Protein AF-A0A4U6TKL3-F1 (afdb_monomer_lite)

Organism: Setaria viridis (NCBI:txid4556)

Foldseek 3Di:
DPPVVVVVVVVVVVVVVVPPLLFAAAEAAQDAQCQLVDDDQFQLVVVLVCLCVCLLLPHAEYEDFQQADAPDQRNQAHAQNPANCPHSRHRLVSLLVSQVSNVVSNHAYAYEDNLFFYFAPDADPVRARFQGHNNDPPCQRGDGLQQFALVAPRHPNNHHHWQADDDNVGTTGRLVDPSSLVSVLVSLLCCCPPSNHQHYEYPPPRRHALVSVLSSCVSRVHQAYEYEPDDDADADPVGAGDLQRPVVQVVQVVSCVSNDDRAAYEFVVCQRLVLRLAVQLQQLSQADPVRAGRINCRVQLSRYAYENDENQCDDDPNVFNHRDPLCSLVSLLVQLQGAHHYYYYNCQCPPPVCVVVSSQSNVLCRLLSPHSPWDKGWQDGGSFKTWIDTNVFKIKMAGDDDDPPVRDDPQWDWQDDDHRITMTGRVVSDPPPRVPPPVPPVVVVVVVCCVPVVVVVVVVVVVVVVVVVVVVVVVVDDDDDDDDDDDDDDDDDDDDDDDDDDPDDDPPPFADEDEPVQVCVQQVNVDPVQWPDADPQGTWGWGDGPPDPFIKIKGWGDAPPDPLSVLLLVQQRVPQRPDDDPQAWHWNYWYDDNVTTITITGDAPQAFQCCQLPVPPHPDDPVLLVQQLVSVVVVLCCQQPVDPWRKQQQEQARNQWGAHPSGHTHGDRSSVIDTDHDPDFFDADPDRDYQPQLADPCCVVRNGGDSVRVVSSSVSRSVCSVDSDDDDDDSSGPDDDDDDDDPDDDDDDDDDDDDDDPPDDDDDDDDDDDDDDDDDDDDDDDDDDDDDDDDDDDD

Sequence (795 aa):
MRKSQVCLFLFLVILGSLSQSALSQILLQAFNWESCSQGGSGWYDLLSSQVNAIAGAGITHVWLPPPSHSVDARGYLPGRLYDLNVSRYGNETQLRALVAAFHRRGIKCVADVVLNHRTAERKDGRGVYCIFEGGTPDGRLDWGPHMLCRNDSYSDGTGNADTGLDYQPAPDLDHLNARVRSELADWLNWLKADVGFDGWRLDFANGYSPAVAGMYINATSPDLAAAEIWTDLAYEADGKPRANQDAHRQILAAWVDAVGGPAAAFDYTTKGVLQAALNFSELWRMQDAQGRAPGLVGLRPAQSVTFVDNHDTGSKTQHSWPFPPEKVLQGYAYILSHPGIPCIFYDHFFDPTMKDEIATMIKIRTRNKIGPTSSLRILLAQHDTYVAAIDGKVVAKVGARYDVSKIVPPEFVVTTSGNDFAIWENSSNVPPNTAAASTGRLRRWVVLVVATVAPLAVLLACSAAVVLLLRWRQSRKRPHQRNAGAIDDDSDGSDEQCSGEAADFEKGVGPRRYSYRAVAAATRNFAEENKLGRGGFGSVYRGRLAGQDRDVAVKVLAPESSAQGRRQFEAEVRIISQLRHRNLVQLVGWCDSRKGLLLVYELVPEGSLDKHLYGGRRVLTWPERHRVVLGLGAALVYLHGEWEQCVVHGDIKPSNILLDASLGARLGDFGLARLVDHGAGPRTTRVVMGTMGYMDPDLVNTRRPSTASDVYSFGVALLEVRWPAAGWPRTSSPAGRRCRWRSGCGSSTTAAPSWRPPTGGWTASSTRGRWSACSSSGSGARTRCRRSARPSCTR

Structure (mmCIF, N/CA/C/O backbone):
data_AF-A0A4U6TKL3-F1
#
_entry.id   AF-A0A4U6TKL3-F1
#
loop_
_atom_site.group_PDB
_atom_site.id
_atom_site.type_symbol
_atom_site.label_atom_id
_atom_site.label_alt_id
_atom_site.label_comp_id
_atom_site.label_asym_id
_atom_site.label_entity_id
_atom_site.label_seq_id
_atom_site.pdbx_PDB_ins_code
_atom_site.Cartn_x
_atom_site.Cartn_y
_atom_site.Cartn_z
_atom_site.occupancy
_atom_site.B_iso_or_equiv
_atom_site.auth_seq_id
_atom_site.auth_comp_id
_atom_site.auth_asym_id
_atom_site.auth_atom_id
_atom_site.pdbx_PDB_model_num
ATOM 1 N N . MET A 1 1 ? -6.570 -58.688 6.672 1.00 47.19 1 MET A N 1
ATOM 2 C CA . MET A 1 1 ? -6.154 -57.450 7.380 1.00 47.19 1 MET A CA 1
ATOM 3 C C . MET A 1 1 ? -5.271 -56.504 6.531 1.00 47.19 1 MET A C 1
ATOM 5 O O . MET A 1 1 ? -4.318 -55.957 7.060 1.00 47.19 1 MET A O 1
ATOM 9 N N . ARG A 1 2 ? -5.550 -56.248 5.233 1.00 48.66 2 ARG A N 1
ATOM 10 C CA . ARG A 1 2 ? -4.694 -55.347 4.404 1.00 48.66 2 ARG A CA 1
ATOM 11 C C . ARG A 1 2 ? -5.408 -54.404 3.414 1.00 48.66 2 ARG A C 1
ATOM 13 O O . ARG A 1 2 ? -4.737 -53.723 2.657 1.00 48.66 2 ARG A O 1
ATOM 20 N N . LYS A 1 3 ? -6.743 -54.298 3.436 1.00 40.25 3 LYS A N 1
ATOM 21 C CA . LYS A 1 3 ? -7.482 -53.308 2.613 1.00 40.25 3 LYS A CA 1
ATOM 22 C C . LYS A 1 3 ? -8.065 -52.149 3.436 1.00 40.25 3 LYS A C 1
ATOM 24 O O . LYS A 1 3 ? -8.022 -51.009 2.997 1.00 40.25 3 LYS A O 1
ATOM 29 N N . SER A 1 4 ? -8.480 -52.408 4.680 1.00 39.44 4 SER A N 1
ATOM 30 C CA . SER A 1 4 ? -9.061 -51.377 5.557 1.00 39.44 4 SER A CA 1
ATOM 31 C C . SER A 1 4 ? -8.052 -50.340 6.069 1.00 39.44 4 SER A C 1
ATOM 33 O O . SER A 1 4 ? -8.433 -49.198 6.288 1.00 39.44 4 SER A O 1
ATOM 35 N N . GLN A 1 5 ? -6.773 -50.699 6.242 1.00 43.41 5 GLN A N 1
ATOM 36 C CA . GLN A 1 5 ? -5.749 -49.745 6.700 1.00 43.41 5 GLN A CA 1
ATOM 37 C C . GLN A 1 5 ? -5.256 -48.819 5.583 1.00 43.41 5 GLN A C 1
ATOM 39 O O . GLN A 1 5 ? -4.937 -47.670 5.858 1.00 43.41 5 GLN A O 1
ATOM 44 N N . VAL A 1 6 ? -5.270 -49.273 4.324 1.00 48.19 6 VAL A N 1
ATOM 45 C CA . VAL A 1 6 ? -4.884 -48.446 3.168 1.00 48.19 6 VAL A CA 1
ATOM 46 C C . VAL A 1 6 ? -5.953 -47.387 2.881 1.00 48.19 6 VAL A C 1
ATOM 48 O O . VAL A 1 6 ? -5.611 -46.230 2.664 1.00 48.19 6 VAL A O 1
ATOM 51 N N . CYS A 1 7 ? -7.242 -47.735 2.991 1.00 43.59 7 CYS A N 1
ATOM 52 C CA . CYS A 1 7 ? -8.322 -46.748 2.909 1.00 43.59 7 CYS A CA 1
ATOM 53 C C . CYS A 1 7 ? -8.298 -45.752 4.074 1.00 43.59 7 CYS A C 1
ATOM 55 O O . CYS A 1 7 ? -8.530 -44.576 3.836 1.00 43.59 7 CYS A O 1
ATOM 57 N N . LEU A 1 8 ? -7.969 -46.176 5.301 1.00 44.84 8 LEU A N 1
ATOM 58 C CA . LEU A 1 8 ? -7.869 -45.264 6.448 1.00 44.84 8 LEU A CA 1
ATOM 59 C C . LEU A 1 8 ? -6.682 -44.293 6.312 1.00 44.84 8 LEU A C 1
ATOM 61 O O . LEU A 1 8 ? -6.807 -43.125 6.667 1.00 44.84 8 LEU A O 1
ATOM 65 N N . PHE A 1 9 ? -5.560 -44.746 5.739 1.00 45.31 9 PHE A N 1
ATOM 66 C CA . PHE A 1 9 ? -4.398 -43.896 5.458 1.00 45.31 9 PHE A CA 1
ATOM 67 C C . PHE A 1 9 ? -4.671 -42.902 4.320 1.00 45.31 9 PHE A C 1
ATOM 69 O O . PHE A 1 9 ? -4.339 -41.730 4.449 1.00 45.31 9 PHE A O 1
ATOM 76 N N . LEU A 1 10 ? -5.347 -43.326 3.246 1.00 45.31 10 LEU A N 1
ATOM 77 C CA . LEU A 1 10 ? -5.797 -42.422 2.178 1.00 45.31 10 LEU A CA 1
ATOM 78 C C . LEU A 1 10 ? -6.858 -41.428 2.671 1.00 45.31 10 LEU A C 1
ATOM 80 O O . LEU A 1 10 ? -6.814 -40.267 2.285 1.00 45.31 10 LEU A O 1
ATOM 84 N N . PHE A 1 11 ? -7.753 -41.832 3.576 1.00 41.59 11 PHE A N 1
ATOM 85 C CA . PHE A 1 11 ? -8.742 -40.932 4.178 1.00 41.59 11 PHE A CA 1
ATOM 86 C C . PHE A 1 11 ? -8.092 -39.909 5.126 1.00 41.59 11 PHE A C 1
ATOM 88 O O . PHE A 1 11 ? -8.486 -38.747 5.133 1.00 41.59 11 PHE A O 1
ATOM 95 N N . LEU A 1 12 ? -7.046 -40.301 5.867 1.00 40.78 12 LEU A N 1
ATOM 96 C CA . LEU A 1 12 ? -6.250 -39.400 6.713 1.00 40.78 12 LEU A CA 1
ATOM 97 C C . LEU A 1 12 ? -5.346 -38.458 5.902 1.00 40.78 12 LEU A C 1
ATOM 99 O O . LEU A 1 12 ? -5.161 -37.314 6.305 1.00 40.78 12 LEU A O 1
ATOM 103 N N . VAL A 1 13 ? -4.832 -38.885 4.745 1.00 44.38 13 VAL A N 1
ATOM 104 C CA . VAL A 1 13 ? -4.066 -38.019 3.827 1.00 44.38 13 VAL A CA 1
ATOM 105 C C . VAL A 1 13 ? -4.988 -37.054 3.073 1.00 44.38 13 VAL A C 1
ATOM 107 O O . VAL A 1 13 ? -4.616 -35.902 2.869 1.00 44.38 13 VAL A O 1
ATOM 110 N N . ILE A 1 14 ? -6.216 -37.461 2.734 1.00 36.97 14 ILE A N 1
ATOM 111 C CA . ILE A 1 14 ? -7.230 -36.578 2.129 1.00 36.97 14 ILE A CA 1
ATOM 112 C C . ILE A 1 14 ? -7.781 -35.577 3.163 1.00 36.97 14 ILE A C 1
ATOM 114 O O . ILE A 1 14 ? -7.956 -34.407 2.841 1.00 36.97 14 ILE A O 1
ATOM 118 N N . LEU A 1 15 ? -7.943 -35.966 4.434 1.00 32.81 15 LEU A N 1
ATOM 119 C CA . LEU A 1 15 ? -8.245 -35.021 5.525 1.00 32.81 15 LEU A CA 1
ATOM 120 C C . LEU A 1 15 ? -7.050 -34.122 5.888 1.00 32.81 15 LEU A C 1
ATOM 122 O O . LEU A 1 15 ? -7.259 -32.973 6.262 1.00 32.81 15 LEU A O 1
ATOM 126 N N . GLY A 1 16 ? -5.814 -34.607 5.733 1.00 29.84 16 GLY A N 1
ATOM 127 C CA . GLY A 1 16 ? -4.588 -33.827 5.938 1.00 29.84 16 GLY A CA 1
ATOM 128 C C . GLY A 1 16 ? -4.258 -32.855 4.799 1.00 29.84 16 GLY A C 1
ATOM 129 O O . GLY A 1 16 ? -3.551 -31.877 5.023 1.00 29.84 16 GLY A O 1
ATOM 130 N N . SER A 1 17 ? -4.799 -33.079 3.597 1.00 31.12 17 SER A N 1
ATOM 131 C CA . SER A 1 17 ? -4.661 -32.182 2.436 1.00 31.12 17 SER A CA 1
ATOM 132 C C . SER A 1 17 ? -5.875 -31.268 2.221 1.00 31.12 17 SER A C 1
ATOM 134 O O . SER A 1 17 ? -5.756 -30.257 1.536 1.00 31.12 17 SER A O 1
ATOM 136 N N . LEU A 1 18 ? -7.006 -31.536 2.884 1.00 32.47 18 LEU A N 1
ATOM 137 C CA . LEU A 1 18 ? -8.169 -30.638 2.946 1.00 32.47 18 LEU A CA 1
ATOM 138 C C . LEU A 1 18 ? -8.198 -29.730 4.194 1.00 32.47 18 LEU A C 1
ATOM 140 O O . LEU A 1 18 ? -9.196 -29.049 4.419 1.00 32.47 18 LEU A O 1
ATOM 144 N N . SER A 1 19 ? -7.126 -29.666 4.997 1.00 37.59 19 SER A N 1
ATOM 145 C CA . SER A 1 19 ? -7.113 -28.872 6.242 1.00 37.59 19 SER A CA 1
ATOM 146 C C . SER A 1 19 ? -6.014 -27.809 6.367 1.00 37.59 19 SER A C 1
ATOM 148 O O . SER A 1 19 ? -5.880 -27.221 7.440 1.00 37.59 19 SER A O 1
ATOM 150 N N . GLN A 1 20 ? -5.235 -27.515 5.320 1.00 35.56 20 GLN A N 1
ATOM 151 C CA . GLN A 1 20 ? -4.259 -26.406 5.359 1.00 35.56 20 GLN A CA 1
ATOM 152 C C . GLN A 1 20 ? -4.814 -25.064 4.857 1.00 35.56 20 GLN A C 1
ATOM 154 O O . GLN A 1 20 ? -4.270 -24.020 5.210 1.00 35.56 20 GLN A O 1
ATOM 159 N N . SER A 1 21 ? -5.935 -25.056 4.129 1.00 37.62 21 SER A N 1
ATOM 160 C CA . SER A 1 21 ? -6.602 -23.826 3.665 1.00 37.62 21 SER A CA 1
ATOM 161 C C . SER A 1 21 ? -7.416 -23.103 4.752 1.00 37.62 21 SER A C 1
ATOM 163 O O . SER A 1 21 ? -7.921 -22.010 4.519 1.00 37.62 21 SER A O 1
ATOM 165 N N . ALA A 1 22 ? -7.531 -23.694 5.948 1.00 40.03 22 ALA A N 1
ATOM 166 C CA . ALA A 1 22 ? -8.357 -23.213 7.061 1.00 40.03 22 ALA A CA 1
ATOM 167 C C . ALA A 1 22 ? -7.553 -22.580 8.220 1.00 40.03 22 ALA A C 1
ATOM 169 O O . ALA A 1 22 ? -8.057 -22.469 9.340 1.00 40.03 22 ALA A O 1
ATOM 170 N N . LEU A 1 23 ? -6.293 -22.195 7.989 1.00 57.22 23 LEU A N 1
ATOM 171 C CA . LEU A 1 23 ? -5.497 -21.438 8.962 1.00 57.22 23 LEU A CA 1
ATOM 172 C C . LEU A 1 23 ? -5.771 -19.935 8.823 1.00 57.22 23 LEU A C 1
ATOM 174 O O . LEU A 1 23 ? -6.011 -19.437 7.724 1.00 57.22 23 LEU A O 1
ATOM 178 N N . SER A 1 24 ? -5.733 -19.202 9.942 1.00 70.62 24 SER A N 1
ATOM 179 C CA . SER A 1 24 ? -5.861 -17.742 9.957 1.00 70.62 24 SER A CA 1
ATOM 180 C C . SER A 1 24 ? -4.675 -17.124 9.216 1.00 70.62 24 SER A C 1
ATOM 182 O O . SER A 1 24 ? -3.635 -16.861 9.818 1.00 70.62 24 SER A O 1
ATOM 184 N N . GLN A 1 25 ? -4.800 -16.937 7.904 1.00 91.56 25 GLN A N 1
ATOM 185 C CA . GLN A 1 25 ? -3.793 -16.241 7.117 1.00 91.56 25 GLN A CA 1
ATOM 186 C C . GLN A 1 25 ? -3.677 -14.803 7.629 1.00 91.56 25 GLN A C 1
ATOM 188 O O . GLN A 1 25 ? -4.673 -14.091 7.772 1.00 91.56 25 GLN A O 1
ATOM 193 N N . ILE A 1 26 ? -2.450 -14.414 7.949 1.00 97.81 26 ILE A N 1
ATOM 194 C CA . ILE A 1 26 ? -2.056 -13.085 8.413 1.00 97.81 26 ILE A CA 1
ATOM 195 C C . ILE A 1 26 ? -0.761 -12.738 7.693 1.00 97.81 26 ILE A C 1
ATOM 197 O O . ILE A 1 26 ? 0.242 -13.455 7.827 1.00 97.81 26 ILE A O 1
ATOM 201 N N . LEU A 1 27 ? -0.824 -11.665 6.917 1.00 98.56 27 LEU A N 1
ATOM 202 C CA . LEU A 1 27 ? 0.264 -11.147 6.109 1.00 98.56 27 LEU A CA 1
ATOM 203 C C . LEU A 1 27 ? 0.946 -10.001 6.870 1.00 98.56 27 LEU A C 1
ATOM 205 O O . LEU A 1 27 ? 0.293 -9.214 7.555 1.00 98.56 27 LEU A O 1
ATOM 209 N N . LEU A 1 28 ? 2.263 -9.900 6.754 1.00 98.75 28 LEU A N 1
ATOM 210 C CA . LEU A 1 28 ? 3.036 -8.737 7.179 1.00 98.75 28 LEU A CA 1
ATOM 211 C C . LEU A 1 28 ? 3.738 -8.175 5.948 1.00 98.75 28 LEU A C 1
ATOM 213 O O . LEU A 1 28 ? 4.559 -8.867 5.350 1.00 98.75 28 LEU A O 1
ATOM 217 N N . GLN A 1 29 ? 3.469 -6.923 5.593 1.00 98.75 29 GLN A N 1
ATOM 218 C CA . GLN A 1 29 ? 4.370 -6.188 4.715 1.00 98.75 29 GLN A CA 1
ATOM 219 C C . GLN A 1 29 ? 5.647 -5.913 5.506 1.00 98.75 29 GLN A C 1
ATOM 221 O O . GLN A 1 29 ? 5.634 -5.101 6.427 1.00 98.75 29 GLN A O 1
ATOM 226 N N . ALA A 1 30 ? 6.736 -6.607 5.179 1.00 98.06 30 ALA A N 1
ATOM 227 C CA . ALA A 1 30 ? 7.960 -6.636 5.976 1.00 98.06 30 ALA A CA 1
ATOM 228 C C . ALA A 1 30 ? 9.007 -5.611 5.499 1.00 98.06 30 ALA A C 1
ATOM 230 O O . ALA A 1 30 ? 10.211 -5.864 5.537 1.00 98.06 30 ALA A O 1
ATOM 231 N N . PHE A 1 31 ? 8.535 -4.460 5.017 1.00 98.19 31 PHE A N 1
ATOM 232 C CA . PHE A 1 31 ? 9.334 -3.311 4.601 1.00 98.19 31 PHE A CA 1
ATOM 233 C C . PHE A 1 31 ? 8.482 -2.040 4.566 1.00 98.19 31 PHE A C 1
ATOM 235 O O . PHE A 1 31 ? 7.250 -2.094 4.533 1.00 98.19 31 PHE A O 1
ATOM 242 N N . ASN A 1 32 ? 9.156 -0.897 4.547 1.00 96.25 32 ASN A N 1
ATOM 243 C CA . ASN A 1 32 ? 8.578 0.420 4.316 1.00 96.25 32 ASN A CA 1
ATOM 244 C C . ASN A 1 32 ? 9.324 1.111 3.157 1.00 96.25 32 ASN A C 1
ATOM 246 O O . ASN A 1 32 ? 10.253 0.546 2.572 1.00 96.25 32 ASN A O 1
ATOM 250 N N . TRP A 1 33 ? 8.930 2.336 2.814 1.00 93.12 33 TRP A N 1
ATOM 251 C CA . TRP A 1 33 ? 9.537 3.081 1.706 1.00 93.12 33 TRP A CA 1
ATOM 252 C C . TRP A 1 33 ? 11.017 3.423 1.943 1.00 93.12 33 TRP A C 1
ATOM 254 O O . TRP A 1 33 ? 11.806 3.545 1.007 1.00 93.12 33 TRP A O 1
ATOM 264 N N . GLU A 1 34 ? 11.419 3.566 3.207 1.00 93.19 34 GLU A N 1
ATOM 265 C CA . GLU A 1 34 ? 12.776 3.922 3.617 1.00 93.19 34 GLU A CA 1
ATOM 266 C C . GLU A 1 34 ? 13.705 2.709 3.800 1.00 93.19 34 GLU A C 1
ATOM 268 O O . GLU A 1 34 ? 14.913 2.893 3.976 1.00 93.19 34 GLU A O 1
ATOM 273 N N . SER A 1 35 ? 13.185 1.478 3.737 1.00 93.50 35 SER A N 1
ATOM 274 C CA . SER A 1 35 ? 13.934 0.234 3.964 1.00 93.50 35 SER A CA 1
ATOM 275 C C . SER A 1 35 ? 15.161 0.099 3.056 1.00 93.50 35 SER A C 1
ATOM 277 O O . SER A 1 35 ? 16.190 -0.408 3.498 1.00 93.50 35 SER A O 1
ATOM 279 N N . CYS A 1 36 ? 15.109 0.631 1.830 1.00 89.06 36 CYS A N 1
ATOM 280 C CA . CYS A 1 36 ? 16.237 0.637 0.891 1.00 89.06 36 CYS A CA 1
ATOM 281 C C . CYS A 1 36 ? 17.400 1.561 1.299 1.00 89.06 36 CYS A C 1
ATOM 283 O O . CYS A 1 36 ? 18.466 1.536 0.688 1.00 89.06 36 CYS A O 1
ATOM 285 N N . SER A 1 37 ? 17.178 2.447 2.274 1.00 86.25 37 SER A N 1
ATOM 286 C CA . SER A 1 37 ? 18.150 3.443 2.745 1.00 86.25 37 SER A CA 1
ATOM 287 C C . SER A 1 37 ? 18.787 3.059 4.082 1.00 86.25 37 SER A C 1
ATOM 289 O O . SER A 1 37 ? 19.510 3.864 4.673 1.00 86.25 37 SER A O 1
ATOM 291 N N . GLN A 1 38 ? 18.505 1.857 4.589 1.00 76.56 38 GLN A N 1
ATOM 292 C CA . GLN A 1 38 ? 19.112 1.347 5.814 1.00 76.56 38 GLN A CA 1
ATOM 293 C C . GLN A 1 38 ? 20.622 1.165 5.624 1.00 76.56 38 GLN A C 1
ATOM 295 O O . GLN A 1 38 ? 21.074 0.412 4.767 1.00 76.56 38 GLN A O 1
ATOM 300 N N . GLY A 1 39 ? 21.409 1.902 6.414 1.00 59.56 39 GLY A N 1
ATOM 301 C CA . GLY A 1 39 ? 22.864 1.762 6.451 1.00 59.56 39 GLY A CA 1
ATOM 302 C C . GLY A 1 39 ? 23.303 0.525 7.243 1.00 59.56 39 GLY A C 1
ATOM 303 O O . GLY A 1 39 ? 22.548 0.004 8.058 1.00 59.56 39 GLY A O 1
ATOM 304 N N . GLY A 1 40 ? 24.544 0.075 7.040 1.00 65.31 40 GLY A N 1
ATOM 305 C CA . GLY A 1 40 ? 25.098 -1.106 7.715 1.00 65.31 40 GLY A CA 1
ATOM 306 C C . GLY A 1 40 ? 25.025 -2.365 6.848 1.00 65.31 40 GLY A C 1
ATOM 307 O O . GLY A 1 40 ? 25.416 -2.321 5.686 1.00 65.31 40 GLY A O 1
ATOM 308 N N . SER A 1 41 ? 24.562 -3.482 7.421 1.00 67.19 41 SER A N 1
ATOM 309 C CA . SER A 1 41 ? 24.566 -4.821 6.803 1.00 67.19 41 SER A CA 1
ATOM 310 C C . SER A 1 41 ? 23.452 -5.068 5.766 1.00 67.19 41 SER A C 1
ATOM 312 O O . SER A 1 41 ? 23.476 -6.080 5.075 1.00 67.19 41 SER A O 1
ATOM 314 N N . GLY A 1 42 ? 22.503 -4.137 5.611 1.00 86.75 42 GLY A N 1
ATOM 315 C CA . GLY A 1 42 ? 21.376 -4.235 4.672 1.00 86.75 42 GLY A CA 1
ATOM 316 C C . GLY A 1 42 ? 20.041 -4.591 5.341 1.00 86.75 42 GLY A C 1
ATOM 317 O O . GLY A 1 42 ? 19.989 -5.010 6.499 1.00 86.75 42 GLY A O 1
ATOM 318 N N . TRP A 1 43 ? 18.939 -4.404 4.608 1.00 96.38 43 TRP A N 1
ATOM 319 C CA . TRP A 1 43 ? 17.574 -4.655 5.091 1.00 96.38 43 TRP A CA 1
ATOM 320 C C . TRP A 1 43 ? 17.322 -6.131 5.408 1.00 96.38 43 TRP A C 1
ATOM 322 O O . TRP A 1 43 ? 16.720 -6.441 6.436 1.00 96.38 43 TRP A O 1
ATOM 332 N N . TYR A 1 44 ? 17.800 -7.048 4.562 1.00 97.06 44 TYR A N 1
ATOM 333 C CA . TYR A 1 44 ? 17.574 -8.483 4.758 1.00 97.06 44 TYR A CA 1
ATOM 334 C C . TYR A 1 44 ? 18.212 -9.019 6.045 1.00 97.06 44 TYR A C 1
ATOM 336 O O . TYR A 1 44 ? 17.615 -9.855 6.724 1.00 97.06 44 TYR A O 1
ATOM 344 N N . ASP A 1 45 ? 19.372 -8.496 6.441 1.00 94.56 45 ASP A N 1
ATOM 345 C CA . ASP A 1 45 ? 20.030 -8.878 7.695 1.00 94.56 45 ASP A CA 1
ATOM 346 C C . ASP A 1 45 ? 19.291 -8.317 8.915 1.00 94.56 45 ASP A C 1
ATOM 348 O O . ASP A 1 45 ? 19.087 -9.025 9.908 1.00 94.56 45 ASP A O 1
ATOM 352 N N . LEU A 1 46 ? 18.817 -7.067 8.832 1.00 95.19 46 LEU A N 1
ATOM 353 C CA . LEU A 1 46 ? 17.958 -6.491 9.866 1.00 95.19 46 LEU A CA 1
ATOM 354 C C . LEU A 1 46 ? 16.697 -7.344 10.048 1.00 95.19 46 LEU A C 1
ATOM 356 O O . LEU A 1 46 ? 16.368 -7.721 11.174 1.00 95.19 46 LEU A O 1
ATOM 360 N N . LEU A 1 47 ? 16.021 -7.694 8.953 1.00 96.44 47 LEU A N 1
ATOM 361 C CA . LEU A 1 47 ? 14.808 -8.500 9.010 1.00 96.44 47 LEU A CA 1
ATOM 362 C C . LEU A 1 47 ? 15.094 -9.928 9.506 1.00 96.44 47 LEU A C 1
ATOM 364 O O . LEU A 1 47 ? 14.312 -10.471 10.287 1.00 96.44 47 LEU A O 1
ATOM 368 N N . SER A 1 48 ? 16.255 -10.497 9.161 1.00 96.75 48 SER A N 1
ATOM 369 C CA . SER A 1 48 ? 16.714 -11.797 9.674 1.00 96.75 48 SER A CA 1
ATOM 370 C C . SER A 1 48 ? 16.795 -11.811 11.203 1.00 96.75 48 SER A C 1
ATOM 372 O O . SER A 1 48 ? 16.385 -12.786 11.837 1.00 96.75 48 SER A O 1
ATOM 374 N N . SER A 1 49 ? 17.238 -10.709 11.821 1.00 95.62 49 SER A N 1
ATOM 375 C CA . SER A 1 49 ? 17.265 -10.574 13.287 1.00 95.62 49 SER A CA 1
ATOM 376 C C . SER A 1 49 ? 15.867 -10.534 13.930 1.00 95.62 49 SER A C 1
ATOM 378 O O . SER A 1 49 ? 15.714 -10.829 15.116 1.00 95.62 49 SER A O 1
ATOM 380 N N . GLN A 1 50 ? 14.831 -10.220 13.147 1.00 96.69 50 GLN A N 1
ATOM 381 C CA . GLN A 1 50 ? 13.452 -10.042 13.607 1.00 96.69 50 GLN A CA 1
ATOM 382 C C . GLN A 1 50 ? 12.547 -11.253 13.338 1.00 96.69 50 GLN A C 1
ATOM 384 O O . GLN A 1 50 ? 11.432 -11.299 13.863 1.00 96.69 50 GLN A O 1
ATOM 389 N N . VAL A 1 51 ? 13.014 -12.263 12.592 1.00 98.19 51 VAL A N 1
ATOM 390 C CA . VAL A 1 51 ? 12.244 -13.470 12.220 1.00 98.19 51 VAL A CA 1
ATOM 391 C C . VAL A 1 51 ? 11.548 -14.114 13.426 1.00 98.19 51 VAL A C 1
ATOM 393 O O . VAL A 1 51 ? 10.379 -14.486 13.350 1.00 98.19 51 VAL A O 1
ATOM 396 N N . ASN A 1 52 ? 12.233 -14.202 14.570 1.00 96.94 52 ASN A N 1
ATOM 397 C CA . ASN A 1 52 ? 11.662 -14.791 15.785 1.00 96.94 52 ASN A CA 1
ATOM 398 C C . ASN A 1 52 ? 10.511 -13.960 16.367 1.00 96.94 52 ASN A C 1
ATOM 400 O O . ASN A 1 52 ? 9.540 -14.533 16.855 1.00 96.94 52 ASN A O 1
ATOM 404 N N . ALA A 1 53 ? 10.610 -12.629 16.320 1.00 95.75 53 ALA A N 1
ATOM 405 C CA . ALA A 1 53 ? 9.557 -11.738 16.801 1.00 95.75 53 ALA A CA 1
ATOM 406 C C . ALA A 1 53 ? 8.327 -11.795 15.883 1.00 95.75 53 ALA A C 1
ATOM 408 O O . ALA A 1 53 ? 7.202 -11.903 16.369 1.00 95.75 53 ALA A O 1
ATOM 409 N N . ILE A 1 54 ? 8.551 -11.809 14.565 1.00 97.69 54 ILE A N 1
ATOM 410 C CA . ILE A 1 54 ? 7.502 -11.941 13.544 1.00 97.69 54 ILE A CA 1
ATOM 411 C C . ILE A 1 54 ? 6.765 -13.281 13.706 1.00 97.69 54 ILE A C 1
ATOM 413 O O . ILE A 1 54 ? 5.538 -13.307 13.805 1.00 97.69 54 ILE A O 1
ATOM 417 N N . ALA A 1 55 ? 7.504 -14.387 13.832 1.00 96.06 55 ALA A N 1
ATOM 418 C CA . ALA A 1 55 ? 6.926 -15.711 14.071 1.00 96.06 55 ALA A CA 1
ATOM 419 C C . ALA A 1 55 ? 6.194 -15.802 15.413 1.00 96.06 55 ALA A C 1
ATOM 421 O O . ALA A 1 55 ? 5.076 -16.308 15.479 1.00 96.06 55 ALA A O 1
ATOM 422 N N . GLY A 1 56 ? 6.787 -15.266 16.484 1.00 94.69 56 GLY A N 1
ATOM 423 C CA . GLY A 1 56 ? 6.189 -15.267 17.820 1.00 94.69 56 GLY A CA 1
ATOM 424 C C . GLY A 1 56 ? 4.884 -14.469 17.917 1.00 94.69 56 GLY A C 1
ATOM 425 O O . GLY A 1 56 ? 4.074 -14.731 18.810 1.00 94.69 56 GLY A O 1
ATOM 426 N N . ALA A 1 57 ? 4.656 -13.521 17.004 1.00 94.81 57 ALA A N 1
ATOM 427 C CA . ALA A 1 57 ? 3.394 -12.800 16.918 1.00 94.81 57 ALA A CA 1
ATOM 428 C C . ALA A 1 57 ? 2.272 -13.620 16.269 1.00 94.81 57 ALA A C 1
ATOM 430 O O . ALA A 1 57 ? 1.119 -13.336 16.564 1.00 94.81 57 ALA A O 1
ATOM 431 N N . GLY A 1 58 ? 2.582 -14.640 15.458 1.00 95.12 58 GLY A N 1
ATOM 432 C CA . GLY A 1 58 ? 1.596 -15.441 14.719 1.00 95.12 58 GLY A CA 1
ATOM 433 C C . GLY A 1 58 ? 1.410 -15.025 13.255 1.00 95.12 58 GLY A C 1
ATOM 434 O O . GLY A 1 58 ? 0.396 -15.362 12.649 1.00 95.12 58 GLY A O 1
ATOM 435 N N . ILE A 1 59 ? 2.364 -14.283 12.683 1.00 97.75 59 ILE A N 1
ATOM 436 C CA . ILE A 1 59 ? 2.389 -13.982 11.245 1.00 97.75 59 ILE A CA 1
ATOM 437 C C . ILE A 1 59 ? 2.597 -15.276 10.454 1.00 97.75 59 ILE A C 1
ATOM 439 O O . ILE A 1 59 ? 3.399 -16.121 10.842 1.00 97.75 59 ILE A O 1
ATOM 443 N N . THR A 1 60 ? 1.883 -15.417 9.337 1.00 97.44 60 THR A N 1
ATOM 444 C CA . THR A 1 60 ? 1.929 -16.626 8.488 1.00 97.44 60 THR A CA 1
ATOM 445 C C . THR A 1 60 ? 2.615 -16.391 7.149 1.00 97.44 60 THR A C 1
ATOM 447 O O . THR A 1 60 ? 3.183 -17.318 6.581 1.00 97.44 60 THR A O 1
ATOM 450 N N . HIS A 1 61 ? 2.553 -15.157 6.647 1.00 98.44 61 HIS A N 1
ATOM 451 C CA . HIS A 1 61 ? 3.137 -14.758 5.377 1.00 98.44 61 HIS A CA 1
ATOM 452 C C . HIS A 1 61 ? 3.866 -13.427 5.557 1.00 98.44 61 HIS A C 1
ATOM 454 O O . HIS A 1 61 ? 3.371 -12.539 6.257 1.00 98.44 61 HIS A O 1
ATOM 460 N N . VAL A 1 62 ? 5.007 -13.264 4.898 1.00 98.75 62 VAL A N 1
ATOM 461 C CA . VAL A 1 62 ? 5.731 -11.990 4.823 1.00 98.75 62 VAL A CA 1
ATOM 462 C C . VAL A 1 62 ? 5.832 -11.545 3.375 1.00 98.75 62 VAL A C 1
ATOM 464 O O . VAL A 1 62 ? 6.307 -12.290 2.527 1.00 98.75 62 VAL A O 1
ATOM 467 N N . TRP A 1 63 ? 5.383 -10.330 3.091 1.00 98.75 63 TRP A N 1
ATOM 468 C CA . TRP A 1 63 ? 5.596 -9.671 1.810 1.00 98.75 63 TRP A CA 1
ATOM 469 C C . TRP A 1 63 ? 6.935 -8.928 1.858 1.00 98.75 63 TRP A C 1
ATOM 471 O O . TRP A 1 63 ? 7.118 -8.006 2.660 1.00 98.75 63 TRP A O 1
ATOM 481 N N . LEU A 1 64 ? 7.876 -9.387 1.032 1.00 98.75 64 LEU A N 1
ATOM 482 C CA . LEU A 1 64 ? 9.223 -8.841 0.868 1.00 98.75 64 LEU A CA 1
ATOM 483 C C . LEU A 1 64 ? 9.277 -7.901 -0.351 1.00 98.75 64 LEU A C 1
ATOM 485 O O . LEU A 1 64 ? 8.524 -8.118 -1.301 1.00 98.75 64 LEU A O 1
ATOM 489 N N . PRO A 1 65 ? 10.145 -6.870 -0.333 1.00 98.38 65 PRO A N 1
ATOM 490 C CA . PRO A 1 65 ? 10.221 -5.877 -1.407 1.00 98.38 65 PRO A CA 1
ATOM 491 C C . PRO A 1 65 ? 10.744 -6.476 -2.726 1.00 98.38 65 PRO A C 1
ATOM 493 O O . PRO A 1 65 ? 11.261 -7.600 -2.710 1.00 98.38 65 PRO A O 1
ATOM 496 N N . PRO A 1 66 ? 10.675 -5.737 -3.855 1.00 98.56 66 PRO A N 1
ATOM 497 C CA . PRO A 1 66 ? 11.187 -6.225 -5.132 1.00 98.56 66 PRO A CA 1
ATOM 498 C C . PRO A 1 66 ? 12.678 -6.605 -5.023 1.00 98.56 66 PRO A C 1
ATOM 500 O O . PRO A 1 66 ? 13.502 -5.768 -4.631 1.00 98.56 66 PRO A O 1
ATOM 503 N N . PRO A 1 67 ? 13.056 -7.862 -5.330 1.00 97.69 67 PRO A N 1
ATOM 504 C CA . PRO A 1 67 ? 14.383 -8.371 -4.987 1.00 97.69 67 PRO A CA 1
ATOM 505 C C . PRO A 1 67 ? 15.458 -8.046 -6.031 1.00 97.69 67 PRO A C 1
ATOM 507 O O . PRO A 1 67 ? 16.643 -8.153 -5.727 1.00 97.69 67 PRO A O 1
ATOM 510 N N . SER A 1 68 ? 15.066 -7.681 -7.250 1.00 98.19 68 SER A N 1
ATOM 511 C CA . SER A 1 68 ? 15.962 -7.528 -8.399 1.00 98.19 68 SER A CA 1
ATOM 512 C C . SER A 1 68 ? 16.687 -6.182 -8.447 1.00 98.19 68 SER A C 1
ATOM 514 O O . SER A 1 68 ? 16.352 -5.230 -7.739 1.00 98.19 68 SER A O 1
ATOM 516 N N . HIS A 1 69 ? 17.660 -6.080 -9.356 1.00 97.81 69 HIS A N 1
ATOM 517 C CA . HIS A 1 69 ? 18.191 -4.804 -9.814 1.00 97.81 69 HIS A CA 1
ATOM 518 C C . HIS A 1 69 ? 17.071 -3.849 -10.228 1.00 97.81 69 HIS A C 1
ATOM 520 O O . HIS A 1 69 ? 16.226 -4.188 -11.060 1.00 97.81 69 HIS A O 1
ATOM 526 N N . SER A 1 70 ? 17.160 -2.614 -9.743 1.00 96.88 70 SER A N 1
ATOM 527 C CA . SER A 1 70 ? 16.312 -1.508 -10.159 1.00 96.88 70 SER A CA 1
ATOM 528 C C . SER A 1 70 ? 17.135 -0.234 -10.328 1.00 96.88 70 SER A C 1
ATOM 530 O O . SER A 1 70 ? 18.087 0.015 -9.581 1.00 96.88 70 SER A O 1
ATOM 532 N N . VAL A 1 71 ? 16.738 0.598 -11.296 1.00 93.75 71 VAL A N 1
ATOM 533 C CA . VAL A 1 71 ? 17.266 1.966 -11.465 1.00 93.75 71 VAL A CA 1
ATOM 534 C C . VAL A 1 71 ? 16.998 2.805 -10.217 1.00 93.75 71 VAL A C 1
ATOM 536 O O . VAL A 1 71 ? 17.767 3.694 -9.846 1.00 93.75 71 VAL A O 1
ATOM 539 N N . ASP A 1 72 ? 15.883 2.524 -9.560 1.00 92.50 72 ASP A N 1
ATOM 540 C CA . ASP A 1 72 ? 15.437 3.202 -8.370 1.00 92.50 72 ASP A CA 1
ATOM 541 C C . ASP A 1 72 ? 15.759 2.337 -7.129 1.00 92.50 72 ASP A C 1
ATOM 543 O O . ASP A 1 72 ? 15.659 1.117 -7.143 1.00 92.50 72 ASP A O 1
ATOM 547 N N . ALA A 1 73 ? 16.116 2.964 -6.008 1.00 92.12 73 ALA A N 1
ATOM 548 C CA . ALA A 1 73 ? 16.502 2.235 -4.804 1.00 92.12 73 ALA A CA 1
ATOM 549 C C . ALA A 1 73 ? 15.386 1.373 -4.175 1.00 92.12 73 ALA A C 1
ATOM 551 O O . ALA A 1 73 ? 15.711 0.461 -3.425 1.00 92.12 73 ALA A O 1
ATOM 552 N N . ARG A 1 74 ? 14.107 1.655 -4.452 1.00 93.88 74 ARG A N 1
ATOM 553 C CA . ARG A 1 74 ? 12.949 0.968 -3.854 1.00 93.88 74 ARG A CA 1
ATOM 554 C C . ARG A 1 74 ? 12.543 -0.290 -4.629 1.00 93.88 74 ARG A C 1
ATOM 556 O O . ARG A 1 74 ? 11.747 -1.067 -4.128 1.00 93.88 74 ARG A O 1
ATOM 563 N N . GLY A 1 75 ? 13.104 -0.517 -5.818 1.00 95.88 75 GLY A N 1
ATOM 564 C CA . GLY A 1 75 ? 12.884 -1.752 -6.576 1.00 95.88 75 GLY A CA 1
ATOM 565 C C . GLY A 1 75 ? 11.773 -1.696 -7.634 1.00 95.88 75 GLY A C 1
ATOM 566 O O . GLY A 1 75 ? 11.654 -2.634 -8.414 1.00 95.88 75 GLY A O 1
ATOM 567 N N . TYR A 1 76 ? 11.012 -0.602 -7.709 1.00 97.00 76 TYR A N 1
ATOM 568 C CA . TYR A 1 76 ? 9.854 -0.427 -8.598 1.00 97.00 76 TYR A CA 1
ATOM 569 C C . TYR A 1 76 ? 10.190 0.099 -10.009 1.00 97.00 76 TYR A C 1
ATOM 571 O O . TYR A 1 76 ? 9.295 0.419 -10.773 1.00 97.00 76 TYR A O 1
ATOM 579 N N . LEU A 1 77 ? 11.468 0.206 -10.388 1.00 97.25 77 LEU A N 1
ATOM 580 C CA . LEU A 1 77 ? 11.939 0.412 -11.767 1.00 97.25 77 LEU A CA 1
ATOM 581 C C . LEU A 1 77 ? 12.920 -0.707 -12.166 1.00 97.25 77 LEU A C 1
ATOM 583 O O . LEU A 1 77 ? 14.100 -0.433 -12.439 1.00 97.25 77 LEU A O 1
ATOM 587 N N . PRO A 1 78 ? 12.471 -1.977 -12.170 1.00 98.19 78 PRO A N 1
ATOM 588 C CA . PRO A 1 78 ? 13.356 -3.124 -12.318 1.00 98.19 78 PRO A CA 1
ATOM 589 C C . PRO A 1 78 ? 14.033 -3.148 -13.693 1.00 98.19 78 PRO A C 1
ATOM 591 O O . PRO A 1 78 ? 13.463 -2.703 -14.687 1.00 98.19 78 PRO A O 1
ATOM 594 N N . GLY A 1 79 ? 15.257 -3.673 -13.762 1.00 97.81 79 GLY A N 1
ATOM 595 C CA . GLY A 1 79 ? 16.008 -3.863 -15.011 1.00 97.81 79 GLY A CA 1
ATOM 596 C C . GLY A 1 79 ? 16.418 -5.322 -15.189 1.00 97.81 79 GLY A C 1
ATOM 597 O O . GLY A 1 79 ? 15.639 -6.146 -15.667 1.00 97.81 79 GLY A O 1
ATOM 598 N N . ARG A 1 80 ? 17.638 -5.666 -14.773 1.00 98.38 80 ARG A N 1
ATOM 599 C CA . ARG A 1 80 ? 18.167 -7.037 -14.759 1.00 98.38 80 ARG A CA 1
ATOM 600 C C . ARG A 1 80 ? 17.467 -7.901 -13.702 1.00 98.38 80 ARG A C 1
ATOM 602 O O . ARG A 1 80 ? 17.847 -7.893 -12.535 1.00 98.38 80 ARG A O 1
ATOM 609 N N . LEU A 1 81 ? 16.420 -8.627 -14.099 1.00 98.62 81 LEU A N 1
ATOM 610 C CA . LEU A 1 81 ? 15.541 -9.334 -13.158 1.00 98.62 81 LEU A CA 1
ATOM 611 C C . LEU A 1 81 ? 16.238 -10.470 -12.386 1.00 98.62 81 LEU A C 1
ATOM 613 O O . LEU A 1 81 ? 15.895 -10.706 -11.226 1.00 98.62 81 LEU A O 1
ATOM 617 N N . TYR A 1 82 ? 17.225 -11.145 -12.983 1.00 98.56 82 TYR A N 1
ATOM 618 C CA . TYR A 1 82 ? 18.003 -12.197 -12.311 1.00 98.56 82 TYR A CA 1
ATOM 619 C C . TYR A 1 82 ? 19.151 -11.649 -11.446 1.00 98.56 82 TYR A C 1
ATOM 621 O O . TYR A 1 82 ? 19.716 -12.385 -10.641 1.00 98.56 82 TYR A O 1
ATOM 629 N N . ASP A 1 83 ? 19.500 -10.366 -11.573 1.00 98.00 83 ASP A N 1
ATOM 630 C CA . ASP A 1 83 ? 20.585 -9.752 -10.804 1.00 98.00 83 ASP A CA 1
ATOM 631 C C . ASP A 1 83 ? 20.080 -9.288 -9.429 1.00 98.00 83 ASP A C 1
ATOM 633 O O . ASP A 1 83 ? 19.685 -8.136 -9.238 1.00 98.00 83 ASP A O 1
ATOM 637 N N . LEU A 1 84 ? 20.068 -10.209 -8.462 1.00 97.88 84 LEU A N 1
ATOM 638 C CA . LEU A 1 84 ? 19.637 -9.935 -7.084 1.00 97.88 84 LEU A CA 1
ATOM 639 C C . LEU A 1 84 ? 20.759 -9.338 -6.214 1.00 97.88 84 LEU A C 1
ATOM 641 O O . LEU A 1 84 ? 20.506 -8.842 -5.118 1.00 97.88 84 LEU A O 1
ATOM 645 N N . ASN A 1 85 ? 22.014 -9.372 -6.677 1.00 96.25 85 ASN A N 1
ATOM 646 C CA . ASN A 1 85 ? 23.177 -8.970 -5.876 1.00 96.25 85 ASN A CA 1
ATOM 647 C C . ASN A 1 85 ? 23.324 -7.454 -5.721 1.00 96.25 85 ASN A C 1
ATOM 649 O O . ASN A 1 85 ? 23.988 -6.986 -4.797 1.00 96.25 85 ASN A O 1
ATOM 653 N N . VAL A 1 86 ? 22.699 -6.691 -6.614 1.00 93.56 86 VAL A N 1
ATOM 654 C CA . VAL A 1 86 ? 22.767 -5.224 -6.652 1.00 93.56 86 VAL A CA 1
ATOM 655 C C . VAL A 1 86 ? 21.560 -4.541 -6.002 1.00 93.56 86 VAL A C 1
ATOM 657 O O . VAL A 1 86 ? 21.485 -3.309 -5.990 1.00 93.56 86 VAL A O 1
ATOM 660 N N . SER A 1 87 ? 20.612 -5.316 -5.466 1.00 94.50 87 SER A N 1
ATOM 661 C CA . SER A 1 87 ? 19.451 -4.771 -4.766 1.00 94.50 87 SER A CA 1
ATOM 662 C C . SER A 1 87 ? 19.871 -3.957 -3.543 1.00 94.50 87 SER A C 1
ATOM 664 O O . SER A 1 87 ? 20.811 -4.289 -2.819 1.00 94.50 87 SER A O 1
ATOM 666 N N . ARG A 1 88 ? 19.155 -2.858 -3.284 1.00 94.06 88 ARG A N 1
ATOM 667 C CA . ARG A 1 88 ? 19.430 -1.982 -2.132 1.00 94.06 88 ARG A CA 1
ATOM 668 C C . ARG A 1 88 ? 18.996 -2.583 -0.801 1.00 94.06 88 ARG A C 1
ATOM 670 O O . ARG A 1 88 ? 19.409 -2.090 0.244 1.00 94.06 88 ARG A O 1
ATOM 677 N N . TYR A 1 89 ? 18.191 -3.638 -0.831 1.00 96.12 89 TYR A N 1
ATOM 678 C CA . TYR A 1 89 ? 17.750 -4.344 0.368 1.00 96.12 89 TYR A CA 1
ATOM 679 C C . TYR A 1 89 ? 18.795 -5.349 0.882 1.00 96.12 89 TYR A C 1
ATOM 681 O O . TYR A 1 89 ? 18.812 -5.661 2.073 1.00 96.12 89 TYR A O 1
ATOM 689 N N . GLY A 1 90 ? 19.694 -5.809 0.014 1.00 95.38 90 GLY A N 1
ATOM 690 C CA . GLY A 1 90 ? 20.727 -6.802 0.300 1.00 95.38 90 GLY A CA 1
ATOM 691 C C . GLY A 1 90 ? 20.985 -7.672 -0.929 1.00 95.38 90 GLY A C 1
ATOM 692 O O . GLY A 1 90 ? 20.289 -7.548 -1.934 1.00 95.38 90 GLY A O 1
ATOM 693 N N . ASN A 1 91 ? 21.987 -8.543 -0.854 1.00 95.94 91 ASN A N 1
ATOM 694 C CA . ASN A 1 91 ? 22.373 -9.409 -1.968 1.00 95.94 91 ASN A CA 1
ATOM 695 C C . ASN A 1 91 ? 21.588 -10.734 -1.999 1.00 95.94 91 ASN A C 1
ATOM 697 O O . ASN A 1 91 ? 20.789 -11.040 -1.108 1.00 95.94 91 ASN A O 1
ATOM 701 N N . GLU A 1 92 ? 21.856 -11.547 -3.021 1.00 97.38 92 GLU A N 1
ATOM 702 C CA . GLU A 1 92 ? 21.179 -12.824 -3.241 1.00 97.38 92 GLU A CA 1
ATOM 703 C C . GLU A 1 92 ? 21.353 -13.804 -2.070 1.00 97.38 92 GLU A C 1
ATOM 705 O O . GLU A 1 92 ? 20.390 -14.428 -1.622 1.00 97.38 92 GLU A O 1
ATOM 710 N N . THR A 1 93 ? 22.572 -13.920 -1.539 1.00 97.31 93 THR A N 1
ATOM 711 C CA . THR A 1 93 ? 22.884 -14.807 -0.410 1.00 97.31 93 THR A CA 1
ATOM 712 C C . THR A 1 93 ? 22.096 -14.417 0.839 1.00 97.31 93 THR A C 1
ATOM 714 O O . THR A 1 93 ? 21.531 -15.283 1.507 1.00 97.31 93 THR A O 1
ATOM 717 N N . GLN A 1 94 ? 22.021 -13.118 1.140 1.00 97.38 94 GLN A N 1
ATOM 718 C CA . GLN A 1 94 ? 21.256 -12.594 2.274 1.00 97.38 94 GLN A CA 1
ATOM 719 C C . GLN A 1 94 ? 19.756 -12.852 2.101 1.00 97.38 94 GLN A C 1
ATOM 721 O O . GLN A 1 94 ? 19.102 -13.308 3.040 1.00 97.38 94 GLN A O 1
ATOM 726 N N . LEU A 1 95 ? 19.214 -12.630 0.899 1.00 98.44 95 LEU A N 1
ATOM 727 C CA . LEU A 1 95 ? 17.806 -12.897 0.604 1.00 98.44 95 LEU A CA 1
ATOM 728 C C . LEU A 1 95 ? 17.460 -14.381 0.784 1.00 98.44 95 LEU A C 1
ATOM 730 O O . LEU A 1 95 ? 16.505 -14.709 1.486 1.00 98.44 95 LEU A O 1
ATOM 734 N N . ARG A 1 96 ? 18.263 -15.285 0.211 1.00 98.56 96 ARG A N 1
ATOM 735 C CA . ARG A 1 96 ? 18.078 -16.741 0.349 1.00 98.56 96 ARG A CA 1
ATOM 736 C C . ARG A 1 96 ? 18.144 -17.178 1.813 1.00 98.56 96 ARG A C 1
ATOM 738 O O . ARG A 1 96 ? 17.324 -17.977 2.265 1.00 98.56 96 ARG A O 1
ATOM 745 N N . ALA A 1 97 ? 19.092 -16.634 2.578 1.00 98.25 97 ALA A N 1
ATOM 746 C CA . ALA A 1 97 ? 19.223 -16.925 4.003 1.00 98.25 97 ALA A CA 1
ATOM 747 C C . ALA A 1 97 ? 18.002 -16.450 4.812 1.00 98.25 97 ALA A C 1
ATOM 749 O O . ALA A 1 97 ? 17.532 -17.183 5.690 1.00 98.25 97 ALA A O 1
ATOM 750 N N . LEU A 1 98 ? 17.477 -15.262 4.496 1.00 98.69 98 LEU A N 1
ATOM 751 C CA . LEU A 1 98 ? 16.274 -14.692 5.102 1.00 98.69 98 LEU A CA 1
ATOM 752 C C . LEU A 1 98 ? 15.029 -15.537 4.795 1.00 98.69 98 LEU A C 1
ATOM 754 O O . LEU A 1 98 ? 14.304 -15.905 5.721 1.00 98.69 98 LEU A O 1
ATOM 758 N N . VAL A 1 99 ? 14.803 -15.883 3.524 1.00 98.75 99 VAL A N 1
ATOM 759 C CA . VAL A 1 99 ? 13.680 -16.737 3.096 1.00 98.75 99 VAL A CA 1
ATOM 760 C C . VAL A 1 99 ? 13.736 -18.085 3.818 1.00 98.75 99 VAL A C 1
ATOM 762 O O . VAL A 1 99 ? 12.775 -18.481 4.479 1.00 98.75 99 VAL A O 1
ATOM 765 N N . ALA A 1 100 ? 14.907 -18.730 3.835 1.00 98.62 100 ALA A N 1
ATOM 766 C CA . ALA A 1 100 ? 15.102 -19.977 4.568 1.00 98.62 100 ALA A CA 1
ATOM 767 C C . ALA A 1 100 ? 14.874 -19.822 6.087 1.00 98.62 100 ALA A C 1
ATOM 769 O O . ALA A 1 100 ? 14.418 -20.757 6.749 1.00 98.62 100 ALA A O 1
ATOM 770 N N . ALA A 1 101 ? 15.192 -18.662 6.674 1.00 98.62 101 ALA A N 1
ATOM 771 C CA . ALA A 1 101 ? 14.928 -18.388 8.086 1.00 98.62 101 ALA A CA 1
ATOM 772 C C . ALA A 1 101 ? 13.429 -18.288 8.393 1.00 98.62 101 ALA A C 1
ATOM 774 O O . ALA A 1 101 ? 12.990 -18.840 9.406 1.00 98.62 101 ALA A O 1
ATOM 775 N N . PHE A 1 102 ? 12.648 -17.653 7.518 1.00 98.69 102 PHE A N 1
ATOM 776 C CA . PHE A 1 102 ? 11.189 -17.626 7.625 1.00 98.69 102 PHE A CA 1
ATOM 777 C C . PHE A 1 102 ? 10.575 -19.018 7.453 1.00 98.69 102 PHE A C 1
ATOM 779 O O . PHE A 1 102 ? 9.781 -19.437 8.301 1.00 98.69 102 PHE A O 1
ATOM 786 N N . HIS A 1 103 ? 11.023 -19.792 6.461 1.00 98.62 103 HIS A N 1
ATOM 787 C CA . HIS A 1 103 ? 10.562 -21.169 6.252 1.00 98.62 103 HIS A CA 1
ATOM 788 C C . HIS A 1 103 ? 10.824 -22.078 7.456 1.00 98.62 103 HIS A C 1
ATOM 790 O O . HIS A 1 103 ? 9.942 -22.835 7.855 1.00 98.62 103 HIS A O 1
ATOM 796 N N . ARG A 1 104 ? 11.984 -21.954 8.124 1.00 98.38 104 ARG A N 1
ATOM 797 C CA . ARG A 1 104 ? 12.272 -22.684 9.382 1.00 98.38 104 ARG A CA 1
ATOM 798 C C . ARG A 1 104 ? 11.298 -22.354 10.518 1.00 98.38 104 ARG A C 1
ATOM 800 O O . ARG A 1 104 ? 11.204 -23.115 11.480 1.00 98.38 104 ARG A O 1
ATOM 807 N N . ARG A 1 105 ? 10.595 -21.222 10.438 1.00 97.69 105 ARG A N 1
ATOM 808 C CA . ARG A 1 105 ? 9.528 -20.822 11.366 1.00 97.69 105 ARG A CA 1
ATOM 809 C C . ARG A 1 105 ? 8.119 -21.095 10.826 1.00 97.69 105 ARG A C 1
ATOM 811 O O . ARG A 1 105 ? 7.158 -20.723 11.489 1.00 97.69 105 ARG A O 1
ATOM 818 N N . GLY A 1 106 ? 7.990 -21.751 9.671 1.00 96.62 106 GLY A N 1
ATOM 819 C CA . GLY A 1 106 ? 6.707 -22.036 9.024 1.00 96.62 106 GLY A CA 1
ATOM 820 C C . GLY A 1 106 ? 6.036 -20.809 8.400 1.00 96.62 106 GLY A C 1
ATOM 821 O O . GLY A 1 106 ? 4.827 -20.831 8.187 1.00 96.62 106 GLY A O 1
ATOM 822 N N . ILE A 1 107 ? 6.795 -19.739 8.143 1.00 98.12 107 ILE A N 1
ATOM 823 C CA . ILE A 1 107 ? 6.304 -18.511 7.509 1.00 98.12 107 ILE A CA 1
ATOM 824 C C . ILE A 1 107 ? 6.599 -18.576 6.016 1.00 98.12 107 ILE A C 1
ATOM 826 O O . ILE A 1 107 ? 7.744 -18.809 5.636 1.00 98.12 107 ILE A O 1
ATOM 830 N N . LYS A 1 108 ? 5.583 -18.312 5.193 1.00 98.38 108 LYS A N 1
ATOM 831 C CA . LYS A 1 108 ? 5.705 -18.224 3.735 1.00 98.38 108 LYS A CA 1
ATOM 832 C C . LYS A 1 108 ? 6.180 -16.836 3.293 1.00 98.38 108 LYS A C 1
ATOM 834 O O . LYS A 1 108 ? 5.799 -15.826 3.888 1.00 98.38 108 LYS A O 1
ATOM 839 N N . CYS A 1 109 ? 6.984 -16.767 2.242 1.00 98.69 109 CYS A N 1
ATOM 840 C CA . CYS A 1 109 ? 7.547 -15.537 1.694 1.00 98.69 109 CYS A CA 1
ATOM 841 C C . CYS A 1 109 ? 6.851 -15.160 0.381 1.00 98.69 109 CYS A C 1
ATOM 843 O O . CYS A 1 109 ? 6.851 -15.925 -0.576 1.00 98.69 109 CYS A O 1
ATOM 845 N N . VAL A 1 110 ? 6.292 -13.956 0.315 1.00 98.69 110 VAL A N 1
ATOM 846 C CA . VAL A 1 110 ? 5.631 -13.394 -0.867 1.00 98.69 110 VAL A CA 1
ATOM 847 C C . VAL A 1 110 ? 6.558 -12.350 -1.491 1.00 98.69 110 VAL A C 1
ATOM 849 O O . VAL A 1 110 ? 6.929 -11.391 -0.812 1.00 98.69 110 VAL A O 1
ATOM 852 N N . ALA A 1 111 ? 6.946 -12.524 -2.756 1.00 98.75 111 ALA A N 1
ATOM 853 C CA . ALA A 1 111 ? 7.763 -11.538 -3.468 1.00 98.75 111 ALA A CA 1
ATOM 854 C C . ALA A 1 111 ? 6.888 -10.435 -4.060 1.00 98.75 111 ALA A C 1
ATOM 856 O O . ALA A 1 111 ? 5.876 -10.732 -4.696 1.00 98.75 111 ALA A O 1
ATOM 857 N N . ASP A 1 112 ? 7.304 -9.181 -3.913 1.00 98.75 112 ASP A N 1
ATOM 858 C CA . ASP A 1 112 ? 6.800 -8.097 -4.754 1.00 98.75 112 ASP A CA 1
ATOM 859 C C . ASP A 1 112 ? 7.339 -8.258 -6.180 1.00 98.75 112 ASP A C 1
ATOM 861 O O . ASP A 1 112 ? 8.555 -8.233 -6.396 1.00 98.75 112 ASP A O 1
ATOM 865 N N . VAL A 1 113 ? 6.447 -8.472 -7.146 1.00 98.44 113 VAL A N 1
ATOM 866 C CA . VAL A 1 113 ? 6.812 -8.686 -8.549 1.00 98.44 113 VAL A CA 1
ATOM 867 C C . VAL A 1 113 ? 6.255 -7.560 -9.411 1.00 98.44 113 VAL A C 1
ATOM 869 O O . VAL A 1 113 ? 5.045 -7.367 -9.532 1.00 98.44 113 VAL A O 1
ATOM 872 N N . VAL A 1 114 ? 7.174 -6.828 -10.034 1.00 98.19 114 VAL A N 1
ATOM 873 C CA . VAL A 1 114 ? 6.890 -5.694 -10.916 1.00 98.19 114 VAL A CA 1
ATOM 874 C C . VAL A 1 114 ? 6.925 -6.192 -12.352 1.00 98.19 114 VAL A C 1
ATOM 876 O O . VAL A 1 114 ? 7.988 -6.325 -12.956 1.00 98.19 114 VAL A O 1
ATOM 879 N N . LEU A 1 115 ? 5.748 -6.567 -12.858 1.00 97.12 115 LEU A N 1
ATOM 880 C CA . LEU A 1 115 ? 5.599 -7.210 -14.167 1.00 97.12 115 LEU A CA 1
ATOM 881 C C . LEU A 1 115 ? 5.178 -6.241 -15.272 1.00 97.12 115 LEU A C 1
ATOM 883 O O . LEU A 1 115 ? 5.465 -6.521 -16.426 1.00 97.12 115 LEU A O 1
ATOM 887 N N . ASN A 1 116 ? 4.525 -5.129 -14.929 1.00 97.69 116 ASN A N 1
ATOM 888 C CA . ASN A 1 116 ? 3.941 -4.210 -15.904 1.00 97.69 116 ASN A CA 1
ATOM 889 C C . ASN A 1 116 ? 4.985 -3.540 -16.807 1.00 97.69 116 ASN A C 1
ATOM 891 O O . ASN A 1 116 ? 4.884 -3.533 -18.029 1.00 97.69 116 ASN A O 1
ATOM 895 N N . HIS A 1 117 ? 5.986 -2.939 -16.173 1.00 97.94 117 HIS A N 1
ATOM 896 C CA . HIS A 1 117 ? 6.977 -2.099 -16.823 1.00 97.94 117 HIS A CA 1
ATOM 897 C C . HIS A 1 117 ? 8.383 -2.520 -16.405 1.00 97.94 117 HIS A C 1
ATOM 899 O O . HIS A 1 117 ? 8.595 -3.123 -15.349 1.00 97.94 117 HIS A O 1
ATOM 905 N N . ARG A 1 118 ? 9.370 -2.189 -17.238 1.00 98.31 118 ARG A N 1
ATOM 906 C CA . ARG A 1 118 ? 10.768 -2.563 -17.010 1.00 98.31 118 ARG A CA 1
ATOM 907 C C . ARG A 1 118 ? 11.709 -1.547 -17.633 1.00 98.31 118 ARG A C 1
ATOM 909 O O . ARG A 1 118 ? 11.458 -1.018 -18.707 1.00 98.31 118 ARG A O 1
ATOM 916 N N . THR A 1 119 ? 12.837 -1.301 -16.983 1.00 97.94 119 THR A N 1
ATOM 917 C CA . THR A 1 119 ? 13.906 -0.446 -17.504 1.00 97.94 119 THR A CA 1
ATOM 918 C C . THR A 1 119 ? 14.877 -1.242 -18.373 1.00 97.94 119 THR A C 1
ATOM 920 O O . THR A 1 119 ? 15.227 -2.384 -18.076 1.00 97.94 119 THR A O 1
ATOM 923 N N . ALA A 1 120 ? 15.309 -0.629 -19.471 1.00 97.44 120 ALA A N 1
ATOM 924 C CA . ALA A 1 120 ? 16.305 -1.192 -20.371 1.00 97.44 120 ALA A CA 1
ATOM 925 C C . ALA A 1 120 ? 17.719 -0.741 -19.984 1.00 97.44 120 ALA A C 1
ATOM 927 O O . ALA A 1 120 ? 17.919 0.399 -19.564 1.00 97.44 120 ALA A O 1
ATOM 928 N N . GLU A 1 121 ? 18.706 -1.613 -20.189 1.00 97.56 121 GLU A N 1
ATOM 929 C CA . GLU A 1 121 ? 20.106 -1.341 -19.846 1.00 97.56 121 GLU A CA 1
ATOM 930 C C . GLU A 1 121 ? 20.773 -0.431 -20.885 1.00 97.56 121 GLU A C 1
ATOM 932 O O . GLU A 1 121 ? 21.582 0.437 -20.556 1.00 97.56 121 GLU A O 1
ATOM 937 N N . ARG A 1 122 ? 20.422 -0.606 -22.167 1.00 97.62 122 ARG A N 1
ATOM 938 C CA . ARG A 1 122 ? 21.100 0.071 -23.278 1.00 97.62 122 ARG A CA 1
ATOM 939 C C . ARG A 1 122 ? 20.128 0.791 -24.204 1.00 97.62 122 ARG A C 1
ATOM 941 O O . ARG A 1 122 ? 18.945 0.458 -24.320 1.00 97.62 122 ARG A O 1
ATOM 948 N N . LYS A 1 123 ? 20.669 1.802 -24.884 1.00 97.75 123 LYS A N 1
ATOM 949 C CA . LYS A 1 123 ? 19.980 2.537 -25.944 1.00 97.75 123 LYS A CA 1
ATOM 950 C C . LYS A 1 123 ? 20.116 1.815 -27.279 1.00 97.75 123 LYS A C 1
ATOM 952 O O . LYS A 1 123 ? 21.165 1.241 -27.560 1.00 97.75 123 LYS A O 1
ATOM 957 N N . ASP A 1 124 ? 19.084 1.897 -28.106 1.00 96.56 124 ASP A N 1
ATOM 958 C CA . ASP A 1 124 ? 19.153 1.493 -29.510 1.00 96.56 124 ASP A CA 1
ATOM 959 C C . ASP A 1 124 ? 19.703 2.622 -30.409 1.00 96.56 124 ASP A C 1
ATOM 961 O O . ASP A 1 124 ? 20.115 3.687 -29.937 1.00 96.56 124 ASP A O 1
ATOM 965 N N . GLY A 1 125 ? 19.672 2.415 -31.731 1.00 96.19 125 GLY A N 1
ATOM 966 C CA . GLY A 1 125 ? 20.105 3.412 -32.717 1.00 96.19 125 GLY A CA 1
ATOM 967 C C . GLY A 1 125 ? 19.290 4.716 -32.726 1.00 96.19 125 GLY A C 1
ATOM 968 O O . GLY A 1 125 ? 19.754 5.710 -33.280 1.00 96.19 125 GLY A O 1
ATOM 969 N N . ARG A 1 126 ? 18.108 4.752 -32.092 1.00 96.56 126 ARG A N 1
ATOM 970 C CA . ARG A 1 126 ? 17.284 5.964 -31.922 1.00 96.56 126 ARG A CA 1
ATOM 971 C C . ARG A 1 126 ? 17.698 6.771 -30.685 1.00 96.56 126 ARG A C 1
ATOM 973 O O . ARG A 1 126 ? 17.204 7.879 -30.481 1.00 96.56 126 ARG A O 1
ATOM 980 N N . GLY A 1 127 ? 18.587 6.234 -29.845 1.00 95.69 127 GLY A N 1
ATOM 981 C CA . GLY A 1 127 ? 18.967 6.829 -28.565 1.00 95.69 127 GLY A CA 1
ATOM 982 C C . GLY A 1 127 ? 17.951 6.579 -27.443 1.00 95.69 127 GLY A C 1
ATOM 983 O O . GLY A 1 127 ? 18.013 7.259 -26.412 1.00 95.69 127 GLY A O 1
ATOM 984 N N . VAL A 1 128 ? 17.039 5.620 -27.628 1.00 96.00 128 VAL A N 1
ATOM 985 C CA . VAL A 1 128 ? 15.973 5.258 -26.683 1.00 96.00 128 VAL A CA 1
ATOM 986 C C . VAL A 1 128 ? 16.402 4.033 -25.881 1.00 96.00 128 VAL A C 1
ATOM 988 O O . VAL A 1 128 ? 16.834 3.042 -26.466 1.00 96.00 128 VAL A O 1
ATOM 991 N N . TYR A 1 129 ? 16.285 4.081 -24.550 1.00 96.56 129 TYR A N 1
ATOM 992 C CA . TYR A 1 129 ? 16.533 2.922 -23.682 1.00 96.56 129 TYR A CA 1
ATOM 993 C C . TYR A 1 129 ? 15.439 1.867 -23.892 1.00 96.56 129 TYR A C 1
ATOM 995 O O . TYR A 1 129 ? 14.373 1.956 -23.293 1.00 96.56 129 TYR A O 1
ATOM 1003 N N . CYS A 1 130 ? 15.706 0.890 -24.761 1.00 96.88 130 CYS A N 1
ATOM 1004 C CA . CYS A 1 130 ? 14.782 -0.198 -25.108 1.00 96.88 130 CYS A CA 1
ATOM 1005 C C . CYS A 1 130 ? 15.500 -1.523 -25.441 1.00 96.88 130 CYS A C 1
ATOM 1007 O O . CYS A 1 130 ? 14.886 -2.442 -25.979 1.00 96.88 130 CYS A O 1
ATOM 1009 N N . ILE A 1 131 ? 16.800 -1.623 -25.138 1.00 98.19 131 ILE A N 1
ATOM 1010 C CA . ILE A 1 131 ? 17.571 -2.865 -25.224 1.00 98.19 131 ILE A CA 1
ATOM 1011 C C . ILE A 1 131 ? 17.797 -3.377 -23.799 1.00 98.19 131 ILE A C 1
ATOM 1013 O O . ILE A 1 131 ? 18.543 -2.778 -23.018 1.00 98.19 131 ILE A O 1
ATOM 1017 N N . PHE A 1 132 ? 17.095 -4.450 -23.453 1.00 98.62 132 PHE A N 1
ATOM 1018 C CA . PHE A 1 132 ? 17.023 -5.006 -22.106 1.00 98.62 132 PHE A CA 1
ATOM 1019 C C . PHE A 1 132 ? 18.139 -6.018 -21.860 1.00 98.62 132 PHE A C 1
ATOM 1021 O O . PHE A 1 132 ? 18.649 -6.629 -22.796 1.00 98.62 132 PHE A O 1
ATOM 1028 N N . GLU A 1 133 ? 18.472 -6.211 -20.586 1.00 98.44 133 GLU A N 1
ATOM 1029 C CA . GLU A 1 133 ? 19.354 -7.281 -20.122 1.00 98.44 133 GLU A CA 1
ATOM 1030 C C . GLU A 1 133 ? 18.689 -8.026 -18.966 1.00 98.44 133 GLU A C 1
ATOM 1032 O O . GLU A 1 133 ? 18.133 -7.396 -18.062 1.00 98.44 133 GLU A O 1
ATOM 1037 N N . GLY A 1 134 ? 18.745 -9.356 -18.957 1.00 97.69 134 GLY A N 1
ATOM 1038 C CA . GLY A 1 134 ? 18.234 -10.182 -17.861 1.00 97.69 134 GLY A CA 1
ATOM 1039 C C . GLY A 1 134 ? 19.125 -10.242 -16.630 1.00 97.69 134 GLY A C 1
ATOM 1040 O O . GLY A 1 134 ? 18.621 -10.513 -15.541 1.00 97.69 134 GLY A O 1
ATOM 1041 N N . GLY A 1 135 ? 20.423 -9.968 -16.786 1.00 96.69 135 GLY A N 1
ATOM 1042 C CA . GLY A 1 135 ? 21.433 -10.173 -15.741 1.00 96.69 135 GLY A CA 1
ATOM 1043 C C . GLY A 1 135 ? 22.047 -11.574 -15.739 1.00 96.69 135 GLY A C 1
ATOM 1044 O O . GLY A 1 135 ? 22.590 -11.997 -14.724 1.00 96.69 135 GLY A O 1
ATOM 1045 N N . THR A 1 136 ? 21.961 -12.298 -16.858 1.00 96.12 136 THR A N 1
ATOM 1046 C CA . THR A 1 136 ? 22.575 -13.623 -17.031 1.00 96.12 136 THR A CA 1
ATOM 1047 C C . THR A 1 136 ? 23.375 -13.686 -18.340 1.00 96.12 136 THR A C 1
ATOM 1049 O O . THR A 1 136 ? 23.061 -12.945 -19.270 1.00 96.12 136 THR A O 1
ATOM 1052 N N . PRO A 1 137 ? 24.401 -14.553 -18.454 1.00 95.25 137 PRO A N 1
ATOM 1053 C CA . PRO A 1 137 ? 25.215 -14.640 -19.673 1.00 95.25 137 PRO A CA 1
ATOM 1054 C C . PRO A 1 137 ? 24.511 -15.244 -20.899 1.00 95.25 137 PRO A C 1
ATOM 1056 O O . PRO A 1 137 ? 25.056 -15.172 -21.996 1.00 95.25 137 PRO A O 1
ATOM 1059 N N . ASP A 1 138 ? 23.353 -15.890 -20.728 1.00 94.06 138 ASP A N 1
ATOM 1060 C CA . ASP A 1 138 ? 22.691 -16.694 -21.769 1.00 94.06 138 ASP A CA 1
ATOM 1061 C C . ASP A 1 138 ? 21.616 -15.942 -22.574 1.00 94.06 138 ASP A C 1
ATOM 1063 O O . ASP A 1 138 ? 20.992 -16.518 -23.465 1.00 94.06 138 ASP A O 1
ATOM 1067 N N . GLY A 1 139 ? 21.419 -14.652 -22.295 1.00 92.69 139 GLY A N 1
ATOM 1068 C CA . GLY A 1 139 ? 20.499 -13.791 -23.035 1.00 92.69 139 GLY A CA 1
ATOM 1069 C C . GLY A 1 139 ? 19.019 -13.962 -22.676 1.00 92.69 139 GLY A C 1
ATOM 1070 O O . GLY A 1 139 ? 18.151 -13.420 -23.372 1.00 92.69 139 GLY A O 1
ATOM 1071 N N . ARG A 1 140 ? 18.682 -14.699 -21.607 1.00 96.44 140 ARG A N 1
ATOM 1072 C CA . ARG A 1 140 ? 17.307 -14.708 -21.080 1.00 96.44 140 ARG A CA 1
ATOM 1073 C C . ARG A 1 140 ? 16.911 -13.309 -20.641 1.00 96.44 140 ARG A C 1
ATOM 1075 O O . ARG A 1 140 ? 17.674 -12.644 -19.948 1.00 96.44 140 ARG A O 1
ATOM 1082 N N . LEU A 1 141 ? 15.699 -12.887 -20.999 1.00 98.00 141 LEU A N 1
ATOM 1083 C CA . LEU A 1 141 ? 15.173 -11.545 -20.752 1.00 98.00 141 LEU A CA 1
ATOM 1084 C C . LEU A 1 141 ? 15.939 -10.409 -21.458 1.00 98.00 141 LEU A C 1
ATOM 1086 O O . LEU A 1 141 ? 15.669 -9.236 -21.166 1.00 98.00 141 LEU A O 1
ATOM 1090 N N . ASP A 1 142 ? 16.844 -10.735 -22.389 1.00 98.19 142 ASP A N 1
ATOM 1091 C CA . ASP A 1 142 ? 17.498 -9.772 -23.274 1.00 98.19 142 ASP A CA 1
ATOM 1092 C C . ASP A 1 142 ? 16.574 -9.494 -24.461 1.00 98.19 142 ASP A C 1
ATOM 1094 O O . ASP A 1 142 ? 16.516 -10.223 -25.463 1.00 98.19 142 ASP A O 1
ATOM 1098 N N . TRP A 1 143 ? 15.782 -8.443 -24.299 1.00 98.38 143 TRP A N 1
ATOM 1099 C CA . TRP A 1 143 ? 14.747 -8.034 -25.237 1.00 98.38 143 TRP A CA 1
ATOM 1100 C C . TRP A 1 143 ? 15.129 -6.776 -26.009 1.00 98.38 143 TRP A C 1
ATOM 1102 O O . TRP A 1 143 ? 15.984 -5.993 -25.597 1.00 98.38 143 TRP A O 1
ATOM 1112 N N . GLY A 1 144 ? 14.445 -6.578 -27.133 1.00 97.38 144 GLY A N 1
ATOM 1113 C CA . GLY A 1 144 ? 14.449 -5.328 -27.884 1.00 97.38 144 GLY A CA 1
ATOM 1114 C C . GLY A 1 144 ? 13.086 -4.627 -27.825 1.00 97.38 144 GLY A C 1
ATOM 1115 O O . GLY A 1 144 ? 12.164 -5.119 -27.171 1.00 97.38 144 GLY A O 1
ATOM 1116 N N . PRO A 1 145 ? 12.919 -3.515 -28.560 1.00 97.00 145 PRO A N 1
ATOM 1117 C CA . PRO A 1 145 ? 11.696 -2.709 -28.537 1.00 97.00 145 PRO A CA 1
ATOM 1118 C C . PRO A 1 145 ? 10.429 -3.437 -29.020 1.00 97.00 145 PRO A C 1
ATOM 1120 O O . PRO A 1 145 ? 9.334 -3.032 -28.646 1.00 97.00 145 PRO A O 1
ATOM 1123 N N . HIS A 1 146 ? 10.557 -4.536 -29.774 1.00 97.38 146 HIS A N 1
ATOM 1124 C CA . HIS A 1 146 ? 9.428 -5.383 -30.191 1.00 97.38 146 HIS A CA 1
ATOM 1125 C C . HIS A 1 146 ? 8.664 -6.027 -29.014 1.00 97.38 146 HIS A C 1
ATOM 1127 O O . HIS A 1 146 ? 7.514 -6.432 -29.160 1.00 97.38 146 HIS A O 1
ATOM 1133 N N . MET A 1 147 ? 9.292 -6.134 -27.839 1.00 98.12 147 MET A N 1
ATOM 1134 C CA . MET A 1 147 ? 8.673 -6.671 -26.622 1.00 98.12 147 MET A CA 1
ATOM 1135 C C . MET A 1 147 ? 7.900 -5.608 -25.829 1.00 98.12 147 MET A C 1
ATOM 1137 O O . MET A 1 147 ? 7.436 -5.898 -24.729 1.00 98.12 147 MET A O 1
ATOM 1141 N N . LEU A 1 148 ? 7.778 -4.389 -26.360 1.00 97.81 148 LEU A N 1
ATOM 1142 C CA . LEU A 1 148 ? 7.090 -3.268 -25.724 1.00 97.81 148 LEU A CA 1
ATOM 1143 C C . LEU A 1 148 ? 5.733 -3.013 -26.364 1.00 97.81 148 LEU A C 1
ATOM 1145 O O . LEU A 1 148 ? 5.572 -3.158 -27.580 1.00 97.81 148 LEU A O 1
ATOM 1149 N N . CYS A 1 149 ? 4.785 -2.545 -25.556 1.00 97.38 149 CYS A N 1
ATOM 1150 C CA . CYS A 1 149 ? 3.466 -2.135 -26.022 1.00 97.38 149 CYS A CA 1
ATOM 1151 C C . CYS A 1 149 ? 3.586 -1.098 -27.153 1.00 97.38 149 CYS A C 1
ATOM 1153 O O . CYS A 1 149 ? 4.256 -0.080 -27.015 1.00 97.38 149 CYS A O 1
ATOM 1155 N N . ARG A 1 150 ? 2.909 -1.302 -28.289 1.00 94.81 150 ARG A N 1
ATOM 1156 C CA . ARG A 1 150 ? 3.052 -0.446 -29.491 1.00 94.81 150 ARG A CA 1
ATOM 1157 C C . ARG A 1 150 ? 2.702 1.027 -29.277 1.00 94.81 150 ARG A C 1
ATOM 1159 O O . ARG A 1 150 ? 3.104 1.870 -30.072 1.00 94.81 150 ARG A O 1
ATOM 1166 N N . ASN A 1 151 ? 1.871 1.309 -28.273 1.00 87.19 151 ASN A N 1
ATOM 1167 C CA . ASN A 1 151 ? 1.411 2.657 -27.950 1.00 87.19 151 ASN A CA 1
ATOM 1168 C C . ASN A 1 151 ? 2.384 3.386 -27.006 1.00 87.19 151 ASN A C 1
ATOM 1170 O O . ASN A 1 151 ? 2.198 4.577 -26.763 1.00 87.19 151 ASN A O 1
ATOM 1174 N N . ASP A 1 152 ? 3.400 2.689 -26.496 1.00 91.06 152 ASP A N 1
ATOM 1175 C CA . ASP A 1 152 ? 4.427 3.254 -25.637 1.00 91.06 152 ASP A CA 1
ATOM 1176 C C . ASP A 1 152 ? 5.464 4.027 -26.474 1.00 91.06 152 ASP A C 1
ATOM 1178 O O . ASP A 1 152 ? 5.953 3.570 -27.510 1.00 91.06 152 ASP A O 1
ATOM 1182 N N . SER A 1 153 ? 5.842 5.205 -25.983 1.00 90.69 153 SER A N 1
ATOM 1183 C CA . SER A 1 153 ? 6.923 6.038 -26.508 1.00 90.69 153 SER A CA 1
ATOM 1184 C C . SER A 1 153 ? 8.299 5.356 -26.618 1.00 90.69 153 SER A C 1
ATOM 1186 O O . SER A 1 153 ? 9.126 5.809 -27.415 1.00 90.69 153 SER A O 1
ATOM 1188 N N . TYR A 1 154 ? 8.563 4.293 -25.849 1.00 93.44 154 TYR A N 1
ATOM 1189 C CA . TYR A 1 154 ? 9.806 3.513 -25.907 1.00 93.44 154 TYR A CA 1
ATOM 1190 C C . TYR A 1 154 ? 9.802 2.455 -27.029 1.00 93.44 154 TYR A C 1
ATOM 1192 O O . TYR A 1 154 ? 10.869 2.019 -27.485 1.00 93.44 154 TYR A O 1
ATOM 1200 N N . SER A 1 155 ? 8.615 2.065 -27.502 1.00 93.81 155 SER A N 1
ATOM 1201 C CA . SER A 1 155 ? 8.410 1.018 -28.506 1.00 93.81 155 SER A CA 1
ATOM 1202 C C . SER A 1 155 ? 8.901 1.428 -29.898 1.00 93.81 155 SER A C 1
ATOM 1204 O O . SER A 1 155 ? 9.097 2.605 -30.207 1.00 93.81 155 SER A O 1
ATOM 1206 N N . ASP A 1 156 ? 9.120 0.445 -30.767 1.00 95.38 156 ASP A N 1
ATOM 1207 C CA . ASP A 1 156 ? 9.300 0.628 -32.214 1.00 95.38 156 ASP A CA 1
ATOM 1208 C C . ASP A 1 156 ? 7.969 0.554 -32.991 1.00 95.38 156 ASP A C 1
ATOM 1210 O O . ASP A 1 156 ? 7.958 0.655 -34.217 1.00 95.38 156 ASP A O 1
ATOM 1214 N N . GLY A 1 157 ? 6.848 0.404 -32.275 1.00 95.50 157 GLY A N 1
ATOM 1215 C CA . GLY A 1 157 ? 5.498 0.332 -32.827 1.00 95.50 157 GLY A CA 1
ATOM 1216 C C . GLY A 1 157 ? 5.095 -1.056 -33.332 1.00 95.50 157 GLY A C 1
ATOM 1217 O O . GLY A 1 157 ? 4.015 -1.187 -33.909 1.00 95.50 157 GLY A O 1
ATOM 1218 N N . THR A 1 158 ? 5.930 -2.083 -33.136 1.00 96.38 158 THR A N 1
ATOM 1219 C CA . THR A 1 158 ? 5.690 -3.433 -33.681 1.00 96.38 158 THR A CA 1
ATOM 1220 C C . THR A 1 158 ? 5.057 -4.420 -32.698 1.00 96.38 158 THR A C 1
ATOM 1222 O O . THR A 1 158 ? 4.580 -5.468 -33.134 1.00 96.38 158 THR A O 1
ATOM 1225 N N . GLY A 1 159 ? 5.047 -4.111 -31.397 1.00 95.94 159 GLY A N 1
ATOM 1226 C CA . GLY A 1 159 ? 4.394 -4.935 -30.376 1.00 95.94 159 GLY A CA 1
ATOM 1227 C C . GLY A 1 159 ? 2.861 -4.902 -30.454 1.00 95.94 159 GLY A C 1
ATOM 1228 O O . GLY A 1 159 ? 2.254 -4.289 -31.339 1.00 95.94 159 GLY A O 1
ATOM 1229 N N . ASN A 1 160 ? 2.196 -5.553 -29.505 1.00 96.94 160 ASN A N 1
ATOM 1230 C CA . ASN A 1 160 ? 0.743 -5.454 -29.365 1.00 96.94 160 ASN A CA 1
ATOM 1231 C C . ASN A 1 160 ? 0.331 -4.175 -28.624 1.00 96.94 160 ASN A C 1
ATOM 1233 O O . ASN A 1 160 ? 1.153 -3.455 -28.061 1.00 96.94 160 ASN A O 1
ATOM 1237 N N . ALA A 1 161 ? -0.963 -3.854 -28.660 1.00 93.69 161 ALA A N 1
ATOM 1238 C CA . ALA A 1 161 ? -1.501 -2.816 -27.788 1.00 93.69 161 ALA A CA 1
ATOM 1239 C C . ALA A 1 161 ? -1.434 -3.266 -26.328 1.00 93.69 161 ALA A C 1
ATOM 1241 O O . ALA A 1 161 ? -1.601 -4.453 -26.045 1.00 93.69 161 ALA A O 1
ATOM 1242 N N . ASP A 1 162 ? -1.260 -2.298 -25.435 1.00 93.06 162 ASP A N 1
ATOM 1243 C CA . ASP A 1 162 ? -1.324 -2.551 -24.006 1.00 93.06 162 ASP A CA 1
ATOM 1244 C C . ASP A 1 162 ? -2.677 -3.160 -23.609 1.00 93.06 162 ASP A C 1
ATOM 1246 O O . ASP A 1 162 ? -3.725 -2.822 -24.174 1.00 93.06 162 ASP A O 1
ATOM 1250 N N . THR A 1 163 ? -2.640 -4.082 -22.651 1.00 93.62 163 THR A N 1
ATOM 1251 C CA . THR A 1 163 ? -3.829 -4.740 -22.103 1.00 93.62 163 THR A CA 1
ATOM 1252 C C . THR A 1 163 ? -4.366 -4.046 -20.851 1.00 93.62 163 THR A C 1
ATOM 1254 O O . THR A 1 163 ? -5.469 -4.391 -20.418 1.00 93.62 163 THR A O 1
ATOM 1257 N N . GLY A 1 164 ? -3.625 -3.086 -20.286 1.00 92.81 164 GLY A N 1
ATOM 1258 C CA . GLY A 1 164 ? -4.039 -2.290 -19.134 1.00 92.81 164 GLY A CA 1
ATOM 1259 C C . GLY A 1 164 ? -3.579 -0.831 -19.217 1.00 92.81 164 GLY A C 1
ATOM 1260 O O . GLY A 1 164 ? -3.637 -0.205 -20.279 1.00 92.81 164 GLY A O 1
ATOM 1261 N N . LEU A 1 165 ? -3.258 -0.255 -18.057 1.00 88.88 165 LEU A N 1
ATOM 1262 C CA . LEU A 1 165 ? -2.796 1.126 -17.918 1.00 88.88 165 LEU A CA 1
ATOM 1263 C C . LEU A 1 165 ? -1.285 1.251 -18.130 1.00 88.88 165 LEU A C 1
ATOM 1265 O O . LEU A 1 165 ? -0.507 0.535 -17.522 1.00 88.88 165 LEU A O 1
ATOM 1269 N N . ASP A 1 166 ? -0.893 2.269 -18.882 1.00 88.44 166 ASP A N 1
ATOM 1270 C CA . ASP A 1 166 ? 0.508 2.621 -19.099 1.00 88.44 166 ASP A CA 1
ATOM 1271 C C . ASP A 1 166 ? 1.171 3.225 -17.842 1.00 88.44 166 ASP A C 1
ATOM 1273 O O . ASP A 1 166 ? 0.544 3.975 -17.073 1.00 88.44 166 ASP A O 1
ATOM 1277 N N . TYR A 1 167 ? 2.466 2.945 -17.678 1.00 88.38 167 TYR A N 1
ATOM 1278 C CA . TYR A 1 167 ? 3.340 3.535 -16.674 1.00 88.38 167 TYR A CA 1
ATOM 1279 C C . TYR A 1 167 ? 4.473 4.355 -17.316 1.00 88.38 167 TYR A C 1
ATOM 1281 O O . TYR A 1 167 ? 5.643 3.986 -17.326 1.00 88.38 167 TYR A O 1
ATOM 1289 N N . GLN A 1 168 ? 4.131 5.578 -17.727 1.00 84.44 168 GLN A N 1
ATOM 1290 C CA . GLN A 1 168 ? 5.023 6.570 -18.350 1.00 84.44 168 GLN A CA 1
ATOM 1291 C C . GLN A 1 168 ? 6.498 6.643 -17.874 1.00 84.44 168 GLN A C 1
ATOM 1293 O O . GLN A 1 168 ? 7.353 6.976 -18.699 1.00 84.44 168 GLN A O 1
ATOM 1298 N N . PRO A 1 169 ? 6.865 6.461 -16.583 1.00 87.62 169 PRO A N 1
ATOM 1299 C CA . PRO A 1 169 ? 8.269 6.518 -16.170 1.00 87.62 169 PRO A CA 1
ATOM 1300 C C . PRO A 1 169 ? 9.181 5.399 -16.708 1.00 87.62 169 PRO A C 1
ATOM 1302 O O . PRO A 1 169 ? 10.401 5.568 -16.615 1.00 87.62 169 PRO A O 1
ATOM 1305 N N . ALA A 1 170 ? 8.646 4.290 -17.227 1.00 93.94 170 ALA A N 1
ATOM 1306 C CA . ALA A 1 170 ? 9.426 3.176 -17.771 1.00 93.94 170 ALA A CA 1
ATOM 1307 C C . ALA A 1 170 ? 8.692 2.470 -18.929 1.00 93.94 170 ALA A C 1
ATOM 1309 O O . ALA A 1 170 ? 7.480 2.575 -19.005 1.00 93.94 170 ALA A O 1
ATOM 1310 N N . PRO A 1 171 ? 9.409 1.741 -19.803 1.00 96.69 171 PRO A N 1
ATOM 1311 C CA . PRO A 1 171 ? 8.786 0.941 -20.857 1.00 96.69 171 PRO A CA 1
ATOM 1312 C C . PRO A 1 171 ? 7.767 -0.093 -20.343 1.00 96.69 171 PRO A C 1
ATOM 1314 O O . PRO A 1 171 ? 8.132 -0.948 -19.528 1.00 96.69 171 PRO A O 1
ATOM 1317 N N . ASP A 1 172 ? 6.544 -0.065 -20.868 1.00 97.12 172 ASP A N 1
ATOM 1318 C CA . ASP A 1 172 ? 5.476 -1.043 -20.638 1.00 97.12 172 ASP A CA 1
ATOM 1319 C C . ASP A 1 172 ? 5.672 -2.297 -21.509 1.00 97.12 172 ASP A C 1
ATOM 1321 O O . ASP A 1 172 ? 5.954 -2.234 -22.716 1.00 97.12 172 ASP A O 1
ATOM 1325 N N . LEU A 1 173 ? 5.552 -3.468 -20.880 1.00 97.81 173 LEU A N 1
ATOM 1326 C CA . LEU A 1 173 ? 5.842 -4.755 -21.504 1.00 97.81 173 LEU A CA 1
ATOM 1327 C C . LEU A 1 173 ? 4.635 -5.313 -22.265 1.00 97.81 173 LEU A C 1
ATOM 1329 O O . LEU A 1 173 ? 3.527 -5.428 -21.746 1.00 97.81 173 LEU A O 1
ATOM 1333 N N . ASP A 1 174 ? 4.879 -5.791 -23.485 1.00 98.06 174 ASP A N 1
ATOM 1334 C CA . ASP A 1 174 ? 3.879 -6.513 -24.264 1.00 98.06 174 ASP A CA 1
ATOM 1335 C C . ASP A 1 174 ? 3.705 -7.945 -23.732 1.00 98.06 174 ASP A C 1
ATOM 1337 O O . ASP A 1 174 ? 4.342 -8.901 -24.187 1.00 98.06 174 ASP A O 1
ATOM 1341 N N . HIS A 1 175 ? 2.777 -8.117 -22.795 1.00 97.88 175 HIS A N 1
ATOM 1342 C CA . HIS A 1 175 ? 2.413 -9.428 -22.258 1.00 97.88 175 HIS A CA 1
ATOM 1343 C C . HIS A 1 175 ? 1.678 -10.344 -23.262 1.00 97.88 175 HIS A C 1
ATOM 1345 O O . HIS A 1 175 ? 1.496 -11.539 -23.002 1.00 97.88 175 HIS A O 1
ATOM 1351 N N . LEU A 1 176 ? 1.268 -9.847 -24.435 1.00 96.94 176 LEU A N 1
ATOM 1352 C CA . LEU A 1 176 ? 0.750 -10.683 -25.524 1.00 96.94 176 LEU A CA 1
ATOM 1353 C C . LEU A 1 176 ? 1.878 -11.272 -26.387 1.00 96.94 176 LEU A C 1
ATOM 1355 O O . LEU A 1 176 ? 1.647 -12.250 -27.111 1.00 96.94 176 LEU A O 1
ATOM 1359 N N . ASN A 1 177 ? 3.117 -10.807 -26.224 1.00 98.19 177 ASN A N 1
ATOM 1360 C CA . ASN A 1 177 ? 4.291 -11.441 -26.806 1.00 98.19 177 ASN A CA 1
ATOM 1361 C C . ASN A 1 177 ? 4.595 -12.791 -26.120 1.00 98.19 177 ASN A C 1
ATOM 1363 O O . ASN A 1 177 ? 4.729 -12.891 -24.899 1.00 98.19 177 ASN A O 1
ATOM 1367 N N . ALA A 1 178 ? 4.724 -13.862 -26.912 1.00 97.44 178 ALA A N 1
ATOM 1368 C CA . ALA A 1 178 ? 4.946 -15.212 -26.387 1.00 97.44 178 ALA A CA 1
ATOM 1369 C C . ALA A 1 178 ? 6.284 -15.365 -25.643 1.00 97.44 178 ALA A C 1
ATOM 1371 O O . ALA A 1 178 ? 6.341 -16.071 -24.635 1.00 97.44 178 ALA A O 1
ATOM 1372 N N . ARG A 1 179 ? 7.340 -14.679 -26.104 1.00 97.94 179 ARG A N 1
ATOM 1373 C CA . ARG A 1 179 ? 8.661 -14.714 -25.465 1.00 97.94 179 ARG A CA 1
ATOM 1374 C C . ARG A 1 179 ? 8.638 -13.995 -24.117 1.00 97.94 179 ARG A C 1
ATOM 1376 O O . ARG A 1 179 ? 9.141 -14.548 -23.147 1.00 97.94 179 ARG A O 1
ATOM 1383 N N . VAL A 1 180 ? 7.979 -12.832 -24.037 1.00 98.44 180 VAL A N 1
ATOM 1384 C CA . VAL A 1 180 ? 7.785 -12.093 -22.772 1.00 98.44 180 VAL A CA 1
ATOM 1385 C C . VAL A 1 180 ? 7.064 -12.962 -21.744 1.00 98.44 180 VAL A C 1
ATOM 1387 O O . VAL A 1 180 ? 7.517 -13.074 -20.607 1.00 98.44 180 VAL A O 1
ATOM 1390 N N . ARG A 1 181 ? 5.972 -13.636 -22.135 1.00 97.38 181 ARG A N 1
ATOM 1391 C CA . ARG A 1 181 ? 5.252 -14.539 -21.222 1.00 97.38 181 ARG A CA 1
ATOM 1392 C C . ARG A 1 181 ? 6.105 -15.701 -20.737 1.00 97.38 181 ARG A C 1
ATOM 1394 O O . ARG A 1 181 ? 6.131 -15.946 -19.536 1.00 97.38 181 ARG A O 1
ATOM 1401 N N . SER A 1 182 ? 6.767 -16.406 -21.655 1.00 98.19 182 SER A N 1
ATOM 1402 C CA . SER A 1 182 ? 7.564 -17.585 -21.306 1.00 98.19 182 SER A CA 1
ATOM 1403 C C . SER A 1 182 ? 8.709 -17.216 -20.371 1.00 98.19 182 SER A C 1
ATOM 1405 O O . SER A 1 182 ? 8.818 -17.780 -19.290 1.00 98.19 182 SER A O 1
ATOM 1407 N N . GLU A 1 183 ? 9.518 -16.219 -20.735 1.00 98.69 183 GLU A N 1
ATOM 1408 C CA . GLU A 1 183 ? 10.723 -15.901 -19.966 1.00 98.69 183 GLU A CA 1
ATOM 1409 C C . GLU A 1 183 ? 10.401 -15.243 -18.611 1.00 98.69 183 GLU A C 1
ATOM 1411 O O . GLU A 1 183 ? 11.110 -15.485 -17.636 1.00 98.69 183 GLU A O 1
ATOM 1416 N N . LEU A 1 184 ? 9.316 -14.461 -18.495 1.00 98.75 184 LEU A N 1
ATOM 1417 C CA . LEU A 1 184 ? 8.862 -13.969 -17.185 1.00 98.75 184 LEU A CA 1
ATOM 1418 C C . LEU A 1 184 ? 8.313 -15.097 -16.306 1.00 98.75 184 LEU A C 1
ATOM 1420 O O . LEU A 1 184 ? 8.572 -15.102 -15.105 1.00 98.75 184 LEU A O 1
ATOM 1424 N N . ALA A 1 185 ? 7.587 -16.063 -16.878 1.00 98.56 185 ALA A N 1
ATOM 1425 C CA . ALA A 1 185 ? 7.148 -17.240 -16.131 1.00 98.56 185 ALA A CA 1
ATOM 1426 C C . ALA A 1 185 ? 8.344 -18.085 -15.657 1.00 98.56 185 ALA A C 1
ATOM 1428 O O . ALA A 1 185 ? 8.338 -18.557 -14.520 1.00 98.56 185 ALA A O 1
ATOM 1429 N N . ASP A 1 186 ? 9.389 -18.218 -16.477 1.00 98.69 186 ASP A N 1
ATOM 1430 C CA . ASP A 1 186 ? 10.636 -18.893 -16.101 1.00 98.69 186 ASP A CA 1
ATOM 1431 C C . ASP A 1 186 ? 11.369 -18.149 -14.976 1.00 98.69 186 ASP A C 1
ATOM 1433 O O . ASP A 1 186 ? 11.858 -18.774 -14.036 1.00 98.69 186 ASP A O 1
ATOM 1437 N N . TRP A 1 187 ? 11.410 -16.814 -15.019 1.00 98.81 187 TRP A N 1
ATOM 1438 C CA . TRP A 1 187 ? 11.979 -15.999 -13.941 1.00 98.81 187 TRP A CA 1
ATOM 1439 C C . TRP A 1 187 ? 11.195 -16.125 -12.628 1.00 98.81 187 TRP A C 1
ATOM 1441 O O . TRP A 1 187 ? 11.798 -16.326 -11.574 1.00 98.81 187 TRP A O 1
ATOM 1451 N N . LEU A 1 188 ? 9.862 -16.085 -12.674 1.00 98.81 188 LEU A N 1
ATOM 1452 C CA . LEU A 1 188 ? 9.021 -16.312 -11.494 1.00 98.81 188 LEU A CA 1
ATOM 1453 C C . LEU A 1 188 ? 9.203 -17.733 -10.934 1.00 98.81 188 LEU A C 1
ATOM 1455 O O . LEU A 1 188 ? 9.311 -17.922 -9.723 1.00 98.81 188 LEU A O 1
ATOM 1459 N N . ASN A 1 189 ? 9.285 -18.745 -11.802 1.00 98.81 189 ASN A N 1
ATOM 1460 C CA . ASN A 1 189 ? 9.561 -20.117 -11.377 1.00 98.81 189 ASN A CA 1
ATOM 1461 C C . ASN A 1 189 ? 10.966 -20.269 -10.783 1.00 98.81 189 ASN A C 1
ATOM 1463 O O . ASN A 1 189 ? 11.113 -21.017 -9.822 1.00 98.81 189 ASN A O 1
ATOM 1467 N N . TRP A 1 190 ? 11.963 -19.528 -11.272 1.00 98.75 190 TRP A N 1
ATOM 1468 C CA . TRP A 1 190 ? 13.291 -19.451 -10.659 1.00 98.75 190 TRP A CA 1
ATOM 1469 C C . TRP A 1 190 ? 13.259 -18.764 -9.283 1.00 98.75 190 TRP A C 1
ATOM 1471 O O . TRP A 1 190 ? 13.826 -19.281 -8.324 1.00 98.75 190 TRP A O 1
ATOM 1481 N N . LEU A 1 191 ? 12.524 -17.656 -9.118 1.00 98.75 191 LEU A N 1
ATOM 1482 C CA . LEU A 1 191 ? 12.317 -17.047 -7.795 1.00 98.75 191 LEU A CA 1
ATOM 1483 C C . LEU A 1 191 ? 11.683 -18.034 -6.800 1.00 98.75 191 LEU A C 1
ATOM 1485 O O . LEU A 1 191 ? 12.047 -18.059 -5.624 1.00 98.75 191 LEU A O 1
ATOM 1489 N N . LYS A 1 192 ? 10.755 -18.873 -7.264 1.00 98.25 192 LYS A N 1
ATOM 1490 C CA . LYS A 1 192 ? 10.121 -19.900 -6.432 1.00 98.25 192 LYS A CA 1
ATOM 1491 C C . LYS A 1 192 ? 11.064 -21.066 -6.125 1.00 98.25 192 LYS A C 1
ATOM 1493 O O . LYS A 1 192 ? 11.267 -21.400 -4.963 1.00 98.25 192 LYS A O 1
ATOM 1498 N N . ALA A 1 193 ? 11.628 -21.693 -7.155 1.00 97.81 193 ALA A N 1
ATOM 1499 C CA . ALA A 1 193 ? 12.404 -22.925 -7.032 1.00 97.81 193 ALA A CA 1
ATOM 1500 C C . ALA A 1 193 ? 13.793 -22.689 -6.435 1.00 97.81 193 ALA A C 1
ATOM 1502 O O . ALA A 1 193 ? 14.236 -23.456 -5.582 1.00 97.81 193 ALA A O 1
ATOM 1503 N N . ASP A 1 194 ? 14.466 -21.627 -6.869 1.00 97.25 194 ASP A N 1
ATOM 1504 C CA . ASP A 1 194 ? 15.827 -21.345 -6.455 1.00 97.25 194 ASP A CA 1
ATOM 1505 C C . ASP A 1 194 ? 15.831 -20.453 -5.219 1.00 97.25 194 ASP A C 1
ATOM 1507 O O . ASP A 1 194 ? 16.449 -20.825 -4.226 1.00 97.25 194 ASP A O 1
ATOM 1511 N N . VAL A 1 195 ? 15.184 -19.281 -5.243 1.00 98.31 195 VAL A N 1
ATOM 1512 C CA . VAL A 1 195 ? 15.246 -18.335 -4.107 1.00 98.31 195 VAL A CA 1
ATOM 1513 C C . VAL A 1 195 ? 14.371 -18.788 -2.931 1.00 98.31 195 VAL A C 1
ATOM 1515 O O . VAL A 1 195 ? 14.746 -18.562 -1.779 1.00 98.31 195 VAL A O 1
ATOM 1518 N N . GLY A 1 196 ? 13.256 -19.471 -3.209 1.00 98.31 196 GLY A N 1
ATOM 1519 C CA . GLY A 1 196 ? 12.347 -20.033 -2.205 1.00 98.31 196 GLY A CA 1
ATOM 1520 C C . GLY A 1 196 ? 11.106 -19.183 -1.921 1.00 98.31 196 GLY A C 1
ATOM 1521 O O . GLY A 1 196 ? 10.509 -19.321 -0.860 1.00 98.31 196 GLY A O 1
ATOM 1522 N N . PHE A 1 197 ? 10.717 -18.266 -2.807 1.00 98.75 197 PHE A N 1
ATOM 1523 C CA . PHE A 1 197 ? 9.448 -17.551 -2.634 1.00 98.75 197 PHE A CA 1
ATOM 1524 C C . PHE A 1 197 ? 8.247 -18.490 -2.794 1.00 98.75 197 PHE A C 1
ATOM 1526 O O . PHE A 1 197 ? 8.280 -19.395 -3.614 1.00 98.75 197 PHE A O 1
ATOM 1533 N N . ASP A 1 198 ? 7.170 -18.254 -2.051 1.00 98.62 198 ASP A N 1
ATOM 1534 C CA . ASP A 1 198 ? 5.967 -19.099 -2.032 1.00 98.62 198 ASP A CA 1
ATOM 1535 C C . ASP A 1 198 ? 4.789 -18.467 -2.792 1.00 98.62 198 ASP A C 1
ATOM 1537 O O . ASP A 1 198 ? 3.857 -19.153 -3.212 1.00 98.62 198 ASP A O 1
ATOM 1541 N N . GLY A 1 199 ? 4.806 -17.145 -2.973 1.00 98.12 199 GLY A N 1
ATOM 1542 C CA . GLY A 1 199 ? 3.727 -16.421 -3.633 1.00 98.12 199 GLY A CA 1
ATOM 1543 C C . GLY A 1 199 ? 4.122 -15.035 -4.116 1.00 98.12 199 GLY A C 1
ATOM 1544 O O . GLY A 1 199 ? 5.251 -14.585 -3.919 1.00 98.12 199 GLY A O 1
ATOM 1545 N N . TRP A 1 200 ? 3.163 -14.348 -4.731 1.00 98.69 200 TRP A N 1
ATOM 1546 C CA . TRP A 1 200 ? 3.382 -13.094 -5.443 1.00 98.69 200 TRP A CA 1
ATOM 1547 C C . TRP A 1 200 ? 2.510 -11.971 -4.886 1.00 98.69 200 TRP A C 1
ATOM 1549 O O . TRP A 1 200 ? 1.308 -12.142 -4.677 1.00 98.69 200 TRP A O 1
ATOM 1559 N N . ARG A 1 201 ? 3.101 -10.797 -4.689 1.00 98.75 201 ARG A N 1
ATOM 1560 C CA . ARG A 1 201 ? 2.379 -9.530 -4.645 1.00 98.75 201 ARG A CA 1
ATOM 1561 C C . ARG A 1 201 ? 2.549 -8.894 -6.016 1.00 98.75 201 ARG A C 1
ATOM 1563 O O . ARG A 1 201 ? 3.668 -8.579 -6.400 1.00 98.75 201 ARG A O 1
ATOM 1570 N N . LEU A 1 202 ? 1.457 -8.774 -6.764 1.00 98.56 202 LEU A N 1
ATOM 1571 C CA . LEU A 1 202 ? 1.486 -8.246 -8.124 1.00 98.56 202 LEU A CA 1
ATOM 1572 C C . LEU A 1 202 ? 1.413 -6.720 -8.069 1.00 98.56 202 LEU A C 1
ATOM 1574 O O . LEU A 1 202 ? 0.357 -6.168 -7.744 1.00 98.56 202 LEU A O 1
ATOM 1578 N N . ASP A 1 203 ? 2.536 -6.068 -8.358 1.00 97.62 203 ASP A N 1
ATOM 1579 C CA . ASP A 1 203 ? 2.630 -4.613 -8.445 1.00 97.62 203 ASP A CA 1
ATOM 1580 C C . ASP A 1 203 ? 1.840 -4.078 -9.637 1.00 97.62 203 ASP A C 1
ATOM 1582 O O . ASP A 1 203 ? 1.809 -4.713 -10.701 1.00 97.62 203 ASP A O 1
ATOM 1586 N N . PHE A 1 204 ? 1.201 -2.920 -9.432 1.00 94.94 204 PHE A N 1
ATOM 1587 C CA . PHE A 1 204 ? 0.479 -2.174 -10.460 1.00 94.94 204 PHE A CA 1
ATOM 1588 C C . PHE A 1 204 ? -0.365 -3.076 -11.383 1.00 94.94 204 PHE A C 1
ATOM 1590 O O . PHE A 1 204 ? -0.302 -2.995 -12.607 1.00 94.94 204 PHE A O 1
ATOM 1597 N N . ALA A 1 205 ? -1.185 -3.957 -10.802 1.00 95.94 205 ALA A N 1
ATOM 1598 C CA . ALA A 1 205 ? -1.943 -4.974 -11.539 1.00 95.94 205 ALA A CA 1
ATOM 1599 C C . ALA A 1 205 ? -3.089 -4.402 -12.403 1.00 95.94 205 ALA A C 1
ATOM 1601 O O . ALA A 1 205 ? -3.758 -5.151 -13.111 1.00 95.94 205 ALA A O 1
ATOM 1602 N N . ASN A 1 206 ? -3.310 -3.082 -12.363 1.00 92.00 206 ASN A N 1
ATOM 1603 C CA . ASN A 1 206 ? -4.117 -2.347 -13.346 1.00 92.00 206 ASN A CA 1
ATOM 1604 C C . ASN A 1 206 ? -3.409 -2.183 -14.699 1.00 92.00 206 ASN A C 1
ATOM 1606 O O . ASN A 1 206 ? -4.053 -1.848 -15.695 1.00 92.00 206 ASN A O 1
ATOM 1610 N N . GLY A 1 207 ? -2.092 -2.361 -14.720 1.00 93.06 207 GLY A N 1
ATOM 1611 C CA . GLY A 1 207 ? -1.257 -2.153 -15.888 1.00 93.06 207 GLY A CA 1
ATOM 1612 C C . GLY A 1 207 ? -1.361 -3.258 -16.941 1.00 93.06 207 GLY A C 1
ATOM 1613 O O . GLY A 1 207 ? -1.126 -3.041 -18.118 1.00 93.06 207 GLY A O 1
ATOM 1614 N N . TYR A 1 208 ? -1.875 -4.428 -16.562 1.00 94.81 208 TYR A N 1
ATOM 1615 C CA . TYR A 1 208 ? -2.137 -5.537 -17.475 1.00 94.81 208 TYR A CA 1
ATOM 1616 C C . TYR A 1 208 ? -3.455 -6.231 -17.139 1.00 94.81 208 TYR A C 1
ATOM 1618 O O . TYR A 1 208 ? -3.968 -6.169 -16.023 1.00 94.81 208 TYR A O 1
ATOM 1626 N N . SER A 1 209 ? -4.039 -6.905 -18.129 1.00 96.25 209 SER A N 1
ATOM 1627 C CA . SER A 1 209 ? -5.357 -7.523 -17.961 1.00 96.25 209 SER A CA 1
ATOM 1628 C C . SER A 1 209 ? -5.366 -8.670 -16.928 1.00 96.25 209 SER A C 1
ATOM 1630 O O . SER A 1 209 ? -4.361 -9.372 -16.764 1.00 96.25 209 SER A O 1
ATOM 1632 N N . PRO A 1 210 ? -6.526 -8.972 -16.309 1.00 96.88 210 PRO A N 1
ATOM 1633 C CA . PRO A 1 210 ? -6.685 -10.153 -15.455 1.00 96.88 210 PRO A CA 1
ATOM 1634 C C . PRO A 1 210 ? -6.295 -11.459 -16.169 1.00 96.88 210 PRO A C 1
ATOM 1636 O O . PRO A 1 210 ? -5.704 -12.351 -15.571 1.00 96.88 210 PRO A O 1
ATOM 1639 N N . ALA A 1 211 ? -6.558 -11.568 -17.476 1.00 97.00 211 ALA A N 1
ATOM 1640 C CA . ALA A 1 211 ? -6.169 -12.739 -18.260 1.00 97.00 211 ALA A CA 1
ATOM 1641 C C . ALA A 1 211 ? -4.643 -12.938 -18.280 1.00 97.00 211 ALA A C 1
ATOM 1643 O O . ALA A 1 211 ? -4.172 -14.063 -18.128 1.00 97.00 211 ALA A O 1
ATOM 1644 N N . VAL A 1 212 ? -3.872 -11.852 -18.411 1.00 97.19 212 VAL A N 1
ATOM 1645 C CA . VAL A 1 212 ? -2.403 -11.880 -18.336 1.00 97.19 212 VAL A CA 1
ATOM 1646 C C . VAL A 1 212 ? -1.938 -12.308 -16.943 1.00 97.19 212 VAL A C 1
ATOM 1648 O O . VAL A 1 212 ? -1.104 -13.206 -16.832 1.00 97.19 212 VAL A O 1
ATOM 1651 N N . ALA A 1 213 ? -2.514 -11.738 -15.880 1.00 98.00 213 ALA A N 1
ATOM 1652 C CA . ALA A 1 213 ? -2.201 -12.151 -14.511 1.00 98.00 213 ALA A CA 1
ATOM 1653 C C . ALA A 1 213 ? -2.470 -13.653 -14.296 1.00 98.00 213 ALA A C 1
ATOM 1655 O O . ALA A 1 213 ? -1.624 -14.371 -13.760 1.00 98.00 213 ALA A O 1
ATOM 1656 N N . GLY A 1 214 ? -3.609 -14.149 -14.795 1.00 97.62 214 GLY A N 1
ATOM 1657 C CA . GLY A 1 214 ? -3.977 -15.564 -14.761 1.00 97.62 214 GLY A CA 1
ATOM 1658 C C . GLY A 1 214 ? -2.993 -16.471 -15.496 1.00 97.62 214 GLY A C 1
ATOM 1659 O O . GLY A 1 214 ? -2.717 -17.569 -15.020 1.00 97.62 214 GLY A O 1
ATOM 1660 N N . MET A 1 215 ? -2.393 -16.021 -16.604 1.00 97.19 215 MET A N 1
ATOM 1661 C CA . MET A 1 215 ? -1.346 -16.788 -17.293 1.00 97.19 215 MET A CA 1
ATOM 1662 C C . MET A 1 215 ? -0.120 -17.000 -16.398 1.00 97.19 215 MET A C 1
ATOM 1664 O O . MET A 1 215 ? 0.345 -18.132 -16.273 1.00 97.19 215 MET A O 1
ATOM 1668 N N . TYR A 1 216 ? 0.374 -15.945 -15.742 1.00 98.31 216 TYR A N 1
ATOM 1669 C CA . TYR A 1 216 ? 1.531 -16.049 -14.846 1.00 98.31 216 TYR A CA 1
ATOM 1670 C C . TYR A 1 216 ? 1.220 -16.860 -13.589 1.00 98.31 216 TYR A C 1
ATOM 1672 O O . TYR A 1 216 ? 2.017 -17.710 -13.192 1.00 98.31 216 TYR A O 1
ATOM 1680 N N . ILE A 1 217 ? 0.047 -16.653 -12.986 1.00 98.19 217 ILE A N 1
ATOM 1681 C CA . ILE A 1 217 ? -0.392 -17.408 -11.807 1.00 98.19 217 ILE A CA 1
ATOM 1682 C C . ILE A 1 217 ? -0.536 -18.895 -12.144 1.00 98.19 217 ILE A C 1
ATOM 1684 O O . ILE A 1 217 ? -0.016 -19.728 -11.409 1.00 98.19 217 ILE A O 1
ATOM 1688 N N . ASN A 1 218 ? -1.149 -19.252 -13.275 1.00 97.69 218 ASN A N 1
ATOM 1689 C CA . ASN A 1 218 ? -1.286 -20.653 -13.677 1.00 97.69 218 ASN A CA 1
ATOM 1690 C C . ASN A 1 218 ? 0.072 -21.293 -13.999 1.00 97.69 218 ASN A C 1
ATOM 1692 O O . ASN A 1 218 ? 0.337 -22.415 -13.569 1.00 97.69 218 ASN A O 1
ATOM 1696 N N . ALA A 1 219 ? 0.957 -20.574 -14.697 1.00 97.62 219 ALA A N 1
ATOM 1697 C CA . ALA A 1 219 ? 2.287 -21.070 -15.057 1.00 97.62 219 ALA A CA 1
ATOM 1698 C C . ALA A 1 219 ? 3.226 -21.250 -13.850 1.00 97.62 219 ALA A C 1
ATOM 1700 O O . ALA A 1 219 ? 4.204 -21.993 -13.937 1.00 97.62 219 ALA A O 1
ATOM 1701 N N . THR A 1 220 ? 2.946 -20.572 -12.733 1.00 97.75 220 THR A N 1
ATOM 1702 C CA . THR A 1 220 ? 3.825 -20.559 -11.554 1.00 97.75 220 THR A CA 1
ATOM 1703 C C . THR A 1 220 ? 3.186 -21.155 -10.306 1.00 97.75 220 THR A C 1
ATOM 1705 O O . THR A 1 220 ? 3.910 -21.439 -9.362 1.00 97.75 220 THR A O 1
ATOM 1708 N N . SER A 1 221 ? 1.874 -21.405 -10.283 1.00 97.38 221 SER A N 1
ATOM 1709 C CA . SER A 1 221 ? 1.138 -22.036 -9.172 1.00 97.38 221 SER A CA 1
ATOM 1710 C C . SER A 1 221 ? 1.562 -21.536 -7.771 1.00 97.38 221 SER A C 1
ATOM 1712 O O . SER A 1 221 ? 2.051 -22.340 -6.973 1.00 97.38 221 SER A O 1
ATOM 1714 N N . PRO A 1 222 ? 1.458 -20.223 -7.478 1.00 97.31 222 PRO A N 1
ATOM 1715 C CA . PRO A 1 222 ? 1.812 -19.667 -6.172 1.00 97.31 222 PRO A CA 1
ATOM 1716 C C . PRO A 1 222 ? 0.802 -20.065 -5.088 1.00 97.31 222 PRO A C 1
ATOM 1718 O O . PRO A 1 222 ? -0.369 -20.308 -5.378 1.00 97.31 222 PRO A O 1
ATOM 1721 N N . ASP A 1 223 ? 1.221 -20.031 -3.824 1.00 94.19 223 ASP A N 1
ATOM 1722 C CA . ASP A 1 223 ? 0.328 -20.225 -2.674 1.00 94.19 223 ASP A CA 1
ATOM 1723 C C . ASP A 1 223 ? -0.663 -19.066 -2.481 1.00 94.19 223 ASP A C 1
ATOM 1725 O O . ASP A 1 223 ? -1.784 -19.259 -2.007 1.00 94.19 223 ASP A O 1
ATOM 1729 N N . LEU A 1 224 ? -0.233 -17.852 -2.825 1.00 95.75 224 LEU A N 1
ATOM 1730 C CA . LEU A 1 224 ? -1.013 -16.620 -2.767 1.00 95.75 224 LEU A CA 1
ATOM 1731 C C . LEU A 1 224 ? -0.545 -15.692 -3.888 1.00 95.75 224 LEU A C 1
ATOM 1733 O O . LEU A 1 224 ? 0.658 -15.498 -4.057 1.00 95.75 224 LEU A O 1
ATOM 1737 N N . ALA A 1 225 ? -1.484 -15.082 -4.610 1.00 98.06 225 ALA A N 1
ATOM 1738 C CA . ALA A 1 225 ? -1.200 -14.011 -5.560 1.00 98.06 225 ALA A CA 1
ATOM 1739 C C . ALA A 1 225 ? -2.045 -12.775 -5.219 1.00 98.06 225 ALA A C 1
ATOM 1741 O O . ALA A 1 225 ? -3.201 -12.685 -5.623 1.00 98.06 225 ALA A O 1
ATOM 1742 N N . ALA A 1 226 ? -1.491 -11.843 -4.442 1.00 98.00 226 ALA A N 1
ATOM 1743 C CA . ALA A 1 226 ? -2.186 -10.641 -3.986 1.00 98.00 226 ALA A CA 1
ATOM 1744 C C . ALA A 1 226 ? -1.925 -9.463 -4.934 1.00 98.00 226 ALA A C 1
ATOM 1746 O O . ALA A 1 226 ? -0.814 -8.942 -4.994 1.00 98.00 226 ALA A O 1
ATOM 1747 N N . ALA A 1 227 ? -2.945 -9.031 -5.667 1.00 98.44 227 ALA A N 1
ATOM 1748 C CA . ALA A 1 227 ? -2.829 -7.971 -6.655 1.00 98.44 227 ALA A CA 1
ATOM 1749 C C . ALA A 1 227 ? -3.112 -6.580 -6.093 1.00 98.44 227 ALA A C 1
ATOM 1751 O O . ALA A 1 227 ? -4.093 -6.355 -5.373 1.00 98.44 227 ALA A O 1
ATOM 1752 N N . GLU A 1 228 ? -2.264 -5.630 -6.475 1.00 97.88 228 GLU A N 1
ATOM 1753 C CA . GLU A 1 228 ? -2.515 -4.213 -6.281 1.00 97.88 228 GLU A CA 1
ATOM 1754 C C . GLU A 1 228 ? -3.339 -3.646 -7.441 1.00 97.88 228 GLU A C 1
ATOM 1756 O O . GLU A 1 228 ? -2.822 -3.294 -8.499 1.00 97.88 228 GLU A O 1
ATOM 1761 N N . ILE A 1 229 ? -4.642 -3.522 -7.212 1.00 95.94 229 ILE A N 1
ATOM 1762 C CA . ILE A 1 229 ? -5.591 -2.917 -8.148 1.00 95.94 229 ILE A CA 1
ATOM 1763 C C . ILE A 1 229 ? -6.075 -1.631 -7.496 1.00 95.94 229 ILE A C 1
ATOM 1765 O O . ILE A 1 229 ? -7.106 -1.592 -6.823 1.00 95.94 229 ILE A O 1
ATOM 1769 N N . TRP A 1 230 ? -5.272 -0.580 -7.617 1.00 91.81 230 TRP A N 1
ATOM 1770 C CA . TRP A 1 230 ? -5.576 0.693 -6.982 1.00 91.81 230 TRP A CA 1
ATOM 1771 C C . TRP A 1 230 ? -6.262 1.637 -7.968 1.00 91.81 230 TRP A C 1
ATOM 1773 O O . TRP A 1 230 ? -5.640 2.185 -8.874 1.00 91.81 230 TRP A O 1
ATOM 1783 N N . THR A 1 231 ? -7.570 1.800 -7.794 1.00 89.19 231 THR A N 1
ATOM 1784 C CA . THR A 1 231 ? -8.390 2.776 -8.522 1.00 89.19 231 THR A CA 1
ATOM 1785 C C . THR A 1 231 ? -8.929 3.844 -7.575 1.00 89.19 231 THR A C 1
ATOM 1787 O O . THR A 1 231 ? -8.987 3.635 -6.363 1.00 89.19 231 THR A O 1
ATOM 1790 N N . ASP A 1 232 ? -9.343 4.989 -8.115 1.00 88.06 232 ASP A N 1
ATOM 1791 C CA . ASP A 1 232 ? -9.958 6.042 -7.307 1.00 88.06 232 ASP A CA 1
ATOM 1792 C C . ASP A 1 232 ? -11.314 5.590 -6.743 1.00 88.06 232 ASP A C 1
ATOM 1794 O O . ASP A 1 232 ? -12.152 5.022 -7.451 1.00 88.06 232 ASP A O 1
ATOM 1798 N N . LEU A 1 233 ? -11.563 5.895 -5.465 1.00 93.44 233 LEU A N 1
ATOM 1799 C CA . LEU A 1 233 ? -12.902 5.775 -4.891 1.00 93.44 233 LEU A CA 1
ATOM 1800 C C . LEU A 1 233 ? -13.864 6.773 -5.545 1.00 93.44 233 LEU A C 1
ATOM 1802 O O . LEU A 1 233 ? -13.470 7.816 -6.065 1.00 93.44 233 LEU A O 1
ATOM 1806 N N . ALA A 1 234 ? -15.164 6.499 -5.451 1.00 92.50 234 ALA A N 1
ATOM 1807 C CA . ALA A 1 234 ? -16.162 7.511 -5.768 1.00 92.50 234 ALA A CA 1
ATOM 1808 C C . ALA A 1 234 ? -16.215 8.549 -4.638 1.00 92.50 234 ALA A C 1
ATOM 1810 O O . ALA A 1 234 ? -16.357 8.180 -3.471 1.00 92.50 234 ALA A O 1
ATOM 1811 N N . TYR A 1 235 ? -16.181 9.840 -4.969 1.00 90.56 235 TYR A N 1
ATOM 1812 C CA . TYR A 1 235 ? -16.264 10.930 -3.991 1.00 90.56 235 TYR A CA 1
ATOM 1813 C C . TYR A 1 235 ? -17.537 11.766 -4.166 1.00 90.56 235 TYR A C 1
ATOM 1815 O O . TYR A 1 235 ? -18.097 11.889 -5.261 1.00 90.56 235 TYR A O 1
ATOM 1823 N N . GLU A 1 236 ? -18.002 12.332 -3.060 1.00 87.25 236 GLU A N 1
ATOM 1824 C CA . GLU A 1 236 ? -19.003 13.393 -3.034 1.00 87.25 236 GLU A CA 1
ATOM 1825 C C . GLU A 1 236 ? -18.359 14.756 -3.330 1.00 87.25 236 GLU A C 1
ATOM 1827 O O . GLU A 1 236 ? -17.136 14.920 -3.305 1.00 87.25 236 GLU A O 1
ATOM 1832 N N . ALA A 1 237 ? -19.192 15.763 -3.603 1.00 80.44 237 ALA A N 1
ATOM 1833 C CA . ALA A 1 237 ? -18.730 17.122 -3.897 1.00 80.44 237 ALA A CA 1
ATOM 1834 C C . ALA A 1 237 ? -17.969 17.779 -2.726 1.00 80.44 237 ALA A C 1
ATOM 1836 O O . ALA A 1 237 ? -17.165 18.683 -2.947 1.00 80.44 237 ALA A O 1
ATOM 1837 N N . ASP A 1 238 ? -18.201 17.318 -1.494 1.00 80.38 238 ASP A N 1
ATOM 1838 C CA . ASP A 1 238 ? -17.509 17.774 -0.284 1.00 80.38 238 ASP A CA 1
ATOM 1839 C C . ASP A 1 238 ? -16.125 17.120 -0.082 1.00 80.38 238 ASP A C 1
ATOM 1841 O O . ASP A 1 238 ? -15.417 17.446 0.871 1.00 80.38 238 ASP A O 1
ATOM 1845 N N . GLY A 1 239 ? -15.722 16.214 -0.981 1.00 82.44 239 GLY A N 1
ATOM 1846 C CA . GLY A 1 239 ? -14.446 15.505 -0.928 1.00 82.44 239 GLY A CA 1
ATOM 1847 C C . GLY A 1 239 ? -14.440 14.257 -0.041 1.00 82.44 239 GLY A C 1
ATOM 1848 O O . GLY A 1 239 ? -13.387 13.632 0.094 1.00 82.44 239 GLY A O 1
ATOM 1849 N N . LYS A 1 240 ? -15.573 13.852 0.548 1.00 84.94 240 LYS A N 1
ATOM 1850 C CA . LYS A 1 240 ? -15.685 12.569 1.260 1.00 84.94 240 LYS A CA 1
ATOM 1851 C C . LYS A 1 240 ? -15.931 11.422 0.276 1.00 84.94 240 LYS A C 1
ATOM 1853 O O . LYS A 1 240 ? -16.634 11.621 -0.715 1.00 84.94 240 LYS A O 1
ATOM 1858 N N . PRO A 1 241 ? -15.432 10.200 0.537 1.00 90.75 241 PRO A N 1
ATOM 1859 C CA . PRO A 1 241 ? -15.872 9.036 -0.219 1.00 90.75 241 PRO A CA 1
ATOM 1860 C C . PRO A 1 241 ? -17.394 8.885 -0.128 1.00 90.75 241 PRO A C 1
ATOM 1862 O O . PRO A 1 241 ? -17.976 9.028 0.955 1.00 90.75 241 PRO A O 1
ATOM 1865 N N . ARG A 1 242 ? -18.048 8.565 -1.246 1.00 91.94 242 ARG A N 1
ATOM 1866 C CA . ARG A 1 242 ? -19.472 8.208 -1.254 1.00 91.94 242 ARG A CA 1
ATOM 1867 C C . ARG A 1 242 ? -19.720 7.032 -0.319 1.00 91.94 242 ARG A C 1
ATOM 1869 O O . ARG A 1 242 ? -18.858 6.167 -0.163 1.00 91.94 242 ARG A O 1
ATOM 1876 N N . ALA A 1 243 ? -20.898 6.997 0.299 1.00 88.44 243 ALA A N 1
ATOM 1877 C CA . ALA A 1 243 ? -21.291 5.881 1.159 1.00 88.44 243 ALA A CA 1
ATOM 1878 C C . ALA A 1 243 ? -21.334 4.553 0.386 1.00 88.44 243 ALA A C 1
ATOM 1880 O O . ALA A 1 243 ? -20.878 3.529 0.884 1.00 88.44 243 ALA A O 1
ATOM 1881 N N . ASN A 1 244 ? -21.842 4.589 -0.848 1.00 93.44 244 ASN A N 1
ATOM 1882 C CA . ASN A 1 244 ? -21.838 3.442 -1.741 1.00 93.44 244 ASN A CA 1
ATOM 1883 C C . ASN A 1 244 ? -20.536 3.417 -2.567 1.00 93.44 244 ASN A C 1
ATOM 1885 O O . ASN A 1 244 ? -20.292 4.322 -3.366 1.00 93.44 244 ASN A O 1
ATOM 1889 N N . GLN A 1 245 ? -19.736 2.362 -2.384 1.00 97.25 245 GLN A N 1
ATOM 1890 C CA . GLN A 1 245 ? -18.523 2.061 -3.159 1.00 97.25 245 GLN A CA 1
ATOM 1891 C C . GLN A 1 245 ? -18.644 0.745 -3.953 1.00 97.25 245 GLN A C 1
ATOM 1893 O O . GLN A 1 245 ? -17.636 0.115 -4.269 1.00 97.25 245 GLN A O 1
ATOM 1898 N N . ASP A 1 246 ? -19.865 0.318 -4.291 1.00 96.75 246 ASP A N 1
ATOM 1899 C CA . ASP A 1 246 ? -20.156 -0.935 -4.999 1.00 96.75 246 ASP A CA 1
ATOM 1900 C C . ASP A 1 246 ? -19.380 -1.050 -6.304 1.00 96.75 246 ASP A C 1
ATOM 1902 O O . ASP A 1 246 ? -18.770 -2.083 -6.555 1.00 96.75 246 ASP A O 1
ATOM 1906 N N . ALA A 1 247 ? -19.332 0.028 -7.091 1.00 96.44 247 ALA A N 1
ATOM 1907 C CA . ALA A 1 247 ? -18.563 0.058 -8.331 1.00 96.44 247 ALA A CA 1
ATOM 1908 C C . ALA A 1 247 ? -17.074 -0.244 -8.086 1.00 96.44 247 ALA A C 1
ATOM 1910 O O . ALA A 1 247 ? -16.484 -1.038 -8.812 1.00 96.44 247 ALA A O 1
ATOM 1911 N N . HIS A 1 248 ? -16.487 0.326 -7.029 1.00 98.00 248 HIS A N 1
ATOM 1912 C CA . HIS A 1 248 ? -15.080 0.123 -6.698 1.00 98.00 248 HIS A CA 1
ATOM 1913 C C . HIS A 1 248 ? -14.802 -1.319 -6.241 1.00 98.00 248 HIS A C 1
ATOM 1915 O O . HIS A 1 248 ? -13.937 -1.988 -6.804 1.00 98.00 248 HIS A O 1
ATOM 1921 N N . ARG A 1 249 ? -15.572 -1.862 -5.282 1.00 97.94 249 ARG A N 1
ATOM 1922 C CA . ARG A 1 249 ? -15.393 -3.269 -4.858 1.00 97.94 249 ARG A CA 1
ATOM 1923 C C . ARG A 1 249 ? -15.715 -4.274 -5.963 1.00 97.94 249 ARG A C 1
ATOM 1925 O O . ARG A 1 249 ? -15.137 -5.358 -5.966 1.00 97.94 249 ARG A O 1
ATOM 1932 N N . GLN A 1 250 ? -16.600 -3.929 -6.901 1.00 98.06 250 GLN A N 1
ATOM 1933 C CA . GLN A 1 250 ? -16.934 -4.783 -8.038 1.00 98.06 250 GLN A CA 1
ATOM 1934 C C . GLN A 1 250 ? -15.787 -4.870 -9.051 1.00 98.06 250 GLN A C 1
ATOM 1936 O O . GLN A 1 250 ? -15.611 -5.937 -9.630 1.00 98.06 250 GLN A O 1
ATOM 1941 N N . ILE A 1 251 ? -14.985 -3.812 -9.232 1.00 97.12 251 ILE A N 1
ATOM 1942 C CA . ILE A 1 251 ? -13.753 -3.867 -10.042 1.00 97.12 251 ILE A CA 1
ATOM 1943 C C . ILE A 1 251 ? -12.791 -4.905 -9.453 1.00 97.12 251 ILE A C 1
ATOM 1945 O O . ILE A 1 251 ? -12.341 -5.802 -10.164 1.00 97.12 251 ILE A O 1
ATOM 1949 N N . LEU A 1 252 ? -12.545 -4.834 -8.140 1.00 98.31 252 LEU A N 1
ATOM 1950 C CA . LEU A 1 252 ? -11.666 -5.780 -7.447 1.00 98.31 252 LEU A CA 1
ATOM 1951 C C . LEU A 1 252 ? -12.204 -7.219 -7.525 1.00 98.31 252 LEU A C 1
ATOM 1953 O O . LEU A 1 252 ? -11.464 -8.143 -7.854 1.00 98.31 252 LEU A O 1
ATOM 1957 N N . ALA A 1 253 ? -13.502 -7.407 -7.259 1.00 98.12 253 ALA A N 1
ATOM 1958 C CA . ALA A 1 253 ? -14.144 -8.719 -7.311 1.00 98.12 253 ALA A CA 1
ATOM 1959 C C . ALA A 1 253 ? -14.117 -9.315 -8.725 1.00 98.12 253 ALA A C 1
ATOM 1961 O O . ALA A 1 253 ? -13.799 -10.489 -8.880 1.00 98.12 253 ALA A O 1
ATOM 1962 N N . ALA A 1 254 ? -14.398 -8.509 -9.753 1.00 97.75 254 ALA A N 1
ATOM 1963 C CA . ALA A 1 254 ? -14.366 -8.952 -11.143 1.00 97.75 254 ALA A CA 1
ATOM 1964 C C . ALA A 1 254 ? -12.957 -9.365 -11.581 1.00 97.75 254 ALA A C 1
ATOM 1966 O O . ALA A 1 254 ? -12.817 -10.351 -12.298 1.00 97.75 254 ALA A O 1
ATOM 1967 N N . TRP A 1 255 ? -11.918 -8.650 -11.136 1.00 98.06 255 TRP A N 1
ATOM 1968 C CA . TRP A 1 255 ? -10.537 -9.039 -11.419 1.00 98.06 255 TRP A CA 1
ATOM 1969 C C . TRP A 1 255 ? -10.206 -10.393 -10.787 1.00 98.06 255 TRP A C 1
ATOM 1971 O O . TRP A 1 255 ? -9.746 -11.293 -11.482 1.00 98.06 255 TRP A O 1
ATOM 1981 N N . VAL A 1 256 ? -10.510 -10.574 -9.497 1.00 97.50 256 VAL A N 1
ATOM 1982 C CA . VAL A 1 256 ? -10.267 -11.842 -8.788 1.00 97.50 256 VAL A CA 1
ATOM 1983 C C . VAL A 1 256 ? -11.031 -12.997 -9.440 1.00 97.50 256 VAL A C 1
ATOM 1985 O O . VAL A 1 256 ? -10.451 -14.057 -9.672 1.00 97.50 256 VAL A O 1
ATOM 1988 N N . ASP A 1 257 ? -12.307 -12.789 -9.771 1.00 97.12 257 ASP A N 1
ATOM 1989 C CA . ASP A 1 257 ? -13.149 -13.797 -10.421 1.00 97.12 257 ASP A CA 1
ATOM 1990 C C . ASP A 1 257 ? -12.624 -14.159 -11.823 1.00 97.12 257 ASP A C 1
ATOM 1992 O O . ASP A 1 257 ? -12.685 -15.321 -12.221 1.00 97.12 257 ASP A O 1
ATOM 1996 N N . ALA A 1 258 ? -12.087 -13.185 -12.567 1.00 97.44 258 ALA A N 1
ATOM 1997 C CA . ALA A 1 258 ? -11.527 -13.403 -13.900 1.00 97.44 258 ALA A CA 1
ATOM 1998 C C . ALA A 1 258 ? -10.190 -14.162 -13.880 1.00 97.44 258 ALA A C 1
ATOM 2000 O O . ALA A 1 258 ? -9.906 -14.910 -14.814 1.00 97.44 258 ALA A O 1
ATOM 2001 N N . VAL A 1 259 ? -9.370 -13.974 -12.841 1.00 97.50 259 VAL A N 1
ATOM 2002 C CA . VAL A 1 259 ? -8.090 -14.683 -12.676 1.00 97.50 259 VAL A CA 1
ATOM 2003 C C . VAL A 1 259 ? -8.303 -16.097 -12.131 1.00 97.50 259 VAL A C 1
ATOM 2005 O O . VAL A 1 259 ? -7.744 -17.058 -12.659 1.00 97.50 259 VAL A O 1
ATOM 2008 N N . GLY A 1 260 ? -9.118 -16.229 -11.081 1.00 93.50 260 GLY A N 1
ATOM 2009 C CA . GLY A 1 260 ? -9.351 -17.488 -10.376 1.00 93.50 260 GLY A CA 1
ATOM 2010 C C . GLY A 1 260 ? -8.150 -17.989 -9.558 1.00 93.50 260 GLY A C 1
ATOM 2011 O O . GLY A 1 260 ? -7.163 -17.290 -9.332 1.00 93.50 260 GLY A O 1
ATOM 2012 N N . GLY A 1 261 ? -8.242 -19.233 -9.078 1.00 91.25 261 GLY A N 1
ATOM 2013 C CA . GLY A 1 261 ? -7.155 -19.895 -8.349 1.00 91.25 261 GLY A CA 1
ATOM 2014 C C . GLY A 1 261 ? -6.755 -19.180 -7.041 1.00 91.25 261 GLY A C 1
ATOM 2015 O O . GLY A 1 261 ? -7.640 -18.790 -6.278 1.00 91.25 261 GLY A O 1
ATOM 2016 N N . PRO A 1 262 ? -5.446 -19.023 -6.749 1.00 93.81 262 PRO A N 1
ATOM 2017 C CA . PRO A 1 262 ? -4.935 -18.398 -5.520 1.00 93.81 262 PRO A CA 1
ATOM 2018 C C . PRO A 1 262 ? -4.967 -16.856 -5.553 1.00 93.81 262 PRO A C 1
ATOM 2020 O O . PRO A 1 262 ? -4.324 -16.202 -4.726 1.00 93.81 262 PRO A O 1
ATOM 2023 N N . ALA A 1 263 ? -5.654 -16.264 -6.534 1.00 96.38 263 ALA A N 1
ATOM 2024 C CA . ALA A 1 263 ? -5.714 -14.824 -6.709 1.00 96.38 263 ALA A CA 1
ATOM 2025 C C . ALA A 1 263 ? -6.508 -14.141 -5.590 1.00 96.38 263 ALA A C 1
ATOM 2027 O O . ALA A 1 263 ? -7.611 -14.548 -5.222 1.00 96.38 263 ALA A O 1
ATOM 2028 N N . ALA A 1 264 ? -5.940 -13.055 -5.088 1.00 98.12 264 ALA A N 1
ATOM 2029 C CA . ALA A 1 264 ? -6.533 -12.150 -4.125 1.00 98.12 264 ALA A CA 1
ATOM 2030 C C . ALA A 1 264 ? -6.255 -10.704 -4.550 1.00 98.12 264 ALA A C 1
ATOM 2032 O O . ALA A 1 264 ? -5.366 -10.447 -5.359 1.00 98.12 264 ALA A O 1
ATOM 2033 N N . ALA A 1 265 ? -6.991 -9.749 -3.993 1.00 98.56 265 ALA A N 1
ATOM 2034 C CA . ALA A 1 265 ? -6.763 -8.329 -4.236 1.00 98.56 265 ALA A CA 1
ATOM 2035 C C . ALA A 1 265 ? -6.656 -7.567 -2.916 1.00 98.56 265 ALA A C 1
ATOM 2037 O O . ALA A 1 265 ? -7.342 -7.888 -1.937 1.00 98.56 265 ALA A O 1
ATOM 2038 N N . PHE A 1 266 ? -5.810 -6.537 -2.892 1.00 98.75 266 PHE A N 1
ATOM 2039 C CA . PHE A 1 266 ? -5.801 -5.583 -1.787 1.00 98.75 266 PHE A CA 1
ATOM 2040 C C . PHE A 1 266 ? -7.136 -4.839 -1.727 1.00 98.75 266 PHE A C 1
ATOM 2042 O O . PHE A 1 266 ? -7.588 -4.249 -2.709 1.00 98.75 266 PHE A O 1
ATOM 2049 N N . ASP A 1 267 ? -7.776 -4.855 -0.559 1.00 98.69 267 ASP A N 1
ATOM 2050 C CA . ASP A 1 267 ? -9.096 -4.262 -0.359 1.00 98.69 267 ASP A CA 1
ATOM 2051 C C . ASP A 1 267 ? -8.997 -2.749 -0.130 1.00 98.69 267 ASP A C 1
ATOM 2053 O O . ASP A 1 267 ? -9.256 -2.227 0.961 1.00 98.69 267 ASP A O 1
ATOM 2057 N N . TYR A 1 268 ? -8.629 -2.038 -1.197 1.00 98.25 268 TYR A N 1
ATOM 2058 C CA . TYR A 1 268 ? -8.602 -0.576 -1.244 1.00 98.25 268 TYR A CA 1
ATOM 2059 C C . TYR A 1 268 ? -9.975 0.041 -0.924 1.00 98.25 268 TYR A C 1
ATOM 2061 O O . TYR A 1 268 ? -10.049 1.146 -0.382 1.00 98.25 268 TYR A O 1
ATOM 2069 N N . THR A 1 269 ? -11.067 -0.699 -1.170 1.00 98.56 269 THR A N 1
ATOM 2070 C CA . THR A 1 269 ? -12.420 -0.271 -0.791 1.00 98.56 269 THR A CA 1
ATOM 2071 C C . THR A 1 269 ? -12.564 -0.199 0.727 1.00 98.56 269 THR A C 1
ATOM 2073 O O . THR A 1 269 ? -12.924 0.851 1.258 1.00 98.56 269 THR A O 1
ATOM 2076 N N . THR A 1 270 ? -12.241 -1.283 1.443 1.00 98.56 270 THR A N 1
ATOM 2077 C CA . THR A 1 270 ? -12.270 -1.296 2.915 1.00 98.56 270 THR A CA 1
ATOM 2078 C C . THR A 1 270 ? -11.305 -0.267 3.486 1.00 98.56 270 THR A C 1
ATOM 2080 O O . THR A 1 270 ? -11.708 0.478 4.375 1.00 98.56 270 THR A O 1
ATOM 2083 N N . LYS A 1 271 ? -10.075 -0.164 2.959 1.00 98.19 271 LYS A N 1
ATOM 2084 C CA . LYS A 1 271 ? -9.081 0.837 3.391 1.00 98.19 271 LYS A CA 1
ATOM 2085 C C . LYS A 1 271 ? -9.674 2.246 3.406 1.00 98.19 271 LYS A C 1
ATOM 2087 O O . LYS A 1 271 ? -9.655 2.901 4.449 1.00 98.19 271 LYS A O 1
ATOM 2092 N N . GLY A 1 272 ? -10.236 2.704 2.289 1.00 97.00 272 GLY A N 1
ATOM 2093 C CA . GLY A 1 272 ? -10.754 4.068 2.207 1.00 97.00 272 GLY A CA 1
ATOM 2094 C C . GLY A 1 272 ? -12.079 4.292 2.930 1.00 97.00 272 GLY A C 1
ATOM 2095 O O . GLY A 1 272 ? -12.252 5.336 3.561 1.00 97.00 272 GLY A O 1
ATOM 2096 N N . VAL A 1 273 ? -12.998 3.319 2.906 1.00 97.69 273 VAL A N 1
ATOM 2097 C CA . VAL A 1 273 ? -14.271 3.432 3.639 1.00 97.69 273 VAL A CA 1
ATOM 2098 C C . VAL A 1 273 ? -14.026 3.453 5.147 1.00 97.69 273 VAL A C 1
ATOM 2100 O O . VAL A 1 273 ? -14.578 4.313 5.830 1.00 97.69 273 VAL A O 1
ATOM 2103 N N . LEU A 1 274 ? -13.158 2.579 5.663 1.00 98.06 274 LEU A N 1
ATOM 2104 C CA . LEU A 1 274 ? -12.804 2.527 7.083 1.00 98.06 274 LEU A CA 1
ATOM 2105 C C . LEU A 1 274 ? -12.076 3.795 7.534 1.00 98.06 274 LEU A C 1
ATOM 2107 O O . LEU A 1 274 ? -12.403 4.353 8.583 1.00 98.06 274 LEU A O 1
ATOM 2111 N N . GLN A 1 275 ? -11.133 4.285 6.725 1.00 95.44 275 GLN A N 1
ATOM 2112 C CA . GLN A 1 275 ? -10.444 5.547 6.984 1.00 95.44 275 GLN A CA 1
ATOM 2113 C C . GLN A 1 275 ? -11.445 6.707 7.099 1.00 95.44 275 GLN A C 1
ATOM 2115 O O . GLN A 1 275 ? -11.411 7.451 8.079 1.00 95.44 275 GLN A O 1
ATOM 2120 N N . ALA A 1 276 ? -12.369 6.843 6.141 1.00 94.56 276 ALA A N 1
ATOM 2121 C CA . ALA A 1 276 ? -13.391 7.888 6.165 1.00 94.56 276 ALA A CA 1
ATOM 2122 C C . ALA A 1 276 ? -14.367 7.723 7.341 1.00 94.56 276 ALA A C 1
ATOM 2124 O O . ALA A 1 276 ? -14.673 8.699 8.025 1.00 94.56 276 ALA A O 1
ATOM 2125 N N . ALA A 1 277 ? -14.817 6.496 7.612 1.00 96.56 277 ALA A N 1
ATOM 2126 C CA . ALA A 1 277 ? -15.720 6.189 8.715 1.00 96.56 277 ALA A CA 1
ATOM 2127 C C . ALA A 1 277 ? -15.145 6.630 10.068 1.00 96.56 277 ALA A C 1
ATOM 2129 O O . ALA A 1 277 ? -15.855 7.220 10.880 1.00 96.56 277 ALA A O 1
ATOM 2130 N N . LEU A 1 278 ? -13.849 6.405 10.292 1.00 94.75 278 LEU A N 1
ATOM 2131 C CA . LEU A 1 278 ? -13.168 6.812 11.521 1.00 94.75 278 LEU A CA 1
ATOM 2132 C C . LEU A 1 278 ? -12.867 8.308 11.563 1.00 94.75 278 LEU A C 1
ATOM 2134 O O . LEU A 1 278 ? -13.101 8.946 12.587 1.00 94.75 278 LEU A O 1
ATOM 2138 N N . ASN A 1 279 ? -12.380 8.873 10.457 1.00 91.81 279 ASN A N 1
ATOM 2139 C CA . ASN A 1 279 ? -11.988 10.279 10.389 1.00 91.81 279 ASN A CA 1
ATOM 2140 C C . ASN A 1 279 ? -13.189 11.225 10.555 1.00 91.81 279 ASN A C 1
ATOM 2142 O O . ASN A 1 279 ? -13.073 12.281 11.171 1.00 91.81 279 ASN A O 1
ATOM 2146 N N . PHE A 1 280 ? -14.358 10.838 10.036 1.00 90.31 280 PHE A N 1
ATOM 2147 C CA . PHE A 1 280 ? -15.574 11.650 10.104 1.00 90.31 280 PHE A CA 1
ATOM 2148 C C . PHE A 1 280 ? -16.544 11.233 11.213 1.00 90.31 280 PHE A C 1
ATOM 2150 O O . PHE A 1 280 ? -17.588 11.863 11.348 1.00 90.31 280 PHE A O 1
ATOM 2157 N N . SER A 1 281 ? -16.218 10.213 12.021 1.00 91.06 281 SER A N 1
ATOM 2158 C CA . SER A 1 281 ? -17.169 9.620 12.981 1.00 91.06 281 SER A CA 1
ATOM 2159 C C . SER A 1 281 ? -18.494 9.247 12.298 1.00 91.06 281 SER A C 1
ATOM 2161 O O . SER A 1 281 ? -19.592 9.643 12.691 1.00 91.06 281 SER A O 1
ATOM 2163 N N . GLU A 1 282 ? -18.362 8.508 11.200 1.00 95.31 282 GLU A N 1
ATOM 2164 C CA . GLU A 1 282 ? -19.438 8.041 10.332 1.00 95.31 282 GLU A CA 1
ATOM 2165 C C . GLU A 1 282 ? -19.359 6.510 10.220 1.00 95.31 282 GLU A C 1
ATOM 2167 O O . GLU A 1 282 ? -19.326 5.943 9.130 1.00 95.31 282 GLU A O 1
ATOM 2172 N N . LEU A 1 283 ? -19.303 5.818 11.363 1.00 97.81 283 LEU A N 1
ATOM 2173 C CA . LEU A 1 283 ? -19.149 4.357 11.426 1.00 97.81 283 LEU A CA 1
ATOM 2174 C C . LEU A 1 283 ? -20.350 3.572 10.869 1.00 97.81 283 LEU A C 1
ATOM 2176 O O . LEU A 1 283 ? -20.222 2.385 10.577 1.00 97.81 283 LEU A O 1
ATOM 2180 N N . TRP A 1 284 ? -21.472 4.244 10.601 1.00 97.50 284 TRP A N 1
ATOM 2181 C CA . TRP A 1 284 ? -22.584 3.714 9.808 1.00 97.50 284 TRP A CA 1
ATOM 2182 C C . TRP A 1 284 ? -22.152 3.318 8.387 1.00 97.50 284 TRP A C 1
ATOM 2184 O O . TRP A 1 284 ? -22.760 2.435 7.794 1.00 97.50 284 TRP A O 1
ATOM 2194 N N . ARG A 1 285 ? -21.060 3.897 7.859 1.00 97.62 285 ARG A N 1
ATOM 2195 C CA . ARG A 1 285 ? -20.467 3.519 6.563 1.00 97.62 285 ARG A CA 1
ATOM 2196 C C . ARG A 1 285 ? -19.950 2.085 6.530 1.00 97.62 285 ARG A C 1
ATOM 2198 O O . ARG A 1 285 ? -19.788 1.534 5.449 1.00 97.62 285 ARG A O 1
ATOM 2205 N N . MET A 1 286 ? -19.684 1.485 7.692 1.00 98.12 286 MET A N 1
ATOM 2206 C CA . MET A 1 286 ? -19.143 0.128 7.809 1.00 98.12 286 MET A CA 1
ATOM 2207 C C . MET A 1 286 ? -20.196 -0.972 7.613 1.00 98.12 286 MET A C 1
ATOM 2209 O O . MET A 1 286 ? -19.914 -2.139 7.882 1.00 98.12 286 MET A O 1
ATOM 2213 N N . GLN A 1 287 ? -21.381 -0.618 7.116 1.00 97.75 287 GLN A N 1
ATOM 2214 C CA . GLN A 1 287 ? -22.439 -1.538 6.728 1.00 97.75 287 GLN A CA 1
ATOM 2215 C C . GLN A 1 287 ? -23.045 -1.094 5.389 1.00 97.75 287 GLN A C 1
ATOM 2217 O O . GLN A 1 287 ? -23.427 0.064 5.230 1.00 97.75 287 GLN A O 1
ATOM 2222 N N . ASP A 1 288 ? -23.133 -2.011 4.424 1.00 96.44 288 ASP A N 1
ATOM 2223 C CA . ASP A 1 288 ? -23.831 -1.766 3.161 1.00 96.44 288 ASP A CA 1
ATOM 2224 C C . ASP A 1 288 ? -25.355 -1.926 3.303 1.00 96.44 288 ASP A C 1
ATOM 2226 O O . ASP A 1 288 ? -25.873 -2.372 4.329 1.00 96.44 288 ASP A O 1
ATOM 2230 N N . ALA A 1 289 ? -26.094 -1.585 2.246 1.00 94.69 289 ALA A N 1
ATOM 2231 C CA . ALA A 1 289 ? -27.556 -1.661 2.238 1.00 94.69 289 ALA A CA 1
ATOM 2232 C C . ALA A 1 289 ? -28.114 -3.090 2.412 1.00 94.69 289 ALA A C 1
ATOM 2234 O O . ALA A 1 289 ? -29.299 -3.250 2.693 1.00 94.69 289 ALA A O 1
ATOM 2235 N N . GLN A 1 290 ? -27.286 -4.128 2.251 1.00 95.69 290 GLN A N 1
ATOM 2236 C CA . GLN A 1 290 ? -27.645 -5.533 2.461 1.00 95.69 290 GLN A CA 1
ATOM 2237 C C . GLN A 1 290 ? -27.152 -6.066 3.817 1.00 95.69 290 GLN A C 1
ATOM 2239 O O . GLN A 1 290 ? -27.254 -7.264 4.082 1.00 95.69 290 GLN A O 1
ATOM 2244 N N . GLY A 1 291 ? -26.616 -5.202 4.683 1.00 95.75 291 GLY A N 1
ATOM 2245 C CA . GLY A 1 291 ? -26.120 -5.578 6.003 1.00 95.75 291 GLY A CA 1
ATOM 2246 C C . GLY A 1 291 ? -24.732 -6.227 6.003 1.00 95.75 291 GLY A C 1
ATOM 2247 O O . GLY A 1 291 ? -24.329 -6.770 7.033 1.00 95.75 291 GLY A O 1
ATOM 2248 N N . ARG A 1 292 ? -24.000 -6.184 4.883 1.00 97.12 292 ARG A N 1
ATOM 2249 C CA . ARG A 1 292 ? -22.645 -6.743 4.735 1.00 97.12 292 ARG A CA 1
ATOM 2250 C C . ARG A 1 292 ? -21.585 -5.668 4.970 1.00 97.12 292 ARG A C 1
ATOM 2252 O O . ARG A 1 292 ? -21.882 -4.477 5.007 1.00 97.12 292 ARG A O 1
ATOM 2259 N N . ALA A 1 293 ? -20.325 -6.082 5.077 1.00 98.25 293 ALA A N 1
ATOM 2260 C CA . ALA A 1 293 ? -19.210 -5.140 5.043 1.00 98.25 293 ALA A CA 1
ATOM 2261 C C . ALA A 1 293 ? -19.146 -4.409 3.679 1.00 98.25 293 ALA A C 1
ATOM 2263 O O . ALA A 1 293 ? -19.395 -5.028 2.641 1.00 98.25 293 ALA A O 1
ATOM 2264 N N . PRO A 1 294 ? -18.796 -3.111 3.650 1.00 97.81 294 PRO A N 1
ATOM 2265 C CA . PRO A 1 294 ? -18.905 -2.270 2.454 1.00 97.81 294 PRO A CA 1
ATOM 2266 C C . PRO A 1 294 ? -17.764 -2.453 1.442 1.00 97.81 294 PRO A C 1
ATOM 2268 O O . PRO A 1 294 ? -17.869 -1.938 0.335 1.00 97.81 294 PRO A O 1
ATOM 2271 N N . GLY A 1 295 ? -16.672 -3.140 1.796 1.00 98.19 295 GLY A N 1
ATOM 2272 C CA . GLY A 1 295 ? -15.530 -3.364 0.902 1.00 98.19 295 GLY A CA 1
ATOM 2273 C C . GLY A 1 295 ? -15.559 -4.700 0.158 1.00 98.19 295 GLY A C 1
ATOM 2274 O O . GLY A 1 295 ? -16.593 -5.377 0.119 1.00 98.19 295 GLY A O 1
ATOM 2275 N N . LEU A 1 296 ? -14.417 -5.093 -0.423 1.00 98.50 296 LEU A N 1
ATOM 2276 C CA . LEU A 1 296 ? -14.262 -6.387 -1.104 1.00 98.50 296 LEU A CA 1
ATOM 2277 C C . LEU A 1 296 ? -14.518 -7.553 -0.146 1.00 98.50 296 LEU A C 1
ATOM 2279 O O . LEU A 1 296 ? -15.141 -8.539 -0.541 1.00 98.50 296 LEU A O 1
ATOM 2283 N N . VAL A 1 297 ? -14.137 -7.405 1.125 1.00 98.06 297 VAL A N 1
ATOM 2284 C CA . VAL A 1 297 ? -14.408 -8.391 2.180 1.00 98.06 297 VAL A CA 1
ATOM 2285 C C . VAL A 1 297 ? -15.899 -8.747 2.309 1.00 98.06 297 VAL A C 1
ATOM 2287 O O . VAL A 1 297 ? -16.234 -9.855 2.709 1.00 98.06 297 VAL A O 1
ATOM 2290 N N . GLY A 1 298 ? -16.823 -7.861 1.916 1.00 97.88 298 GLY A N 1
ATOM 2291 C CA . GLY A 1 298 ? -18.260 -8.160 1.898 1.00 97.88 298 GLY A CA 1
ATOM 2292 C C . GLY A 1 298 ? -18.737 -9.012 0.714 1.00 97.88 298 GLY A C 1
ATOM 2293 O O . GLY A 1 298 ? -19.844 -9.547 0.765 1.00 97.88 298 GLY A O 1
ATOM 2294 N N . LEU A 1 299 ? -17.935 -9.134 -0.351 1.00 97.69 299 LEU A N 1
ATOM 2295 C CA . LEU A 1 299 ? -18.274 -9.861 -1.586 1.00 97.69 299 LEU A CA 1
ATOM 2296 C C . LEU A 1 299 ? -17.429 -11.124 -1.790 1.00 97.69 299 LEU A C 1
ATOM 2298 O O . LEU A 1 299 ? -17.943 -12.150 -2.243 1.00 97.69 299 LEU A O 1
ATOM 2302 N N . ARG A 1 300 ? -16.129 -11.030 -1.500 1.00 97.75 300 ARG A N 1
ATOM 2303 C CA . ARG A 1 300 ? -15.107 -12.064 -1.711 1.00 97.75 300 ARG A CA 1
ATOM 2304 C C . ARG A 1 300 ? -14.147 -12.102 -0.514 1.00 97.75 300 ARG A C 1
ATOM 2306 O O . ARG A 1 300 ? -12.969 -11.784 -0.657 1.00 97.75 300 ARG A O 1
ATOM 2313 N N . PRO A 1 301 ? -14.630 -12.462 0.692 1.00 96.94 301 PRO A N 1
ATOM 2314 C CA . PRO A 1 301 ? -13.818 -12.409 1.907 1.00 96.94 301 PRO A CA 1
ATOM 2315 C C . PRO A 1 301 ? -12.575 -13.308 1.823 1.00 96.94 301 PRO A C 1
ATOM 2317 O O . PRO A 1 301 ? -11.508 -12.899 2.262 1.00 96.94 301 PRO A O 1
ATOM 2320 N N . ALA A 1 302 ? -12.651 -14.472 1.167 1.00 95.62 302 ALA A N 1
ATOM 2321 C CA . ALA A 1 302 ? -11.497 -15.361 1.004 1.00 95.62 302 ALA A CA 1
ATOM 2322 C C . ALA A 1 302 ? -10.349 -14.753 0.176 1.00 95.62 302 ALA A C 1
ATOM 2324 O O . ALA A 1 302 ? -9.197 -15.122 0.370 1.00 95.62 302 ALA A O 1
ATOM 2325 N N . GLN A 1 303 ? -10.663 -13.821 -0.726 1.00 97.75 303 GLN A N 1
ATOM 2326 C CA . GLN A 1 303 ? -9.728 -13.202 -1.667 1.00 97.75 303 GLN A CA 1
ATOM 2327 C C . GLN A 1 303 ? -9.458 -11.724 -1.347 1.00 97.75 303 GLN A C 1
ATOM 2329 O O . GLN A 1 303 ? -8.918 -10.986 -2.171 1.00 97.75 303 GLN A O 1
ATOM 2334 N N . SER A 1 304 ? -9.853 -11.273 -0.156 1.00 98.25 304 SER A N 1
ATOM 2335 C CA . SER A 1 304 ? -9.756 -9.878 0.261 1.00 98.25 304 SER A CA 1
ATOM 2336 C C . SER A 1 304 ? -8.567 -9.672 1.192 1.00 98.25 304 SER A C 1
ATOM 2338 O O . SER A 1 304 ? -8.638 -10.020 2.372 1.00 98.25 304 SER A O 1
ATOM 2340 N N . VAL A 1 305 ? -7.490 -9.060 0.694 1.00 98.75 305 VAL A N 1
ATOM 2341 C CA . VAL A 1 305 ? -6.335 -8.674 1.517 1.00 98.75 305 VAL A CA 1
ATOM 2342 C C . VAL A 1 305 ? -6.589 -7.292 2.123 1.00 98.75 305 VAL A C 1
ATOM 2344 O O . VAL A 1 305 ? -6.372 -6.260 1.492 1.00 98.75 305 VAL A O 1
ATOM 2347 N N . THR A 1 306 ? -7.104 -7.253 3.350 1.00 98.81 306 THR A N 1
ATOM 2348 C CA . THR A 1 306 ? -7.416 -6.002 4.064 1.00 98.81 306 THR A CA 1
ATOM 2349 C C . THR A 1 306 ? -6.172 -5.420 4.726 1.00 98.81 306 THR A C 1
ATOM 2351 O O . THR A 1 306 ? -5.382 -6.174 5.281 1.00 98.81 306 THR A O 1
ATOM 2354 N N . PHE A 1 307 ? -6.012 -4.099 4.755 1.00 98.81 307 PHE A N 1
ATOM 2355 C CA . PHE A 1 307 ? -4.830 -3.451 5.331 1.00 98.81 307 PHE A CA 1
ATOM 2356 C C . PHE A 1 307 ? -5.170 -2.072 5.915 1.00 98.81 307 PHE A C 1
ATOM 2358 O O . PHE A 1 307 ? -6.185 -1.472 5.554 1.00 98.81 307 PHE A O 1
ATOM 2365 N N . VAL A 1 308 ? -4.331 -1.578 6.834 1.00 98.50 308 VAL A N 1
ATOM 2366 C CA . VAL A 1 308 ? -4.466 -0.223 7.411 1.00 98.50 308 VAL A CA 1
ATOM 2367 C C . VAL A 1 308 ? -3.672 0.796 6.604 1.00 98.50 308 VAL A C 1
ATOM 2369 O O . VAL A 1 308 ? -4.218 1.832 6.250 1.00 98.50 308 VAL A O 1
ATOM 2372 N N . ASP A 1 309 ? -2.413 0.501 6.296 1.00 98.38 309 ASP A N 1
ATOM 2373 C CA . ASP A 1 309 ? -1.547 1.258 5.389 1.00 98.38 309 ASP A CA 1
ATOM 2374 C C . ASP A 1 309 ? -0.559 0.297 4.718 1.00 98.38 309 ASP A C 1
ATOM 2376 O O . ASP A 1 309 ? -0.386 -0.831 5.182 1.00 98.38 309 ASP A O 1
ATOM 2380 N N . ASN A 1 310 ? 0.060 0.738 3.628 1.00 97.62 310 ASN A N 1
ATOM 2381 C CA . ASN A 1 310 ? 1.199 0.081 2.992 1.00 97.62 310 ASN A CA 1
ATOM 2382 C C . ASN A 1 310 ? 2.351 1.094 2.806 1.00 97.62 310 ASN A C 1
ATOM 2384 O O . ASN A 1 310 ? 2.326 2.185 3.388 1.00 97.62 310 ASN A O 1
ATOM 2388 N N . HIS A 1 311 ? 3.376 0.748 2.018 1.00 95.31 311 HIS A N 1
ATOM 2389 C CA . HIS A 1 311 ? 4.508 1.656 1.788 1.00 95.31 311 HIS A CA 1
ATOM 2390 C C . HIS A 1 311 ? 4.135 2.896 0.959 1.00 95.31 311 HIS A C 1
ATOM 2392 O O . HIS A 1 311 ? 4.820 3.908 1.084 1.00 95.31 311 HIS A O 1
ATOM 2398 N N . ASP A 1 312 ? 3.062 2.839 0.163 1.00 90.62 312 ASP A N 1
ATOM 2399 C CA . ASP A 1 312 ? 2.568 3.972 -0.616 1.00 90.62 312 ASP A CA 1
ATOM 2400 C C . ASP A 1 312 ? 1.641 4.871 0.189 1.00 90.62 312 ASP A C 1
ATOM 2402 O O . ASP A 1 312 ? 1.838 6.089 0.262 1.00 90.62 312 ASP A O 1
ATOM 2406 N N . THR A 1 313 ? 0.599 4.290 0.786 1.00 92.50 313 THR A N 1
ATOM 2407 C CA . THR A 1 313 ? -0.433 5.041 1.507 1.00 92.50 313 THR A CA 1
ATOM 2408 C C . THR A 1 313 ? 0.120 5.620 2.804 1.00 92.50 313 THR A C 1
ATOM 2410 O O . THR A 1 313 ? -0.215 6.751 3.154 1.00 92.50 313 THR A O 1
ATOM 2413 N N . GLY A 1 314 ? 0.994 4.869 3.480 1.00 89.81 314 GLY A N 1
ATOM 2414 C CA . GLY A 1 314 ? 1.679 5.247 4.710 1.00 89.81 314 GLY A CA 1
ATOM 2415 C C . GLY A 1 314 ? 3.162 5.544 4.482 1.00 89.81 314 GLY A C 1
ATOM 2416 O O . GLY A 1 314 ? 3.526 6.324 3.608 1.00 89.81 314 GLY A O 1
ATOM 2417 N N . SER A 1 315 ? 4.030 4.945 5.302 1.00 82.06 315 SER A N 1
ATOM 2418 C CA . SER A 1 315 ? 5.459 5.288 5.409 1.00 82.06 315 SER A CA 1
ATOM 2419 C C . SER A 1 315 ? 5.712 6.753 5.797 1.00 82.06 315 SER A C 1
ATOM 2421 O O . SER A 1 315 ? 4.807 7.591 5.856 1.00 82.06 315 SER A O 1
ATOM 2423 N N . LYS A 1 316 ? 6.968 7.083 6.109 1.00 73.50 316 LYS A N 1
ATOM 2424 C CA . LYS A 1 316 ? 7.334 8.428 6.583 1.00 73.50 316 LYS A CA 1
ATOM 2425 C C . LYS A 1 316 ? 7.439 9.447 5.454 1.00 73.50 316 LYS A C 1
ATOM 2427 O O . LYS A 1 316 ? 7.159 10.621 5.680 1.00 73.50 316 LYS A O 1
ATOM 2432 N N . THR A 1 317 ? 7.897 9.023 4.279 1.00 65.44 317 THR A N 1
ATOM 2433 C CA . THR A 1 317 ? 8.229 9.937 3.176 1.00 65.44 317 THR A CA 1
ATOM 2434 C C . THR A 1 317 ? 7.258 9.893 2.000 1.00 65.44 317 THR A C 1
ATOM 2436 O O . THR A 1 317 ? 7.124 10.918 1.337 1.00 65.44 317 THR A O 1
ATOM 2439 N N . GLN A 1 318 ? 6.570 8.773 1.753 1.00 75.12 318 GLN A N 1
ATOM 2440 C CA . GLN A 1 318 ? 5.615 8.644 0.645 1.00 75.12 318 GLN A CA 1
ATOM 2441 C C . GLN A 1 318 ? 4.228 9.185 1.034 1.00 75.12 318 GLN A C 1
ATOM 2443 O O . GLN A 1 318 ? 3.772 10.167 0.451 1.00 75.12 318 GLN A O 1
ATOM 2448 N N . HIS A 1 319 ? 3.609 8.614 2.074 1.00 80.31 319 HIS A N 1
ATOM 2449 C CA . HIS A 1 319 ? 2.462 9.152 2.820 1.00 80.31 319 HIS A CA 1
ATOM 2450 C C . HIS A 1 319 ? 1.307 9.654 1.937 1.00 80.31 319 HIS A C 1
ATOM 2452 O O . HIS A 1 319 ? 0.736 10.722 2.175 1.00 80.31 319 HIS A O 1
ATOM 2458 N N . SER A 1 320 ? 0.991 8.905 0.877 1.00 80.12 320 SER A N 1
ATOM 2459 C CA . SER A 1 320 ? 0.076 9.360 -0.178 1.00 80.12 320 SER A CA 1
ATOM 2460 C C . SER A 1 320 ? -1.401 9.319 0.219 1.00 80.12 320 SER A C 1
ATOM 2462 O O . SER A 1 320 ? -2.190 10.122 -0.280 1.00 80.12 320 SER A O 1
ATOM 2464 N N . TRP A 1 321 ? -1.783 8.412 1.125 1.00 90.31 321 TRP A N 1
ATOM 2465 C CA . TRP A 1 321 ? -3.161 8.255 1.598 1.00 90.31 321 TRP A CA 1
ATOM 2466 C C . TRP A 1 321 ? -3.226 7.660 3.023 1.00 90.31 321 TRP A C 1
ATOM 2468 O O . TRP A 1 321 ? -3.786 6.579 3.252 1.00 90.31 321 TRP A O 1
ATOM 2478 N N . PRO A 1 322 ? -2.642 8.361 4.007 1.00 91.81 322 PRO A N 1
ATOM 2479 C CA . PRO A 1 322 ? -2.333 7.815 5.326 1.00 91.81 322 PRO A CA 1
ATOM 2480 C C . PRO A 1 322 ? -3.580 7.558 6.164 1.00 91.81 322 PRO A C 1
ATOM 2482 O O . PRO A 1 322 ? -4.561 8.305 6.109 1.00 91.81 322 PRO A O 1
ATOM 2485 N N . PHE A 1 323 ? -3.570 6.510 6.982 1.00 93.12 323 PHE A N 1
ATOM 2486 C CA . PHE A 1 323 ? -4.604 6.331 7.998 1.00 93.12 323 PHE A CA 1
ATOM 2487 C C . PHE A 1 323 ? -4.455 7.376 9.129 1.00 93.12 323 PHE A C 1
ATOM 2489 O O . PHE A 1 323 ? -3.324 7.742 9.455 1.00 93.12 323 PHE A O 1
ATOM 2496 N N . PRO A 1 324 ? -5.550 7.873 9.748 1.00 90.12 324 PRO A N 1
ATOM 2497 C CA . PRO A 1 324 ? -5.449 8.810 10.867 1.00 90.12 324 PRO A CA 1
ATOM 2498 C C . PRO A 1 324 ? -4.606 8.211 12.009 1.00 90.12 324 PRO A C 1
ATOM 2500 O O . PRO A 1 324 ? -4.987 7.154 12.529 1.00 90.12 324 PRO A O 1
ATOM 2503 N N . PRO A 1 325 ? -3.478 8.837 12.405 1.00 89.06 325 PRO A N 1
ATOM 2504 C CA . PRO A 1 325 ? -2.514 8.239 13.334 1.00 89.06 325 PRO A CA 1
ATOM 2505 C C . PRO A 1 325 ? -3.128 7.797 14.668 1.00 89.06 325 PRO A C 1
ATOM 2507 O O . PRO A 1 325 ? -2.852 6.708 15.166 1.00 89.06 325 PRO A O 1
ATOM 2510 N N . GLU A 1 326 ? -4.034 8.599 15.224 1.00 91.50 326 GLU A N 1
ATOM 2511 C CA . GLU A 1 326 ? -4.730 8.331 16.486 1.00 91.50 326 GLU A CA 1
ATOM 2512 C C . GLU A 1 326 ? -5.811 7.240 16.386 1.00 91.50 326 GLU A C 1
ATOM 2514 O O . GLU A 1 326 ? -6.348 6.797 17.406 1.00 91.50 326 GLU A O 1
ATOM 2519 N N . LYS A 1 327 ? -6.134 6.802 15.163 1.00 95.62 327 LYS A N 1
ATOM 2520 C CA . LYS A 1 327 ? -7.151 5.786 14.862 1.00 95.62 327 LYS A CA 1
ATOM 2521 C C . LYS A 1 327 ? -6.551 4.490 14.300 1.00 95.62 327 LYS A C 1
ATOM 2523 O O . LYS A 1 327 ? -7.299 3.548 14.055 1.00 95.62 327 LYS A O 1
ATOM 2528 N N . VAL A 1 328 ? -5.228 4.378 14.149 1.00 97.31 328 VAL A N 1
ATOM 2529 C CA . VAL A 1 328 ? -4.556 3.181 13.591 1.00 97.31 328 VAL A CA 1
ATOM 2530 C C . VAL A 1 328 ? -4.957 1.890 14.317 1.00 97.31 328 VAL A C 1
ATOM 2532 O O . VAL A 1 328 ? -5.321 0.905 13.672 1.00 97.31 328 VAL A O 1
ATOM 2535 N N . LEU A 1 329 ? -4.988 1.896 15.655 1.00 98.06 329 LEU A N 1
ATOM 2536 C CA . LEU A 1 329 ? -5.404 0.728 16.444 1.00 98.06 329 LEU A CA 1
ATOM 2537 C C . LEU A 1 329 ? -6.876 0.340 16.241 1.00 98.06 329 LEU A C 1
ATOM 2539 O O . LEU A 1 329 ? -7.205 -0.838 16.327 1.00 98.06 329 LEU A O 1
ATOM 2543 N N . GLN A 1 330 ? -7.755 1.292 15.916 1.00 98.50 330 GLN A N 1
ATOM 2544 C CA . GLN A 1 330 ? -9.136 0.988 15.522 1.00 98.50 330 GLN A CA 1
ATOM 2545 C C . GLN A 1 330 ? -9.188 0.301 14.155 1.00 98.50 330 GLN A C 1
ATOM 2547 O O . GLN A 1 330 ? -9.953 -0.647 13.976 1.00 98.50 330 GLN A O 1
ATOM 2552 N N . GLY A 1 331 ? -8.332 0.727 13.220 1.00 98.56 331 GLY A N 1
ATOM 2553 C CA . GLY A 1 331 ? -8.134 0.045 11.943 1.00 98.56 331 GLY A CA 1
ATOM 2554 C C . GLY A 1 331 ? -7.707 -1.413 12.131 1.00 98.56 331 GLY A C 1
ATOM 2555 O O . GLY A 1 331 ? -8.316 -2.316 11.559 1.00 98.56 331 GLY A O 1
ATOM 2556 N N . TYR A 1 332 ? -6.724 -1.659 13.003 1.00 98.75 332 TYR A N 1
ATOM 2557 C CA . TYR A 1 332 ? -6.274 -3.016 13.327 1.00 98.75 332 TYR A CA 1
ATOM 2558 C C . TYR A 1 332 ? -7.314 -3.840 14.085 1.00 98.75 332 TYR A C 1
ATOM 2560 O O . TYR A 1 332 ? -7.502 -5.011 13.753 1.00 98.75 332 TYR A O 1
ATOM 2568 N N . ALA A 1 333 ? -8.041 -3.241 15.032 1.00 98.69 333 ALA A N 1
ATOM 2569 C CA . ALA A 1 333 ? -9.141 -3.912 15.720 1.00 98.69 333 ALA A CA 1
ATOM 2570 C C . ALA A 1 333 ? -10.209 -4.396 14.729 1.00 98.69 333 ALA A C 1
ATOM 2572 O O . ALA A 1 333 ? -10.761 -5.480 14.916 1.00 98.69 333 ALA A O 1
ATOM 2573 N N . TYR A 1 334 ? -10.458 -3.640 13.652 1.00 98.81 334 TYR A N 1
ATOM 2574 C CA . TYR A 1 334 ? -11.315 -4.066 12.549 1.00 98.81 334 TYR A CA 1
ATOM 2575 C C . TYR A 1 334 ? -10.675 -5.219 11.756 1.00 98.81 334 TYR A C 1
ATOM 2577 O O . TYR A 1 334 ? -11.153 -6.350 11.836 1.00 98.81 334 TYR A O 1
ATOM 2585 N N . ILE A 1 335 ? -9.564 -4.988 11.047 1.00 98.69 335 ILE A N 1
ATOM 2586 C CA . ILE A 1 335 ? -9.054 -5.974 10.074 1.00 98.69 335 ILE A CA 1
ATOM 2587 C C . ILE A 1 335 ? -8.573 -7.286 10.719 1.00 98.69 335 ILE A C 1
ATOM 2589 O O . ILE A 1 335 ? -8.689 -8.346 10.110 1.00 98.69 335 ILE A O 1
ATOM 2593 N N . LEU A 1 336 ? -8.074 -7.262 11.962 1.00 98.62 336 LEU A N 1
ATOM 2594 C CA . LEU A 1 336 ? -7.595 -8.476 12.638 1.00 98.62 336 LEU A CA 1
ATOM 2595 C C . LEU A 1 336 ? -8.733 -9.317 13.225 1.00 98.62 336 LEU A C 1
ATOM 2597 O O . LEU A 1 336 ? -8.561 -10.525 13.394 1.00 98.62 336 LEU A O 1
ATOM 2601 N N . SER A 1 337 ? -9.900 -8.728 13.497 1.00 98.12 337 SER A N 1
ATOM 2602 C CA . SER A 1 337 ? -11.067 -9.468 13.998 1.00 98.12 337 SER A CA 1
ATOM 2603 C C . SER A 1 337 ? -12.008 -9.956 12.896 1.00 98.12 337 SER A C 1
ATOM 2605 O O . SER A 1 337 ? -12.762 -10.893 13.136 1.00 98.12 337 SER A O 1
ATOM 2607 N N . HIS A 1 338 ? -11.970 -9.348 11.708 1.00 98.56 338 HIS A N 1
ATOM 2608 C CA . HIS A 1 338 ? -12.923 -9.587 10.618 1.00 98.56 338 HIS A CA 1
ATOM 2609 C C . HIS A 1 338 ? -12.477 -10.698 9.646 1.00 98.56 338 HIS A C 1
ATOM 2611 O O . HIS A 1 338 ? -11.326 -11.141 9.696 1.00 98.56 338 HIS A O 1
ATOM 2617 N N . PRO A 1 339 ? -13.365 -11.173 8.751 1.00 98.38 339 PRO A N 1
ATOM 2618 C CA . PRO A 1 339 ? -12.973 -12.006 7.610 1.00 98.38 339 PRO A CA 1
ATOM 2619 C C . PRO A 1 339 ? -11.981 -11.277 6.691 1.00 98.38 339 PRO A C 1
ATOM 2621 O O . PRO A 1 339 ? -11.711 -10.091 6.874 1.00 98.38 339 PRO A O 1
ATOM 2624 N N . GLY A 1 340 ? -11.442 -11.971 5.690 1.00 97.81 340 GLY A N 1
ATOM 2625 C CA . GLY A 1 340 ? -10.317 -11.458 4.902 1.00 97.81 340 GLY A CA 1
ATOM 2626 C C . GLY A 1 340 ? -8.948 -11.909 5.401 1.00 97.81 340 GLY A C 1
ATOM 2627 O O . GLY A 1 340 ? -8.808 -12.581 6.427 1.00 97.81 340 GLY A O 1
ATOM 2628 N N . ILE A 1 341 ? -7.926 -11.537 4.639 1.00 98.38 341 ILE A N 1
ATOM 2629 C CA . ILE A 1 341 ? -6.513 -11.771 4.931 1.00 98.38 341 ILE A CA 1
ATOM 2630 C C . ILE A 1 341 ? -5.929 -10.436 5.420 1.00 98.38 341 ILE A C 1
ATOM 2632 O O . ILE A 1 341 ? -5.617 -9.574 4.596 1.00 98.38 341 ILE A O 1
ATOM 2636 N N . PRO A 1 342 ? -5.809 -10.193 6.737 1.00 98.69 342 PRO A N 1
ATOM 2637 C CA . PRO A 1 342 ? -5.226 -8.952 7.230 1.00 98.69 342 PRO A CA 1
ATOM 2638 C C . PRO A 1 342 ? -3.737 -8.866 6.888 1.00 98.69 342 PRO A C 1
ATOM 2640 O O . PRO A 1 342 ? -2.963 -9.763 7.225 1.00 98.69 342 PRO A O 1
ATOM 2643 N N . CYS A 1 343 ? -3.349 -7.758 6.263 1.00 98.81 343 CYS A N 1
ATOM 2644 C CA . CYS A 1 343 ? -1.976 -7.344 6.038 1.00 98.81 343 CYS A CA 1
ATOM 2645 C C . CYS A 1 343 ? -1.602 -6.245 7.036 1.00 98.81 343 CYS A C 1
ATOM 2647 O O . CYS A 1 343 ? -2.210 -5.171 7.075 1.00 98.81 343 CYS A O 1
ATOM 2649 N N . ILE A 1 344 ? -0.613 -6.543 7.871 1.00 98.75 344 ILE A N 1
ATOM 2650 C CA . ILE A 1 344 ? -0.057 -5.623 8.857 1.00 98.75 344 ILE A CA 1
ATOM 2651 C C . ILE A 1 344 ? 1.110 -4.871 8.221 1.00 98.75 344 ILE A C 1
ATOM 2653 O O . ILE A 1 344 ? 1.914 -5.458 7.500 1.00 98.75 344 ILE A O 1
ATOM 2657 N N . PHE A 1 345 ? 1.219 -3.576 8.508 1.00 98.69 345 PHE A N 1
ATOM 2658 C CA . PHE A 1 345 ? 2.304 -2.739 8.005 1.00 98.69 345 PHE A CA 1
ATOM 2659 C C . PHE A 1 345 ? 3.514 -2.753 8.948 1.00 98.69 345 PHE A C 1
ATOM 2661 O O . PHE A 1 345 ? 3.337 -2.613 10.162 1.00 98.69 345 PHE A O 1
ATOM 2668 N N . TYR A 1 346 ? 4.731 -2.879 8.397 1.00 98.00 346 TYR A N 1
ATOM 2669 C CA . TYR A 1 346 ? 5.990 -2.954 9.154 1.00 98.00 346 TYR A CA 1
ATOM 2670 C C . TYR A 1 346 ? 6.110 -1.863 10.224 1.00 98.00 346 TYR A C 1
ATOM 2672 O O . TYR A 1 346 ? 6.362 -2.173 11.390 1.00 98.00 346 TYR A O 1
ATOM 2680 N N . ASP A 1 347 ? 5.891 -0.598 9.845 1.00 96.75 347 ASP A N 1
ATOM 2681 C CA . ASP A 1 347 ? 6.085 0.538 10.753 1.00 96.75 347 ASP A CA 1
ATOM 2682 C C . ASP A 1 347 ? 5.174 0.446 11.970 1.00 96.75 347 ASP A C 1
ATOM 2684 O O . ASP A 1 347 ? 5.620 0.690 13.083 1.00 96.75 347 ASP A O 1
ATOM 2688 N N . HIS A 1 348 ? 3.923 0.032 11.772 1.00 97.69 348 HIS A N 1
ATOM 2689 C CA . HIS A 1 348 ? 2.958 -0.118 12.856 1.00 97.69 348 HIS A CA 1
ATOM 2690 C C . HIS A 1 348 ? 3.273 -1.340 13.727 1.00 97.69 348 HIS A C 1
ATOM 2692 O O . HIS A 1 348 ? 3.158 -1.280 14.946 1.00 97.69 348 HIS A O 1
ATOM 2698 N N . PHE A 1 349 ? 3.688 -2.457 13.122 1.00 97.44 349 PHE A N 1
ATOM 2699 C CA . PHE A 1 349 ? 3.998 -3.684 13.860 1.00 97.44 349 PHE A CA 1
ATOM 2700 C C . PHE A 1 349 ? 5.194 -3.521 14.805 1.00 97.44 349 PHE A C 1
ATOM 2702 O O . PHE A 1 349 ? 5.194 -4.076 15.903 1.00 97.44 349 PHE A O 1
ATOM 2709 N N . PHE A 1 350 ? 6.206 -2.758 14.387 1.00 95.56 350 PHE A N 1
ATOM 2710 C CA . PHE A 1 350 ? 7.404 -2.501 15.187 1.00 95.56 350 PHE A CA 1
ATOM 2711 C C . PHE A 1 350 ? 7.351 -1.192 15.986 1.00 95.56 350 PHE A C 1
ATOM 2713 O O . PHE A 1 350 ? 8.298 -0.902 16.722 1.00 95.56 350 PHE A O 1
ATOM 2720 N N . ASP A 1 351 ? 6.261 -0.426 15.903 1.00 94.06 351 ASP A N 1
ATOM 2721 C CA . ASP A 1 351 ? 6.064 0.768 16.722 1.00 94.06 351 ASP A CA 1
ATOM 2722 C C . ASP A 1 351 ? 5.840 0.373 18.199 1.00 94.06 351 ASP A C 1
ATOM 2724 O O . ASP A 1 351 ? 4.864 -0.313 18.526 1.00 94.06 351 ASP A O 1
ATOM 2728 N N . PRO A 1 352 ? 6.708 0.814 19.133 1.00 92.38 352 PRO A N 1
ATOM 2729 C CA . PRO A 1 352 ? 6.589 0.491 20.553 1.00 92.38 352 PRO A CA 1
ATOM 2730 C C . PRO A 1 352 ? 5.260 0.891 21.200 1.00 92.38 352 PRO A C 1
ATOM 2732 O O . PRO A 1 352 ? 4.924 0.333 22.241 1.00 92.38 352 PRO A O 1
ATOM 2735 N N . THR A 1 353 ? 4.539 1.855 20.624 1.00 92.50 353 THR A N 1
ATOM 2736 C CA . THR A 1 353 ? 3.276 2.384 21.157 1.00 92.50 353 THR A CA 1
ATOM 2737 C C . THR A 1 353 ? 2.051 1.541 20.810 1.00 92.50 353 THR A C 1
ATOM 2739 O O . THR A 1 353 ? 1.000 1.761 21.403 1.00 92.50 353 THR A O 1
ATOM 2742 N N . MET A 1 354 ? 2.168 0.607 19.858 1.00 94.75 354 MET A N 1
ATOM 2743 C CA . MET A 1 354 ? 1.035 -0.204 19.382 1.00 94.75 354 MET A CA 1
ATOM 2744 C C . MET A 1 354 ? 1.363 -1.682 19.115 1.00 94.75 354 MET A C 1
ATOM 2746 O O . MET A 1 354 ? 0.456 -2.485 18.870 1.00 94.75 354 MET A O 1
ATOM 2750 N N . LYS A 1 355 ? 2.646 -2.073 19.145 1.00 92.94 355 LYS A N 1
ATOM 2751 C CA . LYS A 1 355 ? 3.085 -3.448 18.849 1.00 92.94 355 LYS A CA 1
ATOM 2752 C C . LYS A 1 355 ? 2.402 -4.505 19.723 1.00 92.94 355 LYS A C 1
ATOM 2754 O O . LYS A 1 355 ? 2.064 -5.584 19.235 1.00 92.94 355 LYS A O 1
ATOM 2759 N N . ASP A 1 356 ? 2.185 -4.210 21.006 1.00 93.94 356 ASP A N 1
ATOM 2760 C CA . ASP A 1 356 ? 1.676 -5.182 21.976 1.00 93.94 356 ASP A CA 1
ATOM 2761 C C . ASP A 1 356 ? 0.163 -5.381 21.789 1.00 93.94 356 ASP A C 1
ATOM 2763 O O . ASP A 1 356 ? -0.340 -6.509 21.874 1.00 93.94 356 ASP A O 1
ATOM 2767 N N . GLU A 1 357 ? -0.564 -4.312 21.454 1.00 96.19 357 GLU A N 1
ATOM 2768 C CA . GLU A 1 357 ? -1.975 -4.356 21.080 1.00 96.19 357 GLU A CA 1
ATOM 2769 C C . GLU A 1 357 ? -2.181 -5.145 19.783 1.00 96.19 357 GLU A C 1
ATOM 2771 O O . GLU A 1 357 ? -3.011 -6.059 19.755 1.00 96.19 357 GLU A O 1
ATOM 2776 N N . ILE A 1 358 ? -1.391 -4.866 18.737 1.00 97.75 358 ILE A N 1
ATOM 2777 C CA . ILE A 1 358 ? -1.458 -5.594 17.458 1.00 97.75 358 ILE A CA 1
ATOM 2778 C C . ILE A 1 358 ? -1.166 -7.084 17.682 1.00 97.75 358 ILE A C 1
ATOM 2780 O O . ILE A 1 358 ? -1.949 -7.939 17.263 1.00 97.75 358 ILE A O 1
ATOM 2784 N N . ALA A 1 359 ? -0.098 -7.420 18.415 1.00 96.56 359 ALA A N 1
ATOM 2785 C CA . ALA A 1 359 ? 0.234 -8.808 18.744 1.00 96.56 359 ALA A CA 1
ATOM 2786 C C . ALA A 1 359 ? -0.878 -9.505 19.551 1.00 96.56 359 ALA A C 1
ATOM 2788 O O . ALA A 1 359 ? -1.144 -10.695 19.363 1.00 96.56 359 ALA A O 1
ATOM 2789 N N . THR A 1 360 ? -1.561 -8.779 20.439 1.00 96.69 360 THR A N 1
ATOM 2790 C CA . THR A 1 360 ? -2.707 -9.306 21.193 1.00 96.69 360 THR A CA 1
ATOM 2791 C C . THR A 1 360 ? -3.889 -9.618 20.274 1.00 96.69 360 THR A C 1
ATOM 2793 O O . THR A 1 360 ? -4.474 -10.699 20.382 1.00 96.69 360 THR A O 1
ATOM 2796 N N . MET A 1 361 ? -4.211 -8.724 19.335 1.00 98.12 361 MET A N 1
ATOM 2797 C CA . MET A 1 361 ? -5.276 -8.932 18.346 1.00 98.12 361 MET A CA 1
ATOM 2798 C C . MET A 1 361 ? -4.979 -10.119 17.420 1.00 98.12 361 MET A C 1
ATOM 2800 O O . MET A 1 361 ? -5.868 -10.934 17.173 1.00 98.12 361 MET A O 1
ATOM 2804 N N . ILE A 1 362 ? -3.725 -10.288 16.983 1.00 97.69 362 ILE A N 1
ATOM 2805 C CA . ILE A 1 362 ? -3.298 -11.464 16.207 1.00 97.69 362 ILE A CA 1
ATOM 2806 C C . ILE A 1 362 ? -3.529 -12.759 16.997 1.00 97.69 362 ILE A C 1
ATOM 2808 O O . ILE A 1 362 ? -4.069 -13.734 16.466 1.00 97.69 362 ILE A O 1
ATOM 2812 N N . LYS A 1 363 ? -3.164 -12.781 18.285 1.00 95.50 363 LYS A N 1
ATOM 2813 C CA . LYS A 1 363 ? -3.370 -13.956 19.145 1.00 95.50 363 LYS A CA 1
ATOM 2814 C C . LYS A 1 363 ? -4.850 -14.283 19.326 1.00 95.50 363 LYS A C 1
ATOM 2816 O O . LYS A 1 363 ? -5.192 -15.464 19.330 1.00 95.50 363 LYS A O 1
ATOM 2821 N N . ILE A 1 364 ? -5.715 -13.271 19.458 1.00 96.06 364 ILE A N 1
ATOM 2822 C CA . ILE A 1 364 ? -7.178 -13.449 19.507 1.00 96.06 364 ILE A CA 1
ATOM 2823 C C . ILE A 1 364 ? -7.677 -14.071 18.200 1.00 96.06 364 ILE A C 1
ATOM 2825 O O . ILE A 1 364 ? -8.372 -15.089 18.239 1.00 96.06 364 ILE A O 1
ATOM 2829 N N . ARG A 1 365 ? -7.279 -13.512 17.049 1.00 97.19 365 ARG A N 1
ATOM 2830 C CA . ARG A 1 365 ? -7.632 -14.033 15.720 1.00 97.19 365 ARG A CA 1
ATOM 2831 C C . ARG A 1 365 ? -7.256 -15.508 15.579 1.00 97.19 365 ARG A C 1
ATOM 2833 O O . ARG A 1 365 ? -8.099 -16.341 15.251 1.00 97.19 365 ARG A O 1
ATOM 2840 N N . THR A 1 366 ? -6.002 -15.818 15.898 1.00 94.44 366 THR A N 1
ATOM 2841 C CA . THR A 1 366 ? -5.409 -17.151 15.740 1.00 94.44 366 THR A CA 1
ATOM 2842 C C . THR A 1 366 ? -6.107 -18.184 16.623 1.00 94.44 366 THR A C 1
ATOM 2844 O O . THR A 1 366 ? -6.533 -19.230 16.135 1.00 94.44 366 THR A O 1
ATOM 2847 N N . ARG A 1 367 ? -6.292 -17.899 17.921 1.00 92.75 367 ARG A N 1
ATOM 2848 C CA . ARG A 1 367 ? -6.871 -18.886 18.852 1.00 92.75 367 ARG A CA 1
ATOM 2849 C C . ARG A 1 367 ? -8.360 -19.147 18.625 1.00 92.75 367 ARG A C 1
ATOM 2851 O O . ARG A 1 367 ? -8.809 -20.267 18.843 1.00 92.75 367 ARG A O 1
ATOM 2858 N N . ASN A 1 368 ? -9.103 -18.157 18.124 1.00 94.44 368 ASN A N 1
ATOM 2859 C CA . ASN A 1 368 ? -10.505 -18.341 17.727 1.00 94.44 368 ASN A CA 1
ATOM 2860 C C . ASN A 1 368 ? -10.656 -18.929 16.317 1.00 94.44 368 ASN A C 1
ATOM 2862 O O . ASN A 1 368 ? -11.781 -19.211 15.887 1.00 94.44 368 ASN A O 1
ATOM 2866 N N . LYS A 1 369 ? -9.535 -19.153 15.615 1.00 94.38 369 LYS A N 1
ATOM 2867 C CA . LYS A 1 369 ? -9.489 -19.641 14.234 1.00 94.38 369 LYS A CA 1
ATOM 2868 C C . LYS A 1 369 ? -10.312 -18.752 13.298 1.00 94.38 369 LYS A C 1
ATOM 2870 O O . LYS A 1 369 ? -11.034 -19.261 12.446 1.00 94.38 369 LYS A O 1
ATOM 2875 N N . ILE A 1 370 ? -10.239 -17.434 13.501 1.00 96.62 370 ILE A N 1
ATOM 2876 C CA . ILE A 1 370 ? -10.859 -16.478 12.584 1.00 96.62 370 ILE A CA 1
ATOM 2877 C C . ILE A 1 370 ? -10.012 -16.444 11.315 1.00 96.62 370 ILE A C 1
ATOM 2879 O O . ILE A 1 370 ? -8.814 -16.153 11.365 1.00 96.62 370 ILE A O 1
ATOM 2883 N N . GLY A 1 371 ? -10.631 -16.774 10.190 1.00 95.31 371 GLY A N 1
ATOM 2884 C CA . GLY A 1 371 ? -9.962 -16.921 8.905 1.00 95.31 371 GLY A CA 1
ATOM 2885 C C . GLY A 1 371 ? -10.598 -16.074 7.807 1.00 95.31 371 GLY A C 1
ATOM 2886 O O . GLY A 1 371 ? -11.567 -15.349 8.050 1.00 95.31 371 GLY A O 1
ATOM 2887 N N . PRO A 1 372 ? -10.073 -16.180 6.576 1.00 94.50 372 PRO A N 1
ATOM 2888 C CA . PRO A 1 372 ? -10.561 -15.400 5.447 1.00 94.50 372 PRO A CA 1
ATOM 2889 C C . PRO A 1 372 ? -12.049 -15.597 5.160 1.00 94.50 372 PRO A C 1
ATOM 2891 O O . PRO A 1 372 ? -12.700 -14.643 4.772 1.00 94.50 372 PRO A O 1
ATOM 2894 N N . THR A 1 373 ? -12.610 -16.784 5.408 1.00 94.69 373 THR A N 1
ATOM 2895 C CA . THR A 1 373 ? -14.025 -17.125 5.158 1.00 94.69 373 THR A CA 1
ATOM 2896 C C . THR A 1 373 ? -14.910 -17.093 6.403 1.00 94.69 373 THR A C 1
ATOM 2898 O O . THR A 1 373 ? -16.024 -17.617 6.361 1.00 94.69 373 THR A O 1
ATOM 2901 N N . SER A 1 374 ? -14.430 -16.550 7.526 1.00 97.00 374 SER A N 1
ATOM 2902 C CA . SER A 1 374 ? -15.249 -16.448 8.735 1.00 97.00 374 SER A CA 1
ATOM 2903 C C . SER A 1 374 ? -16.556 -15.698 8.455 1.00 97.00 374 SER A C 1
ATOM 2905 O O . SER A 1 374 ? -16.636 -14.805 7.611 1.00 97.00 374 SER A O 1
ATOM 2907 N N . SER A 1 375 ? -17.604 -16.073 9.171 1.00 97.31 375 SER A N 1
ATOM 2908 C CA . SER A 1 375 ? -18.897 -15.402 9.122 1.00 97.31 375 SER A CA 1
ATOM 2909 C C . SER A 1 375 ? -18.831 -14.068 9.865 1.00 97.31 375 SER A C 1
ATOM 2911 O O . SER A 1 375 ? -18.273 -13.978 10.960 1.00 97.31 375 SER A O 1
ATOM 2913 N N . LEU A 1 376 ? -19.422 -13.029 9.276 1.00 98.38 376 LEU A N 1
ATOM 2914 C CA . LEU A 1 376 ? -19.520 -11.693 9.859 1.00 98.38 376 LEU A CA 1
ATOM 2915 C C . LEU A 1 376 ? -20.989 -11.311 10.025 1.00 98.38 376 LEU A C 1
ATOM 2917 O O . LEU A 1 376 ? -21.749 -11.322 9.058 1.00 98.38 376 LEU A O 1
ATOM 2921 N N . ARG A 1 377 ? -21.371 -10.915 11.240 1.00 98.19 377 ARG A N 1
ATOM 2922 C CA . ARG A 1 377 ? -22.689 -10.353 11.543 1.00 98.19 377 ARG A CA 1
ATOM 2923 C C . ARG A 1 377 ? -22.531 -8.990 12.201 1.00 98.19 377 ARG A C 1
ATOM 2925 O O . ARG A 1 377 ? -22.122 -8.897 13.357 1.00 98.19 377 ARG A O 1
ATOM 2932 N N . ILE A 1 378 ? -22.885 -7.937 11.475 1.00 98.50 378 ILE A N 1
ATOM 2933 C CA . ILE A 1 378 ? -22.879 -6.566 11.993 1.00 98.50 378 ILE A CA 1
ATOM 2934 C C . ILE A 1 378 ? -24.064 -6.409 12.953 1.00 98.50 378 ILE A C 1
ATOM 2936 O O . ILE A 1 378 ? -25.208 -6.653 12.577 1.00 98.50 378 ILE A O 1
ATOM 2940 N N . LEU A 1 379 ? -23.780 -6.044 14.203 1.00 97.81 379 LEU A N 1
ATOM 2941 C CA . LEU A 1 379 ? -24.778 -5.863 15.263 1.00 97.81 379 LEU A CA 1
ATOM 2942 C C . LEU A 1 379 ? -25.224 -4.404 15.378 1.00 97.81 379 LEU A C 1
ATOM 2944 O O . LEU A 1 379 ? -26.368 -4.132 15.733 1.00 97.81 379 LEU A O 1
ATOM 2948 N N . LEU A 1 380 ? -24.310 -3.469 15.107 1.00 97.81 380 LEU A N 1
ATOM 2949 C CA . LEU A 1 380 ? -24.558 -2.036 15.185 1.00 97.81 380 LEU A CA 1
ATOM 2950 C C . LEU A 1 380 ? -23.626 -1.290 14.227 1.00 97.81 380 LEU A C 1
ATOM 2952 O O . LEU A 1 380 ? -22.424 -1.540 14.231 1.00 97.81 380 LEU A O 1
ATOM 2956 N N . ALA A 1 381 ? -24.163 -0.339 13.468 1.00 97.62 381 ALA A N 1
ATOM 2957 C CA . ALA A 1 381 ? -23.389 0.608 12.670 1.00 97.62 381 ALA A CA 1
ATOM 2958 C C . ALA A 1 381 ? -24.066 1.987 12.745 1.00 97.62 381 ALA A C 1
ATOM 2960 O O . ALA A 1 381 ? -25.114 2.220 12.150 1.00 97.62 381 ALA A O 1
ATOM 2961 N N . GLN A 1 382 ? -23.507 2.890 13.548 1.00 95.88 382 GLN A N 1
ATOM 2962 C CA . GLN A 1 382 ? -24.015 4.245 13.799 1.00 95.88 382 GLN A CA 1
ATOM 2963 C C . GLN A 1 382 ? -22.868 5.256 13.681 1.00 95.88 382 GLN A C 1
ATOM 2965 O O . GLN A 1 382 ? -21.738 4.868 13.423 1.00 95.88 382 GLN A O 1
ATOM 2970 N N . HIS A 1 383 ? -23.125 6.555 13.850 1.00 92.44 383 HIS A N 1
ATOM 2971 C CA . HIS A 1 383 ? -22.092 7.596 13.725 1.00 92.44 383 HIS A CA 1
ATOM 2972 C C . HIS A 1 383 ? -20.843 7.319 14.578 1.00 92.44 383 HIS A C 1
ATOM 2974 O O . HIS A 1 383 ? -19.733 7.190 14.069 1.00 92.44 383 HIS A O 1
ATOM 2980 N N . ASP A 1 384 ? -21.036 7.154 15.878 1.00 92.62 384 ASP A N 1
ATOM 2981 C CA . ASP A 1 384 ? -19.980 7.053 16.881 1.00 92.62 384 ASP A CA 1
ATOM 2982 C C . ASP A 1 384 ? -19.554 5.615 17.190 1.00 92.62 384 ASP A C 1
ATOM 2984 O O . ASP A 1 384 ? -18.664 5.431 18.021 1.00 92.62 384 ASP A O 1
ATOM 2988 N N . THR A 1 385 ? -20.181 4.582 16.609 1.00 97.31 385 THR A N 1
ATOM 2989 C CA . THR A 1 385 ? -19.872 3.178 16.933 1.00 97.31 385 THR A CA 1
ATOM 2990 C C . THR A 1 385 ? -20.256 2.176 15.859 1.00 97.31 385 THR A C 1
ATOM 2992 O O . THR A 1 385 ? -21.342 2.222 15.285 1.00 97.31 385 THR A O 1
ATOM 2995 N N . TYR A 1 386 ? -19.372 1.198 15.698 1.00 98.62 386 TYR A N 1
ATOM 2996 C CA . TYR A 1 386 ? -19.575 -0.035 14.961 1.00 98.62 386 TYR A CA 1
ATOM 2997 C C . TYR A 1 386 ? -19.329 -1.234 15.886 1.00 98.62 386 TYR A C 1
ATOM 2999 O O . TYR A 1 386 ? -18.343 -1.245 16.626 1.00 98.62 386 TYR A O 1
ATOM 3007 N N . VAL A 1 387 ? -20.209 -2.238 15.844 1.00 98.62 387 VAL A N 1
ATOM 3008 C CA . VAL A 1 387 ? -20.077 -3.507 16.577 1.00 98.62 387 VAL A CA 1
ATOM 3009 C C . VAL A 1 387 ? -20.417 -4.665 15.647 1.00 98.62 387 VAL A C 1
ATOM 3011 O O . VAL A 1 387 ? -21.472 -4.657 15.009 1.00 98.62 387 VAL A O 1
ATOM 3014 N N . ALA A 1 388 ? -19.573 -5.694 15.616 1.00 98.56 388 ALA A N 1
ATOM 3015 C CA . ALA A 1 388 ? -19.824 -6.908 14.846 1.00 98.56 388 ALA A CA 1
ATOM 3016 C C . ALA A 1 388 ? -19.418 -8.175 15.603 1.00 98.56 388 ALA A C 1
ATOM 3018 O O . ALA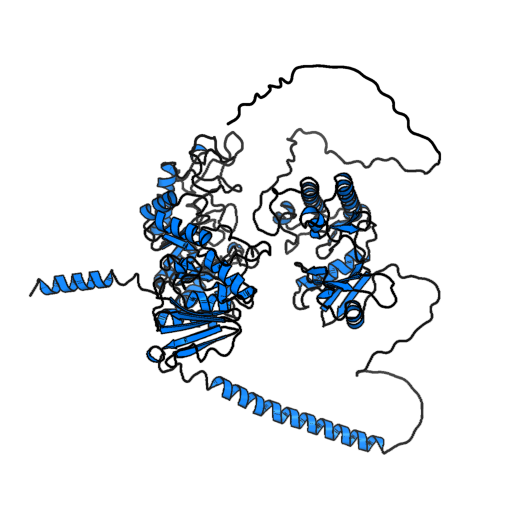 A 1 388 ? -18.456 -8.171 16.370 1.00 98.56 388 ALA A O 1
ATOM 3019 N N . ALA A 1 389 ? -20.153 -9.259 15.358 1.00 98.19 389 ALA A N 1
ATOM 3020 C CA . ALA A 1 389 ? -19.844 -10.606 15.815 1.00 98.19 389 ALA A CA 1
ATOM 3021 C C . ALA A 1 389 ? -19.237 -11.426 14.670 1.00 98.19 389 ALA A C 1
ATOM 3023 O O . ALA A 1 389 ? -19.759 -11.417 13.553 1.00 98.19 389 ALA A O 1
ATOM 3024 N N . ILE A 1 390 ? -18.165 -12.160 14.964 1.00 98.25 390 ILE A N 1
ATOM 3025 C CA . ILE A 1 390 ? -17.416 -12.975 14.010 1.00 98.25 390 ILE A CA 1
ATOM 3026 C C . ILE A 1 390 ? -17.403 -14.423 14.499 1.00 98.25 390 ILE A C 1
ATOM 3028 O O . ILE A 1 390 ? -16.983 -14.707 15.626 1.00 98.25 390 ILE A O 1
ATOM 3032 N N . ASP A 1 391 ? -17.935 -15.329 13.674 1.00 96.25 391 ASP A N 1
ATOM 3033 C CA . ASP A 1 391 ? -18.121 -16.764 13.964 1.00 96.25 391 ASP A CA 1
ATOM 3034 C C . ASP A 1 391 ? -18.873 -17.097 15.264 1.00 96.25 391 ASP A C 1
ATOM 3036 O O . ASP A 1 391 ? -18.818 -18.227 15.741 1.00 96.25 391 ASP A O 1
ATOM 3040 N N . GLY A 1 392 ? -19.548 -16.122 15.882 1.00 94.19 392 GLY A N 1
ATOM 3041 C CA . GLY A 1 392 ? -20.101 -16.281 17.233 1.00 94.19 392 GLY A CA 1
ATOM 3042 C C . GLY A 1 392 ? -19.031 -16.515 18.314 1.00 94.19 392 GLY A C 1
ATOM 3043 O O . GLY A 1 392 ? -19.357 -16.950 19.416 1.00 94.19 392 GLY A O 1
ATOM 3044 N N . LYS A 1 393 ? -17.757 -16.236 18.009 1.00 95.81 393 LYS A N 1
ATOM 3045 C CA . LYS A 1 393 ? -16.604 -16.454 18.900 1.00 95.81 393 LYS A CA 1
ATOM 3046 C C . LYS A 1 393 ? -15.972 -15.155 19.369 1.00 95.81 393 LYS A C 1
ATOM 3048 O O . LYS A 1 393 ? -15.497 -15.088 20.498 1.00 95.81 393 LYS A O 1
ATOM 3053 N N . VAL A 1 394 ? -15.976 -14.139 18.506 1.00 97.94 394 VAL A N 1
ATOM 3054 C CA . VAL A 1 394 ? -15.387 -12.823 18.765 1.00 97.94 394 VAL A CA 1
ATOM 3055 C C . VAL A 1 394 ? -16.441 -11.748 18.531 1.00 97.94 394 VAL A C 1
ATOM 3057 O O . VAL A 1 394 ? -17.197 -11.823 17.565 1.00 97.94 394 VAL A O 1
ATOM 3060 N N . VAL A 1 395 ? -16.480 -10.735 19.393 1.00 98.44 395 VAL A N 1
ATOM 3061 C CA . VAL A 1 395 ? -17.188 -9.477 19.129 1.00 98.44 395 VAL A CA 1
ATOM 3062 C C . VAL A 1 395 ? -16.155 -8.363 19.092 1.00 98.44 395 VAL A C 1
ATOM 3064 O O . VAL A 1 395 ? -15.307 -8.282 19.975 1.00 98.44 395 VAL A O 1
ATOM 3067 N N . ALA A 1 396 ? -16.213 -7.510 18.076 1.00 98.25 396 ALA A N 1
ATOM 3068 C CA . ALA A 1 396 ? -15.327 -6.362 17.935 1.00 98.25 396 ALA A CA 1
ATOM 3069 C C . ALA A 1 396 ? -16.143 -5.072 17.888 1.00 98.25 396 ALA A C 1
ATOM 3071 O O . ALA A 1 396 ? -17.144 -4.987 17.174 1.00 98.25 396 ALA A O 1
ATOM 3072 N N . LYS A 1 397 ? -15.691 -4.069 18.640 1.00 98.38 397 LYS A N 1
ATOM 3073 C CA . LYS A 1 397 ? -16.242 -2.717 18.671 1.00 98.38 397 LYS A CA 1
ATOM 3074 C C . LYS A 1 397 ? -15.175 -1.712 18.284 1.00 98.38 397 LYS A C 1
ATOM 3076 O O . LYS A 1 397 ? -14.048 -1.772 18.777 1.00 98.38 397 LYS A O 1
ATOM 3081 N N . VAL A 1 398 ? -15.583 -0.739 17.482 1.00 97.88 398 VAL A N 1
ATOM 3082 C CA . VAL A 1 398 ? -14.788 0.421 17.077 1.00 97.88 398 VAL A CA 1
ATOM 3083 C C . VAL A 1 398 ? -15.646 1.685 17.219 1.00 97.88 398 VAL A C 1
ATOM 3085 O O . VAL A 1 398 ? -16.855 1.623 17.001 1.00 97.88 398 VAL A O 1
ATOM 3088 N N . GLY A 1 399 ? -15.047 2.814 17.605 1.00 95.31 399 GLY A N 1
ATOM 3089 C CA . GLY A 1 399 ? -15.707 4.115 17.758 1.00 95.31 399 GLY A CA 1
ATOM 3090 C C . GLY A 1 399 ? -15.743 4.642 19.194 1.00 95.31 399 GLY A C 1
ATOM 3091 O O . GLY A 1 399 ? -15.371 3.948 20.136 1.00 95.31 399 GLY A O 1
ATOM 3092 N N . ALA A 1 400 ? -16.195 5.881 19.376 1.00 92.81 400 ALA A N 1
ATOM 3093 C CA . ALA A 1 400 ? -16.099 6.614 20.641 1.00 92.81 400 ALA A CA 1
ATOM 3094 C C . ALA A 1 400 ? -17.128 6.204 21.714 1.00 92.81 400 ALA A C 1
ATOM 3096 O O . ALA A 1 400 ? -16.901 6.450 22.899 1.00 92.81 400 ALA A O 1
ATOM 3097 N N . ARG A 1 401 ? -18.258 5.569 21.356 1.00 94.44 401 ARG A N 1
ATOM 3098 C CA . ARG A 1 401 ? -19.287 5.213 22.356 1.00 94.44 401 ARG A CA 1
ATOM 3099 C C . ARG A 1 401 ? -18.733 4.247 23.387 1.00 94.44 401 ARG A C 1
ATOM 3101 O O . ARG A 1 401 ? -18.236 3.181 23.035 1.00 94.44 401 ARG A O 1
ATOM 3108 N N . TYR A 1 402 ? -18.861 4.580 24.662 1.00 90.62 402 TYR A N 1
ATOM 3109 C CA . TYR A 1 402 ? -18.375 3.710 25.727 1.00 90.62 402 TYR A CA 1
ATOM 3110 C C . TYR A 1 402 ? -19.317 2.523 25.986 1.00 90.62 402 TYR A C 1
ATOM 3112 O O . TYR A 1 402 ? -18.886 1.373 25.954 1.00 90.62 402 TYR A O 1
ATOM 3120 N N . ASP A 1 403 ? -20.610 2.789 26.203 1.00 92.75 403 ASP A N 1
ATOM 3121 C CA . ASP A 1 403 ? -21.579 1.747 26.549 1.00 92.75 403 ASP A CA 1
ATOM 3122 C C . ASP A 1 403 ? -22.156 1.051 25.307 1.00 92.75 403 ASP A C 1
ATOM 3124 O O . ASP A 1 403 ? -22.914 1.631 24.525 1.00 92.75 403 ASP A O 1
ATOM 3128 N N . VAL A 1 404 ? -21.800 -0.224 25.156 1.00 93.56 404 VAL A N 1
ATOM 3129 C CA . VAL A 1 404 ? -22.369 -1.165 24.178 1.00 93.56 404 VAL A CA 1
ATOM 3130 C C . VAL A 1 404 ? -22.856 -2.454 24.850 1.00 93.56 404 VAL A C 1
ATOM 3132 O O . VAL A 1 404 ? -23.097 -3.456 24.179 1.00 93.56 404 VAL A O 1
ATOM 3135 N N . SER A 1 405 ? -23.021 -2.443 26.177 1.00 88.94 405 SER A N 1
ATOM 3136 C CA . SER A 1 405 ? -23.333 -3.631 26.988 1.00 88.94 405 SER A CA 1
ATOM 3137 C C . SER A 1 405 ? -24.638 -4.324 26.588 1.00 88.94 405 SER A C 1
ATOM 3139 O O . SER A 1 405 ? -24.738 -5.540 26.666 1.00 88.94 405 SER A O 1
ATOM 3141 N N . LYS A 1 406 ? -25.622 -3.561 26.095 1.00 92.50 406 LYS A N 1
ATOM 3142 C CA . LYS A 1 406 ? -26.905 -4.090 25.599 1.00 92.50 406 LYS A CA 1
ATOM 3143 C C . LYS A 1 406 ? -26.812 -4.759 24.223 1.00 92.50 406 LYS A C 1
ATOM 3145 O O . LYS A 1 406 ? -27.760 -5.417 23.812 1.00 92.50 406 LYS A O 1
ATOM 3150 N N . ILE A 1 407 ? -25.716 -4.535 23.496 1.00 94.44 407 ILE A N 1
ATOM 3151 C CA . ILE A 1 407 ? -25.485 -5.061 22.143 1.00 94.44 407 ILE A CA 1
ATOM 3152 C C . ILE A 1 407 ? -24.621 -6.324 22.196 1.00 94.44 407 ILE A C 1
ATOM 3154 O O . ILE A 1 407 ? -24.833 -7.253 21.417 1.00 94.44 407 ILE A O 1
ATOM 3158 N N . VAL A 1 408 ? -23.635 -6.348 23.097 1.00 92.75 408 VAL A N 1
ATOM 3159 C CA . VAL A 1 408 ? -22.726 -7.484 23.274 1.00 92.75 408 VAL A CA 1
ATOM 3160 C C . VAL A 1 408 ? -23.446 -8.598 24.047 1.00 92.75 408 VAL A C 1
ATOM 3162 O O . VAL A 1 408 ? -23.966 -8.325 25.129 1.00 92.75 408 VAL A O 1
ATOM 3165 N N . PRO A 1 409 ? -23.488 -9.843 23.536 1.00 90.00 409 PRO A N 1
ATOM 3166 C CA . PRO A 1 409 ? -24.133 -10.939 24.253 1.00 90.00 409 PRO A CA 1
ATOM 3167 C C . PRO A 1 409 ? -23.452 -11.224 25.608 1.00 90.00 409 PRO A C 1
ATOM 3169 O O . PRO A 1 409 ? -22.228 -11.102 25.713 1.00 90.00 409 PRO A O 1
ATOM 3172 N N . PRO A 1 410 ? -24.211 -11.598 26.654 1.00 89.12 410 PRO A N 1
ATOM 3173 C CA . PRO A 1 410 ? -23.702 -11.716 28.026 1.00 89.12 410 PRO A CA 1
ATOM 3174 C C . PRO A 1 410 ? -22.625 -12.797 28.212 1.00 89.12 410 PRO A C 1
ATOM 3176 O O . PRO A 1 410 ? -21.855 -12.736 29.168 1.00 89.12 410 PRO A O 1
ATOM 3179 N N . GLU A 1 411 ? -22.541 -13.777 27.313 1.00 92.06 411 GLU A N 1
ATOM 3180 C CA . GLU A 1 411 ? -21.536 -14.843 27.326 1.00 92.06 411 GLU A CA 1
ATOM 3181 C C . GLU A 1 411 ? -20.134 -14.397 26.866 1.00 92.06 411 GLU A C 1
ATOM 3183 O O . GLU A 1 411 ? -19.187 -15.191 26.921 1.00 92.06 411 GLU A O 1
ATOM 3188 N N . PHE A 1 412 ? -19.988 -13.145 26.422 1.00 94.25 412 PHE A N 1
ATOM 3189 C CA . PHE A 1 412 ? -18.739 -12.572 25.928 1.00 94.25 412 PHE A CA 1
ATOM 3190 C C . PHE A 1 412 ? -18.012 -11.749 26.995 1.00 94.25 412 PHE A C 1
ATOM 3192 O O . PHE A 1 412 ? -18.585 -10.880 27.650 1.00 94.25 412 PHE A O 1
ATOM 3199 N N . VAL A 1 413 ? -16.704 -11.968 27.116 1.00 93.88 413 VAL A N 1
ATOM 3200 C CA . VAL A 1 413 ? -15.835 -11.288 28.086 1.00 93.88 413 VAL A CA 1
ATOM 3201 C C . VAL A 1 413 ? -14.845 -10.397 27.348 1.00 93.88 413 VAL A C 1
ATOM 3203 O O . VAL A 1 413 ? -14.276 -10.815 26.343 1.00 93.88 413 VAL A O 1
ATOM 3206 N N . VAL A 1 414 ? -14.633 -9.171 27.841 1.00 94.12 414 VAL A N 1
ATOM 3207 C CA . VAL A 1 414 ? -13.628 -8.252 27.282 1.00 94.12 414 VAL A CA 1
ATOM 3208 C C . VAL A 1 414 ? -12.250 -8.891 27.418 1.00 94.12 414 VAL A C 1
ATOM 3210 O O . VAL A 1 414 ? -11.791 -9.144 28.533 1.00 94.12 414 VAL A O 1
ATOM 3213 N N . THR A 1 415 ? -11.565 -9.088 26.298 1.00 93.38 415 THR A N 1
ATOM 3214 C CA . THR A 1 415 ? -10.201 -9.626 26.285 1.00 93.38 415 THR A CA 1
ATOM 3215 C C . THR A 1 415 ? -9.171 -8.523 26.078 1.00 93.38 415 THR A C 1
ATOM 3217 O O . THR A 1 415 ? -8.097 -8.546 26.679 1.00 93.38 415 THR A O 1
ATOM 3220 N N . THR A 1 416 ? -9.473 -7.544 25.227 1.00 95.88 416 THR A N 1
ATOM 3221 C CA . THR A 1 416 ? -8.600 -6.386 25.015 1.00 95.88 416 THR A CA 1
ATOM 3222 C C . THR A 1 416 ? -9.409 -5.151 24.646 1.00 95.88 416 THR A C 1
ATOM 3224 O O . THR A 1 416 ? -10.497 -5.247 24.079 1.00 95.88 416 THR A O 1
ATOM 3227 N N . SER A 1 417 ? -8.876 -3.983 24.978 1.00 96.06 417 SER A N 1
ATOM 3228 C CA . SER A 1 417 ? -9.467 -2.684 24.678 1.00 96.06 417 SER A CA 1
ATOM 3229 C C . SER A 1 417 ? -8.388 -1.614 24.661 1.00 96.06 417 SER A C 1
ATOM 3231 O O . SER A 1 417 ? -7.392 -1.729 25.374 1.00 96.06 417 SER A O 1
ATOM 3233 N N . GLY A 1 418 ? -8.629 -0.545 23.918 1.00 93.38 418 GLY A N 1
ATOM 3234 C CA . GLY A 1 418 ? -7.772 0.633 23.893 1.00 93.38 418 GLY A CA 1
ATOM 3235 C C . GLY A 1 418 ? -8.565 1.860 23.471 1.00 93.38 418 GLY A C 1
ATOM 3236 O O . GLY A 1 418 ? -9.782 1.910 23.657 1.00 93.38 418 GLY A O 1
ATOM 3237 N N . ASN A 1 419 ? -7.881 2.856 22.911 1.00 91.94 419 ASN A N 1
ATOM 3238 C CA . ASN A 1 419 ? -8.520 4.105 22.508 1.00 91.94 419 ASN A CA 1
ATOM 3239 C C . ASN A 1 419 ? -9.615 3.847 21.456 1.00 91.94 419 ASN A C 1
ATOM 3241 O O . ASN A 1 419 ? -9.310 3.495 20.314 1.00 91.94 419 ASN A O 1
ATOM 3245 N N . ASP A 1 420 ? -10.878 4.008 21.862 1.00 95.44 420 ASP A N 1
ATOM 3246 C CA . ASP A 1 420 ? -12.078 3.823 21.039 1.00 95.44 420 ASP A CA 1
ATOM 3247 C C . ASP A 1 420 ? -12.221 2.429 20.375 1.00 95.44 420 ASP A C 1
ATOM 3249 O O . ASP A 1 420 ? -12.922 2.282 19.373 1.00 95.44 420 ASP A O 1
ATOM 3253 N N . PHE A 1 421 ? -11.615 1.369 20.924 1.00 97.81 421 PHE A N 1
ATOM 3254 C CA . PHE A 1 421 ? -11.877 -0.011 20.482 1.00 97.81 421 PHE A CA 1
ATOM 3255 C C . PHE A 1 421 ? -11.960 -0.993 21.651 1.00 97.81 421 PHE A C 1
ATOM 3257 O O . PHE A 1 421 ? -11.340 -0.798 22.698 1.00 97.81 421 PHE A O 1
ATOM 3264 N N . ALA A 1 422 ? -12.701 -2.082 21.455 1.00 98.12 422 ALA A N 1
ATOM 3265 C CA . ALA A 1 422 ? -12.748 -3.208 22.382 1.00 98.12 422 ALA A CA 1
ATOM 3266 C C . ALA A 1 422 ? -13.047 -4.514 21.635 1.00 98.12 422 ALA A C 1
ATOM 3268 O O . ALA A 1 422 ? -13.764 -4.515 20.634 1.00 98.12 422 ALA A O 1
ATOM 3269 N N . ILE A 1 423 ? -12.481 -5.619 22.115 1.00 98.31 423 ILE A N 1
ATOM 3270 C CA . ILE A 1 423 ? -12.690 -6.962 21.575 1.00 98.31 423 ILE A CA 1
ATOM 3271 C C . ILE A 1 423 ? -13.052 -7.895 22.726 1.00 98.31 423 ILE A C 1
ATOM 3273 O O . ILE A 1 423 ? -12.348 -7.962 23.740 1.00 98.31 423 ILE A O 1
ATOM 3277 N N . TRP A 1 424 ? -14.134 -8.638 22.532 1.00 97.81 424 TRP A N 1
ATOM 3278 C CA . TRP A 1 424 ? -14.598 -9.673 23.435 1.00 97.81 424 TRP A CA 1
ATOM 3279 C C . TRP A 1 424 ? -14.458 -11.043 22.792 1.00 97.81 424 TRP A C 1
ATOM 3281 O O . TRP A 1 424 ? -14.602 -11.194 21.578 1.00 97.81 424 TRP A O 1
ATOM 3291 N N . GLU A 1 425 ? -14.273 -12.051 23.630 1.00 96.44 425 GLU A N 1
ATOM 3292 C CA . GLU A 1 425 ? -14.350 -13.453 23.241 1.00 96.44 425 GLU A CA 1
ATOM 3293 C C . GLU A 1 425 ? -15.460 -14.153 24.002 1.00 96.44 425 GLU A C 1
ATOM 3295 O O . GLU A 1 425 ? -15.754 -13.818 25.152 1.00 96.44 425 GLU A O 1
ATOM 3300 N N . ASN A 1 426 ? -16.053 -15.159 23.368 1.00 92.38 426 ASN A N 1
ATOM 3301 C CA . ASN A 1 426 ? -16.953 -16.067 24.055 1.00 92.38 426 ASN A CA 1
ATOM 3302 C C . ASN A 1 426 ? -16.194 -16.717 25.225 1.00 92.38 426 ASN A C 1
ATOM 3304 O O . ASN A 1 426 ? -15.111 -17.270 25.029 1.00 92.38 426 ASN A O 1
ATOM 3308 N N . SER A 1 427 ? -16.756 -16.643 26.432 1.00 82.81 427 SER A N 1
ATOM 3309 C CA . SER A 1 427 ? -16.148 -17.131 27.680 1.00 82.81 427 SER A CA 1
ATOM 3310 C C . SER A 1 427 ? -15.643 -18.577 27.604 1.00 82.81 427 SER A C 1
ATOM 3312 O O . SER A 1 427 ? -14.631 -18.898 28.222 1.00 82.81 427 SER A O 1
ATOM 3314 N N . SER A 1 428 ? -16.281 -19.425 26.792 1.00 79.94 428 SER A N 1
ATOM 3315 C CA . SER A 1 428 ? -15.850 -20.808 26.530 1.00 79.94 428 SER A CA 1
ATOM 3316 C C . SER A 1 428 ? -14.500 -20.933 25.801 1.00 79.94 428 SER A C 1
ATOM 3318 O O . SER A 1 428 ? -13.833 -21.958 25.925 1.00 79.94 428 SER A O 1
ATOM 3320 N N . ASN A 1 429 ? -14.072 -19.895 25.077 1.00 74.94 429 ASN A N 1
ATOM 3321 C CA . ASN A 1 429 ? -12.836 -19.869 24.287 1.00 74.94 429 ASN A CA 1
ATOM 3322 C C . ASN A 1 429 ? -11.686 -19.120 24.983 1.00 74.94 429 ASN A C 1
ATOM 3324 O O . ASN A 1 429 ? -10.566 -19.091 24.466 1.00 74.94 429 ASN A O 1
ATOM 3328 N N . VAL A 1 430 ? -11.937 -18.503 26.142 1.00 71.88 430 VAL A N 1
ATOM 3329 C CA . VAL A 1 430 ? -10.921 -17.749 26.886 1.00 71.88 430 VAL A CA 1
ATOM 3330 C C . VAL A 1 430 ? -10.075 -18.720 27.723 1.00 71.88 430 VAL A C 1
ATOM 3332 O O . VAL A 1 430 ? -10.628 -19.456 28.540 1.00 71.88 430 VAL A O 1
ATOM 3335 N N . PRO A 1 431 ? -8.733 -18.733 27.589 1.00 70.88 431 PRO A N 1
ATOM 3336 C CA . PRO A 1 431 ? -7.881 -19.565 28.433 1.00 70.88 431 PRO A CA 1
ATOM 3337 C C . PRO A 1 431 ? -8.087 -19.254 29.930 1.00 70.88 431 PRO A C 1
ATOM 3339 O O . PRO A 1 431 ? -8.187 -18.079 30.301 1.00 70.88 431 PRO A O 1
ATOM 3342 N N . PRO A 1 432 ? -8.069 -20.260 30.825 1.00 53.75 432 PRO A N 1
ATOM 3343 C CA . PRO A 1 432 ? -8.429 -20.092 32.240 1.00 53.75 432 PRO A CA 1
ATOM 3344 C C . PRO A 1 432 ? -7.558 -19.085 33.022 1.00 53.75 432 PRO A C 1
ATOM 3346 O O . PRO A 1 432 ? -7.974 -18.610 34.073 1.00 53.75 432 PRO A O 1
ATOM 3349 N N . ASN A 1 433 ? -6.390 -18.686 32.500 1.00 48.38 433 ASN A N 1
ATOM 3350 C CA . ASN A 1 433 ? -5.471 -17.748 33.159 1.00 48.38 433 ASN A CA 1
ATOM 3351 C C . ASN A 1 433 ? -5.602 -16.270 32.736 1.00 48.38 433 ASN A C 1
ATOM 3353 O O . ASN A 1 433 ? -4.935 -15.419 33.326 1.00 48.38 433 ASN A O 1
ATOM 3357 N N . THR A 1 434 ? -6.435 -15.914 31.751 1.00 49.06 434 THR A N 1
ATOM 3358 C CA . THR A 1 434 ? -6.560 -14.509 31.295 1.00 49.06 434 THR A CA 1
ATOM 3359 C C . THR A 1 434 ? -7.574 -13.676 32.085 1.00 49.06 434 THR A C 1
ATOM 3361 O O . THR A 1 434 ? -7.427 -12.458 32.157 1.00 49.06 434 THR A O 1
ATOM 3364 N N . ALA A 1 435 ? -8.540 -14.305 32.762 1.00 38.94 435 ALA A N 1
ATOM 3365 C CA . ALA A 1 435 ? -9.572 -13.600 33.534 1.00 38.94 435 ALA A CA 1
ATOM 3366 C C . ALA A 1 435 ? -9.044 -12.923 34.822 1.00 38.94 435 ALA A C 1
ATOM 3368 O O . ALA A 1 435 ? -9.671 -12.001 35.339 1.00 38.94 435 ALA A O 1
ATOM 3369 N N . ALA A 1 436 ? -7.877 -13.336 35.334 1.00 36.38 436 ALA A N 1
ATOM 3370 C CA . ALA A 1 436 ? -7.334 -12.865 36.615 1.00 36.38 436 ALA A CA 1
ATOM 3371 C C . ALA A 1 436 ? -6.338 -11.688 36.505 1.00 36.38 436 ALA A C 1
ATOM 3373 O O . ALA A 1 436 ? -5.969 -11.092 37.518 1.00 36.38 436 ALA A O 1
ATOM 3374 N N . ALA A 1 437 ? -5.877 -11.331 35.300 1.00 38.72 437 ALA A N 1
ATOM 3375 C CA . ALA A 1 437 ? -4.785 -10.364 35.130 1.00 38.72 437 ALA A CA 1
ATOM 3376 C C . ALA A 1 437 ? -5.240 -8.889 35.080 1.00 38.72 437 ALA A C 1
ATOM 3378 O O . ALA A 1 437 ? -4.454 -7.995 35.409 1.00 38.72 437 ALA A O 1
ATOM 3379 N N . SER A 1 438 ? -6.496 -8.616 34.706 1.00 38.88 438 SER A N 1
ATOM 3380 C CA . SER A 1 438 ? -7.010 -7.247 34.521 1.00 38.88 438 SER A CA 1
ATOM 3381 C C . SER A 1 438 ? -7.359 -6.542 35.838 1.00 38.88 438 SER A C 1
ATOM 3383 O O . SER A 1 438 ? -7.201 -5.328 35.953 1.00 38.88 438 SER A O 1
ATOM 3385 N N . THR A 1 439 ? -7.743 -7.286 36.877 1.00 40.09 439 THR A N 1
ATOM 3386 C CA . THR A 1 439 ? -8.162 -6.725 38.175 1.00 40.09 439 THR A CA 1
ATOM 3387 C C . THR A 1 439 ? -6.994 -6.457 39.135 1.00 40.09 439 THR A C 1
ATOM 3389 O O . THR A 1 439 ? -7.114 -5.638 40.048 1.00 40.09 439 THR A O 1
ATOM 3392 N N . GLY A 1 440 ? -5.831 -7.084 38.915 1.00 39.28 440 GLY A N 1
ATOM 3393 C CA . GLY A 1 440 ? -4.662 -6.965 39.795 1.00 39.28 440 GLY A CA 1
ATOM 3394 C C . GLY A 1 440 ? -3.784 -5.730 39.555 1.00 39.28 440 GLY A C 1
ATOM 3395 O O . GLY A 1 440 ? -3.267 -5.151 40.512 1.00 39.28 440 GLY A O 1
ATOM 3396 N N . ARG A 1 441 ? -3.612 -5.285 38.299 1.00 44.69 441 ARG A N 1
ATOM 3397 C CA . ARG A 1 441 ? -2.719 -4.147 37.979 1.00 44.69 441 ARG A CA 1
ATOM 3398 C C . ARG A 1 441 ? -3.293 -2.803 38.416 1.00 44.69 441 ARG A C 1
ATOM 3400 O O . ARG A 1 441 ? -2.555 -2.007 38.989 1.00 44.69 441 ARG A O 1
ATOM 3407 N N . LEU A 1 442 ? -4.592 -2.574 38.220 1.00 45.84 442 LEU A N 1
ATOM 3408 C CA . LEU A 1 442 ? -5.234 -1.307 38.585 1.00 45.84 442 LEU A CA 1
ATOM 3409 C C . LEU A 1 442 ? -5.195 -1.073 40.106 1.00 45.84 442 LEU A C 1
ATOM 3411 O O . LEU A 1 442 ? -4.869 0.016 40.569 1.00 45.84 442 LEU A O 1
ATOM 3415 N N . ARG A 1 443 ? -5.428 -2.130 40.896 1.00 47.59 443 ARG A N 1
ATOM 3416 C CA . ARG A 1 443 ? -5.407 -2.068 42.364 1.00 47.59 443 ARG 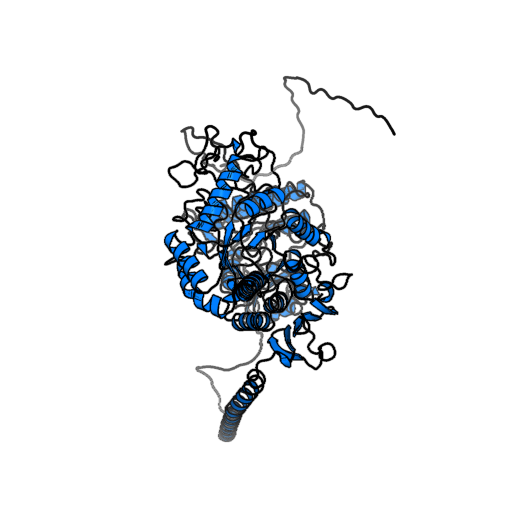A CA 1
ATOM 3417 C C . ARG A 1 443 ? -4.002 -1.810 42.918 1.00 47.59 443 ARG A C 1
ATOM 3419 O O . ARG A 1 443 ? -3.858 -1.061 43.877 1.00 47.59 443 ARG A O 1
ATOM 3426 N N . ARG A 1 444 ? -2.963 -2.377 42.292 1.00 45.69 444 ARG A N 1
ATOM 3427 C CA . ARG A 1 444 ? -1.564 -2.190 42.715 1.00 45.69 444 ARG A CA 1
ATOM 3428 C C . ARG A 1 444 ? -1.064 -0.768 42.451 1.00 45.69 444 ARG A C 1
ATOM 3430 O O . ARG A 1 444 ? -0.428 -0.200 43.330 1.00 45.69 444 ARG A O 1
ATOM 3437 N N . TRP A 1 445 ? -1.396 -0.181 41.297 1.00 50.81 445 TRP A N 1
ATOM 3438 C CA . TRP A 1 445 ? -1.023 1.202 40.967 1.00 50.81 445 TRP A CA 1
ATOM 3439 C C . TRP A 1 445 ? -1.747 2.233 41.838 1.00 50.81 445 TRP A C 1
ATOM 3441 O O . TRP A 1 445 ? -1.106 3.151 42.340 1.00 50.81 445 TRP A O 1
ATOM 3451 N N . VAL A 1 446 ? -3.047 2.050 42.096 1.00 59.19 446 VAL A N 1
ATOM 3452 C CA . VAL A 1 446 ? -3.814 2.957 42.969 1.00 59.19 446 VAL A CA 1
ATOM 3453 C C . VAL A 1 446 ? -3.293 2.914 44.409 1.00 59.19 446 VAL A C 1
ATOM 3455 O O . VAL A 1 446 ? -3.101 3.964 45.015 1.00 59.19 446 VAL A O 1
ATOM 3458 N N . VAL A 1 447 ? -2.982 1.727 44.944 1.00 61.12 447 VAL A N 1
ATOM 3459 C CA . VAL A 1 447 ? -2.422 1.600 46.301 1.00 61.12 447 VAL A CA 1
ATOM 3460 C C . VAL A 1 447 ? -1.018 2.211 46.392 1.00 61.12 447 VAL A C 1
ATOM 3462 O O . VAL A 1 447 ? -0.730 2.895 47.370 1.00 61.12 447 VAL A O 1
ATOM 3465 N N . LEU A 1 448 ? -0.162 2.037 45.376 1.00 56.25 448 LEU A N 1
ATOM 3466 C CA . LEU A 1 448 ? 1.197 2.596 45.390 1.00 56.25 448 LEU A CA 1
ATOM 3467 C C . LEU A 1 448 ? 1.204 4.131 45.290 1.00 56.25 448 LEU A C 1
ATOM 3469 O O . LEU A 1 448 ? 1.982 4.789 45.978 1.00 56.25 448 LEU A O 1
ATOM 3473 N N . VAL A 1 449 ? 0.326 4.708 44.461 1.00 64.81 449 VAL A N 1
ATOM 3474 C CA . VAL A 1 449 ? 0.207 6.166 44.284 1.00 64.81 449 VAL A CA 1
ATOM 3475 C C . VAL A 1 449 ? -0.395 6.818 45.531 1.00 64.81 449 VAL A C 1
ATOM 3477 O O . VAL A 1 449 ? 0.134 7.817 46.012 1.00 64.81 449 VAL A O 1
ATOM 3480 N N . VAL A 1 450 ? -1.440 6.229 46.123 1.00 67.88 450 VAL A N 1
ATOM 3481 C CA . VAL A 1 450 ? -2.055 6.765 47.351 1.00 67.88 450 VAL A CA 1
ATOM 3482 C C . VAL A 1 450 ? -1.102 6.654 48.548 1.00 67.88 450 VAL A C 1
ATOM 3484 O O . VAL A 1 450 ? -1.004 7.595 49.333 1.00 67.88 450 VAL A O 1
ATOM 3487 N N . ALA A 1 451 ? -0.342 5.559 48.663 1.00 65.19 451 ALA A N 1
ATOM 3488 C CA . ALA A 1 451 ? 0.599 5.355 49.767 1.00 65.19 451 ALA A CA 1
ATOM 3489 C C . ALA A 1 451 ? 1.858 6.240 49.694 1.00 65.19 451 ALA A C 1
ATOM 3491 O O . ALA A 1 451 ? 2.500 6.447 50.720 1.00 65.19 451 ALA A O 1
ATOM 3492 N N . THR A 1 452 ? 2.222 6.767 48.519 1.00 65.44 452 THR A N 1
ATOM 3493 C CA . THR A 1 452 ? 3.447 7.574 48.341 1.00 65.44 452 THR A CA 1
ATOM 3494 C C . THR A 1 452 ? 3.174 9.069 48.220 1.00 65.44 452 THR A C 1
ATOM 3496 O O . THR A 1 452 ? 3.924 9.874 48.771 1.00 65.44 452 THR A O 1
ATOM 3499 N N . VAL A 1 453 ? 2.084 9.463 47.557 1.00 71.62 453 VAL A N 1
ATOM 3500 C CA . VAL A 1 453 ? 1.783 10.878 47.290 1.00 71.62 453 VAL A CA 1
ATOM 3501 C C . VAL A 1 453 ? 1.100 11.551 48.484 1.00 71.62 453 VAL A C 1
ATOM 3503 O O . VAL A 1 453 ? 1.396 12.709 48.781 1.00 71.62 453 VAL A O 1
ATOM 3506 N N . ALA A 1 454 ? 0.242 10.835 49.220 1.00 70.19 454 ALA A N 1
ATOM 3507 C CA . ALA A 1 454 ? -0.471 11.413 50.362 1.00 70.19 454 ALA A CA 1
ATOM 3508 C C . ALA A 1 454 ? 0.458 11.813 51.533 1.00 70.19 454 ALA A C 1
ATOM 3510 O O . ALA A 1 454 ? 0.308 12.928 52.037 1.00 70.19 454 ALA A O 1
ATOM 3511 N N . PRO A 1 455 ? 1.462 11.005 51.940 1.00 71.94 455 PRO A N 1
ATOM 3512 C CA . PRO A 1 455 ? 2.389 11.406 53.000 1.00 71.94 455 PRO A CA 1
ATOM 3513 C C . PRO A 1 455 ? 3.276 12.586 52.590 1.00 71.94 455 PRO A C 1
ATOM 3515 O O . PRO A 1 455 ? 3.548 13.464 53.408 1.00 71.94 455 PRO A O 1
ATOM 3518 N N . LEU A 1 456 ? 3.689 12.643 51.316 1.00 76.88 456 LEU A N 1
ATOM 3519 C CA . LEU A 1 456 ? 4.530 13.725 50.799 1.00 76.88 456 LEU A CA 1
ATOM 3520 C C . LEU A 1 456 ? 3.781 15.065 50.770 1.00 76.88 456 LEU A C 1
ATOM 3522 O O . LEU A 1 456 ? 4.339 16.090 51.154 1.00 76.88 456 LEU A O 1
ATOM 3526 N N . ALA A 1 457 ? 2.508 15.053 50.365 1.00 77.31 457 ALA A N 1
ATOM 3527 C CA . ALA A 1 457 ? 1.666 16.248 50.350 1.00 77.31 457 ALA A CA 1
ATOM 3528 C C . ALA A 1 457 ? 1.404 16.787 51.767 1.00 77.31 457 ALA A C 1
ATOM 3530 O O . ALA A 1 457 ? 1.439 17.998 51.984 1.00 77.31 457 ALA A O 1
ATOM 3531 N N . VAL A 1 458 ? 1.208 15.895 52.747 1.00 81.19 458 VAL A N 1
ATOM 3532 C CA . VAL A 1 458 ? 1.032 16.277 54.157 1.00 81.19 458 VAL A CA 1
ATOM 3533 C C . VAL A 1 458 ? 2.328 16.846 54.739 1.00 81.19 458 VAL A C 1
ATOM 3535 O O . VAL A 1 458 ? 2.290 17.881 55.399 1.00 81.19 458 VAL A O 1
ATOM 3538 N N . LEU A 1 459 ? 3.484 16.243 54.444 1.00 81.94 459 LEU A N 1
ATOM 3539 C CA . LEU A 1 459 ? 4.786 16.764 54.878 1.00 81.94 459 LEU A CA 1
ATOM 3540 C C . LEU A 1 459 ? 5.078 18.152 54.293 1.00 81.94 459 LEU A C 1
ATOM 3542 O O . LEU A 1 459 ? 5.518 19.045 55.020 1.00 81.94 459 LEU A O 1
ATOM 3546 N N . LEU A 1 460 ? 4.772 18.363 53.009 1.00 82.56 460 LEU A N 1
ATOM 3547 C CA . LEU A 1 460 ? 4.917 19.668 52.362 1.00 82.56 460 LEU A CA 1
ATOM 3548 C C . LEU A 1 460 ? 3.972 20.709 52.978 1.00 82.56 460 LEU A C 1
ATOM 3550 O O . LEU A 1 460 ? 4.418 21.810 53.301 1.00 82.56 460 LEU A O 1
ATOM 3554 N N . ALA A 1 461 ? 2.714 20.353 53.251 1.00 82.94 461 ALA A N 1
ATOM 3555 C CA . ALA A 1 461 ? 1.766 21.247 53.916 1.00 82.94 461 ALA A CA 1
ATOM 3556 C C . ALA A 1 461 ? 2.196 21.606 55.352 1.00 82.94 461 ALA A C 1
ATOM 3558 O O . ALA A 1 461 ? 2.146 22.776 55.738 1.00 82.94 461 ALA A O 1
ATOM 3559 N N . CYS A 1 462 ? 2.687 20.634 56.129 1.00 79.12 462 CYS A N 1
ATOM 3560 C CA . CYS A 1 462 ? 3.212 20.875 57.474 1.00 79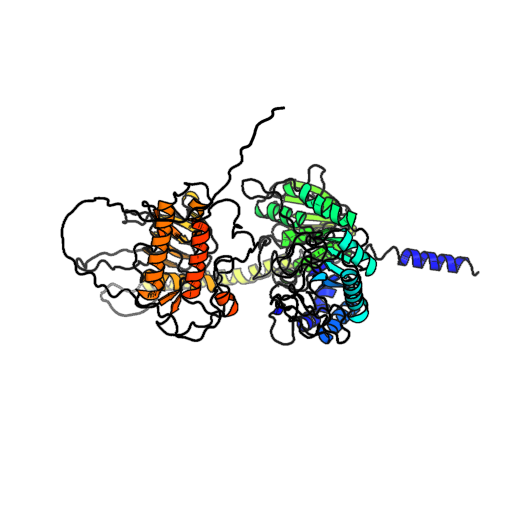.12 462 CYS A CA 1
ATOM 3561 C C . CYS A 1 462 ? 4.460 21.767 57.447 1.00 79.12 462 CYS A C 1
ATOM 3563 O O . CYS A 1 462 ? 4.573 22.685 58.259 1.00 79.12 462 CYS A O 1
ATOM 3565 N N . SER A 1 463 ? 5.369 21.552 56.492 1.00 75.88 463 SER A N 1
ATOM 3566 C CA . SER A 1 463 ? 6.566 22.386 56.339 1.00 75.88 463 SER A CA 1
ATOM 3567 C C . SER A 1 463 ? 6.221 23.835 55.961 1.00 75.88 463 SER A C 1
ATOM 3569 O O . SER A 1 463 ? 6.747 24.768 56.569 1.00 75.88 463 SER A O 1
ATOM 3571 N N . ALA A 1 464 ? 5.255 24.040 55.059 1.00 80.00 464 ALA A N 1
ATOM 3572 C CA . ALA A 1 464 ? 4.763 25.365 54.689 1.00 80.00 464 ALA A CA 1
ATOM 3573 C C . ALA A 1 464 ? 4.076 26.074 55.869 1.00 80.00 464 ALA A C 1
ATOM 3575 O O . ALA A 1 464 ? 4.314 27.259 56.104 1.00 80.00 464 ALA A O 1
ATOM 3576 N N . ALA A 1 465 ? 3.286 25.346 56.666 1.00 80.69 465 ALA A N 1
ATOM 3577 C CA . ALA A 1 465 ? 2.642 25.884 57.863 1.00 80.69 465 ALA A CA 1
ATOM 3578 C C . ALA A 1 465 ? 3.663 26.313 58.933 1.00 80.69 465 ALA A C 1
ATOM 3580 O O . ALA A 1 465 ? 3.509 27.373 59.541 1.00 80.69 465 ALA A O 1
ATOM 3581 N N . VAL A 1 466 ? 4.738 25.540 59.128 1.00 83.69 466 VAL A N 1
ATOM 3582 C CA . VAL A 1 466 ? 5.835 25.900 60.042 1.00 83.69 466 VAL A CA 1
ATOM 3583 C C . VAL A 1 466 ? 6.573 27.144 59.543 1.00 83.69 466 VAL A C 1
ATOM 3585 O O . VAL A 1 466 ? 6.805 28.061 60.328 1.00 83.69 466 VAL A O 1
ATOM 3588 N N . VAL A 1 467 ? 6.877 27.237 58.245 1.00 80.12 467 VAL A N 1
ATOM 3589 C CA . VAL A 1 467 ? 7.527 28.422 57.656 1.00 80.12 467 VAL A CA 1
ATOM 3590 C C . VAL A 1 467 ? 6.651 29.669 57.804 1.00 80.12 467 VAL A C 1
ATOM 3592 O O . VAL A 1 467 ? 7.154 30.730 58.176 1.00 80.12 467 VAL A O 1
ATOM 3595 N N . LEU A 1 468 ? 5.339 29.550 57.591 1.00 77.69 468 LEU A N 1
ATOM 3596 C CA . LEU A 1 468 ? 4.393 30.653 57.774 1.00 77.69 468 LEU A CA 1
ATOM 3597 C C . LEU A 1 468 ? 4.269 31.071 59.247 1.00 77.69 468 LEU A C 1
ATOM 3599 O O . LEU A 1 468 ? 4.244 32.266 59.536 1.00 77.69 468 LEU A O 1
ATOM 3603 N N . LEU A 1 469 ? 4.280 30.123 60.189 1.00 75.38 469 LEU A N 1
ATOM 3604 C CA . LEU A 1 469 ? 4.272 30.409 61.630 1.00 75.38 469 LEU A CA 1
ATOM 3605 C C . LEU A 1 469 ? 5.568 31.078 62.107 1.00 75.38 469 LEU A C 1
ATOM 3607 O O . LEU A 1 469 ? 5.526 31.976 62.953 1.00 75.38 469 LEU A O 1
ATOM 3611 N N . LEU A 1 470 ? 6.717 30.675 61.559 1.00 74.75 470 LEU A N 1
ATOM 3612 C CA . LEU A 1 470 ? 8.012 31.288 61.858 1.00 74.75 470 LEU A CA 1
ATOM 3613 C C . LEU A 1 470 ? 8.110 32.702 61.267 1.00 74.75 470 LEU A C 1
ATOM 3615 O O . LEU A 1 470 ? 8.525 33.620 61.978 1.00 74.75 470 LEU A O 1
ATOM 3619 N N . ARG A 1 471 ? 7.633 32.909 60.030 1.00 68.00 471 ARG A N 1
ATOM 3620 C CA . ARG A 1 471 ? 7.534 34.238 59.395 1.00 68.00 471 ARG A CA 1
ATOM 3621 C C . ARG A 1 471 ? 6.574 35.162 60.149 1.00 68.00 471 ARG A C 1
ATOM 3623 O O . ARG A 1 471 ? 6.912 36.312 60.414 1.00 68.00 471 ARG A O 1
ATOM 3630 N N . TRP A 1 472 ? 5.433 34.643 60.604 1.00 59.97 472 TRP A N 1
ATOM 3631 C CA . TRP A 1 472 ? 4.463 35.401 61.400 1.00 59.97 472 TRP A CA 1
ATOM 3632 C C . TRP A 1 472 ? 5.002 35.793 62.787 1.00 59.97 472 TRP A C 1
ATOM 3634 O O . TRP A 1 472 ? 4.752 36.901 63.267 1.00 59.97 472 TRP A O 1
ATOM 3644 N N . ARG A 1 473 ? 5.810 34.928 63.421 1.00 59.41 473 ARG A N 1
ATOM 3645 C CA . ARG A 1 473 ? 6.505 35.251 64.681 1.00 59.41 473 ARG A CA 1
ATOM 3646 C C . ARG A 1 473 ? 7.630 36.271 64.501 1.00 59.41 473 ARG A C 1
ATOM 3648 O O . ARG A 1 473 ? 7.849 37.073 65.410 1.00 59.41 473 ARG A O 1
ATOM 3655 N N . GLN A 1 474 ? 8.314 36.267 63.358 1.00 57.66 474 GLN A N 1
ATOM 3656 C CA . GLN A 1 474 ? 9.374 37.232 63.051 1.00 57.66 474 GLN A CA 1
ATOM 3657 C C . GLN A 1 474 ? 8.816 38.626 62.707 1.00 57.66 474 GLN A C 1
ATOM 3659 O O . GLN A 1 474 ? 9.355 39.619 63.193 1.00 57.66 474 GLN A O 1
ATOM 3664 N N . SER A 1 475 ? 7.671 38.727 62.015 1.00 49.47 475 SER A N 1
ATOM 3665 C CA . SER A 1 475 ? 7.019 40.015 61.698 1.00 49.47 475 SER A CA 1
ATOM 3666 C C . SER A 1 475 ? 6.463 40.785 62.906 1.00 49.47 475 SER A C 1
ATOM 3668 O O . SER A 1 475 ? 6.117 41.955 62.772 1.00 49.47 475 SER A O 1
ATOM 3670 N N . ARG A 1 476 ? 6.392 40.181 64.102 1.00 47.69 476 ARG A N 1
ATOM 3671 C CA . ARG A 1 476 ? 5.956 40.866 65.338 1.00 47.69 476 ARG A CA 1
ATOM 3672 C C . ARG A 1 476 ? 7.089 41.477 66.166 1.00 47.69 476 ARG A C 1
ATOM 3674 O O . ARG A 1 476 ? 6.814 42.092 67.194 1.00 47.69 476 ARG A O 1
ATOM 3681 N N . LYS A 1 477 ? 8.351 41.347 65.749 1.00 41.59 477 LYS A N 1
ATOM 3682 C CA . LYS A 1 477 ? 9.492 41.926 66.469 1.00 41.59 477 LYS A CA 1
ATOM 3683 C C . LYS A 1 477 ? 10.439 42.669 65.521 1.00 41.59 477 LYS A C 1
ATOM 3685 O O . LYS A 1 477 ? 11.523 42.164 65.261 1.00 41.59 477 LYS A O 1
ATOM 3690 N N . ARG A 1 478 ? 10.062 43.884 65.091 1.00 36.72 478 ARG A N 1
ATOM 3691 C CA . ARG A 1 478 ? 10.861 45.140 65.178 1.00 36.72 478 ARG A CA 1
ATOM 3692 C C . ARG A 1 478 ? 10.417 46.217 64.164 1.00 36.72 478 ARG A C 1
ATOM 3694 O O . ARG A 1 478 ? 9.822 45.871 63.148 1.00 36.72 478 ARG A O 1
ATOM 3701 N N . PRO A 1 479 ? 10.645 47.512 64.476 1.00 37.03 479 PRO A N 1
ATOM 3702 C CA . PRO A 1 479 ? 9.988 48.649 63.846 1.00 37.03 479 PRO A CA 1
ATOM 3703 C C . PRO A 1 479 ? 10.763 49.261 62.666 1.00 37.03 479 PRO A C 1
ATOM 3705 O O . PRO A 1 479 ? 11.940 49.002 62.444 1.00 37.03 479 PRO A O 1
ATOM 3708 N N . HIS A 1 480 ? 10.013 50.089 61.943 1.00 30.45 480 HIS A N 1
ATOM 3709 C CA . HIS A 1 480 ? 10.270 50.861 60.728 1.00 30.45 480 HIS A CA 1
ATOM 3710 C C . HIS A 1 480 ? 11.607 51.640 60.681 1.00 30.45 480 HIS A C 1
ATOM 3712 O O . HIS A 1 480 ? 11.826 52.498 61.532 1.00 30.45 480 HIS A O 1
ATOM 3718 N N . GLN A 1 481 ? 12.424 51.452 59.630 1.00 30.28 481 GLN A N 1
ATOM 3719 C CA . GLN A 1 481 ? 13.228 52.527 59.014 1.00 30.28 481 GLN A CA 1
ATOM 3720 C C . GLN A 1 481 ? 13.811 52.144 57.635 1.00 30.28 481 GLN A C 1
ATOM 3722 O O . GLN A 1 481 ? 13.953 50.972 57.308 1.00 30.28 481 GLN A O 1
ATOM 3727 N N . ARG A 1 482 ? 14.047 53.186 56.822 1.00 28.27 482 ARG A N 1
ATOM 3728 C CA . ARG A 1 482 ? 14.205 53.242 55.353 1.00 28.27 482 ARG A CA 1
ATOM 3729 C C . ARG A 1 482 ? 15.574 52.799 54.802 1.00 28.27 482 ARG A C 1
ATOM 3731 O O . ARG A 1 482 ? 16.579 52.853 55.496 1.00 28.27 482 ARG A O 1
ATOM 3738 N N . ASN A 1 483 ? 15.535 52.606 53.476 1.00 26.09 483 ASN A N 1
ATOM 3739 C CA . ASN A 1 483 ? 16.579 52.665 52.437 1.00 26.09 483 ASN A CA 1
ATOM 3740 C C . ASN A 1 483 ? 17.276 51.363 51.998 1.00 26.09 483 ASN A C 1
ATOM 3742 O O . ASN A 1 483 ? 18.244 50.907 52.588 1.00 26.09 483 ASN A O 1
ATOM 3746 N N . ALA A 1 484 ? 16.743 50.846 50.882 1.00 27.25 484 ALA A N 1
ATOM 3747 C CA . ALA A 1 484 ? 17.376 50.633 49.574 1.00 27.25 484 ALA A CA 1
ATOM 3748 C C . ALA A 1 484 ? 18.805 50.060 49.481 1.00 27.25 484 ALA A C 1
ATOM 3750 O O . ALA A 1 484 ? 19.783 50.759 49.724 1.00 27.25 484 ALA A O 1
ATOM 3751 N N . GLY A 1 485 ? 18.870 48.874 48.860 1.00 25.33 485 GLY A N 1
ATOM 3752 C CA . GLY A 1 485 ? 19.680 48.678 47.653 1.00 25.33 485 GLY A CA 1
ATOM 3753 C C . GLY A 1 485 ? 20.781 47.621 47.727 1.00 25.33 485 GLY A C 1
ATOM 3754 O O . GLY A 1 485 ? 21.917 47.977 48.007 1.00 25.33 485 GLY A O 1
ATOM 3755 N N . ALA A 1 486 ? 20.446 46.363 47.399 1.00 24.41 486 ALA A N 1
ATOM 3756 C CA . ALA A 1 486 ? 21.098 45.522 46.372 1.00 24.41 486 ALA A CA 1
ATOM 3757 C C . ALA A 1 486 ? 20.695 44.030 46.515 1.00 24.41 486 ALA A C 1
ATOM 3759 O O . ALA A 1 486 ? 20.936 43.456 47.570 1.00 24.41 486 ALA A O 1
ATOM 3760 N N . ILE A 1 487 ? 20.108 43.472 45.434 1.00 27.92 487 ILE A N 1
ATOM 3761 C CA . ILE A 1 487 ? 20.441 42.188 44.750 1.00 27.92 487 ILE A CA 1
ATOM 3762 C C . ILE A 1 487 ? 20.383 40.907 45.636 1.00 27.92 487 ILE A C 1
ATOM 3764 O O . ILE A 1 487 ? 21.108 40.815 46.614 1.00 27.92 487 ILE A O 1
ATOM 3768 N N . ASP A 1 488 ? 19.588 39.850 45.408 1.00 25.73 488 ASP A N 1
ATOM 3769 C CA . ASP A 1 488 ? 19.093 39.206 44.180 1.00 25.73 488 ASP A CA 1
ATOM 3770 C C . ASP A 1 488 ? 17.876 38.277 44.463 1.00 25.73 488 ASP A C 1
ATOM 3772 O O . ASP A 1 488 ? 17.727 37.746 45.564 1.00 25.73 488 ASP A O 1
ATOM 3776 N N . ASP A 1 489 ? 17.104 38.068 43.394 1.00 27.30 489 ASP A N 1
ATOM 3777 C CA . ASP A 1 489 ? 16.328 36.897 42.937 1.00 27.30 489 ASP A CA 1
ATOM 3778 C C . ASP A 1 489 ? 15.004 36.371 43.553 1.00 27.30 489 ASP A C 1
ATOM 3780 O O . ASP A 1 489 ? 14.857 36.083 44.740 1.00 27.30 489 ASP A O 1
ATOM 3784 N N . ASP A 1 490 ? 14.090 36.149 42.594 1.00 29.00 490 ASP A N 1
ATOM 3785 C CA . ASP A 1 490 ? 12.931 35.249 42.500 1.00 29.00 490 ASP A CA 1
ATOM 3786 C C . ASP A 1 490 ? 11.757 35.319 43.506 1.00 29.00 490 ASP A C 1
ATOM 3788 O O . ASP A 1 490 ? 11.752 34.685 44.559 1.00 29.00 490 ASP A O 1
ATOM 3792 N N . SER A 1 491 ? 10.641 35.940 43.085 1.00 29.06 491 SER A N 1
ATOM 3793 C CA . SER A 1 491 ? 9.472 35.193 42.565 1.00 29.06 491 SER A CA 1
ATOM 3794 C C . SER A 1 491 ? 8.258 36.093 42.257 1.00 29.06 491 SER A C 1
ATOM 3796 O O . SER A 1 491 ? 7.784 36.808 43.136 1.00 29.06 491 SER A O 1
ATOM 3798 N N . ASP A 1 492 ? 7.706 35.885 41.060 1.00 33.28 492 ASP A N 1
ATOM 3799 C CA . ASP A 1 492 ? 6.284 35.910 40.664 1.00 33.28 492 ASP A CA 1
ATOM 3800 C C . ASP A 1 492 ? 5.465 37.224 40.697 1.00 33.28 492 ASP A C 1
ATOM 3802 O O . ASP A 1 492 ? 5.383 37.920 41.704 1.00 33.28 492 ASP A O 1
ATOM 3806 N N . GLY A 1 493 ? 4.737 37.486 39.599 1.00 27.16 493 GLY A N 1
ATOM 3807 C CA . GLY A 1 493 ? 3.581 38.396 39.599 1.00 27.16 493 GLY A CA 1
ATOM 3808 C C . GLY A 1 493 ? 3.449 39.386 38.433 1.00 27.16 493 GLY A C 1
ATOM 3809 O O . GLY A 1 493 ? 4.162 40.374 38.370 1.00 27.16 493 GLY A O 1
ATOM 3810 N N . SER A 1 494 ? 2.412 39.145 37.620 1.00 28.12 494 SER A N 1
ATOM 3811 C CA . SER A 1 494 ? 1.488 40.113 36.984 1.00 28.12 494 SER A CA 1
ATOM 3812 C C . SER A 1 494 ? 1.975 41.211 36.023 1.00 28.12 494 SER A C 1
ATOM 3814 O O . SER A 1 494 ? 2.993 41.863 36.194 1.00 28.12 494 SER A O 1
ATOM 3816 N N . ASP A 1 495 ? 1.122 41.438 35.018 1.00 42.03 495 ASP A N 1
ATOM 3817 C CA . ASP A 1 495 ? 1.097 42.591 34.119 1.00 42.03 495 ASP A CA 1
ATOM 3818 C C . ASP A 1 495 ? 1.329 43.924 34.865 1.00 42.03 495 ASP A C 1
ATOM 3820 O O . ASP A 1 495 ? 0.548 44.260 35.750 1.00 42.03 495 ASP A O 1
ATOM 3824 N N . GLU A 1 496 ? 2.299 44.736 34.431 1.00 28.47 496 GLU A N 1
ATOM 3825 C CA . GLU A 1 496 ? 2.168 46.192 34.515 1.00 28.47 496 GLU A CA 1
ATOM 3826 C C . GLU A 1 496 ? 2.897 46.901 33.366 1.00 28.47 496 GLU A C 1
ATOM 3828 O O . GLU A 1 496 ? 4.046 46.633 33.010 1.00 28.47 496 GLU A O 1
ATOM 3833 N N . GLN A 1 497 ? 2.134 47.787 32.742 1.00 37.69 497 GLN A N 1
ATOM 3834 C CA . GLN A 1 497 ? 2.512 48.761 31.735 1.00 37.69 497 GLN A CA 1
ATOM 3835 C C . GLN A 1 497 ? 3.206 49.959 32.398 1.00 37.69 497 GLN A C 1
ATOM 3837 O O . GLN A 1 497 ? 2.725 50.435 33.416 1.00 37.69 497 GLN A O 1
ATOM 3842 N N . CYS A 1 498 ? 4.236 50.521 31.760 1.00 25.22 498 CYS A N 1
ATOM 3843 C CA . CYS A 1 498 ? 4.621 51.938 31.894 1.00 25.22 498 CYS A CA 1
ATOM 3844 C C . CYS A 1 498 ? 5.496 52.300 30.675 1.00 25.22 498 CYS A C 1
ATOM 3846 O O . CYS A 1 498 ? 6.569 51.731 30.497 1.00 25.22 498 CYS A O 1
ATOM 3848 N N . SER A 1 499 ? 4.943 52.925 29.625 1.00 27.22 499 SER A N 1
ATOM 3849 C CA . SER A 1 499 ? 4.877 54.389 29.397 1.00 27.22 499 SER A CA 1
ATOM 3850 C C . SER A 1 499 ? 6.267 55.037 29.413 1.00 27.22 499 SER A C 1
ATOM 3852 O O . SER A 1 499 ? 6.943 54.985 30.429 1.00 27.22 499 SER A O 1
ATOM 3854 N N . GLY A 1 500 ? 6.779 55.492 28.261 1.00 28.83 500 GLY A N 1
ATOM 3855 C CA . GLY A 1 500 ? 6.748 56.917 27.877 1.00 28.83 500 GLY A CA 1
ATOM 3856 C C . GLY A 1 500 ? 7.881 57.645 28.616 1.00 28.83 500 GLY A C 1
ATOM 3857 O O . GLY A 1 500 ? 7.853 57.700 29.829 1.00 28.83 500 GLY A O 1
ATOM 3858 N N . GLU A 1 501 ? 8.956 58.130 28.004 1.00 27.86 501 GLU A N 1
ATOM 3859 C CA . GLU A 1 501 ? 9.015 59.053 26.877 1.00 27.86 501 GLU A CA 1
ATOM 3860 C C . GLU A 1 501 ? 10.345 58.874 26.122 1.00 27.86 501 GLU A C 1
ATOM 3862 O O . GLU A 1 501 ? 11.429 59.083 26.654 1.00 27.86 501 GLU A O 1
ATOM 3867 N N . ALA A 1 502 ? 10.241 58.527 24.845 1.00 26.48 502 ALA A N 1
ATOM 3868 C CA . ALA A 1 502 ? 11.110 59.068 23.811 1.00 26.48 502 ALA A CA 1
ATOM 3869 C C . ALA A 1 502 ? 10.157 59.470 22.685 1.00 26.48 502 ALA A C 1
ATOM 3871 O O . ALA A 1 502 ? 9.922 58.733 21.725 1.00 26.48 502 ALA A O 1
ATOM 3872 N N . ALA A 1 503 ? 9.486 60.605 22.885 1.00 35.16 503 ALA A N 1
ATOM 3873 C CA . ALA A 1 503 ? 9.037 61.379 21.748 1.00 35.16 503 ALA A CA 1
ATOM 3874 C C . ALA A 1 503 ? 10.311 61.855 21.048 1.00 35.16 503 ALA A C 1
ATOM 3876 O O . ALA A 1 503 ? 11.009 62.725 21.556 1.00 35.16 503 ALA A O 1
ATOM 3877 N N . ASP A 1 504 ? 10.635 61.140 19.974 1.00 32.94 504 ASP A N 1
ATOM 3878 C CA . ASP A 1 504 ? 11.188 61.625 18.710 1.00 32.94 504 ASP A CA 1
ATOM 3879 C C . ASP A 1 504 ? 12.306 60.718 18.177 1.00 32.94 504 ASP A C 1
ATOM 3881 O O . ASP A 1 504 ? 13.379 60.599 18.756 1.00 32.94 504 ASP A O 1
ATOM 3885 N N . PHE A 1 505 ? 11.996 60.109 17.019 1.00 35.25 505 PHE A N 1
ATOM 3886 C CA . PHE A 1 505 ? 12.832 59.260 16.153 1.00 35.25 505 PHE A CA 1
ATOM 3887 C C . PHE A 1 505 ? 13.285 57.934 16.808 1.00 35.25 505 PHE A C 1
ATOM 3889 O O . PHE A 1 505 ? 14.139 57.904 17.672 1.00 35.25 505 PHE A O 1
ATOM 3896 N N . GLU A 1 506 ? 12.754 56.751 16.485 1.00 34.28 506 GLU A N 1
ATOM 3897 C CA . GLU A 1 506 ? 12.507 56.182 15.161 1.00 34.28 506 GLU A CA 1
ATOM 3898 C C . GLU A 1 506 ? 11.277 55.251 15.184 1.00 34.28 506 GLU A C 1
ATOM 3900 O O . GLU A 1 506 ? 11.136 54.365 16.031 1.00 34.28 506 GLU A O 1
ATOM 3905 N N . LYS A 1 507 ? 10.388 55.379 14.190 1.00 42.69 507 LYS A N 1
ATOM 3906 C CA . LYS A 1 507 ? 9.463 54.300 13.811 1.00 42.69 507 LYS A CA 1
ATOM 3907 C C . LYS A 1 507 ? 10.314 53.097 13.398 1.00 42.69 507 LYS A C 1
ATOM 3909 O O . LYS A 1 507 ? 10.685 53.007 12.235 1.00 42.69 507 LYS A O 1
ATOM 3914 N N . GLY A 1 508 ? 10.619 52.193 14.331 1.00 41.34 508 GLY A N 1
ATOM 3915 C CA . GLY A 1 508 ? 11.381 50.978 14.043 1.00 41.34 508 GLY A CA 1
ATOM 3916 C C . GLY A 1 508 ? 10.774 50.253 12.843 1.00 41.34 508 GLY A C 1
ATOM 3917 O O . GLY A 1 508 ? 9.648 49.755 12.911 1.00 41.34 508 GLY A O 1
ATOM 3918 N N . VAL A 1 509 ? 11.505 50.249 11.729 1.00 55.97 509 VAL A N 1
ATOM 3919 C CA . VAL A 1 509 ? 11.062 49.840 10.384 1.00 55.97 509 VAL A CA 1
ATOM 3920 C C . VAL A 1 509 ? 10.981 48.303 10.272 1.00 55.97 509 VAL A C 1
ATOM 3922 O O . VAL A 1 509 ? 11.126 47.739 9.193 1.00 55.97 509 VAL A O 1
ATOM 3925 N N . GLY A 1 510 ? 10.733 47.586 11.378 1.00 67.81 510 GLY A N 1
ATOM 3926 C CA . GLY A 1 510 ? 10.866 46.130 11.512 1.00 67.81 510 GLY A CA 1
ATOM 3927 C C . GLY A 1 510 ? 9.662 45.433 12.175 1.00 67.81 510 GLY A C 1
ATOM 3928 O O . GLY A 1 510 ? 8.862 46.089 12.848 1.00 67.81 510 GLY A O 1
ATOM 3929 N N . PRO A 1 511 ? 9.504 44.105 12.005 1.00 85.00 511 PRO A N 1
ATOM 3930 C CA . PRO A 1 511 ? 8.440 43.340 12.661 1.00 85.00 511 PRO A CA 1
ATOM 3931 C C . PRO A 1 511 ? 8.588 43.335 14.190 1.00 85.00 511 PRO A C 1
ATOM 3933 O O . PRO A 1 511 ? 9.693 43.195 14.713 1.00 85.00 511 PRO A O 1
ATOM 3936 N N . ARG A 1 512 ? 7.475 43.457 14.924 1.00 88.62 512 ARG A N 1
ATOM 3937 C CA . ARG A 1 512 ? 7.473 43.548 16.399 1.00 88.62 512 ARG A CA 1
ATOM 3938 C C . ARG A 1 512 ? 7.260 42.189 17.068 1.00 88.62 512 ARG A C 1
ATOM 3940 O O . ARG A 1 512 ? 6.503 41.359 16.570 1.00 88.62 512 ARG A O 1
ATOM 3947 N N . ARG A 1 513 ? 7.863 41.971 18.238 1.00 90.31 513 ARG A N 1
ATOM 3948 C CA . ARG A 1 513 ? 7.539 40.812 19.084 1.00 90.31 513 ARG A CA 1
ATOM 3949 C C . ARG A 1 513 ? 6.253 41.091 19.868 1.00 90.31 513 ARG A C 1
ATOM 3951 O O . ARG A 1 513 ? 6.168 42.102 20.559 1.00 90.31 513 ARG A O 1
ATOM 3958 N N . TYR A 1 514 ? 5.270 40.199 19.776 1.00 91.50 514 TYR A N 1
ATOM 3959 C CA . TYR A 1 514 ? 4.004 40.280 20.509 1.00 91.50 514 TYR A CA 1
ATOM 3960 C C . TYR A 1 514 ? 3.947 39.244 21.636 1.00 91.50 514 TYR A C 1
ATOM 3962 O O . TYR A 1 514 ? 4.507 38.150 21.526 1.00 91.50 514 TYR A O 1
ATOM 3970 N N . SER A 1 515 ? 3.224 39.562 22.712 1.00 90.69 515 SER A N 1
ATOM 3971 C CA . SER A 1 515 ? 2.872 38.571 23.731 1.00 90.69 515 SER A CA 1
ATOM 3972 C C . SER A 1 515 ? 1.777 37.635 23.210 1.00 90.69 515 SER A C 1
ATOM 3974 O O . SER A 1 515 ? 0.910 38.045 22.434 1.00 90.69 515 SER A O 1
ATOM 3976 N N . TYR A 1 516 ? 1.775 36.377 23.666 1.00 90.44 516 TYR A N 1
ATOM 3977 C CA . TYR A 1 516 ? 0.755 35.401 23.259 1.00 90.44 516 TYR A CA 1
ATOM 3978 C C . TYR A 1 516 ? -0.655 35.911 23.567 1.00 90.44 516 TYR A C 1
ATOM 3980 O O . TYR A 1 516 ? -1.553 35.788 22.743 1.00 90.44 516 TYR A O 1
ATOM 3988 N N . ARG A 1 517 ? -0.841 36.545 24.733 1.00 89.31 517 ARG A N 1
ATOM 3989 C CA . ARG A 1 517 ? -2.127 37.113 25.156 1.00 89.31 517 ARG A CA 1
ATOM 3990 C C . ARG A 1 517 ? -2.614 38.205 24.204 1.00 89.31 517 ARG A C 1
ATOM 3992 O O . ARG A 1 517 ? -3.796 38.221 23.884 1.00 89.31 517 ARG A O 1
ATOM 3999 N N . ALA A 1 518 ? -1.722 39.072 23.721 1.00 89.50 518 ALA A N 1
ATOM 4000 C CA . ALA A 1 518 ? -2.083 40.111 22.760 1.00 89.50 518 ALA A CA 1
ATOM 4001 C C . ALA A 1 518 ? -2.525 39.516 21.413 1.00 89.50 518 ALA A C 1
ATOM 4003 O O . ALA A 1 518 ? -3.531 39.947 20.854 1.00 89.50 518 ALA A O 1
ATOM 4004 N N . VAL A 1 519 ? -1.817 38.495 20.915 1.00 91.81 519 VAL A N 1
ATOM 4005 C CA . VAL A 1 519 ? -2.178 37.821 19.656 1.00 91.81 519 VAL A CA 1
ATOM 4006 C C . VAL A 1 519 ? -3.462 37.000 19.809 1.00 91.81 519 VAL A C 1
ATOM 4008 O O . VAL A 1 519 ? -4.325 37.061 18.940 1.00 91.81 519 VAL A O 1
ATOM 4011 N N . ALA A 1 520 ? -3.628 36.290 20.926 1.00 89.94 520 ALA A N 1
ATOM 4012 C CA . ALA A 1 520 ? -4.846 35.550 21.238 1.00 89.94 520 ALA A CA 1
ATOM 4013 C C . ALA A 1 520 ? -6.054 36.490 21.341 1.00 89.94 520 ALA A C 1
ATOM 4015 O O . ALA A 1 520 ? -7.084 36.228 20.731 1.00 89.94 520 ALA A O 1
ATOM 4016 N N . ALA A 1 521 ? -5.930 37.627 22.030 1.00 90.19 521 ALA A N 1
ATOM 4017 C CA . ALA A 1 521 ? -6.995 38.627 22.078 1.00 90.19 521 ALA A CA 1
ATOM 4018 C C . ALA A 1 521 ? -7.339 39.157 20.674 1.00 90.19 521 ALA A C 1
ATOM 4020 O O . ALA A 1 521 ? -8.514 39.226 20.314 1.00 90.19 521 ALA A O 1
ATOM 4021 N N . ALA A 1 522 ? -6.322 39.444 19.852 1.00 90.50 522 ALA A N 1
ATOM 4022 C CA . ALA A 1 522 ? -6.502 39.929 18.485 1.00 90.50 522 ALA A CA 1
ATOM 4023 C C . ALA A 1 522 ? -7.256 38.942 17.577 1.00 90.50 522 ALA A C 1
ATOM 4025 O O . ALA A 1 522 ? -7.932 39.379 16.648 1.00 90.50 522 ALA A O 1
ATOM 4026 N N . THR A 1 523 ? -7.165 37.634 17.836 1.00 91.00 523 THR A N 1
ATOM 4027 C CA . THR A 1 523 ? -7.848 36.571 17.074 1.00 91.00 523 THR A CA 1
ATOM 4028 C C . THR A 1 523 ? -9.123 36.052 17.748 1.00 91.00 523 THR A C 1
ATOM 4030 O O . THR A 1 523 ? -9.699 35.068 17.280 1.00 91.00 523 THR A O 1
ATOM 4033 N N . ARG A 1 524 ? -9.581 36.689 18.840 1.00 89.56 524 ARG A N 1
ATOM 4034 C CA . ARG A 1 524 ? -10.677 36.205 19.707 1.00 89.56 524 ARG A CA 1
ATOM 4035 C C . ARG A 1 524 ? -10.430 34.788 20.236 1.00 89.56 524 ARG A C 1
ATOM 4037 O O . ARG A 1 524 ? -11.274 33.909 20.123 1.00 89.56 524 ARG A O 1
ATOM 4044 N N . ASN A 1 525 ? -9.247 34.573 20.799 1.00 90.12 525 ASN A N 1
ATOM 4045 C CA . ASN A 1 525 ? -8.736 33.287 21.272 1.00 90.12 525 ASN A CA 1
ATOM 4046 C C . ASN A 1 525 ? -8.710 32.211 20.177 1.00 90.12 525 ASN A C 1
ATOM 4048 O O . ASN A 1 525 ? -9.048 31.060 20.436 1.00 90.12 525 ASN A O 1
ATOM 4052 N N . PHE A 1 526 ? -8.282 32.586 18.965 1.00 90.31 526 PHE A N 1
ATOM 4053 C CA . PHE A 1 526 ? -8.209 31.687 17.807 1.00 90.31 526 PHE A CA 1
ATOM 4054 C C . PHE A 1 526 ? -9.558 31.027 17.477 1.00 90.31 526 PHE A C 1
ATOM 4056 O O . PHE A 1 526 ? -9.617 29.841 17.159 1.00 90.31 526 PHE A O 1
ATOM 4063 N N . ALA A 1 527 ? -10.647 31.797 17.567 1.00 85.12 527 ALA A N 1
ATOM 4064 C CA . ALA A 1 527 ? -11.986 31.311 17.254 1.00 85.12 527 ALA A CA 1
ATOM 4065 C C . ALA A 1 527 ? -12.065 30.774 15.813 1.00 85.12 527 ALA A C 1
ATOM 4067 O O . ALA A 1 527 ? -11.543 31.391 14.880 1.00 85.12 527 ALA A O 1
ATOM 4068 N N . GLU A 1 528 ? -12.753 29.646 15.620 1.00 84.62 528 GLU A N 1
ATOM 4069 C CA . GLU A 1 528 ? -12.872 28.995 14.305 1.00 84.62 528 GLU A CA 1
ATOM 4070 C C . GLU A 1 528 ? -13.547 29.898 13.256 1.00 84.62 528 GLU A C 1
ATOM 4072 O O . GLU A 1 528 ? -13.188 29.844 12.085 1.00 84.62 528 GLU A O 1
ATOM 4077 N N . GLU A 1 529 ? -14.438 30.805 13.668 1.00 86.38 529 GLU A N 1
ATOM 4078 C CA . GLU A 1 529 ? -15.053 31.824 12.797 1.00 86.38 529 GLU A CA 1
ATOM 4079 C C . GLU A 1 529 ? -14.035 32.766 12.128 1.00 86.38 529 GLU A C 1
ATOM 4081 O O . GLU A 1 529 ? -14.281 33.290 11.043 1.00 86.38 529 GLU A O 1
ATOM 4086 N N . ASN A 1 530 ? -12.870 32.960 12.752 1.00 85.31 530 ASN A N 1
ATOM 4087 C CA . ASN A 1 530 ? -11.793 33.797 12.231 1.00 85.31 530 ASN A CA 1
ATOM 4088 C C . ASN A 1 530 ? -10.773 32.997 11.415 1.00 85.31 530 ASN A C 1
ATOM 4090 O O . ASN A 1 530 ? -9.776 33.557 10.964 1.00 85.31 530 ASN A O 1
ATOM 4094 N N . LYS A 1 531 ? -10.966 31.694 11.217 1.00 88.75 531 LYS A N 1
ATOM 4095 C CA . LYS A 1 531 ? -9.999 30.848 10.519 1.00 88.75 531 LYS A CA 1
ATOM 4096 C C . LYS A 1 531 ? -10.035 31.099 9.014 1.00 88.75 531 LYS A C 1
ATOM 4098 O O . LYS A 1 531 ? -11.044 30.910 8.345 1.00 88.75 531 LYS A O 1
ATOM 4103 N N . LEU A 1 532 ? -8.893 31.501 8.468 1.00 83.00 532 LEU A N 1
ATOM 4104 C CA . LEU A 1 532 ? -8.700 31.791 7.045 1.00 83.00 532 LEU A CA 1
ATOM 4105 C C . LEU A 1 532 ? -8.291 30.544 6.242 1.00 83.00 532 LEU A C 1
ATOM 4107 O O . LEU A 1 532 ? -8.481 30.496 5.022 1.00 83.00 532 LEU A O 1
ATOM 4111 N N . GLY A 1 533 ? -7.721 29.540 6.916 1.00 78.19 533 GLY A N 1
ATOM 4112 C CA . GLY A 1 533 ? -7.336 28.262 6.321 1.00 78.19 533 GLY A CA 1
ATOM 4113 C C . 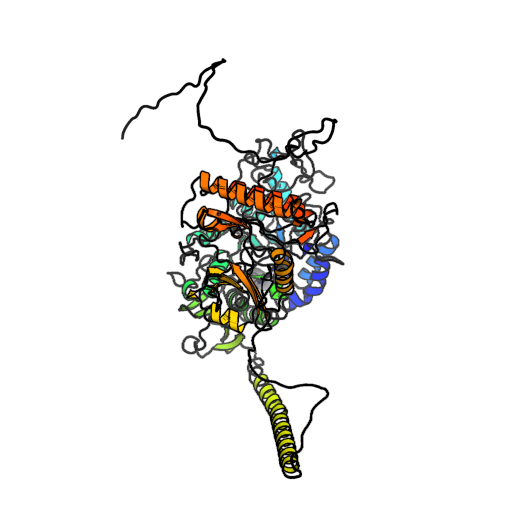GLY A 1 533 ? -6.445 27.413 7.230 1.00 78.19 533 GLY A C 1
ATOM 4114 O O . GLY A 1 533 ? -5.978 27.866 8.276 1.00 78.19 533 GLY A O 1
ATOM 4115 N N . ARG A 1 534 ? -6.197 26.168 6.814 1.00 75.56 534 ARG A N 1
ATOM 4116 C CA . ARG A 1 534 ? -5.258 25.231 7.448 1.00 75.56 534 ARG A CA 1
ATOM 4117 C C . ARG A 1 534 ? -4.439 24.536 6.359 1.00 75.56 534 ARG A C 1
ATOM 4119 O O . ARG A 1 534 ? -5.019 24.047 5.396 1.00 75.56 534 ARG A O 1
ATOM 4126 N N . GLY A 1 535 ? -3.117 24.504 6.514 1.00 63.38 535 GLY A N 1
ATOM 4127 C CA . GLY A 1 535 ? -2.185 23.856 5.583 1.00 63.38 535 GLY A CA 1
ATOM 4128 C C . GLY A 1 535 ? -1.091 23.068 6.308 1.00 63.38 535 GLY A C 1
ATOM 4129 O O . GLY A 1 535 ? -1.120 22.945 7.533 1.00 63.38 535 GLY A O 1
ATOM 4130 N N . GLY A 1 536 ? -0.099 22.564 5.562 1.00 57.06 536 GLY A N 1
ATOM 4131 C CA . GLY A 1 536 ? 1.018 21.766 6.104 1.00 57.06 536 GLY A CA 1
ATOM 4132 C C . GLY A 1 536 ? 1.888 22.487 7.144 1.00 57.06 536 GLY A C 1
ATOM 4133 O O . GLY A 1 536 ? 2.605 21.844 7.901 1.00 57.06 536 GLY A O 1
ATOM 4134 N N . PHE A 1 537 ? 1.774 23.814 7.230 1.00 59.19 537 PHE A N 1
ATOM 4135 C CA . PHE A 1 537 ? 2.505 24.664 8.173 1.00 59.19 537 PHE A CA 1
ATOM 4136 C C . PHE A 1 537 ? 1.637 25.181 9.333 1.00 59.19 537 PHE A C 1
ATOM 4138 O O . PHE A 1 537 ? 2.074 26.051 10.078 1.00 59.19 537 PHE A O 1
ATOM 4145 N N . GLY A 1 538 ? 0.410 24.671 9.496 1.00 74.75 538 GLY A N 1
ATOM 4146 C CA . GLY A 1 538 ? -0.485 25.030 10.599 1.00 74.75 538 GLY A CA 1
ATOM 4147 C C . GLY A 1 538 ? -1.743 25.795 10.175 1.00 74.75 538 GLY A C 1
ATOM 4148 O O . GLY A 1 538 ? -2.178 25.721 9.023 1.00 74.75 538 GLY A O 1
ATOM 4149 N N . SER A 1 539 ? -2.381 26.473 11.133 1.00 85.12 539 SER A N 1
ATOM 4150 C CA . SER A 1 539 ? -3.665 27.172 10.926 1.00 85.12 539 SER A CA 1
ATOM 4151 C C . SER A 1 539 ? -3.465 28.682 10.863 1.00 85.12 539 SER A C 1
ATOM 4153 O O . SER A 1 539 ? -2.676 29.227 11.629 1.00 85.12 539 SER A O 1
ATOM 4155 N N . VAL A 1 540 ? -4.192 29.364 9.979 1.00 89.50 540 VAL A N 1
ATOM 4156 C CA . VAL A 1 540 ? -4.123 30.822 9.820 1.00 89.50 540 VAL A CA 1
ATOM 4157 C C . VAL A 1 540 ? -5.447 31.443 10.246 1.00 89.50 540 VAL A C 1
ATOM 4159 O O . VAL A 1 540 ? -6.502 31.022 9.778 1.00 89.50 540 VAL A O 1
ATOM 4162 N N . TYR A 1 541 ? -5.388 32.462 11.099 1.00 92.62 541 TYR A N 1
ATOM 4163 C CA . TYR A 1 541 ? -6.548 33.178 11.629 1.00 92.62 541 TYR A CA 1
ATOM 4164 C C . TYR A 1 541 ? -6.494 34.655 11.252 1.00 92.62 541 TYR A C 1
ATOM 4166 O O . TYR A 1 541 ? -5.429 35.263 11.231 1.00 92.62 541 TYR A O 1
ATOM 4174 N N . ARG A 1 542 ? -7.646 35.260 10.991 1.00 93.12 542 ARG A N 1
ATOM 4175 C CA . ARG A 1 542 ? -7.808 36.706 10.918 1.00 93.12 542 ARG A CA 1
ATOM 4176 C C . ARG A 1 542 ? -7.738 37.275 12.329 1.00 93.12 542 ARG A C 1
ATOM 4178 O O . ARG A 1 542 ? -8.297 36.705 13.264 1.00 93.12 542 ARG A O 1
ATOM 4185 N N . GLY A 1 543 ? -7.083 38.414 12.478 1.00 92.62 543 GLY A N 1
ATOM 4186 C CA . GLY A 1 543 ? -7.095 39.154 13.730 1.00 92.62 543 GLY A CA 1
ATOM 4187 C C . GLY A 1 543 ? -7.020 40.656 13.519 1.00 92.62 543 GLY A C 1
ATOM 4188 O O . GLY A 1 543 ? -6.781 41.130 12.409 1.00 92.62 543 GLY A O 1
ATOM 4189 N N . ARG A 1 544 ? -7.201 41.401 14.609 1.00 92.25 544 ARG A N 1
ATOM 4190 C CA . ARG A 1 544 ? -7.017 42.855 14.660 1.00 92.25 544 ARG A CA 1
ATOM 4191 C C . ARG A 1 544 ? -6.226 43.216 15.912 1.00 92.25 544 ARG A C 1
ATOM 4193 O O . ARG A 1 544 ? -6.681 42.978 17.027 1.00 92.25 544 ARG A O 1
ATOM 4200 N N . LEU A 1 545 ? -5.014 43.736 15.726 1.00 87.31 545 LEU A N 1
ATOM 4201 C CA . LEU A 1 545 ? -4.126 44.093 16.834 1.00 87.31 545 LEU A CA 1
ATOM 4202 C C . LEU A 1 545 ? -4.599 45.391 17.502 1.00 87.31 545 LEU A C 1
ATOM 4204 O O . LEU A 1 545 ? -4.938 46.355 16.820 1.00 87.31 545 LEU A O 1
ATOM 4208 N N . ALA A 1 546 ? -4.576 45.437 18.836 1.00 79.19 546 ALA A N 1
ATOM 4209 C CA . ALA A 1 546 ? -4.939 46.636 19.589 1.00 79.19 546 ALA A CA 1
ATOM 4210 C C . ALA A 1 546 ? -4.044 47.831 19.200 1.00 79.19 546 ALA A C 1
ATOM 4212 O O . ALA A 1 546 ? -2.821 47.700 19.114 1.00 79.19 546 ALA A O 1
ATOM 4213 N N . GLY A 1 547 ? -4.659 48.991 18.947 1.00 71.38 547 GLY A N 1
ATOM 4214 C CA . GLY A 1 547 ? -3.955 50.213 18.540 1.00 71.38 547 GLY A CA 1
ATOM 4215 C C . GLY A 1 547 ? -3.477 50.245 17.081 1.00 71.38 547 GLY A C 1
ATOM 4216 O O . GLY A 1 547 ? -2.767 51.175 16.706 1.00 71.38 547 GLY A O 1
ATOM 4217 N N . GLN A 1 548 ? -3.840 49.261 16.248 1.00 74.06 548 GLN A N 1
ATOM 4218 C CA . GLN A 1 548 ? -3.591 49.278 14.802 1.00 74.06 548 GLN A CA 1
ATOM 4219 C C . GLN A 1 548 ? -4.917 49.150 14.042 1.00 74.06 548 GLN A C 1
ATOM 4221 O O . GLN A 1 548 ? -5.655 48.191 14.245 1.00 74.06 548 GLN A O 1
ATOM 4226 N N . ASP A 1 549 ? -5.191 50.071 13.116 1.00 74.25 549 ASP A N 1
ATOM 4227 C CA . ASP A 1 549 ? -6.417 50.066 12.296 1.00 74.25 549 ASP A CA 1
ATOM 4228 C C . ASP A 1 549 ? -6.317 49.146 11.061 1.00 74.25 549 ASP A C 1
ATOM 4230 O O . ASP A 1 549 ? -6.850 49.420 9.991 1.00 74.25 549 ASP A O 1
ATOM 4234 N N . ARG A 1 550 ? -5.562 48.047 11.175 1.00 80.88 550 ARG A N 1
ATOM 4235 C CA . ARG A 1 550 ? -5.367 47.090 10.078 1.00 80.88 550 ARG A CA 1
ATOM 4236 C C . ARG A 1 550 ? -5.614 45.665 10.536 1.00 80.88 550 ARG A C 1
ATOM 4238 O O . ARG A 1 550 ? -5.185 45.259 11.619 1.00 80.88 550 ARG A O 1
ATOM 4245 N N . ASP A 1 551 ? -6.267 44.900 9.673 1.00 90.25 551 ASP A N 1
ATOM 4246 C CA . ASP A 1 551 ? -6.436 43.471 9.881 1.00 90.25 551 ASP A CA 1
ATOM 4247 C C . ASP A 1 551 ? -5.126 42.726 9.586 1.00 90.25 551 ASP A C 1
ATOM 4249 O O . ASP A 1 551 ? -4.341 43.097 8.708 1.00 90.25 551 ASP A O 1
ATOM 4253 N N . VAL A 1 552 ? -4.901 41.651 10.335 1.00 93.69 552 VAL A N 1
ATOM 4254 C CA . VAL A 1 552 ? -3.710 40.803 10.243 1.00 93.69 552 VAL A CA 1
ATOM 4255 C C . VAL A 1 552 ? -4.088 39.345 10.009 1.00 93.69 552 VAL A C 1
ATOM 4257 O O . VAL A 1 552 ? -5.186 38.904 10.360 1.00 93.69 552 VAL A O 1
ATOM 4260 N N . ALA A 1 553 ? -3.153 38.590 9.440 1.00 94.06 553 ALA A N 1
ATOM 4261 C CA . ALA A 1 553 ? -3.213 37.140 9.332 1.00 94.06 553 ALA A CA 1
ATOM 4262 C C . ALA A 1 553 ? -2.225 36.512 10.327 1.00 94.06 553 ALA A C 1
ATOM 4264 O O . ALA A 1 553 ? -1.020 36.739 10.255 1.00 94.06 553 ALA A O 1
ATOM 4265 N N . VAL A 1 554 ? -2.732 35.724 11.268 1.00 93.25 554 VAL A N 1
ATOM 4266 C CA . VAL A 1 554 ? -1.961 35.058 12.321 1.00 93.25 554 VAL A CA 1
ATOM 4267 C C . VAL A 1 554 ? -1.799 33.585 11.968 1.00 93.25 554 VAL A C 1
ATOM 4269 O O . VAL A 1 554 ? -2.749 32.811 12.083 1.00 93.25 554 VAL A O 1
ATOM 4272 N N . LYS A 1 555 ? -0.596 33.192 11.544 1.00 90.94 555 LYS A N 1
ATOM 4273 C CA . LYS A 1 555 ? -0.211 31.802 11.266 1.00 90.94 555 LYS A CA 1
ATOM 4274 C C . LYS A 1 555 ? 0.283 31.155 12.561 1.00 90.94 555 LYS A C 1
ATOM 4276 O O . LYS A 1 555 ? 1.296 31.571 13.120 1.00 90.94 555 LYS A O 1
ATOM 4281 N N . VAL A 1 556 ? -0.452 30.155 13.033 1.00 87.88 556 VAL A N 1
ATOM 4282 C CA . VAL A 1 556 ? -0.131 29.320 14.196 1.00 87.88 556 VAL A CA 1
ATOM 4283 C C . VAL A 1 556 ? 0.605 28.086 13.697 1.00 87.88 556 VAL A C 1
ATOM 4285 O O . VAL A 1 556 ? 0.009 27.265 12.994 1.00 87.88 556 VAL A O 1
ATOM 4288 N N . LEU A 1 557 ? 1.881 27.948 14.050 1.00 79.81 557 LEU A N 1
ATOM 4289 C CA . LEU A 1 557 ? 2.665 26.764 13.706 1.00 79.81 557 LEU A CA 1
ATOM 4290 C C . LEU A 1 557 ? 2.306 25.598 14.644 1.00 79.81 557 LEU A C 1
ATOM 4292 O O . LEU A 1 557 ? 1.865 25.808 15.775 1.00 79.81 557 LEU A O 1
ATOM 4296 N N . ALA A 1 558 ? 2.464 24.361 14.165 1.00 63.47 558 ALA A N 1
ATOM 4297 C CA . ALA A 1 558 ? 2.182 23.148 14.940 1.00 63.47 558 ALA A CA 1
ATOM 4298 C C . ALA A 1 558 ? 2.999 23.092 16.259 1.00 63.47 558 ALA A C 1
ATOM 4300 O O . ALA A 1 558 ? 4.035 23.756 16.348 1.00 63.47 558 ALA A O 1
ATOM 4301 N N . PRO A 1 559 ? 2.563 22.316 17.279 1.00 56.28 559 PRO A N 1
ATOM 4302 C CA . PRO A 1 559 ? 3.123 22.366 18.632 1.00 56.28 559 PRO A CA 1
ATOM 4303 C C . PRO A 1 559 ? 4.653 22.255 18.687 1.00 56.28 559 PRO A C 1
ATOM 4305 O O . PRO A 1 559 ? 5.268 21.502 17.926 1.00 56.28 559 PRO A O 1
ATOM 4308 N N . GLU A 1 560 ? 5.241 22.955 19.661 1.00 46.16 560 GLU A N 1
ATOM 4309 C CA . GLU A 1 560 ? 6.683 23.161 19.912 1.00 46.16 560 GLU A CA 1
ATOM 4310 C C . GLU A 1 560 ? 7.569 21.903 19.881 1.00 46.16 560 GLU A C 1
ATOM 4312 O O . GLU A 1 560 ? 8.779 22.004 19.707 1.00 46.16 560 GLU A O 1
ATOM 4317 N N . SER A 1 561 ? 6.982 20.711 19.999 1.00 46.03 561 SER A N 1
ATOM 4318 C CA . SER A 1 561 ? 7.686 19.422 19.999 1.00 46.03 561 SER A CA 1
ATOM 4319 C C . SER A 1 561 ? 8.349 19.020 18.669 1.00 46.03 561 SER A C 1
ATOM 4321 O O . SER A 1 561 ? 9.152 18.088 18.659 1.00 46.03 561 SER A O 1
ATOM 4323 N N . SER A 1 562 ? 8.066 19.697 17.545 1.00 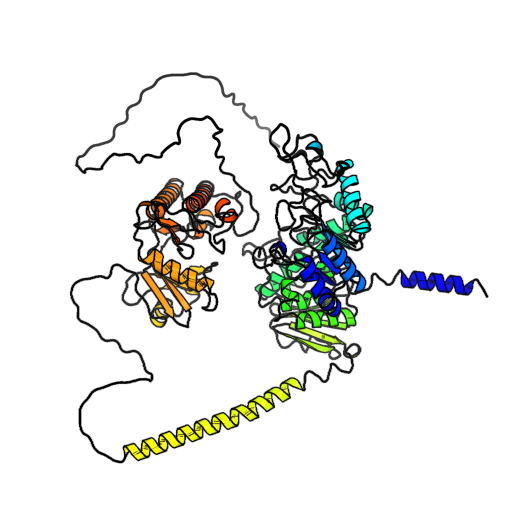62.09 562 SER A N 1
ATOM 4324 C CA . SER A 1 562 ? 8.740 19.396 16.272 1.00 62.09 562 SER A CA 1
ATOM 4325 C C . SER A 1 562 ? 9.970 20.288 16.058 1.00 62.09 562 SER A C 1
ATOM 4327 O O . SER A 1 562 ? 9.873 21.490 15.802 1.00 62.09 562 SER A O 1
ATOM 4329 N N . ALA A 1 563 ? 11.166 19.689 16.083 1.00 67.75 563 ALA A N 1
ATOM 4330 C CA . ALA A 1 563 ? 12.418 20.389 15.764 1.00 67.75 563 ALA A CA 1
ATOM 4331 C C . ALA A 1 563 ? 12.401 21.052 14.367 1.00 67.75 563 ALA A C 1
ATOM 4333 O O . ALA A 1 563 ? 13.163 21.979 14.100 1.00 67.75 563 ALA A O 1
ATOM 4334 N N . GLN A 1 564 ? 11.531 20.584 13.466 1.00 69.81 564 GLN A N 1
ATOM 4335 C CA . GLN A 1 564 ? 11.311 21.165 12.144 1.00 69.81 564 GLN A CA 1
ATOM 4336 C C . GLN A 1 564 ? 10.483 22.457 12.190 1.00 69.81 564 GLN A C 1
ATOM 4338 O O . GLN A 1 564 ? 10.899 23.438 11.577 1.00 69.81 564 GLN A O 1
ATOM 4343 N N . GLY A 1 565 ? 9.366 22.493 12.929 1.00 73.12 565 GLY A N 1
ATOM 4344 C CA . GLY A 1 565 ? 8.512 23.683 13.026 1.00 73.12 565 GLY A CA 1
ATOM 4345 C C . GLY A 1 565 ? 9.239 24.875 13.651 1.00 73.12 565 GLY A C 1
ATOM 4346 O O . GLY A 1 565 ? 9.120 25.999 13.168 1.00 73.12 565 GLY A O 1
ATOM 4347 N N . ARG A 1 566 ? 10.092 24.618 14.653 1.00 81.94 566 ARG A N 1
ATOM 4348 C CA . ARG A 1 566 ? 10.971 25.636 15.250 1.00 81.94 566 ARG A CA 1
ATOM 4349 C C . ARG A 1 566 ? 11.971 26.215 14.245 1.00 81.94 566 ARG A C 1
ATOM 4351 O O . ARG A 1 566 ? 12.117 27.428 14.166 1.00 81.94 566 ARG A O 1
ATOM 4358 N N . ARG A 1 567 ? 12.611 25.369 13.430 1.00 80.50 567 ARG A N 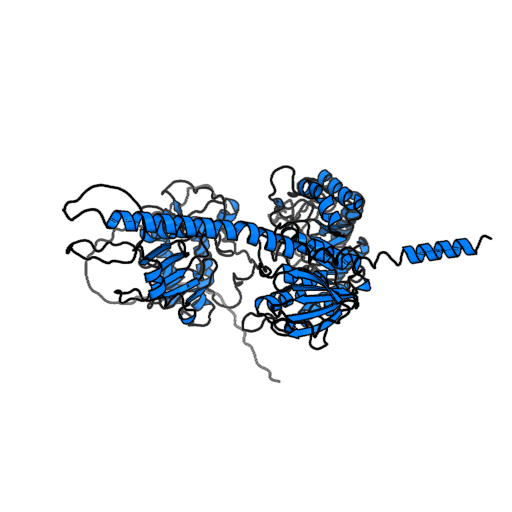1
ATOM 4359 C CA . ARG A 1 567 ? 13.551 25.823 12.388 1.00 80.50 567 ARG A CA 1
ATOM 4360 C C . ARG A 1 567 ? 12.865 26.643 11.300 1.00 80.50 567 ARG A C 1
ATOM 4362 O O . ARG A 1 567 ? 13.448 27.612 10.835 1.00 80.50 567 ARG A O 1
ATOM 4369 N N . GLN A 1 568 ? 11.655 26.254 10.896 1.00 81.75 568 GLN A N 1
ATOM 4370 C CA . GLN A 1 568 ? 10.867 27.001 9.911 1.00 81.75 568 GLN A CA 1
ATOM 4371 C C . GLN A 1 568 ? 10.464 28.371 10.461 1.00 81.75 568 GLN A C 1
ATOM 4373 O O . GLN A 1 568 ? 10.651 29.371 9.779 1.00 81.75 568 GLN A O 1
ATOM 4378 N N . PHE A 1 569 ? 10.010 28.427 11.718 1.00 87.00 569 PHE A N 1
ATOM 4379 C CA . PHE A 1 569 ? 9.730 29.680 12.418 1.00 87.00 569 PHE A CA 1
ATOM 4380 C C . PHE A 1 569 ? 10.947 30.610 12.447 1.00 87.00 569 PHE A C 1
ATOM 4382 O O . PHE A 1 569 ? 10.860 31.765 12.042 1.00 87.00 569 PHE A O 1
ATOM 4389 N N . GLU A 1 570 ? 12.093 30.101 12.903 1.00 85.44 570 GLU A N 1
ATOM 4390 C CA . GLU A 1 570 ? 13.331 30.875 13.014 1.00 85.44 570 GLU A CA 1
ATOM 4391 C C . GLU A 1 570 ? 13.830 31.356 11.646 1.00 85.44 570 GLU A C 1
ATOM 4393 O O . GLU A 1 570 ? 14.235 32.512 11.518 1.00 85.44 570 GLU A O 1
ATOM 4398 N N . ALA A 1 571 ? 13.776 30.501 10.618 1.00 82.88 571 ALA A N 1
ATOM 4399 C CA . ALA A 1 571 ? 14.148 30.865 9.252 1.00 82.88 571 ALA A CA 1
ATOM 4400 C C . ALA A 1 571 ? 13.231 31.959 8.689 1.00 82.88 571 ALA A C 1
ATOM 4402 O O . ALA A 1 571 ? 13.724 32.961 8.170 1.00 82.88 571 ALA A O 1
ATOM 4403 N N . GLU A 1 572 ? 11.917 31.796 8.850 1.00 88.94 572 GLU A N 1
ATOM 4404 C CA . GLU A 1 572 ? 10.907 32.733 8.368 1.00 88.94 572 GLU A CA 1
ATOM 4405 C C . GLU A 1 572 ? 11.078 34.094 9.048 1.00 88.94 572 GLU A C 1
ATOM 4407 O O . GLU A 1 572 ? 11.304 35.077 8.347 1.00 88.94 572 GLU A O 1
ATOM 4412 N N . VAL A 1 573 ? 11.115 34.151 10.390 1.00 88.56 573 VAL A N 1
ATOM 4413 C CA . VAL A 1 573 ? 11.364 35.397 11.144 1.00 88.56 573 VAL A CA 1
ATOM 4414 C C . VAL A 1 573 ? 12.683 36.038 10.722 1.00 88.56 573 VAL A C 1
ATOM 4416 O O . VAL A 1 573 ? 12.712 37.242 10.469 1.00 88.56 573 VAL A O 1
ATOM 4419 N N . ARG A 1 574 ? 13.771 35.267 10.619 1.00 88.62 574 ARG A N 1
ATOM 4420 C CA . ARG A 1 574 ? 15.093 35.807 10.282 1.00 88.62 574 ARG A CA 1
ATOM 4421 C C . ARG A 1 574 ? 15.119 36.430 8.890 1.00 88.62 574 ARG A C 1
ATOM 4423 O O . ARG A 1 574 ? 15.683 37.510 8.742 1.00 88.62 574 ARG A O 1
ATOM 4430 N N . ILE A 1 575 ? 14.557 35.762 7.886 1.00 89.44 575 ILE A N 1
ATOM 4431 C CA . ILE A 1 575 ? 14.666 36.183 6.485 1.00 89.44 575 ILE A CA 1
ATOM 4432 C C . ILE A 1 575 ? 13.658 37.293 6.183 1.00 89.44 575 ILE A C 1
ATOM 4434 O O . ILE A 1 575 ? 14.060 38.393 5.814 1.00 89.44 575 ILE A O 1
ATOM 4438 N N . ILE A 1 576 ? 12.359 37.064 6.406 1.00 90.75 576 ILE A N 1
ATOM 4439 C CA . ILE A 1 576 ? 11.318 38.012 5.971 1.00 90.75 576 ILE A CA 1
ATOM 4440 C C . ILE A 1 576 ? 11.354 39.340 6.739 1.00 90.75 576 ILE A C 1
ATOM 4442 O O . ILE A 1 576 ? 10.893 40.361 6.231 1.00 90.75 576 ILE A O 1
ATOM 4446 N N . SER A 1 577 ? 11.921 39.363 7.953 1.00 87.38 577 SER A N 1
ATOM 4447 C CA . SER A 1 577 ? 12.041 40.604 8.730 1.00 87.38 577 SER A CA 1
ATOM 4448 C C . SER A 1 577 ? 12.918 41.649 8.049 1.00 87.38 577 SER A C 1
ATOM 4450 O O . SER A 1 577 ? 12.647 42.841 8.201 1.00 87.38 577 SER A O 1
ATOM 4452 N N . GLN A 1 578 ? 13.917 41.200 7.286 1.00 85.62 578 GLN A N 1
ATOM 4453 C CA . GLN A 1 578 ? 14.918 42.037 6.622 1.00 85.62 578 GLN A CA 1
ATOM 4454 C C . GLN A 1 578 ? 14.506 42.433 5.198 1.00 85.62 578 GLN A C 1
ATOM 4456 O O . GLN A 1 578 ? 15.049 43.373 4.633 1.00 85.62 578 GLN A O 1
ATOM 4461 N N . LEU A 1 579 ? 13.513 41.748 4.626 1.00 88.88 579 LEU A N 1
ATOM 4462 C CA . LEU A 1 579 ? 13.078 41.961 3.250 1.00 88.88 579 LEU A CA 1
ATOM 4463 C C . LEU A 1 579 ? 11.964 43.010 3.173 1.00 88.88 579 LEU A C 1
ATOM 4465 O O . LEU A 1 579 ? 11.029 43.029 3.982 1.00 88.88 579 LEU A O 1
ATOM 4469 N N . ARG A 1 580 ? 12.047 43.891 2.173 1.00 88.94 580 ARG A N 1
ATOM 4470 C CA . ARG A 1 580 ? 11.048 44.934 1.898 1.00 88.94 580 ARG A CA 1
ATOM 4471 C C . ARG A 1 580 ? 10.844 45.063 0.396 1.00 88.94 580 ARG A C 1
ATOM 4473 O O . ARG A 1 580 ? 11.625 45.707 -0.294 1.00 88.94 580 ARG A O 1
ATOM 4480 N N . HIS A 1 581 ? 9.763 44.475 -0.110 1.00 93.88 581 HIS A N 1
ATOM 4481 C CA . HIS A 1 581 ? 9.410 44.568 -1.522 1.00 93.88 581 HIS A CA 1
ATOM 4482 C C . HIS A 1 581 ? 7.891 44.505 -1.710 1.00 93.88 581 HIS A C 1
ATOM 4484 O O . HIS A 1 581 ? 7.199 43.760 -1.020 1.00 93.88 581 HIS A O 1
ATOM 4490 N N . ARG A 1 582 ? 7.359 45.271 -2.673 1.00 93.19 582 ARG A N 1
ATOM 4491 C CA . ARG A 1 582 ? 5.907 45.390 -2.924 1.00 93.19 582 ARG A CA 1
ATOM 4492 C C . ARG A 1 582 ? 5.225 44.065 -3.295 1.00 93.19 582 ARG A C 1
ATOM 4494 O O . ARG A 1 582 ? 4.015 43.948 -3.149 1.00 93.19 582 ARG A O 1
ATOM 4501 N N . ASN A 1 583 ? 5.996 43.101 -3.808 1.00 96.38 583 ASN A N 1
ATOM 4502 C CA . ASN A 1 583 ? 5.526 41.771 -4.204 1.00 96.38 583 ASN A CA 1
ATOM 4503 C C . ASN A 1 583 ? 5.874 40.679 -3.176 1.00 96.38 583 ASN A C 1
ATOM 4505 O O . ASN A 1 583 ? 5.865 39.504 -3.529 1.00 96.38 583 ASN A O 1
ATOM 4509 N N . LEU A 1 584 ? 6.175 41.042 -1.925 1.00 95.75 584 LEU A N 1
ATOM 4510 C CA . LEU A 1 584 ? 6.323 40.109 -0.804 1.00 95.75 584 LEU A CA 1
ATOM 4511 C C . LEU A 1 584 ? 5.252 40.390 0.254 1.00 95.75 584 LEU A C 1
ATOM 4513 O O . LEU A 1 584 ? 4.860 41.540 0.450 1.00 95.75 584 LEU A O 1
ATOM 4517 N N . VAL A 1 585 ? 4.775 39.348 0.935 1.00 94.06 585 VAL A N 1
ATOM 4518 C CA . VAL A 1 585 ? 3.839 39.504 2.058 1.00 94.06 585 VAL A CA 1
ATOM 4519 C C . VAL A 1 585 ? 4.603 40.019 3.275 1.00 94.06 585 VAL A C 1
ATOM 4521 O O . VAL A 1 585 ? 5.557 39.393 3.741 1.00 94.06 585 VAL A O 1
ATOM 4524 N N . GLN A 1 586 ? 4.180 41.162 3.810 1.00 91.50 586 GLN A N 1
ATOM 4525 C CA . GLN A 1 586 ? 4.891 41.819 4.899 1.00 91.50 586 GLN A CA 1
ATOM 4526 C C . GLN A 1 586 ? 4.624 41.150 6.255 1.00 91.50 586 GLN A C 1
ATOM 4528 O O . GLN A 1 586 ? 3.487 41.115 6.736 1.00 91.50 586 GLN A O 1
ATOM 4533 N N . LEU A 1 587 ? 5.687 40.698 6.930 1.00 92.81 587 LEU A N 1
ATOM 4534 C CA . LEU A 1 587 ? 5.613 40.295 8.336 1.00 92.81 587 LEU A CA 1
ATOM 4535 C C . LEU A 1 587 ? 5.442 41.537 9.219 1.00 92.81 587 LEU A C 1
ATOM 4537 O O . LEU A 1 587 ? 6.242 42.472 9.169 1.00 92.81 587 LEU A O 1
ATOM 4541 N N . VAL A 1 588 ? 4.388 41.542 10.028 1.00 91.88 588 VAL A N 1
ATOM 4542 C CA . VAL A 1 588 ? 4.063 42.593 11.003 1.00 91.88 588 VAL A CA 1
ATOM 4543 C C . VAL A 1 588 ? 4.702 42.293 12.358 1.00 91.88 588 VAL A C 1
ATOM 4545 O O . VAL A 1 588 ? 5.092 43.212 13.084 1.00 91.88 588 VAL A O 1
ATOM 4548 N N . GLY A 1 589 ? 4.828 41.015 12.709 1.00 92.44 589 GLY A N 1
ATOM 4549 C CA . GLY A 1 589 ? 5.490 40.590 13.932 1.00 92.44 589 GLY A CA 1
ATOM 4550 C C . GLY A 1 589 ? 5.387 39.100 14.199 1.00 92.44 589 GLY A C 1
ATOM 4551 O O . GLY A 1 589 ? 4.944 38.332 13.351 1.00 92.44 589 GLY A O 1
ATOM 4552 N N . TRP A 1 590 ? 5.805 38.688 15.387 1.00 93.81 590 TRP A N 1
ATOM 4553 C CA . TRP A 1 590 ? 5.895 37.278 15.762 1.00 93.81 590 TRP A CA 1
ATOM 4554 C C . TRP A 1 590 ? 5.698 37.085 17.266 1.00 93.81 590 TRP A C 1
ATOM 4556 O O . TRP A 1 590 ? 5.853 38.018 18.055 1.00 93.81 590 TRP A O 1
ATOM 4566 N N . CYS A 1 591 ? 5.354 35.866 17.668 1.00 92.31 591 CYS A N 1
ATOM 4567 C CA . CYS A 1 591 ? 5.267 35.444 19.059 1.00 92.31 591 CYS A CA 1
ATOM 4568 C C . CYS A 1 591 ? 6.017 34.123 19.235 1.00 92.31 591 CYS A C 1
ATOM 4570 O O . CYS A 1 591 ? 5.755 33.160 18.517 1.00 92.31 591 CYS A O 1
ATOM 4572 N N . ASP A 1 592 ? 6.923 34.097 20.207 1.00 89.31 592 ASP A N 1
ATOM 4573 C CA . ASP A 1 592 ? 7.569 32.888 20.714 1.00 89.31 592 ASP A CA 1
ATOM 4574 C C . ASP A 1 592 ? 7.219 32.769 22.200 1.00 89.31 592 ASP A C 1
ATOM 4576 O O . ASP A 1 592 ? 7.629 33.612 23.009 1.00 89.31 592 ASP A O 1
ATOM 4580 N N . SER A 1 593 ? 6.394 31.778 22.527 1.00 83.88 593 SER A N 1
ATOM 4581 C CA . SER A 1 593 ? 5.874 31.477 23.861 1.00 83.88 593 SER A CA 1
ATOM 4582 C C . SER A 1 593 ? 5.732 29.965 23.997 1.00 83.88 593 SER A C 1
ATOM 4584 O O . SER A 1 593 ? 5.483 29.327 22.989 1.00 83.88 593 SER A O 1
ATOM 4586 N N . ARG A 1 594 ? 5.759 29.423 25.228 1.00 76.62 594 ARG A N 1
ATOM 4587 C CA . ARG A 1 594 ? 5.500 27.994 25.546 1.00 76.62 594 ARG A CA 1
ATOM 4588 C C . ARG A 1 594 ? 4.097 27.482 25.169 1.00 76.62 594 ARG A C 1
ATOM 4590 O O . ARG A 1 594 ? 3.742 26.338 25.445 1.00 76.62 594 ARG A O 1
ATOM 4597 N N . LYS A 1 595 ? 3.237 28.373 24.674 1.00 76.88 595 LYS A N 1
ATOM 4598 C CA . LYS A 1 595 ? 1.881 28.061 24.206 1.00 76.88 595 LYS A CA 1
ATOM 4599 C C . LYS A 1 595 ? 1.811 27.950 22.678 1.00 76.88 595 LYS A C 1
ATOM 4601 O O . LYS A 1 595 ? 0.736 27.665 22.158 1.00 76.88 595 LYS A O 1
ATOM 4606 N N . GLY A 1 596 ? 2.910 28.198 21.964 1.00 80.75 596 GLY A N 1
ATOM 4607 C CA . GLY A 1 596 ? 2.982 28.106 20.510 1.00 80.75 596 GLY A CA 1
ATOM 4608 C C . GLY A 1 596 ? 3.801 29.211 19.840 1.00 80.75 596 GLY A C 1
ATOM 4609 O O . GLY A 1 596 ? 4.016 30.298 20.384 1.00 80.75 596 GLY A O 1
ATOM 4610 N N . LEU A 1 597 ? 4.202 28.924 18.598 1.00 89.06 597 LEU A N 1
ATOM 4611 C CA . LEU A 1 597 ? 4.933 29.832 17.713 1.00 89.06 597 LEU A CA 1
ATOM 4612 C C . LEU A 1 597 ? 3.970 30.465 16.714 1.00 89.06 597 LEU A C 1
ATOM 4614 O O . LEU A 1 597 ? 3.287 29.759 15.967 1.00 89.06 597 LEU A O 1
ATOM 4618 N N . LEU A 1 598 ? 3.909 31.796 16.712 1.00 92.12 598 LEU A N 1
ATOM 4619 C CA . LEU A 1 598 ? 2.938 32.560 15.931 1.00 92.12 598 LEU A CA 1
ATOM 4620 C C . LEU A 1 598 ? 3.653 33.562 15.029 1.00 92.12 598 LEU A C 1
ATOM 4622 O O . LEU A 1 598 ? 4.509 34.318 15.488 1.00 92.12 598 LEU A O 1
ATOM 4626 N N . LEU A 1 599 ? 3.243 33.630 13.768 1.00 92.56 599 LEU A N 1
ATOM 4627 C CA . LEU A 1 599 ? 3.670 34.658 12.821 1.00 92.56 599 LEU A CA 1
ATOM 4628 C C . LEU A 1 599 ? 2.484 35.557 12.490 1.00 92.56 599 LEU A C 1
ATOM 4630 O O . LEU A 1 599 ? 1.393 35.070 12.202 1.00 92.56 599 LEU A O 1
ATOM 4634 N N . VAL A 1 600 ? 2.694 36.868 12.540 1.00 94.12 600 VAL A N 1
ATOM 4635 C CA . VAL A 1 600 ? 1.664 37.879 12.295 1.00 94.12 600 VAL A CA 1
ATOM 4636 C C . VAL A 1 600 ? 2.013 38.617 11.012 1.00 94.12 600 VAL A C 1
ATOM 4638 O O . VAL A 1 600 ? 2.973 39.385 10.975 1.00 94.12 600 VAL A O 1
ATOM 4641 N N . TYR A 1 601 ? 1.227 38.392 9.969 1.00 93.75 601 TYR A N 1
ATOM 4642 C CA . TYR A 1 601 ? 1.366 38.984 8.642 1.00 93.75 601 TYR A CA 1
ATOM 4643 C C . TYR A 1 601 ? 0.316 40.065 8.388 1.00 93.75 601 TYR A C 1
ATOM 4645 O O . TYR A 1 601 ? -0.731 40.100 9.040 1.00 93.75 601 TYR A O 1
ATOM 4653 N N . GLU A 1 602 ? 0.573 40.933 7.409 1.00 92.12 602 GLU A N 1
ATOM 4654 C CA . GLU A 1 602 ? -0.497 41.738 6.816 1.00 92.12 602 GLU A CA 1
ATOM 4655 C C . GLU A 1 602 ? -1.589 40.829 6.225 1.00 92.12 602 GLU A C 1
ATOM 4657 O O . GLU A 1 602 ? -1.297 39.765 5.669 1.00 92.12 602 GLU A O 1
ATOM 4662 N N . LEU A 1 603 ? -2.859 41.223 6.352 1.00 92.69 603 LEU A N 1
ATOM 4663 C CA . LEU A 1 603 ? -3.944 40.494 5.704 1.00 92.69 603 LEU A CA 1
ATOM 4664 C C . LEU A 1 603 ? -4.040 40.898 4.228 1.00 92.69 603 LEU A C 1
ATOM 4666 O O . LEU A 1 603 ? -4.376 42.036 3.907 1.00 92.69 603 LEU A O 1
ATOM 4670 N N . VAL A 1 604 ? -3.796 39.944 3.332 1.00 93.56 604 VAL A N 1
ATOM 4671 C CA . VAL A 1 604 ? -3.915 40.141 1.883 1.00 93.56 604 VAL A CA 1
ATOM 4672 C C . VAL A 1 604 ? -5.335 39.748 1.424 1.00 93.56 604 VAL A C 1
ATOM 4674 O O . VAL A 1 604 ? -5.720 38.587 1.593 1.00 93.56 604 VAL A O 1
ATOM 4677 N N . PRO A 1 605 ? -6.144 40.687 0.891 1.00 88.50 605 PRO A N 1
ATOM 4678 C CA . PRO A 1 605 ? -7.608 40.566 0.866 1.00 88.50 605 PRO A CA 1
ATOM 4679 C C . PRO A 1 605 ? -8.168 39.526 -0.114 1.00 88.50 605 PRO A C 1
ATOM 4681 O O . PRO A 1 605 ? -9.130 38.838 0.229 1.00 88.50 605 PRO A O 1
ATOM 4684 N N . GLU A 1 606 ? -7.573 39.353 -1.299 1.00 91.00 606 GLU A N 1
ATOM 4685 C CA . GLU A 1 606 ? -8.107 38.415 -2.301 1.00 91.00 606 GLU A CA 1
ATOM 4686 C C . GLU A 1 606 ? -7.700 36.958 -2.003 1.00 91.00 606 GLU A C 1
ATOM 4688 O O . GLU A 1 606 ? -8.270 36.006 -2.536 1.00 91.00 606 GLU A O 1
ATOM 4693 N N . GLY A 1 607 ? -6.800 36.743 -1.039 1.00 89.56 607 GLY A N 1
ATOM 4694 C CA . GLY A 1 607 ? -6.309 35.418 -0.676 1.00 89.56 607 GLY A CA 1
ATOM 4695 C C . GLY A 1 607 ? -5.327 34.861 -1.706 1.00 89.56 607 GLY A C 1
ATOM 4696 O O . GLY A 1 607 ? -4.650 35.610 -2.402 1.00 89.56 607 GLY A O 1
ATOM 4697 N N . SER A 1 608 ? -5.191 33.538 -1.750 1.00 92.00 608 SER A N 1
ATOM 4698 C CA . SER A 1 608 ? -4.171 32.841 -2.533 1.00 92.00 608 SER A CA 1
ATOM 4699 C C . SER A 1 608 ? -4.593 32.582 -3.983 1.00 92.00 608 SER A C 1
ATOM 4701 O O . SER A 1 608 ? -5.770 32.371 -4.285 1.00 92.00 608 SER A O 1
ATOM 4703 N N . LEU A 1 609 ? -3.620 32.590 -4.894 1.00 92.56 609 LEU A N 1
ATOM 4704 C CA . LEU A 1 609 ? -3.810 32.463 -6.338 1.00 92.56 609 LEU A CA 1
ATOM 4705 C C . LEU A 1 609 ? -4.473 31.135 -6.727 1.00 92.56 609 LEU A C 1
ATOM 4707 O O . LEU A 1 609 ? -5.321 31.122 -7.616 1.00 92.56 609 LEU A O 1
ATOM 4711 N N . ASP A 1 610 ? -4.161 30.037 -6.037 1.00 89.69 610 ASP A N 1
ATOM 4712 C CA . ASP A 1 610 ? -4.811 28.730 -6.227 1.00 89.69 610 ASP A CA 1
ATOM 4713 C C . ASP A 1 610 ? -6.345 28.799 -6.097 1.00 89.69 610 ASP A C 1
ATOM 4715 O O . ASP A 1 610 ? -7.066 28.187 -6.886 1.00 89.69 610 ASP A O 1
ATOM 4719 N N . LYS A 1 611 ? -6.877 29.620 -5.182 1.00 88.06 611 LYS A N 1
ATOM 4720 C CA . LYS A 1 611 ? -8.328 29.823 -5.025 1.00 88.06 611 LYS A CA 1
ATOM 4721 C C . LYS A 1 611 ? -8.958 30.537 -6.224 1.00 88.06 611 LYS A C 1
ATOM 4723 O O . LYS A 1 611 ? -10.141 30.336 -6.494 1.00 88.06 611 LYS A O 1
ATOM 4728 N N . HIS A 1 612 ? -8.188 31.343 -6.952 1.00 87.94 612 HIS A N 1
ATOM 4729 C CA . HIS A 1 612 ? -8.630 32.015 -8.179 1.00 87.94 612 HIS A CA 1
ATOM 4730 C C . HIS A 1 612 ? -8.419 31.174 -9.441 1.00 87.94 612 HIS A C 1
ATOM 4732 O O . HIS A 1 612 ? -9.137 31.353 -10.426 1.00 87.94 612 HIS A O 1
ATOM 4738 N N . LEU A 1 613 ? -7.438 30.269 -9.423 1.00 83.69 613 LEU A N 1
ATOM 4739 C CA . LEU A 1 613 ? -7.206 29.319 -10.508 1.00 83.69 613 LEU A CA 1
ATOM 4740 C C . LEU A 1 613 ? -8.205 28.157 -10.459 1.00 83.69 613 LEU A C 1
ATOM 4742 O O . LEU A 1 613 ? -8.721 27.774 -11.504 1.00 83.69 613 LEU A O 1
ATOM 4746 N N . TYR A 1 614 ? -8.510 27.648 -9.260 1.00 81.56 614 TYR A N 1
ATOM 4747 C CA . TYR A 1 614 ? -9.216 26.374 -9.071 1.00 81.56 614 TYR A CA 1
ATOM 4748 C C . TYR A 1 614 ? -10.451 26.455 -8.162 1.00 81.56 614 TYR A C 1
ATOM 4750 O O . TYR A 1 614 ? -11.372 25.658 -8.302 1.00 81.56 614 TYR A O 1
ATOM 4758 N N . GLY A 1 615 ? -10.494 27.404 -7.223 1.00 67.00 615 GLY A N 1
ATOM 4759 C CA . GLY A 1 615 ? -11.492 27.456 -6.144 1.00 67.00 615 GLY A CA 1
ATOM 4760 C C . GLY A 1 615 ? -12.807 28.175 -6.468 1.00 67.00 615 GLY A C 1
ATOM 4761 O O . GLY A 1 615 ? -13.560 28.483 -5.549 1.00 67.00 615 GLY A O 1
ATOM 4762 N N . GLY A 1 616 ? -13.075 28.506 -7.735 1.00 61.44 616 GLY A N 1
ATOM 4763 C CA . GLY A 1 616 ? -14.360 29.069 -8.176 1.00 61.44 616 GLY A CA 1
ATOM 4764 C C . GLY A 1 616 ? -14.708 30.481 -7.674 1.00 61.44 616 GLY A C 1
ATOM 4765 O O . GLY A 1 616 ? -15.800 30.952 -7.969 1.00 61.44 616 GLY A O 1
ATOM 4766 N N . ARG A 1 617 ? -13.812 31.181 -6.954 1.00 67.69 617 ARG A N 1
ATOM 4767 C CA . ARG A 1 617 ? -14.062 32.537 -6.412 1.00 67.69 617 ARG A CA 1
ATOM 4768 C C . ARG A 1 617 ? -14.363 33.567 -7.503 1.00 67.69 617 ARG A C 1
ATOM 4770 O O . ARG A 1 617 ? -15.463 34.096 -7.597 1.00 67.69 617 ARG A O 1
ATOM 4777 N N . ARG A 1 618 ? -13.341 33.884 -8.299 1.00 80.06 618 ARG A N 1
ATOM 4778 C CA . ARG A 1 618 ? -13.403 34.807 -9.435 1.00 80.06 618 ARG A CA 1
ATOM 4779 C C . ARG A 1 618 ? -12.317 34.412 -10.415 1.00 80.06 618 ARG A C 1
ATOM 4781 O O . ARG A 1 618 ? -11.135 34.432 -10.069 1.00 80.06 618 ARG A O 1
ATOM 4788 N N . VAL A 1 619 ? -12.728 34.059 -11.627 1.00 79.62 619 VAL A N 1
ATOM 4789 C CA . VAL A 1 619 ? -11.802 33.676 -12.691 1.00 79.62 619 VAL A CA 1
ATOM 4790 C C . VAL A 1 619 ? -11.032 34.914 -13.137 1.00 79.62 619 VAL A C 1
ATOM 4792 O O . VAL A 1 619 ? -11.622 35.882 -13.611 1.00 79.62 619 VAL A O 1
ATOM 4795 N N . LEU A 1 620 ? -9.708 34.878 -12.990 1.00 87.06 620 LEU A N 1
ATOM 4796 C CA . LEU A 1 620 ? -8.842 35.956 -13.464 1.00 87.06 620 LEU A CA 1
ATOM 4797 C C . LEU A 1 620 ? -8.823 35.994 -14.993 1.00 87.06 620 LEU A C 1
ATOM 4799 O O . LEU A 1 620 ? -8.666 34.959 -15.653 1.00 87.06 620 LEU A O 1
ATOM 4803 N N . THR A 1 621 ? -8.901 37.195 -15.547 1.00 90.06 621 THR A N 1
ATOM 4804 C CA . THR A 1 621 ? -8.640 37.479 -16.958 1.00 90.06 621 THR A CA 1
ATOM 4805 C C . THR A 1 621 ? -7.157 37.294 -17.285 1.00 90.06 621 THR A C 1
ATOM 4807 O O . THR A 1 621 ? -6.288 37.292 -16.410 1.00 90.06 621 THR A O 1
ATOM 4810 N N . TRP A 1 622 ? -6.835 37.149 -18.569 1.00 89.12 622 TRP A N 1
ATOM 4811 C CA . TRP A 1 622 ? -5.443 37.022 -19.003 1.00 89.12 622 TRP A CA 1
ATOM 4812 C C . TRP A 1 622 ? -4.552 38.224 -18.618 1.00 89.12 622 TRP A C 1
ATOM 4814 O O . TRP A 1 622 ? -3.454 37.984 -18.119 1.00 89.12 622 TRP A O 1
ATOM 4824 N N . PRO A 1 623 ? -4.986 39.495 -18.750 1.00 92.19 623 PRO A N 1
ATOM 4825 C CA . PRO A 1 623 ? -4.194 40.635 -18.279 1.00 92.19 623 PRO A CA 1
ATOM 4826 C C . PRO A 1 623 ? -3.902 40.612 -16.772 1.00 92.19 623 PRO A C 1
ATOM 4828 O O . PRO A 1 623 ? -2.790 40.937 -16.359 1.00 92.19 623 PRO A O 1
ATOM 4831 N N . GLU A 1 624 ? -4.868 40.195 -15.945 1.00 92.44 624 GLU A N 1
ATOM 4832 C CA . GLU A 1 624 ? -4.670 40.042 -14.495 1.00 92.44 624 GLU A CA 1
ATOM 4833 C C . GLU A 1 624 ? -3.666 38.918 -14.196 1.00 92.44 624 GLU A C 1
ATOM 4835 O O . GLU A 1 624 ? -2.713 39.122 -13.451 1.00 92.44 624 GLU A O 1
ATOM 4840 N N . ARG A 1 625 ? -3.804 37.759 -14.853 1.00 92.81 625 ARG A N 1
ATOM 4841 C CA . ARG A 1 625 ? -2.849 36.637 -14.762 1.00 92.81 625 ARG A CA 1
ATOM 4842 C C . ARG A 1 625 ? -1.435 37.045 -15.161 1.00 92.81 625 ARG A C 1
ATOM 4844 O O . ARG A 1 625 ? -0.472 36.707 -14.481 1.00 92.81 625 ARG A O 1
ATOM 4851 N N . HIS A 1 626 ? -1.308 37.803 -16.243 1.00 91.50 626 HIS A N 1
ATOM 4852 C CA . HIS A 1 626 ? -0.026 38.318 -16.703 1.00 91.50 626 HIS A CA 1
ATOM 4853 C C . HIS A 1 626 ? 0.606 39.270 -15.675 1.00 91.50 626 HIS A C 1
ATOM 4855 O O . HIS A 1 626 ? 1.804 39.193 -15.413 1.00 91.50 626 HIS A O 1
ATOM 4861 N N . ARG A 1 627 ? -0.193 40.126 -15.025 1.00 93.69 627 ARG A N 1
ATOM 4862 C CA . ARG A 1 627 ? 0.284 40.986 -13.930 1.00 93.69 627 ARG A CA 1
ATOM 4863 C C . ARG A 1 627 ? 0.785 40.172 -12.735 1.00 93.69 627 ARG A C 1
ATOM 4865 O O . ARG A 1 627 ? 1.812 40.529 -12.163 1.00 93.69 627 ARG A O 1
ATOM 4872 N N . VAL A 1 628 ? 0.104 39.079 -12.390 1.00 94.56 628 VAL A N 1
ATOM 4873 C CA . VAL A 1 628 ? 0.541 38.148 -11.335 1.00 94.56 628 VAL A CA 1
ATOM 4874 C C . VAL A 1 628 ? 1.909 37.551 -11.669 1.00 94.56 628 VAL A C 1
ATOM 4876 O O . VAL A 1 628 ? 2.807 37.581 -10.831 1.00 94.56 628 VAL A O 1
ATOM 4879 N N . VAL A 1 629 ? 2.098 37.090 -12.909 1.00 95.38 629 VAL A N 1
ATOM 4880 C CA . VAL A 1 629 ? 3.380 36.561 -13.406 1.00 95.38 629 VAL A CA 1
ATOM 4881 C C . VAL A 1 629 ? 4.505 37.588 -13.287 1.00 95.38 629 VAL A C 1
ATOM 4883 O O . VAL A 1 629 ? 5.570 37.271 -12.759 1.00 95.38 629 VAL A O 1
ATOM 4886 N N . LEU A 1 630 ? 4.266 38.826 -13.729 1.00 95.25 630 LEU A N 1
ATOM 4887 C CA . LEU A 1 630 ? 5.254 39.903 -13.629 1.00 95.25 630 LEU A CA 1
ATOM 4888 C C . LEU A 1 630 ? 5.588 40.247 -12.173 1.00 95.25 630 LEU A C 1
ATOM 4890 O O . LEU A 1 630 ? 6.754 40.452 -11.846 1.00 95.25 630 LEU A O 1
ATOM 4894 N N . GLY A 1 631 ? 4.582 40.293 -11.297 1.00 94.88 631 GLY A N 1
ATOM 4895 C CA . GLY A 1 631 ? 4.782 40.557 -9.872 1.00 94.88 631 GLY A CA 1
ATOM 4896 C C . GLY A 1 631 ? 5.608 39.470 -9.186 1.00 94.88 631 GLY A C 1
ATOM 4897 O O . GLY A 1 631 ? 6.506 39.780 -8.407 1.00 94.88 631 GLY A O 1
ATOM 4898 N N . LEU A 1 632 ? 5.354 38.203 -9.522 1.00 96.31 632 LEU A N 1
ATOM 4899 C CA . LEU A 1 632 ? 6.139 37.080 -9.017 1.00 96.31 632 LEU A CA 1
ATOM 4900 C C . LEU A 1 632 ? 7.577 37.107 -9.553 1.00 96.31 632 LEU A C 1
ATOM 4902 O O . LEU A 1 632 ? 8.511 36.928 -8.779 1.00 96.31 632 LEU A O 1
ATOM 4906 N N . GLY A 1 633 ? 7.770 37.404 -10.841 1.00 95.94 633 GLY A N 1
ATOM 4907 C CA . GLY A 1 633 ? 9.105 37.585 -11.417 1.00 95.94 633 GLY A CA 1
ATOM 4908 C C . GLY A 1 633 ? 9.887 38.703 -10.722 1.00 95.94 633 GLY A C 1
ATOM 4909 O O . GLY A 1 633 ? 11.039 38.502 -10.353 1.00 95.94 633 GLY A O 1
ATOM 4910 N N . ALA A 1 634 ? 9.245 39.845 -10.454 1.00 96.06 634 ALA A N 1
ATOM 4911 C CA . ALA A 1 634 ? 9.860 40.947 -9.715 1.00 96.06 634 ALA A CA 1
ATOM 4912 C C . ALA A 1 634 ? 10.259 40.545 -8.284 1.00 96.06 634 ALA A C 1
ATOM 4914 O O . ALA A 1 634 ? 11.330 40.924 -7.820 1.00 96.06 634 ALA A O 1
ATOM 4915 N N . ALA A 1 635 ? 9.437 39.744 -7.595 1.00 96.38 635 ALA A N 1
ATOM 4916 C CA . ALA A 1 635 ? 9.797 39.208 -6.283 1.00 96.38 635 ALA A CA 1
ATOM 4917 C C . ALA A 1 635 ? 11.058 38.330 -6.343 1.00 96.38 635 ALA A C 1
ATOM 4919 O O . ALA A 1 635 ? 11.925 38.466 -5.487 1.00 96.38 635 ALA A O 1
ATOM 4920 N N . LEU A 1 636 ? 11.191 37.465 -7.352 1.00 96.25 636 LEU A N 1
ATOM 4921 C CA . LEU A 1 636 ? 12.354 36.579 -7.482 1.00 96.25 636 LEU A CA 1
ATOM 4922 C C . LEU A 1 636 ? 13.630 37.326 -7.854 1.00 96.25 636 LEU A C 1
ATOM 4924 O O . LEU A 1 636 ? 14.675 37.044 -7.279 1.00 96.25 636 LEU A O 1
ATOM 4928 N N . VAL A 1 637 ? 13.545 38.311 -8.751 1.00 95.44 637 VAL A N 1
ATOM 4929 C CA . VAL A 1 637 ? 14.681 39.189 -9.075 1.00 95.44 637 VAL A CA 1
ATOM 4930 C C . VAL A 1 637 ? 15.194 39.878 -7.810 1.00 95.44 637 VAL A C 1
ATOM 4932 O O . VAL A 1 637 ? 16.394 39.843 -7.534 1.00 95.44 637 VAL A O 1
ATOM 4935 N N . TYR A 1 638 ? 14.279 40.412 -6.997 1.00 95.25 638 TYR A N 1
ATOM 4936 C CA . TYR A 1 638 ? 14.630 41.033 -5.727 1.00 95.25 638 TYR A CA 1
ATOM 4937 C C . TYR A 1 638 ? 15.325 40.052 -4.769 1.00 95.25 638 TYR A C 1
ATOM 4939 O O . TYR A 1 638 ? 16.401 40.349 -4.255 1.00 95.25 638 TYR A O 1
ATOM 4947 N N . LEU A 1 639 ? 14.747 38.860 -4.571 1.00 94.12 639 LEU A N 1
ATOM 4948 C CA . LEU A 1 639 ? 15.287 37.840 -3.664 1.00 94.12 639 LEU A CA 1
ATOM 4949 C C . LEU A 1 639 ? 16.646 37.288 -4.116 1.00 94.12 639 LEU A C 1
ATOM 4951 O O . LEU A 1 639 ? 17.513 37.039 -3.282 1.00 94.12 639 LEU A O 1
ATOM 4955 N N . HIS A 1 640 ? 16.834 37.062 -5.416 1.00 92.94 640 HIS A N 1
ATOM 4956 C CA . HIS A 1 640 ? 18.030 36.404 -5.947 1.00 92.94 640 HIS A CA 1
ATOM 4957 C C . HIS A 1 640 ? 19.184 37.371 -6.207 1.00 92.94 640 HIS A C 1
ATOM 4959 O O . HIS A 1 640 ? 20.332 36.942 -6.126 1.00 92.94 640 HIS A O 1
ATOM 4965 N N . GLY A 1 641 ? 18.903 38.634 -6.546 1.00 85.75 641 GLY A N 1
ATOM 4966 C CA . GLY A 1 641 ? 19.922 39.539 -7.086 1.00 85.75 641 GLY A CA 1
ATOM 4967 C C . GLY A 1 641 ? 19.947 40.963 -6.534 1.00 85.75 641 GLY A C 1
ATOM 4968 O O . GLY A 1 641 ? 21.018 41.562 -6.542 1.00 85.75 641 GLY A O 1
ATOM 4969 N N . GLU A 1 642 ? 18.827 41.526 -6.070 1.00 87.31 642 GLU A N 1
ATOM 4970 C CA . GLU A 1 642 ? 18.798 42.937 -5.628 1.00 87.31 642 GLU A CA 1
ATOM 4971 C C . GLU A 1 642 ? 18.956 43.109 -4.111 1.00 87.31 642 GLU A C 1
ATOM 4973 O O . GLU A 1 642 ? 19.272 44.205 -3.650 1.00 87.31 642 GLU A O 1
ATOM 4978 N N . TRP A 1 643 ? 18.745 42.050 -3.325 1.00 85.88 643 TRP A N 1
ATOM 4979 C CA . TRP A 1 643 ? 18.997 42.063 -1.885 1.00 85.88 643 TRP A CA 1
ATOM 4980 C C . TRP A 1 643 ? 20.464 41.744 -1.540 1.00 85.88 643 TRP A C 1
ATOM 4982 O O . TRP A 1 643 ? 21.148 41.014 -2.262 1.00 85.88 643 TRP A O 1
ATOM 4992 N N . GLU A 1 644 ? 20.937 42.261 -0.396 1.00 81.38 644 GLU A N 1
ATOM 4993 C CA . GLU A 1 644 ? 22.325 42.131 0.091 1.00 81.38 644 GLU A CA 1
ATOM 4994 C C . GLU A 1 644 ? 22.837 40.682 0.108 1.00 81.38 644 GLU A C 1
ATOM 4996 O O . GLU A 1 644 ? 24.013 40.426 -0.144 1.00 81.38 644 GLU A O 1
ATOM 5001 N N . GLN A 1 645 ? 21.947 39.721 0.365 1.00 82.75 645 GLN A N 1
ATOM 5002 C CA . GLN A 1 645 ? 22.233 38.289 0.312 1.00 82.75 645 GLN A CA 1
ATOM 5003 C C . GLN A 1 645 ? 21.249 37.593 -0.628 1.00 82.75 645 GLN A C 1
ATOM 5005 O O . GLN A 1 645 ? 20.065 37.927 -0.640 1.00 82.75 645 GLN A O 1
ATOM 5010 N N . CYS A 1 646 ? 21.705 36.581 -1.368 1.00 88.31 646 CYS A N 1
ATOM 5011 C CA . CYS A 1 646 ? 20.808 35.786 -2.198 1.00 88.31 646 CYS A CA 1
ATOM 5012 C C . CYS A 1 646 ? 19.868 34.969 -1.302 1.00 88.31 646 CYS A C 1
ATOM 5014 O O . CYS A 1 646 ? 20.305 34.160 -0.480 1.00 88.31 646 CYS A O 1
ATOM 5016 N N . VAL A 1 647 ? 18.562 35.143 -1.483 1.00 91.25 647 VAL A N 1
ATOM 5017 C CA . VAL A 1 647 ? 17.522 34.388 -0.782 1.00 91.25 647 VAL A CA 1
ATOM 5018 C C . VAL A 1 647 ? 16.924 33.361 -1.734 1.00 91.25 647 VAL A C 1
ATOM 5020 O O . VAL A 1 647 ? 16.218 33.716 -2.671 1.00 91.25 647 VAL A O 1
ATOM 5023 N N . VAL A 1 648 ? 17.159 32.078 -1.465 1.00 91.88 648 VAL A N 1
ATOM 5024 C CA . VAL A 1 648 ? 16.435 30.986 -2.134 1.00 91.88 648 VAL A CA 1
ATOM 5025 C C . VAL A 1 648 ? 15.171 30.705 -1.329 1.00 91.88 648 VAL A C 1
ATOM 5027 O O . VAL A 1 648 ? 15.268 30.387 -0.143 1.00 91.88 648 VAL A O 1
ATOM 5030 N N . HIS A 1 649 ? 13.997 30.838 -1.941 1.00 93.81 649 HIS A N 1
ATOM 5031 C CA . HIS A 1 649 ? 12.700 30.694 -1.280 1.00 93.81 649 HIS A CA 1
ATOM 5032 C C . HIS A 1 649 ? 12.347 29.227 -1.000 1.00 93.81 649 HIS A C 1
ATOM 5034 O O . HIS A 1 649 ? 11.914 28.897 0.103 1.00 93.81 649 HIS A O 1
ATOM 5040 N N . GLY A 1 650 ? 12.505 28.342 -1.990 1.00 89.25 650 GLY A N 1
ATOM 5041 C CA . GLY A 1 650 ? 12.343 26.891 -1.849 1.00 89.25 650 GLY A CA 1
ATOM 5042 C C . GLY A 1 650 ? 10.905 26.355 -1.770 1.00 89.25 650 GLY A C 1
ATOM 5043 O O . GLY A 1 650 ? 10.735 25.160 -1.543 1.00 89.25 650 GLY A O 1
ATOM 5044 N N . ASP A 1 651 ? 9.872 27.191 -1.946 1.00 90.75 651 ASP A N 1
ATOM 5045 C CA . ASP A 1 651 ? 8.458 26.748 -1.930 1.00 90.75 651 ASP A CA 1
ATOM 5046 C C . ASP A 1 651 ? 7.531 27.648 -2.770 1.00 90.75 651 ASP A C 1
ATOM 5048 O O . ASP A 1 651 ? 6.486 28.115 -2.312 1.00 90.75 651 ASP A O 1
ATOM 5052 N N . ILE A 1 652 ? 7.926 27.944 -4.009 1.00 94.56 652 ILE A N 1
ATOM 5053 C CA . ILE A 1 652 ? 7.123 28.778 -4.915 1.00 94.56 652 ILE A CA 1
ATOM 5054 C C . ILE A 1 652 ? 6.000 27.932 -5.523 1.00 94.56 652 ILE A C 1
ATOM 5056 O O . ILE A 1 652 ? 6.254 26.993 -6.273 1.00 94.56 652 ILE A O 1
ATOM 5060 N N . LYS A 1 653 ? 4.749 28.289 -5.216 1.00 92.88 653 LYS A N 1
ATOM 5061 C CA . LYS A 1 653 ? 3.530 27.630 -5.715 1.00 92.88 653 LYS A CA 1
ATOM 5062 C C . LYS A 1 653 ? 2.312 28.559 -5.601 1.00 92.88 653 LYS A C 1
ATOM 5064 O O . LYS A 1 653 ? 2.334 29.470 -4.769 1.00 92.88 653 LYS A O 1
ATOM 5069 N N . PRO A 1 654 ? 1.214 28.323 -6.346 1.00 93.19 654 PRO A N 1
ATOM 5070 C CA . PRO A 1 654 ? 0.017 29.169 -6.309 1.00 93.19 654 PRO A CA 1
ATOM 5071 C C . PRO A 1 654 ? -0.608 29.374 -4.923 1.00 93.19 654 PRO A C 1
ATOM 5073 O O . PRO A 1 654 ? -1.129 30.453 -4.656 1.00 93.19 654 PRO A O 1
ATOM 5076 N N . SER A 1 655 ? -0.523 28.403 -4.009 1.00 90.38 655 SER A N 1
ATOM 5077 C CA . SER A 1 655 ? -1.053 28.568 -2.645 1.00 90.38 655 SER A CA 1
ATOM 5078 C C . SER A 1 655 ? -0.246 29.550 -1.782 1.00 90.38 655 SER A C 1
ATOM 5080 O O . SER A 1 655 ? -0.775 30.068 -0.803 1.00 90.38 655 SER A O 1
ATOM 5082 N N . ASN A 1 656 ? 1.017 29.815 -2.139 1.00 93.88 656 ASN A N 1
ATOM 5083 C CA . ASN A 1 656 ? 1.913 30.744 -1.434 1.00 93.88 656 ASN A CA 1
ATOM 5084 C C . ASN A 1 656 ? 1.983 32.124 -2.118 1.00 93.88 656 ASN A C 1
ATOM 5086 O O . ASN A 1 656 ? 2.669 33.028 -1.642 1.00 93.88 656 ASN A O 1
ATOM 5090 N N . ILE A 1 657 ? 1.269 32.303 -3.233 1.00 95.25 657 ILE A N 1
ATOM 5091 C CA . ILE A 1 657 ? 1.162 33.572 -3.954 1.00 95.25 657 ILE A CA 1
ATOM 5092 C C . ILE A 1 657 ? -0.181 34.197 -3.587 1.00 95.25 657 ILE A C 1
ATOM 5094 O O . ILE A 1 657 ? -1.227 33.715 -4.016 1.00 95.25 657 ILE A O 1
ATOM 5098 N N . LEU A 1 658 ? -0.166 35.260 -2.788 1.00 94.50 658 LEU A N 1
ATOM 5099 C CA . LEU A 1 658 ? -1.366 35.997 -2.398 1.00 94.50 658 LEU A CA 1
ATOM 5100 C C . LEU A 1 658 ? -1.641 37.155 -3.363 1.00 94.50 658 LEU A C 1
ATOM 5102 O O . LEU A 1 658 ? -0.720 37.689 -3.981 1.00 94.50 658 LEU A O 1
ATOM 5106 N N . LEU A 1 659 ? -2.906 37.546 -3.490 1.00 94.69 659 LEU A N 1
ATOM 5107 C CA . LEU A 1 659 ? -3.352 38.623 -4.369 1.00 94.69 659 LEU A CA 1
ATOM 5108 C C . LEU A 1 659 ? -3.856 39.815 -3.550 1.00 94.69 659 LEU A C 1
ATOM 5110 O O . LEU A 1 659 ? -4.748 39.686 -2.711 1.00 94.69 659 LEU A O 1
ATOM 5114 N N . ASP A 1 660 ? -3.276 40.992 -3.775 1.00 92.69 660 ASP A N 1
ATOM 5115 C CA . ASP A 1 660 ? -3.772 42.217 -3.146 1.00 92.69 660 ASP A CA 1
ATOM 5116 C C . ASP A 1 660 ? -5.056 42.741 -3.811 1.00 92.69 660 ASP A C 1
ATOM 5118 O O . ASP A 1 660 ? -5.556 42.166 -4.775 1.00 92.69 660 ASP A O 1
ATOM 5122 N N . ALA A 1 661 ? -5.598 43.852 -3.305 1.00 90.06 661 ALA A N 1
ATOM 5123 C CA . ALA A 1 661 ? -6.836 44.445 -3.821 1.00 90.06 661 ALA A CA 1
ATOM 5124 C C . ALA A 1 661 ? -6.756 44.855 -5.309 1.00 90.06 661 ALA A C 1
ATOM 5126 O O . ALA A 1 661 ? -7.779 44.982 -5.975 1.00 90.06 661 ALA A O 1
ATOM 5127 N N . SER A 1 662 ? -5.546 45.053 -5.847 1.00 90.06 662 SER A N 1
ATOM 5128 C CA . SER A 1 662 ? -5.299 45.339 -7.270 1.00 90.06 662 SER A CA 1
ATOM 5129 C C . SER A 1 662 ? -4.975 44.084 -8.094 1.00 90.06 662 SER A C 1
ATOM 5131 O O . SER A 1 662 ? -4.663 44.170 -9.291 1.00 90.06 662 SER A O 1
ATOM 5133 N N . LEU A 1 663 ? -5.054 42.916 -7.445 1.00 89.00 663 LEU A N 1
ATOM 5134 C CA . LEU A 1 663 ? -4.678 41.594 -7.941 1.00 89.00 663 LEU A CA 1
ATOM 5135 C C . LEU A 1 663 ? -3.195 41.517 -8.312 1.00 89.00 663 LEU A C 1
ATOM 5137 O O . LEU A 1 663 ? -2.795 40.780 -9.217 1.00 89.00 663 LEU A O 1
ATOM 5141 N N . GLY A 1 664 ? -2.376 42.312 -7.625 1.00 91.88 664 GLY A N 1
ATOM 5142 C CA . GLY A 1 664 ? -0.928 42.198 -7.648 1.00 91.88 664 GLY A CA 1
ATOM 5143 C C . GLY A 1 664 ? -0.477 40.991 -6.830 1.00 91.88 664 GLY A C 1
ATOM 5144 O O . GLY A 1 664 ? -1.021 40.719 -5.760 1.00 91.88 664 GLY A O 1
ATOM 5145 N N . ALA A 1 665 ? 0.524 40.266 -7.334 1.00 95.62 665 ALA A N 1
ATOM 5146 C CA . ALA A 1 665 ? 1.093 39.115 -6.641 1.00 95.62 665 ALA A CA 1
ATOM 5147 C C . ALA A 1 665 ? 1.945 39.541 -5.439 1.00 95.62 665 ALA A C 1
ATOM 5149 O O . ALA A 1 665 ? 2.792 40.431 -5.559 1.00 95.62 665 ALA A O 1
ATOM 5150 N N . ARG A 1 666 ? 1.767 38.843 -4.317 1.00 96.50 666 ARG A N 1
ATOM 5151 C CA . ARG A 1 666 ? 2.595 38.918 -3.113 1.00 96.50 666 ARG A CA 1
ATOM 5152 C C . ARG A 1 666 ? 3.033 37.518 -2.711 1.00 96.50 666 ARG A C 1
ATOM 5154 O O . ARG A 1 666 ? 2.205 36.699 -2.324 1.00 96.50 666 ARG A O 1
ATOM 5161 N N . LEU A 1 667 ? 4.325 37.240 -2.825 1.00 96.50 667 LEU A N 1
ATOM 5162 C CA . LEU A 1 667 ? 4.908 35.964 -2.430 1.00 96.50 667 LEU A CA 1
ATOM 5163 C C . LEU A 1 667 ? 5.065 35.912 -0.905 1.00 96.50 667 LEU A C 1
ATOM 5165 O O . LEU A 1 667 ? 5.599 36.844 -0.299 1.00 96.50 667 LEU A O 1
ATOM 5169 N N . GLY A 1 668 ? 4.567 34.844 -0.290 1.00 92.06 668 GLY A N 1
ATOM 5170 C CA . GLY A 1 668 ? 4.667 34.596 1.145 1.00 92.06 668 GLY A CA 1
ATOM 5171 C C . GLY A 1 668 ? 5.170 33.187 1.461 1.00 92.06 668 GLY A C 1
ATOM 5172 O O . GLY A 1 668 ? 5.447 32.403 0.562 1.00 92.06 668 GLY A O 1
ATOM 5173 N N . ASP A 1 669 ? 5.212 32.873 2.757 1.00 88.75 669 ASP A N 1
ATOM 5174 C CA . ASP A 1 669 ? 5.695 31.607 3.331 1.00 88.75 669 ASP A CA 1
ATOM 5175 C C . ASP A 1 669 ? 7.201 31.348 3.148 1.00 88.75 669 ASP A C 1
ATOM 5177 O O . ASP A 1 669 ? 7.648 30.549 2.328 1.00 88.75 669 ASP A O 1
ATOM 5181 N N . PHE A 1 670 ? 8.003 32.008 3.986 1.00 90.50 670 PHE A N 1
ATOM 5182 C CA . PHE A 1 670 ? 9.466 31.903 3.967 1.00 90.50 670 PHE A CA 1
ATOM 5183 C C . PHE A 1 670 ? 10.002 30.794 4.890 1.00 90.50 670 PHE A C 1
ATOM 5185 O O . PHE A 1 670 ? 11.193 30.767 5.198 1.00 90.50 670 PHE A O 1
ATOM 5192 N N . GLY A 1 671 ? 9.155 29.854 5.328 1.00 84.25 671 GLY A N 1
ATOM 5193 C CA . GLY A 1 671 ? 9.541 28.786 6.260 1.00 84.25 671 GLY A CA 1
ATOM 5194 C C . GLY A 1 671 ? 10.631 27.843 5.737 1.00 84.25 671 GLY A C 1
ATOM 5195 O O . GLY A 1 671 ? 11.349 27.230 6.528 1.00 84.25 671 GLY A O 1
ATOM 5196 N N . LEU A 1 672 ? 10.788 27.728 4.414 1.00 84.75 672 LEU A N 1
ATOM 5197 C CA . LEU A 1 672 ? 11.842 26.930 3.770 1.00 84.75 672 LEU A CA 1
ATOM 5198 C C . LEU A 1 672 ? 12.992 27.770 3.197 1.00 84.75 672 LEU A C 1
ATOM 5200 O O . LEU A 1 672 ? 13.957 27.196 2.681 1.00 84.75 672 LEU A O 1
ATOM 5204 N N . ALA A 1 673 ? 12.912 29.097 3.317 1.00 88.31 673 ALA A N 1
ATOM 5205 C CA . ALA A 1 673 ? 13.857 30.003 2.690 1.00 88.31 673 ALA A CA 1
ATOM 5206 C C . ALA A 1 673 ? 15.256 29.911 3.318 1.00 88.31 673 ALA A C 1
ATOM 5208 O O . ALA A 1 673 ? 15.430 29.564 4.493 1.00 88.31 673 ALA A O 1
ATOM 5209 N N . ARG A 1 674 ? 16.284 30.216 2.522 1.00 86.56 674 ARG A N 1
ATOM 5210 C CA . ARG A 1 674 ? 17.694 30.151 2.934 1.00 86.56 674 ARG A CA 1
ATOM 5211 C C . ARG A 1 674 ? 18.496 31.307 2.357 1.00 86.56 674 ARG A C 1
ATOM 5213 O O . ARG A 1 674 ? 18.296 31.691 1.210 1.00 86.56 674 ARG A O 1
ATOM 5220 N N . LEU A 1 675 ? 19.449 31.791 3.149 1.00 82.88 675 LEU A N 1
ATOM 5221 C CA . LEU A 1 675 ? 20.470 32.739 2.712 1.00 82.88 675 LEU A CA 1
ATOM 5222 C C . LEU A 1 675 ? 21.623 31.976 2.053 1.00 82.88 675 LEU A C 1
ATOM 5224 O O . LEU A 1 675 ? 22.114 30.986 2.606 1.00 82.88 675 LEU A O 1
ATOM 5228 N N . VAL A 1 676 ? 22.036 32.442 0.882 1.00 75.62 676 VAL A N 1
ATOM 5229 C CA . VAL A 1 676 ? 23.160 31.935 0.095 1.00 75.62 676 VAL A CA 1
ATOM 5230 C C . VAL A 1 676 ? 24.073 33.121 -0.210 1.00 75.62 676 VAL A C 1
ATOM 5232 O O . VAL A 1 676 ? 23.597 34.192 -0.584 1.00 75.62 676 VAL A O 1
ATOM 5235 N N . ASP A 1 677 ? 25.382 32.956 -0.028 1.00 66.06 677 ASP A N 1
ATOM 5236 C CA . ASP A 1 677 ? 26.336 34.017 -0.357 1.00 66.06 677 ASP A CA 1
ATOM 5237 C C . ASP A 1 677 ? 26.446 34.157 -1.882 1.00 66.06 677 ASP A C 1
ATOM 5239 O O . ASP A 1 677 ? 26.539 33.156 -2.602 1.00 66.06 677 ASP A O 1
ATOM 5243 N N . HIS A 1 678 ? 26.451 35.394 -2.383 1.00 60.00 678 HIS A N 1
ATOM 5244 C CA . HIS A 1 678 ? 26.592 35.686 -3.812 1.00 60.00 678 HIS A CA 1
ATOM 5245 C C . HIS A 1 678 ? 27.926 35.121 -4.333 1.00 60.00 678 HIS A C 1
ATOM 5247 O O . HIS A 1 678 ? 28.996 35.631 -4.014 1.00 60.00 678 HIS A O 1
ATOM 5253 N N . GLY A 1 679 ? 27.871 34.028 -5.103 1.00 50.12 679 GLY A N 1
ATOM 5254 C CA . GLY A 1 679 ? 29.047 33.350 -5.670 1.00 50.12 679 GLY A CA 1
ATOM 5255 C C . GLY A 1 679 ? 29.568 32.134 -4.890 1.00 50.12 679 GLY A C 1
ATOM 5256 O O . GLY A 1 679 ? 30.448 31.434 -5.393 1.00 50.12 679 GLY A O 1
ATOM 5257 N N . ALA A 1 680 ? 29.016 31.815 -3.714 1.00 52.38 680 ALA A N 1
ATOM 5258 C CA . ALA A 1 680 ? 29.293 30.542 -3.050 1.00 52.38 680 ALA A CA 1
ATOM 5259 C C . ALA A 1 680 ? 28.419 29.432 -3.656 1.00 52.38 680 ALA A C 1
ATOM 5261 O O . ALA A 1 680 ? 27.202 29.572 -3.779 1.00 52.38 680 ALA A O 1
ATOM 5262 N N . GLY A 1 681 ? 29.032 28.308 -4.039 1.00 51.59 681 GLY A N 1
ATOM 5263 C CA . GLY A 1 681 ? 28.300 27.153 -4.563 1.00 51.59 681 GLY A CA 1
ATOM 5264 C C . GLY A 1 681 ? 27.223 26.652 -3.582 1.00 51.59 681 GLY A C 1
ATOM 5265 O O . GLY A 1 681 ? 27.385 26.777 -2.363 1.00 51.59 681 GLY A O 1
ATOM 5266 N N . PRO A 1 682 ? 26.120 26.065 -4.079 1.00 57.59 682 PRO A N 1
ATOM 5267 C CA . PRO A 1 682 ? 24.993 25.700 -3.232 1.00 57.59 682 PRO A CA 1
ATOM 5268 C C . PRO A 1 682 ? 25.387 24.623 -2.207 1.00 57.59 682 PRO A C 1
ATOM 5270 O O . PRO A 1 682 ? 25.981 23.594 -2.543 1.00 57.59 682 PRO A O 1
ATOM 5273 N N . ARG A 1 683 ? 25.063 24.867 -0.931 1.00 55.91 683 ARG A N 1
ATOM 5274 C CA . ARG A 1 683 ? 25.382 23.963 0.187 1.00 55.91 683 ARG A CA 1
ATOM 5275 C C . ARG A 1 683 ? 24.413 22.781 0.228 1.00 55.91 683 ARG A C 1
ATOM 5277 O O . ARG A 1 683 ? 23.204 22.950 0.089 1.00 55.91 683 ARG A O 1
ATOM 5284 N N . THR A 1 684 ? 24.942 21.582 0.461 1.00 50.81 684 THR A N 1
ATOM 5285 C CA . THR A 1 684 ? 24.145 20.355 0.607 1.00 50.81 684 THR A CA 1
ATOM 5286 C C . THR A 1 684 ? 23.281 20.407 1.865 1.00 50.81 684 THR A C 1
ATOM 5288 O O . THR A 1 684 ? 23.799 20.621 2.964 1.00 50.81 684 THR A O 1
ATOM 5291 N N . THR A 1 685 ? 21.978 20.164 1.735 1.00 54.25 685 THR A N 1
ATOM 5292 C CA . THR A 1 685 ? 21.056 20.036 2.866 1.00 54.25 685 THR A CA 1
ATOM 5293 C C . THR A 1 685 ? 20.886 18.572 3.271 1.00 54.25 685 THR A C 1
ATOM 5295 O O . THR A 1 685 ? 20.872 17.658 2.449 1.00 54.25 685 THR A O 1
ATOM 5298 N N . ARG A 1 686 ? 20.734 18.327 4.580 1.00 47.50 686 ARG A N 1
ATOM 5299 C CA . ARG A 1 686 ? 20.491 16.978 5.130 1.00 47.50 686 ARG A CA 1
ATOM 5300 C C . ARG A 1 686 ? 19.111 16.423 4.744 1.00 47.50 686 ARG A C 1
ATOM 5302 O O . ARG A 1 686 ? 18.931 15.212 4.739 1.00 47.50 686 ARG A O 1
ATOM 5309 N N . VAL A 1 687 ? 18.159 17.305 4.436 1.00 55.94 687 VAL A N 1
ATOM 5310 C CA . VAL A 1 687 ? 16.767 16.982 4.094 1.00 55.94 687 VAL A CA 1
ATOM 5311 C C . VAL A 1 687 ? 16.347 17.841 2.898 1.00 55.94 687 VAL A C 1
ATOM 5313 O O . VAL A 1 687 ? 16.593 19.052 2.900 1.00 55.94 687 VAL A O 1
ATOM 5316 N N . VAL A 1 688 ? 15.740 17.215 1.887 1.00 67.00 688 VAL A N 1
ATOM 5317 C CA . VAL A 1 688 ? 15.079 17.901 0.766 1.00 67.00 688 VAL A CA 1
ATOM 5318 C C . VAL A 1 688 ? 13.693 18.325 1.244 1.00 67.00 688 VAL A C 1
ATOM 5320 O O . VAL A 1 688 ? 12.955 17.508 1.786 1.00 67.00 688 VAL A O 1
ATOM 5323 N N . MET A 1 689 ? 13.367 19.607 1.109 1.00 67.38 689 MET A N 1
ATOM 5324 C CA . MET A 1 689 ? 12.089 20.179 1.537 1.00 67.38 689 MET A CA 1
ATOM 5325 C C . MET A 1 689 ? 11.539 21.047 0.405 1.00 67.38 689 MET A C 1
ATOM 5327 O O . MET A 1 689 ? 12.313 21.759 -0.231 1.00 67.38 689 MET A O 1
ATOM 5331 N N . GLY A 1 690 ? 10.229 20.981 0.177 1.00 75.00 690 GLY A N 1
ATOM 5332 C CA . GLY A 1 690 ? 9.508 21.713 -0.866 1.00 75.00 690 GLY A CA 1
ATOM 5333 C C . GLY A 1 690 ? 8.199 21.000 -1.217 1.00 75.00 690 GLY A C 1
ATOM 5334 O O . GLY A 1 690 ? 7.951 19.881 -0.759 1.00 75.00 690 GLY A O 1
ATOM 5335 N N . THR A 1 691 ? 7.340 21.637 -2.010 1.00 76.81 691 THR A N 1
ATOM 5336 C CA . THR A 1 691 ? 6.057 21.040 -2.416 1.00 76.81 691 THR A CA 1
ATOM 5337 C C . THR A 1 691 ? 6.194 20.176 -3.668 1.00 76.81 691 THR A C 1
ATOM 5339 O O . THR A 1 691 ? 6.688 20.626 -4.705 1.00 76.81 691 THR A O 1
ATOM 5342 N N . MET A 1 692 ? 5.714 18.931 -3.591 1.00 69.06 692 MET A N 1
ATOM 5343 C CA . MET A 1 692 ? 5.689 17.996 -4.722 1.00 69.06 692 MET A CA 1
ATOM 5344 C C . MET A 1 692 ? 4.949 18.593 -5.928 1.00 69.06 692 MET A C 1
ATOM 5346 O O . MET A 1 692 ? 3.905 19.220 -5.777 1.00 69.06 692 MET A O 1
ATOM 5350 N N . GLY A 1 693 ? 5.517 18.408 -7.122 1.00 76.19 693 GLY A N 1
ATOM 5351 C CA . GLY A 1 693 ? 5.045 19.015 -8.374 1.00 76.19 693 GLY A CA 1
ATOM 5352 C C . GLY A 1 693 ? 5.714 20.351 -8.720 1.00 76.19 693 GLY A C 1
ATOM 5353 O O . GLY A 1 693 ? 5.848 20.653 -9.902 1.00 76.19 693 GLY A O 1
ATOM 5354 N N . TYR A 1 694 ? 6.219 21.088 -7.724 1.00 80.88 694 TYR A N 1
ATOM 5355 C CA . TYR A 1 694 ? 6.963 22.343 -7.924 1.00 80.88 694 TYR A CA 1
ATOM 5356 C C . TYR A 1 694 ? 8.469 22.188 -7.690 1.00 80.88 694 TYR A C 1
ATOM 5358 O O . TYR A 1 694 ? 9.243 22.987 -8.200 1.00 80.88 694 TYR A O 1
ATOM 5366 N N . MET A 1 695 ? 8.896 21.153 -6.957 1.00 81.88 695 MET A N 1
ATOM 5367 C CA . MET A 1 695 ? 10.315 20.906 -6.685 1.00 81.88 695 MET A CA 1
ATOM 5368 C C . MET A 1 695 ? 11.122 20.611 -7.952 1.00 81.88 695 MET A C 1
ATOM 5370 O O . MET A 1 695 ? 10.772 19.737 -8.747 1.00 81.88 695 MET A O 1
ATOM 5374 N N . ASP A 1 696 ? 12.255 21.298 -8.066 1.00 82.25 696 ASP A N 1
ATOM 5375 C CA . ASP A 1 696 ? 13.284 21.044 -9.068 1.00 82.25 696 ASP A CA 1
ATOM 5376 C C . ASP A 1 696 ? 13.847 19.611 -8.934 1.00 82.25 696 ASP A C 1
ATOM 5378 O O . ASP A 1 696 ? 14.332 19.238 -7.859 1.00 82.25 696 ASP A O 1
ATOM 5382 N N . PRO A 1 697 ? 13.814 18.788 -9.999 1.00 77.31 697 PRO A N 1
ATOM 5383 C CA . PRO A 1 697 ? 14.430 17.465 -10.002 1.00 77.31 697 PRO A CA 1
ATOM 5384 C C . PRO A 1 697 ? 15.909 17.475 -9.592 1.00 77.31 697 PRO A C 1
ATOM 5386 O O . PRO A 1 697 ? 16.356 16.554 -8.904 1.00 77.31 697 PRO A O 1
ATOM 5389 N N . ASP A 1 698 ? 16.664 18.516 -9.951 1.00 75.00 698 ASP A N 1
ATOM 5390 C CA . ASP A 1 698 ? 18.078 18.618 -9.588 1.00 75.00 698 ASP A CA 1
ATOM 5391 C C . ASP A 1 698 ? 18.256 18.913 -8.096 1.00 75.00 698 ASP A C 1
ATOM 5393 O O . ASP A 1 698 ? 19.161 18.355 -7.471 1.00 75.00 698 ASP A O 1
ATOM 5397 N N . LEU A 1 699 ? 17.355 19.682 -7.473 1.00 74.94 699 LEU A N 1
ATOM 5398 C CA . LEU A 1 699 ? 17.297 19.833 -6.013 1.00 74.94 699 LEU A CA 1
ATOM 5399 C C . LEU A 1 699 ? 17.048 18.484 -5.322 1.00 74.94 699 LEU A C 1
ATOM 5401 O O . LEU A 1 699 ? 17.712 18.172 -4.331 1.00 74.94 699 LEU A O 1
ATOM 5405 N N . VAL A 1 700 ? 16.132 17.667 -5.850 1.00 73.94 700 VAL A N 1
ATOM 5406 C CA . VAL A 1 700 ? 15.828 16.334 -5.300 1.00 73.94 700 VAL A CA 1
ATOM 5407 C C . VAL A 1 700 ? 17.047 15.410 -5.382 1.00 73.94 700 VAL A C 1
ATOM 5409 O O . VAL A 1 700 ? 17.371 14.725 -4.409 1.00 73.94 700 VAL A O 1
ATOM 5412 N N . ASN A 1 701 ? 17.762 15.437 -6.508 1.00 71.19 701 ASN A N 1
ATOM 5413 C CA . ASN A 1 701 ? 18.918 14.574 -6.755 1.00 71.19 701 ASN A CA 1
ATOM 5414 C C . ASN A 1 701 ? 20.168 15.016 -5.982 1.00 71.19 701 ASN A C 1
ATOM 5416 O O . ASN A 1 701 ? 20.855 14.204 -5.365 1.00 71.19 701 ASN A O 1
ATOM 5420 N N . THR A 1 702 ? 20.479 16.310 -6.018 1.00 71.12 702 THR A N 1
ATOM 5421 C CA . THR A 1 702 ? 21.743 16.851 -5.493 1.00 71.12 702 THR A CA 1
ATOM 5422 C C . THR A 1 702 ? 21.649 17.292 -4.036 1.00 71.12 702 THR A C 1
ATOM 5424 O O . THR A 1 702 ? 22.678 17.495 -3.388 1.00 71.12 702 THR A O 1
ATOM 5427 N N . ARG A 1 703 ? 20.424 17.446 -3.510 1.00 74.56 703 ARG A N 1
ATOM 5428 C CA . ARG A 1 703 ? 20.127 18.026 -2.190 1.00 74.56 703 ARG A CA 1
ATOM 5429 C C . ARG A 1 703 ? 20.716 19.429 -2.012 1.00 74.56 703 ARG A C 1
ATOM 5431 O O . ARG A 1 703 ? 21.129 19.796 -0.914 1.00 74.56 703 ARG A O 1
ATOM 5438 N N . ARG A 1 704 ? 20.814 20.204 -3.094 1.00 76.38 704 ARG A N 1
ATOM 5439 C CA . ARG A 1 704 ? 21.424 21.541 -3.116 1.00 76.38 704 ARG A CA 1
ATOM 5440 C C . ARG A 1 704 ? 20.401 22.585 -3.583 1.00 76.38 704 ARG A C 1
ATOM 5442 O O . ARG A 1 704 ? 20.212 22.736 -4.788 1.00 76.38 704 ARG A O 1
ATOM 5449 N N . PRO A 1 705 ? 19.742 23.311 -2.659 1.00 78.88 705 PRO A N 1
ATOM 5450 C CA . PRO A 1 705 ? 18.869 24.430 -3.008 1.00 78.88 705 PRO A CA 1
ATOM 5451 C C . PRO A 1 705 ? 19.659 25.511 -3.736 1.00 78.88 705 PRO A C 1
ATOM 5453 O O . PRO A 1 705 ? 20.772 25.849 -3.331 1.00 78.88 705 PRO A O 1
ATOM 5456 N N . SER A 1 706 ? 19.080 26.054 -4.801 1.00 86.50 706 SER A N 1
ATOM 5457 C CA . SER A 1 706 ? 19.706 27.094 -5.617 1.00 86.50 706 SER A CA 1
ATOM 5458 C C . SER A 1 706 ? 18.664 28.055 -6.186 1.00 86.50 706 SER A C 1
ATOM 5460 O O . SER A 1 706 ? 17.471 27.752 -6.222 1.00 86.50 706 SER A O 1
ATOM 5462 N N . THR A 1 707 ? 19.109 29.201 -6.693 1.00 89.12 707 THR A N 1
ATOM 5463 C CA . THR A 1 707 ? 18.236 30.115 -7.445 1.00 89.12 707 THR A CA 1
ATOM 5464 C C . THR A 1 707 ? 17.600 29.422 -8.653 1.00 89.12 707 THR A C 1
ATOM 5466 O O . THR A 1 707 ? 16.431 29.656 -8.944 1.00 89.12 707 THR A O 1
ATOM 5469 N N . ALA A 1 708 ? 18.308 28.485 -9.297 1.00 87.88 708 ALA A N 1
ATOM 5470 C CA . ALA A 1 708 ? 17.763 27.677 -10.389 1.00 87.88 708 ALA A CA 1
ATOM 5471 C C . ALA A 1 708 ? 16.561 26.823 -9.946 1.00 87.88 708 ALA A C 1
ATOM 5473 O O . ALA A 1 708 ? 15.587 26.715 -10.690 1.00 87.88 708 ALA A O 1
ATOM 5474 N N . SER A 1 709 ? 16.575 26.303 -8.712 1.00 88.44 709 SER A N 1
ATOM 5475 C CA . SER A 1 709 ? 15.445 25.530 -8.181 1.00 88.44 709 SER A CA 1
ATOM 5476 C C . SER A 1 709 ? 14.185 26.378 -7.948 1.00 88.44 709 SER A C 1
ATOM 5478 O O . SER A 1 709 ? 13.063 25.928 -8.202 1.00 88.44 709 SER A O 1
ATOM 5480 N N . ASP A 1 710 ? 14.357 27.647 -7.565 1.00 92.94 710 ASP A N 1
ATOM 5481 C CA . ASP A 1 710 ? 13.259 28.616 -7.495 1.00 92.94 710 ASP A CA 1
ATOM 5482 C C . ASP A 1 710 ? 12.746 28.993 -8.893 1.00 92.94 710 ASP A C 1
ATOM 5484 O O . ASP A 1 710 ? 11.538 29.094 -9.103 1.00 92.94 710 ASP A O 1
ATOM 5488 N N . VAL A 1 711 ? 13.646 29.159 -9.871 1.00 94.88 711 VAL A N 1
ATOM 5489 C CA . VAL A 1 711 ? 13.286 29.449 -11.271 1.00 94.88 711 VAL A CA 1
ATOM 5490 C C . VAL A 1 711 ? 12.508 28.289 -11.900 1.00 94.88 711 VAL A C 1
ATOM 5492 O O . VAL A 1 711 ? 11.550 28.523 -12.639 1.00 94.88 711 VAL A O 1
ATOM 5495 N N . TYR A 1 712 ? 12.855 27.041 -11.576 1.00 92.25 712 TYR A N 1
ATOM 5496 C CA . TYR A 1 712 ? 12.070 25.874 -11.979 1.00 92.25 712 TYR A CA 1
ATOM 5497 C C . TYR A 1 712 ? 10.650 25.935 -11.397 1.00 92.25 712 TYR A C 1
ATOM 5499 O O . TYR A 1 712 ? 9.671 25.856 -12.142 1.00 92.25 712 TYR A O 1
ATOM 5507 N N . SER A 1 713 ? 10.539 26.152 -10.082 1.00 92.94 713 SER A N 1
ATOM 5508 C CA . SER A 1 713 ? 9.255 26.257 -9.370 1.00 92.94 713 SER A CA 1
ATOM 5509 C C . SER A 1 713 ? 8.386 27.393 -9.932 1.00 92.94 713 SER A C 1
ATOM 5511 O O . SER A 1 713 ? 7.184 27.232 -10.157 1.00 92.94 713 SER A O 1
ATOM 5513 N N . PHE A 1 714 ? 9.012 28.532 -10.247 1.00 95.56 714 PHE A N 1
ATOM 5514 C CA . PHE A 1 714 ? 8.396 29.648 -10.960 1.00 95.56 714 PHE A CA 1
ATOM 5515 C C . PHE A 1 714 ? 7.854 29.219 -12.325 1.00 95.56 714 PHE A C 1
ATOM 5517 O O . PHE A 1 714 ? 6.694 29.488 -12.627 1.00 95.56 714 PHE A O 1
ATOM 5524 N N . GLY A 1 715 ? 8.650 28.500 -13.120 1.00 93.25 715 GLY A N 1
ATOM 5525 C CA . GLY A 1 715 ? 8.239 27.965 -14.418 1.00 93.25 715 GLY A CA 1
ATOM 5526 C C . GLY A 1 715 ? 6.998 27.071 -14.335 1.00 93.25 715 GLY A C 1
ATOM 5527 O O . GLY A 1 715 ? 6.102 27.203 -15.168 1.00 93.25 715 GLY A O 1
ATOM 5528 N N . VAL A 1 716 ? 6.897 26.220 -13.309 1.00 90.25 716 VAL A N 1
ATOM 5529 C CA . VAL A 1 716 ? 5.693 25.405 -13.060 1.00 90.25 716 VAL A CA 1
ATOM 5530 C C . VAL A 1 716 ? 4.483 26.294 -12.750 1.00 90.25 716 VAL A C 1
ATOM 5532 O O . VAL A 1 716 ? 3.428 26.136 -13.366 1.00 90.25 716 VAL A O 1
ATOM 5535 N N . ALA A 1 717 ? 4.639 27.293 -11.877 1.00 90.75 717 ALA A N 1
ATOM 5536 C CA . ALA A 1 717 ? 3.563 28.233 -11.560 1.00 90.75 717 ALA A CA 1
ATOM 5537 C C . ALA A 1 717 ? 3.089 29.032 -12.794 1.00 90.75 717 ALA A C 1
ATOM 5539 O O . ALA A 1 717 ? 1.893 29.294 -12.936 1.00 90.75 717 ALA A O 1
ATOM 5540 N N . LEU A 1 718 ? 3.989 29.382 -13.724 1.00 92.25 718 LEU A N 1
ATOM 5541 C CA . LEU A 1 718 ? 3.619 30.041 -14.985 1.00 92.25 718 LEU A CA 1
ATOM 5542 C C . LEU A 1 718 ? 2.706 29.174 -15.854 1.00 92.25 718 LEU A C 1
ATOM 5544 O O . LEU A 1 718 ? 1.741 29.688 -16.431 1.00 92.25 718 LEU A O 1
ATOM 5548 N N . LEU A 1 719 ? 3.009 27.877 -15.954 1.00 86.69 719 LEU A N 1
ATOM 5549 C CA . LEU A 1 719 ? 2.211 26.934 -16.738 1.00 86.69 719 LEU A CA 1
ATOM 5550 C C . LEU A 1 719 ? 0.789 26.833 -16.181 1.00 86.69 719 LEU A C 1
ATOM 5552 O O . LEU A 1 719 ? -0.178 26.926 -16.940 1.00 86.69 719 LEU A O 1
ATOM 5556 N N . GLU A 1 720 ? 0.657 26.757 -14.859 1.00 86.75 720 GLU A N 1
ATOM 5557 C CA . GLU A 1 720 ? -0.643 26.721 -14.182 1.00 86.75 720 GLU A CA 1
ATOM 5558 C C . GLU A 1 720 ? -1.446 28.015 -14.354 1.00 86.75 720 GLU A C 1
ATOM 5560 O O . GLU A 1 720 ? -2.652 27.989 -14.616 1.00 86.75 720 GLU A O 1
ATOM 5565 N N . VAL A 1 721 ? -0.783 29.172 -14.283 1.00 87.06 721 VAL A N 1
ATOM 5566 C CA . VAL A 1 721 ? -1.439 30.463 -14.523 1.00 87.06 721 VAL A CA 1
ATOM 5567 C C . VAL A 1 721 ? -1.928 30.577 -15.970 1.00 87.06 721 VAL A C 1
ATOM 5569 O O . VAL A 1 721 ? -2.996 31.157 -16.212 1.00 87.06 721 VAL A O 1
ATOM 5572 N N . ARG A 1 722 ? -1.178 30.024 -16.933 1.00 80.62 722 ARG A N 1
ATOM 5573 C CA . ARG A 1 722 ? -1.520 30.050 -18.360 1.00 80.62 722 ARG A CA 1
ATOM 5574 C C . ARG A 1 722 ? -2.670 29.114 -18.717 1.00 80.62 722 ARG A C 1
ATOM 5576 O O . ARG A 1 722 ? -3.486 29.505 -19.553 1.00 80.62 722 ARG A O 1
ATOM 5583 N N . TRP A 1 723 ? -2.744 27.929 -18.112 1.00 77.69 723 TRP A N 1
ATOM 5584 C CA . TRP A 1 723 ? -3.700 26.883 -18.494 1.00 77.69 723 TRP A CA 1
ATOM 5585 C C . TRP A 1 723 ? -4.576 26.390 -17.323 1.00 77.69 723 TRP A C 1
ATOM 5587 O O . TRP A 1 723 ? -4.489 25.238 -16.908 1.00 77.69 723 TRP A O 1
ATOM 5597 N N . PRO A 1 724 ? -5.483 27.237 -16.805 1.00 60.03 724 PRO A N 1
ATOM 5598 C CA . PRO A 1 724 ? -6.261 26.960 -15.589 1.00 60.03 724 PRO A CA 1
ATOM 5599 C C . PRO A 1 724 ? -7.392 25.909 -15.705 1.00 60.03 724 PRO A C 1
ATOM 5601 O O . PRO A 1 724 ? -8.183 25.804 -14.776 1.00 60.03 724 PRO A O 1
ATOM 5604 N N . ALA A 1 725 ? -7.538 25.143 -16.797 1.00 48.94 725 ALA A N 1
ATOM 5605 C CA . ALA A 1 725 ? -8.693 24.248 -16.999 1.00 48.94 725 ALA A CA 1
ATOM 5606 C C . ALA A 1 725 ? -8.337 22.744 -17.065 1.00 48.94 725 ALA A C 1
ATOM 5608 O O . ALA A 1 725 ? -7.595 22.316 -17.946 1.00 48.94 725 ALA A O 1
ATOM 5609 N N . ALA A 1 726 ? -8.932 21.974 -16.140 1.00 41.00 726 ALA A N 1
ATOM 5610 C CA . ALA A 1 726 ? -9.348 20.553 -16.159 1.00 41.00 726 ALA A CA 1
ATOM 5611 C C . ALA A 1 726 ? -8.428 19.437 -16.721 1.00 41.00 726 ALA A C 1
ATOM 5613 O O . ALA A 1 726 ? -8.888 18.307 -16.856 1.00 41.00 726 ALA A O 1
ATOM 5614 N N . GLY A 1 727 ? -7.152 19.699 -17.018 1.00 37.56 727 GLY A N 1
ATOM 5615 C CA . GLY A 1 727 ? -6.230 18.699 -17.588 1.00 37.56 727 GLY A CA 1
ATOM 5616 C C . GLY A 1 727 ? -4.842 18.620 -16.944 1.00 37.56 727 GLY A C 1
ATOM 5617 O O . GLY A 1 727 ? -4.033 17.793 -17.360 1.00 37.56 727 GLY A O 1
ATOM 5618 N N . TRP A 1 728 ? -4.558 19.440 -15.929 1.00 34.34 728 TRP A N 1
ATOM 5619 C CA . TRP A 1 728 ? -3.321 19.358 -15.148 1.00 34.34 728 TRP A CA 1
ATOM 5620 C C . TRP A 1 728 ? -3.614 18.687 -13.794 1.00 34.34 728 TRP A C 1
ATOM 5622 O O . TRP A 1 728 ? -4.557 19.117 -13.124 1.00 34.34 728 TRP A O 1
ATOM 5632 N N . PRO A 1 729 ? -2.889 17.626 -13.385 1.00 34.53 729 PRO A N 1
ATOM 5633 C CA . PRO A 1 729 ? -3.162 16.934 -12.129 1.00 34.53 729 PRO A CA 1
ATOM 5634 C C . PRO A 1 729 ? -3.041 17.894 -10.944 1.00 34.53 729 PRO A C 1
ATOM 5636 O O . PRO A 1 729 ? -2.045 18.602 -10.801 1.00 34.53 729 PRO A O 1
ATOM 5639 N N . ARG A 1 730 ? -4.061 17.908 -10.081 1.00 36.81 730 ARG A N 1
ATOM 5640 C CA . ARG A 1 730 ? -4.016 18.608 -8.794 1.00 36.81 730 ARG A CA 1
ATOM 5641 C C . ARG A 1 730 ? -2.861 18.040 -7.972 1.00 36.81 730 ARG A C 1
ATOM 5643 O O . ARG A 1 730 ? -2.902 16.869 -7.603 1.00 36.81 730 ARG A O 1
ATOM 5650 N N . THR A 1 731 ? -1.916 18.879 -7.558 1.00 40.19 731 THR A N 1
ATOM 5651 C CA . THR A 1 731 ? -0.987 18.581 -6.455 1.00 40.19 731 THR A CA 1
ATOM 5652 C C . THR A 1 731 ? -1.733 18.676 -5.118 1.00 40.19 731 THR A C 1
ATOM 5654 O O . THR A 1 731 ? -1.549 19.577 -4.306 1.00 40.19 731 THR A O 1
ATOM 5657 N N . SER A 1 732 ? -2.688 17.769 -4.952 1.00 31.75 732 SER A N 1
ATOM 5658 C CA . SER A 1 732 ? -3.158 17.197 -3.683 1.00 31.75 732 SER A CA 1
ATOM 5659 C C . SER A 1 732 ? -3.430 15.688 -3.854 1.00 31.75 732 SER A C 1
ATOM 5661 O O . SER A 1 732 ? -4.042 15.076 -2.991 1.00 31.75 732 SER A O 1
ATOM 5663 N N . SER A 1 733 ? -2.949 15.094 -4.958 1.00 29.81 733 SER A N 1
ATOM 5664 C CA . SER A 1 733 ? -2.944 13.661 -5.265 1.00 29.81 733 SER A CA 1
ATOM 5665 C C . SER A 1 733 ? -1.626 13.314 -6.004 1.00 29.81 733 SER A C 1
ATOM 5667 O O . SER A 1 733 ? -1.112 14.182 -6.717 1.00 29.81 733 SER A O 1
ATOM 5669 N N . PRO A 1 734 ? -1.027 12.115 -5.846 1.00 28.78 734 PRO A N 1
ATOM 5670 C CA . PRO A 1 734 ? 0.365 11.814 -6.211 1.00 28.78 734 PRO A CA 1
ATOM 5671 C C . PRO A 1 734 ? 0.580 11.396 -7.680 1.00 28.78 734 PRO A C 1
ATOM 5673 O O . PRO A 1 734 ? 1.567 10.739 -8.002 1.00 28.78 734 PRO A O 1
ATOM 5676 N N . ALA A 1 735 ? -0.301 11.776 -8.606 1.00 28.31 735 ALA A N 1
ATOM 5677 C CA . ALA A 1 735 ? -0.161 11.409 -10.017 1.00 28.31 735 ALA A CA 1
ATOM 5678 C C . ALA A 1 735 ? 0.763 12.393 -10.766 1.00 28.31 735 ALA A C 1
ATOM 5680 O O . ALA A 1 735 ? 0.334 13.431 -11.278 1.00 28.31 735 ALA A O 1
ATOM 5681 N N . GLY A 1 736 ? 2.059 12.078 -10.821 1.00 29.22 736 GLY A N 1
ATOM 5682 C CA . GLY A 1 736 ? 3.065 12.862 -11.536 1.00 29.22 736 GLY A CA 1
ATOM 5683 C C . GLY A 1 736 ? 3.054 12.626 -13.049 1.00 29.22 736 GLY A C 1
ATOM 5684 O O . GLY A 1 736 ? 3.555 11.612 -13.521 1.00 29.22 736 GLY A O 1
ATOM 5685 N N . ARG A 1 737 ? 2.613 13.617 -13.835 1.00 27.14 737 ARG A N 1
ATOM 5686 C CA . ARG A 1 737 ? 3.116 13.803 -15.208 1.00 27.14 737 ARG A CA 1
ATOM 5687 C C . ARG A 1 737 ? 4.346 14.712 -15.154 1.00 27.14 737 ARG A C 1
ATOM 5689 O O . ARG A 1 737 ? 4.246 15.878 -14.781 1.00 27.14 737 ARG A O 1
ATOM 5696 N N . ARG A 1 738 ? 5.518 14.180 -15.516 1.00 28.70 738 ARG A N 1
ATOM 5697 C CA . ARG A 1 738 ? 6.770 14.945 -15.657 1.00 28.70 738 ARG A CA 1
ATOM 5698 C C . ARG A 1 738 ? 6.721 15.776 -16.943 1.00 28.70 738 ARG A C 1
ATOM 5700 O O . ARG A 1 738 ? 6.906 15.238 -18.029 1.00 28.70 738 ARG A O 1
ATOM 5707 N N . CYS A 1 739 ? 6.551 17.092 -16.839 1.00 26.55 739 CYS A N 1
ATOM 5708 C CA . CYS A 1 739 ? 6.897 17.987 -17.944 1.00 26.55 739 CYS A CA 1
ATOM 5709 C C . CYS A 1 739 ? 8.386 18.344 -17.871 1.00 26.55 739 CYS A C 1
ATOM 5711 O O . CYS A 1 739 ? 8.849 18.987 -16.934 1.00 26.55 739 CYS A O 1
ATOM 5713 N N . ARG A 1 740 ? 9.140 17.904 -18.881 1.00 25.45 740 ARG A N 1
ATOM 5714 C CA . ARG A 1 740 ? 10.554 18.230 -19.084 1.00 25.45 740 ARG A CA 1
ATOM 5715 C C . ARG A 1 740 ? 10.659 19.568 -19.826 1.00 25.45 740 ARG A C 1
ATOM 5717 O O . ARG A 1 740 ? 10.153 19.688 -20.940 1.00 25.45 740 ARG A O 1
ATOM 5724 N N . TRP A 1 741 ? 11.378 20.541 -19.265 1.00 22.88 741 TRP A N 1
ATOM 5725 C CA . TRP A 1 741 ? 11.942 21.640 -20.056 1.00 22.88 741 TRP A CA 1
ATOM 5726 C C . TRP A 1 741 ? 12.991 21.049 -21.009 1.00 22.88 741 TRP A C 1
ATOM 5728 O O . TRP A 1 741 ? 13.981 20.465 -20.569 1.00 22.88 741 TRP A O 1
ATOM 5738 N N . ARG A 1 742 ? 12.775 21.142 -22.327 1.00 22.55 742 ARG A N 1
ATOM 5739 C CA . ARG A 1 742 ? 13.810 20.803 -23.316 1.00 22.55 742 ARG A CA 1
ATOM 5740 C C . ARG A 1 742 ? 14.858 21.917 -23.329 1.00 22.55 742 ARG A C 1
ATOM 5742 O O . ARG A 1 742 ? 14.659 22.938 -23.976 1.00 22.55 742 ARG A O 1
ATOM 5749 N N . SER A 1 743 ? 15.999 21.692 -22.688 1.00 25.69 743 SER A N 1
ATOM 5750 C CA . SER A 1 743 ? 17.262 22.325 -23.072 1.00 25.69 743 SER A CA 1
ATOM 5751 C C . SER A 1 743 ? 17.759 21.659 -24.360 1.00 25.69 743 SER A C 1
ATOM 5753 O O . SER A 1 743 ? 18.519 20.696 -24.354 1.00 25.69 743 SER A O 1
ATOM 5755 N N . GLY A 1 744 ? 17.246 22.126 -25.495 1.00 26.78 744 GLY A N 1
ATOM 5756 C CA . GLY A 1 744 ? 17.779 21.774 -26.804 1.00 26.78 744 GLY A CA 1
ATOM 5757 C C . GLY A 1 744 ? 18.821 22.798 -27.230 1.00 26.78 744 GLY A C 1
ATOM 5758 O O . GLY A 1 744 ? 18.445 23.812 -27.794 1.00 26.78 744 GLY A O 1
ATOM 5759 N N . CYS A 1 745 ? 20.099 22.516 -26.986 1.00 25.92 745 CYS A N 1
ATOM 5760 C CA . CYS A 1 745 ? 21.193 22.933 -27.864 1.00 25.92 745 CYS A CA 1
ATOM 5761 C C . CYS A 1 745 ? 22.303 21.890 -27.746 1.00 25.92 745 CYS A C 1
ATOM 5763 O O . CYS A 1 745 ? 22.935 21.744 -26.701 1.00 25.92 745 CYS A O 1
ATOM 5765 N N . GLY A 1 746 ? 22.469 21.122 -28.823 1.00 26.33 746 GLY A N 1
ATOM 5766 C CA . GLY A 1 746 ? 23.588 20.215 -29.002 1.00 26.33 746 GLY A CA 1
ATOM 5767 C C . GLY A 1 746 ? 24.906 20.979 -29.074 1.00 26.33 746 GLY A C 1
ATOM 5768 O O . GLY A 1 746 ? 24.959 22.166 -29.388 1.00 26.33 746 GLY A O 1
ATOM 5769 N N . SER A 1 747 ? 25.970 20.257 -28.766 1.00 26.84 747 SER A N 1
ATOM 5770 C CA . SER A 1 747 ? 27.359 20.667 -28.891 1.00 26.84 747 SER A CA 1
ATOM 5771 C C . SER A 1 747 ? 27.684 21.218 -30.285 1.00 26.84 747 SER A C 1
ATOM 5773 O O . SER A 1 747 ? 27.845 20.457 -31.237 1.00 26.84 747 SER A O 1
ATOM 5775 N N . SER A 1 748 ? 27.884 22.528 -30.374 1.00 25.61 748 SER A N 1
ATOM 5776 C CA . SER A 1 748 ? 28.856 23.120 -31.290 1.00 25.61 748 SER A CA 1
ATOM 5777 C C . SER A 1 748 ? 29.727 24.063 -30.473 1.00 25.61 748 SER A C 1
ATOM 5779 O O . SER A 1 748 ? 29.243 25.013 -29.860 1.00 25.61 748 SER A O 1
ATOM 5781 N N . THR A 1 749 ? 31.011 23.749 -30.410 1.00 33.72 749 THR A N 1
ATOM 5782 C CA . THR A 1 749 ? 32.069 24.539 -29.791 1.00 33.72 749 THR A CA 1
ATOM 5783 C C . THR A 1 749 ? 32.058 25.972 -30.322 1.00 33.72 749 THR A C 1
ATOM 5785 O O . THR A 1 749 ? 32.481 26.210 -31.446 1.00 33.72 749 THR A O 1
ATOM 5788 N N . THR A 1 750 ? 31.572 26.928 -29.526 1.00 28.00 750 THR A N 1
ATOM 5789 C CA . THR A 1 750 ? 32.019 28.336 -29.472 1.00 28.00 750 THR A CA 1
ATOM 5790 C C . THR A 1 750 ? 31.250 29.081 -28.370 1.00 28.00 750 THR A C 1
ATOM 5792 O O . THR A 1 750 ? 30.030 29.086 -28.377 1.00 28.00 750 THR A O 1
ATOM 5795 N N . ALA A 1 751 ? 31.995 29.670 -27.425 1.00 27.30 751 ALA A N 1
ATOM 5796 C CA . ALA A 1 751 ? 31.631 30.681 -26.416 1.00 27.30 751 ALA A CA 1
ATOM 5797 C C . ALA A 1 751 ? 30.250 30.615 -25.703 1.00 27.30 751 ALA A C 1
ATOM 5799 O O . ALA A 1 751 ? 29.186 30.762 -26.292 1.00 27.30 751 ALA A O 1
ATOM 5800 N N . ALA A 1 752 ? 30.294 30.523 -24.370 1.00 24.17 752 ALA A N 1
ATOM 5801 C CA . ALA A 1 752 ? 29.144 30.622 -23.469 1.00 24.17 752 ALA A CA 1
ATOM 5802 C C . ALA A 1 752 ? 28.287 31.893 -23.699 1.00 24.17 752 ALA A C 1
ATOM 5804 O O . ALA A 1 752 ? 28.848 32.990 -23.798 1.00 24.17 752 ALA A O 1
ATOM 5805 N N . PRO A 1 753 ? 26.940 31.809 -23.693 1.00 23.62 753 PRO A N 1
ATOM 5806 C CA . PRO A 1 753 ? 26.100 32.996 -23.689 1.00 23.62 753 PRO A CA 1
ATOM 5807 C C . PRO A 1 753 ? 26.080 33.591 -22.277 1.00 23.62 753 PRO A C 1
ATOM 5809 O O . PRO A 1 753 ? 25.391 33.121 -21.375 1.00 23.62 753 PRO A O 1
ATOM 5812 N N . SER A 1 754 ? 26.866 34.648 -22.092 1.00 24.31 754 SER A N 1
ATOM 5813 C CA . SER A 1 754 ? 26.698 35.578 -20.976 1.00 24.31 754 SER A CA 1
ATOM 5814 C C . SER A 1 754 ? 25.384 36.348 -21.144 1.00 24.31 754 SER A C 1
ATOM 5816 O O . SER A 1 754 ? 25.149 36.975 -22.177 1.00 24.31 754 SER A O 1
ATOM 5818 N N . TRP A 1 755 ? 24.521 36.324 -20.130 1.00 24.31 755 TRP A N 1
ATOM 5819 C CA . TRP A 1 755 ? 23.463 37.323 -19.998 1.00 24.31 755 TRP A CA 1
ATOM 5820 C C . TRP A 1 755 ? 24.123 38.625 -19.530 1.00 24.31 755 TRP A C 1
ATOM 5822 O O . TRP A 1 755 ? 24.545 38.731 -18.381 1.00 24.31 755 TRP A O 1
ATOM 5832 N N . ARG A 1 756 ? 24.268 39.607 -20.427 1.00 21.86 756 ARG A N 1
ATOM 5833 C CA . ARG A 1 756 ? 24.614 40.981 -20.037 1.00 21.86 756 ARG A CA 1
ATOM 5834 C C . ARG A 1 756 ? 23.330 41.729 -19.663 1.00 21.86 756 ARG A C 1
ATOM 5836 O O . ARG A 1 756 ? 22.359 41.639 -20.415 1.00 21.86 756 ARG A O 1
ATOM 5843 N N . PRO A 1 757 ? 23.305 42.485 -18.553 1.00 25.25 757 PRO A N 1
ATOM 5844 C CA . PRO A 1 757 ? 22.201 43.392 -18.278 1.00 25.25 757 PRO A CA 1
ATOM 5845 C C . PRO A 1 757 ? 22.204 44.518 -19.325 1.00 25.25 757 PRO A C 1
ATOM 5847 O O . PRO A 1 757 ? 23.277 44.890 -19.814 1.00 25.25 757 PRO A O 1
ATOM 5850 N N . PRO A 1 758 ? 21.044 45.093 -19.681 1.00 25.50 758 PRO A N 1
ATOM 5851 C CA . PRO A 1 758 ? 21.026 46.298 -20.490 1.00 25.50 758 PRO A CA 1
ATOM 5852 C C . PRO A 1 758 ? 21.679 47.429 -19.687 1.00 25.50 758 PRO A C 1
ATOM 5854 O O . PRO A 1 758 ? 21.116 47.949 -18.726 1.00 25.50 758 PRO A O 1
ATOM 5857 N N . THR A 1 759 ? 22.890 47.815 -20.082 1.00 32.25 759 THR A N 1
ATOM 5858 C CA . THR A 1 759 ? 23.490 49.093 -19.702 1.00 32.25 759 THR A CA 1
ATOM 5859 C C . THR A 1 759 ? 22.704 50.198 -20.398 1.00 32.25 759 THR A C 1
ATOM 5861 O O . THR A 1 759 ? 22.970 50.545 -21.545 1.00 32.25 759 THR A O 1
ATOM 5864 N N . GLY A 1 760 ? 21.700 50.712 -19.703 1.00 25.41 760 GLY A N 1
ATOM 5865 C CA . GLY A 1 760 ? 20.950 51.903 -20.069 1.00 25.41 760 GLY A CA 1
ATOM 5866 C C . GLY A 1 760 ? 20.476 52.548 -18.780 1.00 25.41 760 GLY A C 1
ATOM 5867 O O . GLY A 1 760 ? 19.423 52.192 -18.260 1.00 25.41 760 GLY A O 1
ATOM 5868 N N . GLY A 1 761 ? 21.308 53.426 -18.219 1.00 23.86 761 GLY A N 1
ATOM 5869 C CA . GLY A 1 761 ? 20.953 54.211 -17.047 1.00 23.86 761 GLY A CA 1
ATOM 5870 C C . GLY A 1 761 ? 19.704 55.041 -17.328 1.00 23.86 761 GLY A C 1
ATOM 5871 O O . GLY A 1 761 ? 19.620 55.730 -18.341 1.00 23.86 761 GLY A O 1
ATOM 5872 N N . TRP A 1 762 ? 18.737 54.974 -16.420 1.00 23.73 762 TRP A N 1
ATOM 5873 C CA . TRP A 1 762 ? 17.615 55.898 -16.398 1.00 23.73 762 TRP A CA 1
ATOM 5874 C C . TRP A 1 762 ? 18.069 57.176 -15.696 1.00 23.73 762 TRP A C 1
ATOM 5876 O O . TRP A 1 762 ? 18.095 57.242 -14.469 1.00 23.73 762 TRP A O 1
ATOM 5886 N N . THR A 1 763 ? 18.431 58.197 -16.469 1.00 22.30 763 THR A N 1
ATOM 5887 C CA . THR A 1 763 ? 18.367 59.583 -16.002 1.00 22.30 763 THR A CA 1
ATOM 5888 C C . THR A 1 763 ? 16.990 60.144 -16.332 1.00 22.30 763 THR A C 1
ATOM 5890 O O . THR A 1 763 ? 16.476 60.014 -17.442 1.00 22.30 763 THR A O 1
ATOM 5893 N N . ALA A 1 764 ? 16.365 60.746 -15.325 1.00 28.11 764 ALA A N 1
ATOM 5894 C CA . ALA A 1 764 ? 15.096 61.435 -15.458 1.00 28.11 764 ALA A CA 1
ATOM 5895 C C . ALA A 1 764 ? 15.248 62.673 -16.353 1.00 28.11 764 ALA A C 1
ATOM 5897 O O . ALA A 1 764 ? 16.082 63.532 -16.081 1.00 28.11 764 ALA A O 1
ATOM 5898 N N . SER A 1 765 ? 14.385 62.824 -17.355 1.00 22.70 765 SER A N 1
ATOM 5899 C CA . SER A 1 765 ? 13.905 64.151 -17.735 1.00 22.70 765 SER A CA 1
ATOM 5900 C C . SER A 1 765 ? 12.530 64.074 -18.390 1.00 22.70 765 SER A C 1
ATOM 5902 O O . SER A 1 765 ? 12.165 63.133 -19.092 1.00 22.70 765 SER A O 1
ATOM 5904 N N . SER A 1 766 ? 11.742 65.072 -18.027 1.00 27.95 766 SER A N 1
ATOM 5905 C CA . SER A 1 766 ? 10.383 65.373 -18.430 1.00 27.95 766 SER A CA 1
ATOM 5906 C C . SER A 1 766 ? 10.253 65.576 -19.940 1.00 27.95 766 SER A C 1
ATOM 5908 O O . SER A 1 766 ? 11.103 66.204 -20.554 1.00 27.95 766 SER A O 1
ATOM 5910 N N . THR A 1 767 ? 9.138 65.141 -20.534 1.00 25.94 767 THR A N 1
ATOM 5911 C CA . THR A 1 767 ? 8.120 66.009 -21.169 1.00 25.94 767 THR A CA 1
ATOM 5912 C C . THR A 1 767 ? 7.156 65.213 -22.065 1.00 25.94 767 THR A C 1
ATOM 5914 O O . THR A 1 767 ? 7.534 64.331 -22.819 1.00 25.94 767 THR A O 1
ATOM 5917 N N . ARG A 1 768 ? 5.870 65.549 -21.898 1.00 28.33 768 ARG A N 1
ATOM 5918 C CA . ARG A 1 768 ? 4.699 65.459 -22.796 1.00 28.33 768 ARG A CA 1
ATOM 5919 C C . ARG A 1 768 ? 4.836 64.724 -24.148 1.00 28.33 768 ARG A C 1
ATOM 5921 O O . ARG A 1 768 ? 5.631 65.124 -24.983 1.00 28.33 768 ARG A O 1
ATOM 5928 N N . GLY A 1 769 ? 3.816 63.916 -24.472 1.00 24.33 769 GLY A N 1
ATOM 5929 C CA . GLY A 1 769 ? 3.201 63.971 -25.811 1.00 24.33 769 GLY A CA 1
ATOM 5930 C C . GLY A 1 769 ? 2.749 62.651 -26.445 1.00 24.33 769 GLY A C 1
ATOM 5931 O O . GLY A 1 769 ? 3.567 61.882 -26.912 1.00 24.33 769 GLY A O 1
ATOM 5932 N N . ARG A 1 770 ? 1.420 62.474 -26.487 1.00 22.08 770 ARG A N 1
ATOM 5933 C CA . ARG A 1 770 ? 0.544 61.859 -27.514 1.00 22.08 770 ARG A CA 1
ATOM 5934 C C . ARG A 1 770 ? 0.998 60.695 -28.419 1.00 22.08 770 ARG A C 1
ATOM 5936 O O . ARG A 1 770 ? 2.045 60.675 -29.042 1.00 22.08 770 ARG A O 1
ATOM 5943 N N . TRP A 1 771 ? 0.008 59.822 -28.605 1.00 26.92 771 TRP A N 1
ATOM 5944 C CA . TRP A 1 771 ? -0.134 58.752 -29.587 1.00 26.92 771 TRP A CA 1
ATOM 5945 C C . TRP A 1 771 ? -0.160 59.238 -31.048 1.00 26.92 771 TRP A C 1
ATOM 5947 O O . TRP A 1 771 ? -0.842 60.220 -31.340 1.00 26.92 771 TRP A O 1
ATOM 5957 N N . SER A 1 772 ? 0.405 58.440 -31.963 1.00 21.48 772 SER A N 1
ATOM 5958 C CA . SER A 1 772 ? -0.111 58.244 -33.331 1.00 21.48 772 SER A CA 1
ATOM 5959 C C . SER A 1 772 ? 0.512 57.013 -34.003 1.00 21.48 772 SER A C 1
ATOM 5961 O O . SER A 1 772 ? 1.703 56.748 -33.865 1.00 21.48 772 SER A O 1
ATOM 5963 N N . ALA A 1 773 ? -0.331 56.273 -34.723 1.00 28.53 773 ALA A N 1
ATOM 5964 C CA . ALA A 1 773 ? -0.007 55.104 -35.530 1.00 28.53 773 ALA A CA 1
ATOM 5965 C C . ALA A 1 773 ? 0.828 55.453 -36.774 1.00 28.53 773 ALA A C 1
ATOM 5967 O O . ALA A 1 773 ? 0.667 56.533 -37.335 1.00 28.53 773 ALA A O 1
ATOM 5968 N N . CYS A 1 774 ? 1.626 54.497 -37.260 1.00 21.38 774 CYS A N 1
ATOM 5969 C CA . CYS A 1 774 ? 2.039 54.464 -38.660 1.00 21.38 774 CYS A CA 1
ATOM 5970 C C . CYS A 1 774 ? 2.250 53.021 -39.141 1.00 21.38 774 CYS A C 1
ATOM 5972 O O . CYS A 1 774 ? 2.930 52.214 -38.512 1.00 21.38 774 CYS A O 1
ATOM 5974 N N . SER A 1 775 ? 1.597 52.728 -40.256 1.00 27.38 775 SER A N 1
ATOM 5975 C CA . SER A 1 775 ? 1.605 51.509 -41.054 1.00 27.38 775 SER A CA 1
ATOM 5976 C C . SER A 1 775 ? 2.686 51.545 -42.137 1.00 27.38 775 SER A C 1
ATOM 5978 O O . SER A 1 775 ? 2.821 52.569 -42.801 1.00 27.38 775 SER A O 1
ATOM 5980 N N . SER A 1 776 ? 3.328 50.409 -42.415 1.00 25.06 776 SER A N 1
ATOM 5981 C CA . SER A 1 776 ? 3.919 50.039 -43.721 1.00 25.06 776 SER A CA 1
ATOM 5982 C C . SER A 1 776 ? 4.312 48.548 -43.655 1.00 25.06 776 SER A C 1
ATOM 5984 O O . SER A 1 776 ? 5.007 48.133 -42.737 1.00 25.06 776 SER A O 1
ATOM 5986 N N . SER A 1 777 ? 3.651 47.608 -44.344 1.00 26.91 777 SER A N 1
ATOM 5987 C CA . SER A 1 777 ? 3.618 47.283 -45.786 1.00 26.91 777 SER A CA 1
ATOM 5988 C C . SER A 1 777 ? 4.920 46.683 -46.344 1.00 26.91 777 SER A C 1
ATOM 5990 O O . SER A 1 777 ? 5.937 47.365 -46.381 1.00 26.91 777 SER A O 1
ATOM 5992 N N . GLY A 1 778 ? 4.831 45.452 -46.873 1.00 25.89 778 GLY A N 1
ATOM 5993 C CA . GLY A 1 778 ? 5.838 44.808 -47.740 1.00 25.89 778 GLY A CA 1
ATOM 5994 C C . GLY A 1 778 ? 6.024 43.315 -47.438 1.00 25.89 778 GLY A C 1
ATOM 5995 O O . GLY A 1 778 ? 6.791 42.968 -46.556 1.00 25.89 778 GLY A O 1
ATOM 5996 N N . SER A 1 779 ? 5.181 42.427 -47.992 1.00 27.92 779 SER A N 1
ATOM 5997 C CA . SER A 1 779 ? 5.504 41.509 -49.117 1.00 27.92 779 SER A CA 1
ATOM 5998 C C . SER A 1 779 ? 6.434 40.344 -48.727 1.00 27.92 779 SER A C 1
ATOM 6000 O O . SER A 1 779 ? 7.550 40.579 -48.302 1.00 27.92 779 SER A O 1
ATOM 6002 N N . GLY A 1 780 ? 6.124 39.060 -48.887 1.00 26.34 780 GLY A N 1
ATOM 6003 C CA . GLY A 1 780 ? 5.007 38.355 -49.503 1.00 26.34 780 GLY A CA 1
ATOM 6004 C C . GLY A 1 780 ? 5.493 36.947 -49.878 1.00 26.34 780 GLY A C 1
ATOM 6005 O O . GLY A 1 780 ? 6.552 36.825 -50.471 1.00 26.34 780 GLY A O 1
ATOM 6006 N N . ALA A 1 781 ? 4.734 35.897 -49.549 1.00 27.55 781 ALA A N 1
ATOM 6007 C CA . ALA A 1 781 ? 4.672 34.642 -50.310 1.00 27.55 781 ALA A CA 1
ATOM 6008 C C . ALA A 1 781 ? 3.484 33.806 -49.805 1.00 27.55 781 ALA A C 1
ATOM 6010 O O . ALA A 1 781 ? 3.432 33.370 -48.659 1.00 27.55 781 ALA A O 1
ATOM 6011 N N . ARG A 1 782 ? 2.485 33.640 -50.676 1.00 27.12 782 ARG A N 1
ATOM 6012 C CA . ARG A 1 782 ? 1.270 32.833 -50.485 1.00 27.12 782 ARG A CA 1
ATOM 6013 C C . ARG A 1 782 ? 1.582 31.357 -50.741 1.00 27.12 782 ARG A C 1
ATOM 6015 O O . ARG A 1 782 ? 2.210 31.090 -51.757 1.00 27.12 782 ARG A O 1
ATOM 6022 N N . THR A 1 783 ? 0.943 30.422 -50.023 1.00 26.72 783 THR A N 1
ATOM 6023 C CA . THR A 1 783 ? -0.051 29.507 -50.644 1.00 26.72 783 THR A CA 1
ATOM 6024 C C . THR A 1 783 ? -0.894 28.679 -49.649 1.00 26.72 783 THR A C 1
ATOM 6026 O O . THR A 1 783 ? -0.390 27.855 -48.905 1.00 26.72 783 THR A O 1
ATOM 6029 N N . ARG A 1 784 ? -2.220 28.894 -49.747 1.00 24.73 784 ARG A N 1
ATOM 6030 C CA . ARG A 1 784 ? -3.377 27.968 -49.637 1.00 24.73 784 ARG A CA 1
ATOM 6031 C C . ARG A 1 784 ? -3.592 27.088 -48.385 1.00 24.73 784 ARG A C 1
ATOM 6033 O O . ARG A 1 784 ? -3.241 25.917 -48.361 1.00 24.73 784 ARG A O 1
ATOM 6040 N N . CYS A 1 785 ? -4.465 27.583 -47.499 1.00 23.30 785 CYS A N 1
ATOM 6041 C CA . CYS A 1 785 ? -5.440 26.764 -46.762 1.00 23.30 785 CYS A CA 1
ATOM 6042 C C . CYS A 1 785 ? -6.673 26.476 -47.642 1.00 23.30 785 CYS A C 1
ATOM 6044 O O . CYS A 1 785 ? -7.297 27.410 -48.151 1.00 23.30 785 CYS A O 1
ATOM 6046 N N . ARG A 1 786 ? -7.072 25.203 -47.771 1.00 24.23 786 ARG A N 1
ATOM 6047 C CA . ARG A 1 786 ? -8.417 24.808 -48.228 1.00 24.23 786 ARG A CA 1
ATOM 6048 C C . ARG A 1 786 ? -9.295 24.506 -47.010 1.00 24.23 786 ARG A C 1
ATOM 6050 O O . ARG A 1 786 ? -9.027 23.573 -46.264 1.00 24.23 786 ARG A O 1
ATOM 6057 N N . ARG A 1 787 ? -10.360 25.297 -46.847 1.00 26.28 787 ARG A N 1
ATOM 6058 C CA . ARG A 1 787 ? -11.567 24.953 -46.081 1.00 26.28 787 ARG A CA 1
ATOM 6059 C C . ARG A 1 787 ? -12.448 24.031 -46.937 1.00 26.28 787 ARG A C 1
ATOM 6061 O O . ARG A 1 787 ? -12.675 24.336 -48.103 1.00 26.28 787 ARG A O 1
ATOM 6068 N N . SER A 1 788 ? -13.000 22.983 -46.335 1.00 25.25 788 SER A N 1
ATOM 6069 C CA . SER A 1 788 ? -14.282 22.369 -46.724 1.00 25.25 788 SER A CA 1
ATOM 6070 C C . SER A 1 788 ? -15.050 22.180 -45.405 1.00 25.25 788 SER A C 1
ATOM 6072 O O . SER A 1 788 ? -14.502 21.626 -44.461 1.00 25.25 788 SER A O 1
ATOM 6074 N N . ALA A 1 789 ? -16.083 22.969 -45.103 1.00 27.72 789 ALA A N 1
ATOM 6075 C CA . ALA A 1 789 ? -17.448 22.939 -45.633 1.00 27.72 789 ALA A CA 1
ATOM 6076 C C . ALA A 1 789 ? -18.149 21.594 -45.358 1.00 27.72 789 ALA A C 1
ATOM 6078 O O . ALA A 1 789 ? -18.051 20.655 -46.138 1.00 27.72 789 ALA A O 1
ATOM 6079 N N . ARG A 1 790 ? -18.862 21.546 -44.222 1.00 30.78 790 ARG A N 1
ATOM 6080 C CA . ARG A 1 790 ? -19.975 20.618 -43.967 1.00 30.78 790 ARG A CA 1
ATOM 6081 C C . ARG A 1 790 ? -21.108 20.881 -44.967 1.00 30.78 790 ARG A C 1
ATOM 6083 O O . ARG A 1 790 ? -21.319 22.040 -45.328 1.00 30.78 790 ARG A O 1
ATOM 6090 N N . PRO A 1 791 ? -21.945 19.868 -45.219 1.00 39.97 791 PRO A N 1
ATOM 6091 C CA . PRO A 1 791 ? -23.379 20.087 -45.164 1.00 39.97 791 PRO A CA 1
ATOM 6092 C C . PRO A 1 791 ? -24.075 19.138 -44.181 1.00 39.97 791 PRO A C 1
ATOM 6094 O O . PRO A 1 791 ? -23.622 18.043 -43.862 1.00 39.97 791 PRO A O 1
ATOM 6097 N N . SER A 1 792 ? -25.184 19.658 -43.682 1.00 31.27 792 SER A N 1
ATOM 6098 C CA . SER A 1 792 ? -26.225 19.065 -42.853 1.00 31.27 792 SER A CA 1
ATOM 6099 C C . SER A 1 792 ? -26.897 17.830 -43.461 1.00 31.27 792 SER A C 1
ATOM 6101 O O . SER A 1 792 ? -27.205 17.833 -44.650 1.00 31.27 792 SER A O 1
ATOM 6103 N N . CYS A 1 793 ? -27.299 16.884 -42.609 1.00 25.58 793 CYS A N 1
ATOM 6104 C CA . CYS A 1 793 ? -28.592 16.206 -42.729 1.00 25.58 793 CYS A CA 1
ATOM 6105 C C . CYS A 1 793 ? -29.111 15.790 -41.347 1.00 25.58 793 CYS A C 1
ATOM 6107 O O . CYS A 1 793 ? -28.398 15.208 -40.537 1.00 25.58 793 CYS A O 1
ATOM 6109 N N . THR A 1 794 ? -30.364 16.154 -41.111 1.00 36.97 794 THR A N 1
ATOM 6110 C CA . THR A 1 794 ? -31.257 15.772 -40.016 1.00 36.97 794 THR A CA 1
ATOM 6111 C C . THR A 1 794 ? -31.814 14.363 -40.219 1.00 36.97 794 THR A C 1
ATOM 6113 O O . THR A 1 794 ? -32.438 14.120 -41.251 1.00 36.97 794 THR A O 1
ATOM 6116 N N . ARG A 1 795 ? -31.695 13.491 -39.220 1.00 35.53 795 ARG A N 1
ATOM 6117 C CA . ARG A 1 795 ? -32.792 12.947 -38.399 1.00 35.53 795 ARG A CA 1
ATOM 6118 C C . ARG A 1 795 ? -32.210 12.091 -37.286 1.00 35.53 795 ARG A C 1
ATOM 6120 O O . ARG A 1 795 ? -31.207 11.401 -37.566 1.00 35.53 795 ARG A O 1
#

pLDDT: mean 80.12, std 24.33, range [21.38, 98.81]

InterPro domains:
  IPR000719 Protein kinase domain [PF00069] (527-721)
  IPR000719 Protein kinase domain [PS50011] (526-795)
  IPR000719 Protein kinase domain [SM00220] (526-794)
  IPR006046 Alpha amylase [PR00110] (106-117)
  IPR006046 Alpha amylase [PR00110] (197-208)
  IPR006046 Alpha amylase [PR00110] (302-314)
  IPR006047 Glycosyl hydrolase family 13, catalytic domain [PF00128] (44-209)
  IPR006047 Glycosyl hydrolase family 13, catalytic domain [SM00642] (25-365)
  IPR008271 Serine/threonine-protein kinase, active site [PS00108] (647-659)
  IPR011009 Protein kinase-like domain superfamily [SSF56112] (511-723)
  IPR012850 Alpha-amylase, C-terminal beta-sheet [PF07821] (367-425)
  IPR012850 Alpha-amylase, C-terminal beta-sheet [SM00810] (366-426)
  IPR013780 Glycosyl hydrolase, all-beta [G3DSA:2.60.40.1180] (370-426)
  IPR017441 Protein kinase, ATP binding site [PS00107] (532-555)
  IPR017853 Glycoside hydrolase superfamily [SSF51445] (39-363)

Radius of gyration: 33.95 Å; chains: 1; bounding box: 65×124×117 Å

Secondary structure (DSSP, 8-state):
--SHHHHHHHHHHHHHHSSSTTS---EEE---TTGGG--SS-HHHHHHHHHHHHHHHT--EEEEPP-S-BSSTTSSSB--TT--TT-TT--HHHHHHHHHHHHTTT-EEEEEE--SB---SEE-TTS-EEE---SSTT-TT---GGGB-TTSTTS-S-SPPPSS---TTSPBB-TTSHHHHHHHHHHHHHIIIII---EEEETTTTSS-HHHHHHHHHHH--S-EEE----PPPB-TTSSBPS--HHHHHHHHHHHHHH-TTEEEE-HHHHHHHHHHHHTT-GGGGS-TTSS-SSGGGT-GGGEEEES--TTTSTTTT-SSPPPGGGHHHHHHHHHHSSSEEEEEHHHHT-TTTHHHHHHHHHHHHHTT--TT--EEEEEE-SS-EEEEETTTEEEEESS----TTTS-TTEEEEEEETTEEEEEEGGGS-TTSTTSHHHHHHHHHHHHHHHHHHHHHHHHHHHHHHHHHHHHHTTS--------------------------SS----SPEE--HHHHHHHTTTT-GGGEEEEETTEEEEEEE-TT-SSEEEEEEPSPTT-HHHHHHHHHHHHHHTT---TTBPPEEEEEEETTEEEEEEE--TTEEHHHHHTSSS-PPPHHHHHHHHHHHHHHHHIIIIISSSEEE----SGGGEEE-TT--EEE---TT-EEE-TTPPPPPPSS--S-TTTS-HHHHHH----HHHHHHHHHHHHHHHH--SS-SPPTTS----------------S----------------------------------PPP--------